Protein 3QXZ (pdb70)

Organism: Mycobacteroides abscessus (strain ATCC 19977 / DSM 44196 / CCUG 20993 / CIP 104536 / JCM 13569 / NCTC 13031 / TMC 1543 / L948) (NCBI:txid561007)

Foldseek 3Di:
DWDWDWDDDQQEIEIEGHDVVQLSEDDLVNQVVQQVCLVVLLPDPSHQAYEQAYDPPFGYAYHDLVPCPPPDQDDDPVGDALQSHPPQNLQGLHAYEYLGLAEQEAVSLLSNLSHPAYEHAQHHKYANQQVVVVGFHGNCLVQSVCVFQNDPVSCCRGVHRDIDGSVVCCVRRVHVYYDHSVCRVVVVVVVSSCCSFQPARLNSSLVSNLVRVCSVVVDDPVRSVVSVVVSCVVVVVDCQVVQNVVCVVVVHTGDHDHD/DWDWDWDDDQQEIEIEREDVVALSEDDLVNQVVQLVVLVVLLPDPSHQEYEYAYDPPFGYAYHDPVCVVVVVVDDPPDFLQSHPPQNLQGLHAYEYLGLAEQEAVSLLSNLSHPAYEHAQHHKYANQQVVVVGFHGNCLVQSVCVFQNDPVSCCRGVHRDIDGSVVCCVRRNHVYYDHSVCRVVVSVVVSSCCSFQPARLNSRLVSNLVSVCSVVVDDPVRSVVSVVVSCVVPCPDPVVVQNVVCVVVVHTGDHDHD/DDAQDWDWDDDLQEIETEREDVVQLSEDDLVVQVVQQVVLVVLLVDPSHQEYEYAYDPPFGYAYHDDPCPFLQSHPPQNLQGLHAYEYLGLAEAEAVSLLSNLSHPAYEHAQPHKYWNQQVVVVGFHGNCLVQSVCVFQNDPVSCCRGVRRDIDGPVVCCVRRNHVYYDHSVCRVVVVVVVSSCCSFAPARLNSRLVSNLVRVCSVPVDDPVRSVVSVVVSVVVVVPAPVVVQNVVCVVVVHTGDYPPD

Structure (mmCIF, N/CA/C/O backbone):
data_3QXZ
#
_entry.id   3QXZ
#
_cell.length_a   76.170
_cell.length_b   76.170
_cell.length_c   122.520
_cell.angle_alpha   90.000
_cell.angle_beta   90.000
_cell.angle_gamma   120.000
#
_symmetry.space_group_name_H-M   'P 32'
#
loop_
_entity.id
_entity.type
_entity.pdbx_description
1 polymer 'enoyl-CoA hydratase/isomerase'
2 non-polymer 'POTASSIUM ION'
3 non-polymer 1,2-ETHANEDIOL
4 non-polymer GLYCEROL
5 water water
#
loop_
_atom_site.group_PDB
_atom_site.id
_atom_site.type_symbol
_atom_site.label_atom_id
_atom_site.label_alt_id
_atom_site.label_comp_id
_atom_site.label_asym_id
_atom_site.label_entity_id
_atom_site.label_seq_id
_atom_site.pdbx_PDB_ins_code
_atom_site.Cartn_x
_atom_site.Cartn_y
_atom_site.Cartn_z
_atom_site.occupancy
_atom_site.B_iso_or_equiv
_atom_site.auth_seq_id
_atom_site.auth_comp_id
_atom_site.auth_asym_id
_atom_site.auth_atom_id
_atom_site.pdbx_PDB_model_num
ATOM 1 N N . VAL A 1 6 ? 71.144 0.359 17.118 1.00 26.55 2 VAL A N 1
ATOM 2 C CA . VAL A 1 6 ? 72.220 1.382 17.044 1.00 25.63 2 VAL A CA 1
ATOM 3 C C . VAL A 1 6 ? 72.335 1.959 15.638 1.00 24.78 2 VAL A C 1
ATOM 4 O O . VAL A 1 6 ? 72.246 1.243 14.638 1.00 26.04 2 VAL A O 1
ATOM 6 N N . THR A 1 7 ? 72.487 3.271 15.565 1.00 22.79 3 THR A N 1
ATOM 7 C CA . THR A 1 7 ? 72.892 3.910 14.329 1.00 21.10 3 THR A CA 1
ATOM 8 C C . THR A 1 7 ? 74.227 4.546 14.617 1.00 20.41 3 THR A C 1
ATOM 9 O O . THR A 1 7 ? 74.356 5.351 15.542 1.00 21.67 3 THR A O 1
ATOM 13 N N . GLU A 1 8 ? 75.220 4.170 13.827 1.00 20.08 4 GLU A N 1
ATOM 14 C CA . GLU A 1 8 ? 76.577 4.665 14.030 1.00 19.89 4 GLU A CA 1
ATOM 15 C C . GLU A 1 8 ? 76.826 5.900 13.183 1.00 18.81 4 GLU A C 1
ATOM 16 O O . GLU A 1 8 ? 76.117 6.133 12.213 1.00 18.37 4 GLU A O 1
ATOM 22 N N . LEU A 1 9 ? 77.827 6.682 13.567 1.00 18.10 5 LEU A N 1
ATOM 23 C CA . LEU A 1 9 ? 78.304 7.797 12.758 1.00 17.58 5 LEU A CA 1
ATOM 24 C C . LEU A 1 9 ? 79.666 7.443 12.185 1.00 17.58 5 LEU A C 1
ATOM 25 O O . LEU A 1 9 ? 80.623 7.209 12.942 1.00 18.93 5 LEU A O 1
ATOM 30 N N . HIS A 1 10 ? 79.756 7.392 10.859 1.00 16.98 6 HIS A N 1
ATOM 31 C CA . HIS A 1 10 ? 81.034 7.146 10.189 1.00 17.55 6 HIS A CA 1
ATOM 32 C C . HIS A 1 10 ? 81.611 8.463 9.683 1.00 17.53 6 HIS A C 1
ATOM 33 O O . HIS A 1 10 ? 80.870 9.401 9.372 1.00 17.14 6 HIS A O 1
ATOM 40 N N . GLU A 1 11 ? 82.932 8.535 9.606 1.00 17.27 7 GLU A N 1
ATOM 41 C CA . GLU A 1 11 ? 83.637 9.741 9.198 1.00 18.07 7 GLU A CA 1
ATOM 42 C C . GLU A 1 11 ? 84.829 9.416 8.309 1.00 19.14 7 GLU A C 1
ATOM 43 O O . GLU A 1 11 ? 85.615 8.498 8.603 1.00 20.55 7 GLU A O 1
ATOM 49 N N . GLU A 1 12 ? 84.955 10.162 7.221 1.00 18.85 8 GLU A N 1
ATOM 50 C CA . GLU A 1 12 ? 86.109 10.055 6.322 1.00 19.91 8 GLU A CA 1
ATOM 51 C C . GLU A 1 12 ? 86.490 11.444 5.856 1.00 19.50 8 GLU A C 1
ATOM 52 O O . GLU A 1 12 ? 85.621 12.188 5.393 1.00 18.99 8 GLU A O 1
ATOM 58 N N . ILE A 1 13 ? 87.767 11.799 5.966 1.00 18.95 9 ILE A N 1
ATOM 59 C CA . ILE A 1 13 ? 88.264 13.095 5.522 1.00 18.80 9 ILE A CA 1
ATOM 60 C C . ILE A 1 13 ? 89.266 12.877 4.408 1.00 19.37 9 ILE A C 1
ATOM 61 O O . ILE A 1 13 ? 90.235 12.124 4.586 1.00 20.06 9 ILE A O 1
ATOM 66 N N . ARG A 1 14 ? 89.038 13.516 3.269 1.00 19.10 10 ARG A N 1
ATOM 67 C CA . ARG A 1 14 ? 89.956 13.426 2.138 1.00 20.37 10 ARG A CA 1
ATOM 68 C C . ARG A 1 14 ? 89.945 14.718 1.338 1.00 19.80 10 ARG A C 1
ATOM 69 O O . ARG A 1 14 ? 88.880 15.240 0.992 1.00 18.63 10 ARG A O 1
ATOM 71 N N . ASP A 1 15 ? 91.141 15.238 1.066 1.00 19.87 11 ASP A N 1
ATOM 72 C CA . ASP A 1 15 ? 91.333 16.418 0.218 1.00 20.10 11 ASP A CA 1
ATOM 73 C C . ASP A 1 15 ? 90.437 17.590 0.631 1.00 18.91 11 ASP A C 1
ATOM 74 O O . ASP A 1 15 ? 89.807 18.224 -0.199 1.00 19.34 11 ASP A O 1
ATOM 79 N N . GLY A 1 16 ? 90.389 17.849 1.932 1.00 18.28 12 GLY A N 1
ATOM 80 C CA . GLY A 1 16 ? 89.669 18.999 2.450 1.00 16.74 12 GLY A CA 1
ATOM 81 C C . GLY A 1 16 ? 88.182 18.810 2.693 1.00 15.25 12 GLY A C 1
ATOM 82 O O . GLY A 1 16 ? 87.543 19.736 3.171 1.00 13.89 12 GLY A O 1
ATOM 83 N N . VAL A 1 17 ? 87.639 17.633 2.369 1.00 14.32 13 VAL A N 1
ATOM 84 C CA . VAL A 1 17 ? 86.207 17.369 2.520 1.00 13.56 13 VAL A CA 1
ATOM 85 C C . VAL A 1 17 ? 85.994 16.232 3.516 1.00 13.86 13 VAL A C 1
ATOM 86 O O . VAL A 1 17 ? 86.557 15.136 3.363 1.00 14.72 13 VAL A O 1
ATOM 90 N N . ALA A 1 18 ? 85.202 16.505 4.555 1.00 12.96 14 ALA A N 1
ATOM 91 C CA . ALA A 1 18 ? 84.817 15.495 5.530 1.00 13.54 14 ALA A CA 1
ATOM 92 C C . ALA A 1 18 ? 83.430 14.972 5.203 1.00 13.57 14 ALA A C 1
ATOM 93 O O . ALA A 1 18 ? 82.497 15.762 5.020 1.00 13.81 14 ALA A O 1
ATOM 95 N N . VAL A 1 19 ? 83.286 13.657 5.120 1.00 13.80 15 VAL A N 1
ATOM 96 C CA . VAL A 1 19 ? 81.987 13.038 4.903 1.00 13.82 15 VAL A CA 1
ATOM 97 C C . VAL A 1 19 ? 81.583 12.311 6.175 1.00 13.71 15 VAL A C 1
ATOM 98 O O . VAL A 1 19 ? 82.308 11.423 6.664 1.00 14.82 15 VAL A O 1
ATOM 102 N N . LEU A 1 20 ? 80.437 12.710 6.729 1.00 12.79 16 LEU A N 1
ATOM 103 C CA . LEU A 1 20 ? 79.790 12.043 7.844 1.00 13.11 16 LEU A CA 1
ATOM 104 C C . LEU A 1 20 ? 78.627 11.218 7.336 1.00 13.41 16 LEU A C 1
ATOM 105 O O . LEU A 1 20 ? 77.751 11.746 6.620 1.00 13.75 16 LEU A O 1
ATOM 110 N N . THR A 1 21 ? 78.601 9.929 7.705 1.00 13.67 17 THR A N 1
ATOM 111 C CA . THR A 1 21 ? 77.544 9.035 7.263 1.00 13.84 17 THR A CA 1
ATOM 112 C C . THR A 1 21 ? 76.765 8.484 8.444 1.00 14.48 17 THR A C 1
ATOM 113 O O . THR A 1 21 ? 77.358 7.920 9.377 1.00 14.91 17 THR A O 1
ATOM 117 N N . LEU A 1 22 ? 75.445 8.653 8.394 1.00 14.01 18 LEU A N 1
ATOM 118 C CA . LEU A 1 22 ? 74.532 8.090 9.387 1.00 14.61 18 LEU A CA 1
ATOM 119 C C . LEU A 1 22 ? 74.304 6.645 8.969 1.00 15.53 18 LEU A C 1
ATOM 120 O O . LEU A 1 22 ? 73.733 6.384 7.918 1.00 14.97 18 LEU A O 1
ATOM 125 N N . HIS A 1 23 ? 74.772 5.713 9.794 1.00 16.49 19 HIS A N 1
ATOM 126 C CA . HIS A 1 23 ? 74.848 4.304 9.397 1.00 18.89 19 HIS A CA 1
ATOM 127 C C . HIS A 1 23 ? 74.079 3.386 10.343 1.00 19.31 19 HIS A C 1
ATOM 128 O O . HIS A 1 23 ? 74.593 2.981 11.389 1.00 19.30 19 HIS A O 1
ATOM 135 N N . GLY A 1 24 ? 72.838 3.071 9.975 1.00 19.36 20 GLY A N 1
ATOM 136 C CA . GLY A 1 24 ? 71.989 2.148 10.731 1.00 21.19 20 GLY A CA 1
ATOM 137 C C . GLY A 1 24 ? 71.119 1.336 9.789 1.00 22.51 20 GLY A C 1
ATOM 138 O O . GLY A 1 24 ? 69.912 1.562 9.714 1.00 21.43 20 GLY A O 1
ATOM 139 N N . PRO A 1 25 ? 71.729 0.364 9.074 1.00 24.51 21 PRO A N 1
ATOM 140 C CA . PRO A 1 25 ? 71.028 -0.416 8.042 1.00 25.42 21 PRO A CA 1
ATOM 141 C C . PRO A 1 25 ? 69.724 -1.066 8.515 1.00 25.70 21 PRO A C 1
ATOM 142 O O . PRO A 1 25 ? 68.737 -1.047 7.778 1.00 27.14 21 PRO A O 1
ATOM 146 N N . SER A 1 26 ? 69.694 -1.583 9.738 1.00 25.64 22 SER A N 1
ATOM 147 C CA . SER A 1 26 ? 68.495 -2.263 10.243 1.00 25.68 22 SER A CA 1
ATOM 148 C C . SER A 1 26 ? 67.292 -1.344 10.504 1.00 24.31 22 SER A C 1
ATOM 149 O O . SER A 1 26 ? 66.157 -1.812 10.617 1.00 24.72 22 SER A O 1
ATOM 152 N N . THR A 1 27 ? 67.533 -0.034 10.592 1.00 22.66 23 THR A N 1
ATOM 153 C CA . THR A 1 27 ? 66.465 0.913 10.934 1.00 21.17 23 THR A CA 1
ATOM 154 C C . THR A 1 27 ? 66.383 2.112 9.983 1.00 19.77 23 THR A C 1
ATOM 155 O O . THR A 1 27 ? 65.796 3.133 10.348 1.00 18.85 23 THR A O 1
ATOM 159 N N . ARG A 1 28 ? 66.943 1.983 8.782 1.00 19.27 24 ARG A N 1
ATOM 160 C CA A ARG A 1 28 ? 67.016 3.097 7.830 0.60 18.59 24 ARG A CA 1
ATOM 161 C CA B ARG A 1 28 ? 67.017 3.100 7.830 0.40 18.31 24 ARG A CA 1
ATOM 162 C C . ARG A 1 28 ? 67.649 4.329 8.496 1.00 17.60 24 ARG A C 1
ATOM 163 O O . ARG A 1 28 ? 67.158 5.476 8.370 1.00 16.07 24 ARG A O 1
ATOM 178 N N . ASN A 1 29 ? 68.735 4.069 9.222 1.00 16.77 25 ASN A N 1
ATOM 179 C CA . ASN A 1 29 ? 69.565 5.072 9.890 1.00 15.72 25 ASN A CA 1
ATOM 180 C C . ASN A 1 29 ? 68.766 5.905 10.879 1.00 15.76 25 ASN A C 1
ATOM 181 O O . ASN A 1 29 ? 68.906 7.125 10.908 1.00 15.25 25 ASN A O 1
ATOM 186 N N . SER A 1 30 ? 67.952 5.247 11.706 1.00 15.36 26 SER A N 1
ATOM 187 C CA . SER A 1 30 ? 67.122 5.955 12.683 1.00 15.82 26 SER A CA 1
ATOM 188 C C . SER A 1 30 ? 67.956 6.830 13.605 1.00 15.55 26 SER A C 1
ATOM 189 O O . SER A 1 30 ? 69.120 6.537 13.891 1.00 16.35 26 SER A O 1
ATOM 192 N N . PHE A 1 31 ? 67.355 7.934 14.038 1.00 15.36 27 PHE A N 1
ATOM 193 C CA . PHE A 1 31 ? 67.991 8.833 14.974 1.00 15.77 27 PHE A CA 1
ATOM 194 C C . PHE A 1 31 ? 67.910 8.279 16.384 1.00 16.25 27 PHE A C 1
ATOM 195 O O . PHE A 1 31 ? 66.871 7.757 16.807 1.00 17.24 27 PHE A O 1
ATOM 203 N N . THR A 1 32 ? 69.016 8.411 17.105 1.00 16.01 28 THR A N 1
ATOM 204 C CA . THR A 1 32 ? 69.094 8.060 18.519 1.00 16.02 28 THR A CA 1
ATOM 205 C C . THR A 1 32 ? 69.785 9.178 19.274 1.00 15.84 28 THR A C 1
ATOM 206 O O . THR A 1 32 ? 70.531 9.976 18.682 1.00 14.25 28 THR A O 1
ATOM 210 N N . VAL A 1 33 ? 69.594 9.200 20.590 1.00 16.07 29 VAL A N 1
ATOM 211 C CA . VAL A 1 33 ? 70.215 10.199 21.450 1.00 17.07 29 VAL A CA 1
ATOM 212 C C . VAL A 1 33 ? 71.730 10.161 21.293 1.00 16.72 29 VAL A C 1
ATOM 213 O O . VAL A 1 33 ? 72.371 11.206 21.114 1.00 16.77 29 VAL A O 1
ATOM 217 N N . GLU A 1 34 ? 72.296 8.961 21.329 1.00 16.86 30 GLU A N 1
ATOM 218 C CA . GLU A 1 34 ? 73.742 8.806 21.162 1.00 17.08 30 GLU A CA 1
ATOM 219 C C . GLU A 1 34 ? 74.237 9.284 19.797 1.00 16.19 30 GLU A C 1
ATOM 220 O O . GLU A 1 34 ? 75.287 9.925 19.711 1.00 15.45 30 GLU A O 1
ATOM 226 N N . LEU A 1 35 ? 73.484 9.003 18.739 1.00 15.23 31 LEU A N 1
ATOM 227 C CA . LEU A 1 35 ? 73.853 9.518 17.415 1.00 15.00 31 LEU A CA 1
ATOM 228 C C . LEU A 1 35 ? 73.894 11.040 17.444 1.00 14.50 31 LEU A C 1
ATOM 229 O O . LEU A 1 35 ? 74.818 11.645 16.881 1.00 14.59 31 LEU A O 1
ATOM 234 N N . GLY A 1 36 ? 72.912 11.666 18.099 1.00 14.02 32 GLY A N 1
ATOM 235 C CA . GLY A 1 36 ? 72.902 13.145 18.190 1.00 14.51 32 GLY A CA 1
ATOM 236 C C . GLY A 1 36 ? 74.108 13.700 18.928 1.00 14.70 32 GLY A C 1
ATOM 237 O O . GLY A 1 36 ? 74.695 14.713 18.516 1.00 13.87 32 GLY A O 1
ATOM 238 N N . ARG A 1 37 ? 74.503 13.029 20.016 1.00 14.97 33 ARG A N 1
ATOM 239 C CA . ARG A 1 37 ? 75.703 13.406 20.769 1.00 15.25 33 ARG A CA 1
ATOM 240 C C . ARG A 1 37 ? 76.942 13.326 19.896 1.00 14.95 33 ARG A C 1
ATOM 241 O O . ARG A 1 37 ? 77.759 14.251 19.885 1.00 15.27 33 ARG A O 1
ATOM 249 N N . GLN A 1 38 ? 77.071 12.218 19.165 1.00 14.62 34 GLN A N 1
ATOM 250 C CA . GLN A 1 38 ? 78.226 12.016 18.276 1.00 14.80 34 GLN A CA 1
ATOM 251 C C . GLN A 1 38 ? 78.258 13.013 17.111 1.00 14.15 34 GLN A C 1
ATOM 252 O O . GLN A 1 38 ? 79.336 13.480 16.738 1.00 14.50 34 GLN A O 1
ATOM 258 N N . LEU A 1 39 ? 77.092 13.343 16.554 1.00 13.84 35 LEU A N 1
ATOM 259 C CA . LEU A 1 39 ? 77.046 14.253 15.416 1.00 13.29 35 LEU A CA 1
ATOM 260 C C . LEU A 1 39 ? 77.449 15.658 15.850 1.00 13.22 35 LEU A C 1
ATOM 261 O O . LEU A 1 39 ? 78.205 16.339 15.146 1.00 12.91 35 LEU A O 1
ATOM 266 N N . GLY A 1 40 ? 76.963 16.101 17.000 1.00 13.20 36 GLY A N 1
ATOM 267 C CA . GLY A 1 40 ? 77.346 17.403 17.526 1.00 13.81 36 GLY A CA 1
ATOM 268 C C . GLY A 1 40 ? 78.842 17.471 17.789 1.00 14.46 36 GLY A C 1
ATOM 269 O O . GLY A 1 40 ? 79.504 18.447 17.432 1.00 14.52 36 GLY A O 1
ATOM 270 N N . ALA A 1 41 ? 79.386 16.417 18.407 1.00 14.91 37 ALA A N 1
ATOM 271 C CA . ALA A 1 41 ? 80.822 16.370 18.700 1.00 15.06 37 ALA A CA 1
ATOM 272 C C . ALA A 1 41 ? 81.648 16.400 17.425 1.00 14.96 37 ALA A C 1
ATOM 273 O O . ALA A 1 41 ? 82.677 17.068 17.382 1.00 15.01 37 ALA A O 1
ATOM 275 N N . ALA A 1 42 ? 81.192 15.689 16.394 1.00 13.99 38 ALA A N 1
ATOM 276 C CA . ALA A 1 42 ? 81.894 15.659 15.107 1.00 14.45 38 ALA A CA 1
ATOM 277 C C . ALA A 1 42 ? 81.837 17.026 14.427 1.00 14.29 38 ALA A C 1
ATOM 278 O O . ALA A 1 42 ? 82.846 17.497 13.911 1.00 14.07 38 ALA A O 1
ATOM 280 N N . TYR A 1 43 ? 80.672 17.670 14.423 1.00 13.10 39 TYR A N 1
ATOM 281 C CA . TYR A 1 43 ? 80.571 19.032 13.880 1.00 12.81 39 TYR A CA 1
ATOM 282 C C . TYR A 1 43 ? 81.598 19.957 14.540 1.00 13.09 39 TYR A C 1
ATOM 283 O O . TYR A 1 43 ? 82.280 20.718 13.861 1.00 12.64 39 TYR A O 1
ATOM 292 N N . GLN A 1 44 ? 81.702 19.911 15.867 1.00 13.83 40 GLN A N 1
ATOM 293 C CA . GLN A 1 44 ? 82.610 20.815 16.561 1.00 14.92 40 GLN A CA 1
ATOM 294 C C . GLN A 1 44 ? 84.079 20.538 16.209 1.00 15.12 40 GLN A C 1
ATOM 295 O O . GLN A 1 44 ? 84.847 21.458 15.892 1.00 14.88 40 GLN A O 1
ATOM 301 N N . ARG A 1 45 ? 84.468 19.267 16.230 1.00 14.94 41 ARG A N 1
ATOM 302 C CA . ARG A 1 45 ? 85.850 18.893 15.941 1.00 15.33 41 ARG A CA 1
ATOM 303 C C . ARG A 1 45 ? 86.211 19.235 14.497 1.00 14.80 41 ARG A C 1
ATOM 304 O O . ARG A 1 45 ? 87.289 19.773 14.235 1.00 15.63 41 ARG A O 1
ATOM 312 N N . LEU A 1 46 ? 85.310 18.927 13.561 1.00 13.65 42 LEU A N 1
ATOM 313 C CA . LEU A 1 46 ? 85.573 19.170 12.152 1.00 13.40 42 LEU A CA 1
ATOM 314 C C . LEU A 1 46 ? 85.604 20.665 11.865 1.00 13.23 42 LEU A C 1
ATOM 315 O O . LEU A 1 46 ? 86.397 21.124 11.038 1.00 13.00 42 LEU A O 1
ATOM 320 N N . ASP A 1 47 ? 84.757 21.432 12.548 1.00 12.28 43 ASP A N 1
ATOM 321 C CA . ASP A 1 47 ? 84.793 22.880 12.391 1.00 12.75 43 ASP A CA 1
ATOM 322 C C . ASP A 1 47 ? 86.153 23.434 12.812 1.00 13.16 43 ASP A C 1
ATOM 323 O O . ASP A 1 47 ? 86.716 24.305 12.132 1.00 12.35 43 ASP A O 1
ATOM 328 N N . ASP A 1 48 ? 86.688 22.902 13.912 1.00 14.81 44 ASP A N 1
ATOM 329 C CA . ASP A 1 48 ? 87.959 23.357 14.455 1.00 16.30 44 ASP A CA 1
ATOM 330 C C . ASP A 1 48 ? 89.171 22.914 13.640 1.00 16.95 44 ASP A C 1
ATOM 331 O O . ASP A 1 48 ? 90.227 23.542 13.737 1.00 19.12 44 ASP A O 1
ATOM 336 N N . ASP A 1 49 ? 89.029 21.858 12.841 1.00 16.91 45 ASP A N 1
ATOM 337 C CA . ASP A 1 49 ? 90.132 21.297 12.049 1.00 17.79 45 ASP A CA 1
ATOM 338 C C . ASP A 1 49 ? 90.382 22.194 10.830 1.00 18.78 45 ASP A C 1
ATOM 339 O O . ASP A 1 49 ? 89.524 22.274 9.948 1.00 16.93 45 ASP A O 1
ATOM 344 N N . PRO A 1 50 ? 91.547 22.880 10.763 1.00 19.31 46 PRO A N 1
ATOM 345 C CA . PRO A 1 50 ? 91.791 23.816 9.662 1.00 19.94 46 PRO A CA 1
ATOM 346 C C . PRO A 1 50 ? 91.855 23.127 8.301 1.00 19.47 46 PRO A C 1
ATOM 347 O O . PRO A 1 50 ? 91.629 23.776 7.275 1.00 20.39 46 PRO A O 1
ATOM 351 N N . ALA A 1 51 ? 92.132 21.828 8.305 1.00 19.83 47 ALA A N 1
ATOM 352 C CA . ALA A 1 51 ? 92.256 21.053 7.074 1.00 19.83 47 ALA A CA 1
ATOM 353 C C . ALA A 1 51 ? 90.899 20.723 6.455 1.00 18.46 47 ALA A C 1
ATOM 354 O O . ALA A 1 51 ? 90.830 20.304 5.304 1.00 19.93 47 ALA A O 1
ATOM 356 N N . VAL A 1 52 ? 89.827 20.884 7.227 1.00 15.42 48 VAL A N 1
ATOM 357 C CA . VAL A 1 52 ? 88.480 20.554 6.745 1.00 13.86 48 VAL A CA 1
ATOM 358 C C . VAL A 1 52 ? 87.800 21.823 6.221 1.00 12.32 48 VAL A C 1
ATOM 359 O O . VAL A 1 52 ? 87.485 22.752 6.990 1.00 13.48 48 VAL A O 1
ATOM 363 N N . ARG A 1 53 ? 87.605 21.859 4.912 1.00 11.17 49 ARG A N 1
ATOM 364 C CA . ARG A 1 53 ? 86.997 22.997 4.220 1.00 10.39 49 ARG A CA 1
ATOM 365 C C . ARG A 1 53 ? 85.476 22.911 4.125 1.00 10.10 49 ARG A C 1
ATOM 366 O O . ARG A 1 53 ? 84.796 23.954 4.113 1.00 10.33 49 ARG A O 1
ATOM 374 N N . VAL A 1 54 ? 84.953 21.690 4.049 1.00 10.50 50 VAL A N 1
ATOM 375 C CA . VAL A 1 54 ? 83.509 21.456 3.876 1.00 10.57 50 VAL A CA 1
ATOM 376 C C . VAL A 1 54 ? 83.175 20.139 4.548 1.00 10.37 50 VAL A C 1
ATOM 377 O O . VAL A 1 54 ? 83.980 19.189 4.504 1.00 11.01 50 VAL A O 1
ATOM 381 N N . ILE A 1 55 ? 81.979 20.086 5.136 1.00 9.74 51 ILE A N 1
ATOM 382 C CA . ILE A 1 55 ? 81.427 18.867 5.706 1.00 9.45 51 ILE A CA 1
ATOM 383 C C . ILE A 1 55 ? 80.223 18.438 4.878 1.00 9.34 51 ILE A C 1
ATOM 384 O O . ILE A 1 55 ? 79.327 19.250 4.610 1.00 9.76 51 ILE A O 1
ATOM 389 N N . VAL A 1 56 ? 80.203 17.173 4.471 1.00 10.44 52 VAL A N 1
ATOM 390 C CA . VAL A 1 56 ? 79.038 16.583 3.791 1.00 10.92 52 VAL A CA 1
ATOM 391 C C . VAL A 1 56 ? 78.404 15.568 4.721 1.00 11.39 52 VAL A C 1
ATOM 392 O O . VAL A 1 56 ? 79.098 14.674 5.204 1.00 12.19 52 VAL A O 1
ATOM 396 N N . LEU A 1 57 ? 77.108 15.726 4.990 1.00 10.28 53 LEU A N 1
ATOM 397 C CA . LEU A 1 57 ? 76.324 14.790 5.795 1.00 10.77 53 LEU A CA 1
ATOM 398 C C . LEU A 1 57 ? 75.437 13.932 4.898 1.00 11.12 53 LEU A C 1
ATOM 399 O O . LEU A 1 57 ? 74.702 14.453 4.044 1.00 10.51 53 LEU A O 1
ATOM 404 N N . THR A 1 58 ? 75.502 12.610 5.079 1.00 10.91 54 THR A N 1
ATOM 405 C CA . THR A 1 58 ? 74.758 11.688 4.226 1.00 11.43 54 THR A CA 1
ATOM 406 C C . THR A 1 58 ? 74.346 10.446 5.017 1.00 11.93 54 THR A C 1
ATOM 407 O O . THR A 1 58 ? 74.760 10.296 6.166 1.00 11.97 54 THR A O 1
ATOM 411 N N . GLY A 1 59 ? 73.499 9.602 4.426 1.00 12.26 55 GLY A N 1
ATOM 412 C CA . GLY A 1 59 ? 73.080 8.352 5.079 1.00 12.94 55 GLY A CA 1
ATOM 413 C C . GLY A 1 59 ? 73.481 7.107 4.316 1.00 14.07 55 GLY A C 1
ATOM 414 O O . GLY A 1 59 ? 73.642 7.125 3.098 1.00 14.11 55 GLY A O 1
ATOM 415 N N . ALA A 1 60 ? 73.623 6.002 5.045 1.00 15.15 56 ALA A N 1
ATOM 416 C CA . ALA A 1 60 ? 73.852 4.707 4.394 1.00 16.76 56 ALA A CA 1
ATOM 417 C C . ALA A 1 60 ? 72.622 4.370 3.550 1.00 17.29 56 ALA A C 1
ATOM 418 O O . ALA A 1 60 ? 71.513 4.362 4.067 1.00 17.48 56 ALA A O 1
ATOM 420 N N . PRO A 1 61 ? 72.808 4.087 2.242 1.00 18.36 57 PRO A N 1
ATOM 421 C CA . PRO A 1 61 ? 71.646 3.795 1.400 1.00 19.37 57 PRO A CA 1
ATOM 422 C C . PRO A 1 61 ? 70.803 2.640 1.960 1.00 20.06 57 PRO A C 1
ATOM 423 O O . PRO A 1 61 ? 71.360 1.718 2.564 1.00 21.08 57 PRO A O 1
ATOM 427 N N . PRO A 1 62 ? 69.480 2.656 1.729 1.00 20.10 58 PRO A N 1
ATOM 428 C CA . PRO A 1 62 ? 68.749 3.545 0.822 1.00 19.90 58 PRO A CA 1
ATOM 429 C C . PRO A 1 62 ? 68.193 4.826 1.457 1.00 19.18 58 PRO A C 1
ATOM 430 O O . PRO A 1 62 ? 67.471 5.563 0.790 1.00 20.29 58 PRO A O 1
ATOM 434 N N . ALA A 1 63 ? 68.499 5.086 2.723 1.00 17.93 59 ALA A N 1
ATOM 435 C CA . ALA A 1 63 ? 67.857 6.203 3.411 1.00 15.86 59 ALA A CA 1
ATOM 436 C C . ALA A 1 63 ? 68.855 7.280 3.832 1.00 15.09 59 ALA A C 1
ATOM 437 O O . ALA A 1 63 ? 70.066 7.034 3.903 1.00 14.34 59 ALA A O 1
ATOM 439 N N . PHE A 1 64 ? 68.348 8.477 4.138 1.00 13.46 60 PHE A N 1
ATOM 440 C CA . PHE A 1 64 ? 69.165 9.456 4.831 1.00 12.94 60 PHE A CA 1
ATOM 441 C C . PHE A 1 64 ? 69.035 9.203 6.335 1.00 11.91 60 PHE A C 1
ATOM 442 O O . PHE A 1 64 ? 69.990 8.767 6.985 1.00 12.19 60 PHE A O 1
ATOM 450 N N . CYS A 1 65 ? 67.840 9.432 6.898 1.00 11.58 61 CYS A N 1
ATOM 451 C CA . CYS A 1 65 ? 67.584 9.200 8.322 1.00 11.92 61 CYS A CA 1
ATOM 452 C C . CYS A 1 65 ? 66.084 9.112 8.533 1.00 12.36 61 CYS A C 1
ATOM 453 O O . CYS A 1 65 ? 65.351 10.055 8.255 1.00 11.72 61 CYS A O 1
ATOM 456 N N . SER A 1 66 ? 65.629 7.951 9.005 1.00 12.10 62 SER A N 1
ATOM 457 C CA . SER A 1 66 ? 64.204 7.689 9.197 1.00 12.84 62 SER A CA 1
ATOM 458 C C . SER A 1 66 ? 63.625 8.362 10.447 1.00 12.84 62 SER A C 1
ATOM 459 O O . SER A 1 66 ? 62.436 8.230 10.712 1.00 13.82 62 SER A O 1
ATOM 462 N N . GLY A 1 67 ? 64.452 9.075 11.199 1.00 12.42 63 GLY A N 1
ATOM 463 C CA . GLY A 1 67 ? 64.002 9.797 12.386 1.00 12.84 63 GLY A CA 1
ATOM 464 C C . GLY A 1 67 ? 63.859 8.930 13.624 1.00 13.79 63 GLY A C 1
ATOM 465 O O . GLY A 1 67 ? 64.462 7.856 13.701 1.00 14.45 63 GLY A O 1
ATOM 466 N N . ALA A 1 68 ? 63.098 9.428 14.597 1.00 14.53 64 ALA A N 1
ATOM 467 C CA . ALA A 1 68 ? 62.925 8.729 15.876 1.00 16.34 64 ALA A CA 1
ATOM 468 C C . ALA A 1 68 ? 62.305 7.362 15.674 1.00 17.69 64 ALA A C 1
ATOM 469 O O . ALA A 1 68 ? 61.458 7.181 14.818 1.00 17.87 64 ALA A O 1
ATOM 471 N N . GLN A 1 69 ? 62.779 6.399 16.462 1.00 20.30 65 GLN A N 1
ATOM 472 C CA . GLN A 1 69 ? 62.211 5.052 16.513 1.00 23.01 65 GLN A CA 1
ATOM 473 C C . GLN A 1 69 ? 60.824 5.091 17.178 1.00 23.74 65 GLN A C 1
ATOM 474 O O . GLN A 1 69 ? 60.736 5.218 18.397 1.00 24.49 65 GLN A O 1
ATOM 480 N N . ILE A 1 70 ? 59.757 5.016 16.378 1.00 24.75 66 ILE A N 1
ATOM 481 C CA . ILE A 1 70 ? 58.383 5.192 16.897 1.00 26.26 66 ILE A CA 1
ATOM 482 C C . ILE A 1 70 ? 57.967 4.058 17.820 1.00 27.46 66 ILE A C 1
ATOM 483 O O . ILE A 1 70 ? 57.451 4.306 18.921 1.00 26.57 66 ILE A O 1
ATOM 488 N N . SER A 1 71 ? 58.201 2.824 17.375 1.00 29.41 67 SER A N 1
ATOM 489 C CA . SER A 1 71 ? 57.860 1.641 18.166 1.00 31.58 67 SER A CA 1
ATOM 490 C C . SER A 1 71 ? 58.536 1.679 19.536 1.00 32.15 67 SER A C 1
ATOM 491 O O . SER A 1 71 ? 58.011 1.135 20.514 1.00 32.62 67 SER A O 1
ATOM 494 N N . ALA A 1 72 ? 59.683 2.352 19.596 1.00 32.67 68 ALA A N 1
ATOM 495 C CA . ALA A 1 72 ? 60.465 2.486 20.823 1.00 33.13 68 ALA A CA 1
ATOM 496 C C . ALA A 1 72 ? 60.200 3.771 21.620 1.00 32.92 68 ALA A C 1
ATOM 497 O O . ALA A 1 72 ? 60.880 4.017 22.615 1.00 33.42 68 ALA A O 1
ATOM 499 N N . ALA A 1 73 ? 59.207 4.569 21.213 1.00 32.58 69 ALA A N 1
ATOM 500 C CA . ALA A 1 73 ? 58.965 5.893 21.824 1.00 31.94 69 ALA A CA 1
ATOM 501 C C . ALA A 1 73 ? 57.590 6.080 22.486 1.00 31.57 69 ALA A C 1
ATOM 502 O O . ALA A 1 73 ? 57.162 7.206 22.775 1.00 31.89 69 ALA A O 1
ATOM 504 N N . ALA A 1 74 ? 56.920 4.970 22.760 1.00 31.05 70 ALA A N 1
ATOM 505 C CA . ALA A 1 74 ? 55.599 4.996 23.372 1.00 30.03 70 ALA A CA 1
ATOM 506 C C . ALA A 1 74 ? 55.592 5.490 24.830 1.00 28.88 70 ALA A C 1
ATOM 507 O O . ALA A 1 74 ? 54.629 6.125 25.285 1.00 29.22 70 ALA A O 1
ATOM 509 N N . GLU A 1 75 ? 56.666 5.197 25.557 1.00 26.89 71 GLU A N 1
ATOM 510 C CA . GLU A 1 75 ? 56.735 5.519 26.979 1.00 25.11 71 GLU A CA 1
ATOM 511 C C . GLU A 1 75 ? 57.959 6.356 27.280 1.00 25.11 71 GLU A C 1
ATOM 512 O O . GLU A 1 75 ? 58.726 6.067 28.214 1.00 25.55 71 GLU A O 1
ATOM 518 N N . THR A 1 76 ? 58.156 7.393 26.477 1.00 24.55 72 THR A N 1
ATOM 519 C CA . THR A 1 76 ? 59.247 8.320 26.734 1.00 24.98 72 THR A CA 1
ATOM 520 C C . THR A 1 76 ? 58.638 9.463 27.502 1.00 24.96 72 THR A C 1
ATOM 521 O O . THR A 1 76 ? 58.323 10.524 26.951 1.00 24.43 72 THR A O 1
ATOM 525 N N . PHE A 1 77 ? 58.444 9.227 28.797 1.00 26.28 73 PHE A N 1
ATOM 526 C CA A PHE A 1 77 ? 57.873 10.170 29.752 0.60 26.36 73 PHE A CA 1
ATOM 527 C CA B PHE A 1 77 ? 57.798 10.284 29.539 0.40 26.07 73 PHE A CA 1
ATOM 528 C C . PHE A 1 77 ? 58.791 11.372 29.933 1.00 26.50 73 PHE A C 1
ATOM 529 O O . PHE A 1 77 ? 60.024 11.233 29.800 1.00 26.11 73 PHE A O 1
ATOM 544 N N . ALA A 1 78 ? 58.228 12.501 30.326 1.00 27.29 74 ALA A N 1
ATOM 545 C CA . ALA A 1 78 ? 59.021 13.640 30.711 1.00 27.63 74 ALA A CA 1
ATOM 546 C C . ALA A 1 78 ? 59.495 13.447 32.172 1.00 27.77 74 ALA A C 1
ATOM 547 O O . ALA A 1 78 ? 58.962 14.062 33.109 1.00 27.97 74 ALA A O 1
ATOM 549 N N . ALA A 1 79 ? 60.488 12.569 32.354 1.00 27.21 75 ALA A N 1
ATOM 550 C CA . ALA A 1 79 ? 61.041 12.280 33.678 1.00 26.08 75 ALA A CA 1
ATOM 551 C C . ALA A 1 79 ? 61.904 13.436 34.149 1.00 25.22 75 ALA A C 1
ATOM 552 O O . ALA A 1 79 ? 62.733 13.933 33.389 1.00 25.58 75 ALA A O 1
ATOM 554 N N . PRO A 1 80 ? 61.731 13.862 35.413 1.00 23.81 76 PRO A N 1
ATOM 555 C CA . PRO A 1 80 ? 62.617 14.925 35.886 1.00 23.74 76 PRO A CA 1
ATOM 556 C C . PRO A 1 80 ? 64.053 14.403 36.001 1.00 24.56 76 PRO A C 1
ATOM 557 O O . PRO A 1 80 ? 64.290 13.315 36.540 1.00 24.68 76 PRO A O 1
ATOM 561 N N . ARG A 1 81 ? 64.991 15.168 35.461 1.00 24.72 77 ARG A N 1
ATOM 562 C CA . ARG A 1 81 ? 66.408 14.809 35.494 1.00 25.48 77 ARG A CA 1
ATOM 563 C C . ARG A 1 81 ? 67.270 16.020 35.191 1.00 25.85 77 ARG A C 1
ATOM 564 O O . ARG A 1 81 ? 66.781 17.023 34.669 1.00 25.34 77 ARG A O 1
ATOM 572 N N . ASN A 1 82 ? 68.556 15.903 35.512 1.00 26.37 78 ASN A N 1
ATOM 573 C CA . ASN A 1 82 ? 69.551 16.923 35.205 1.00 27.26 78 ASN A CA 1
ATOM 574 C C . ASN A 1 82 ? 70.843 16.272 34.692 1.00 27.27 78 ASN A C 1
ATOM 575 O O . ASN A 1 82 ? 71.449 15.468 35.408 1.00 28.24 78 ASN A O 1
ATOM 580 N N . PRO A 1 83 ? 71.277 16.622 33.463 1.00 26.71 79 PRO A N 1
ATOM 581 C CA . PRO A 1 83 ? 70.649 17.589 32.547 1.00 25.72 79 PRO A CA 1
ATOM 582 C C . PRO A 1 83 ? 69.302 17.112 31.997 1.00 25.03 79 PRO A C 1
ATOM 583 O O . PRO A 1 83 ? 69.083 15.906 31.823 1.00 24.81 79 PRO A O 1
ATOM 587 N N . ASP A 1 84 ? 68.419 18.067 31.729 1.00 23.85 80 ASP A N 1
ATOM 588 C CA . ASP A 1 84 ? 67.075 17.767 31.265 1.00 23.34 80 ASP A CA 1
ATOM 589 C C . ASP A 1 84 ? 67.092 17.450 29.770 1.00 21.80 80 ASP A C 1
ATOM 590 O O . ASP A 1 84 ? 68.103 17.636 29.067 1.00 21.69 80 ASP A O 1
ATOM 595 N N . PHE A 1 85 ? 65.956 16.946 29.317 1.00 20.97 81 PHE A N 1
ATOM 596 C CA . PHE A 1 85 ? 65.662 16.748 27.915 1.00 18.67 81 PHE A CA 1
ATOM 597 C C . PHE A 1 85 ? 65.845 18.056 27.116 1.00 17.16 81 PHE A C 1
ATOM 598 O O . PHE A 1 85 ? 65.558 19.147 27.629 1.00 18.02 81 PHE A O 1
ATOM 606 N N . SER A 1 86 ? 66.322 17.926 25.875 1.00 14.90 82 SER A N 1
ATOM 607 C CA . SER A 1 86 ? 66.296 19.043 24.925 1.00 13.18 82 SER A CA 1
ATOM 608 C C . SER A 1 86 ? 65.670 18.598 23.612 1.00 12.12 82 SER A C 1
ATOM 609 O O . SER A 1 86 ? 65.913 17.493 23.142 1.00 11.96 82 SER A O 1
ATOM 612 N N . ALA A 1 87 ? 64.904 19.497 22.990 1.00 10.89 83 ALA A N 1
ATOM 613 C CA . ALA A 1 87 ? 64.377 19.258 21.650 1.00 10.42 83 ALA A CA 1
ATOM 614 C C . ALA A 1 87 ? 65.399 19.570 20.552 1.00 10.33 83 ALA A C 1
ATOM 615 O O . ALA A 1 87 ? 65.093 19.392 19.366 1.00 10.45 83 ALA A O 1
ATOM 617 N N . SER A 1 88 ? 66.598 20.000 20.950 1.00 10.41 84 SER A N 1
ATOM 618 C CA . SER A 1 88 ? 67.735 20.226 20.049 1.00 11.68 84 SER A CA 1
ATOM 619 C C . SER A 1 88 ? 68.869 19.244 20.421 1.00 12.26 84 SER A C 1
ATOM 620 O O . SER A 1 88 ? 69.823 19.625 21.099 1.00 13.95 84 SER A O 1
ATOM 623 N N . PRO A 1 89 ? 68.760 17.986 19.977 1.00 14.29 85 PRO A N 1
ATOM 624 C CA . PRO A 1 89 ? 69.709 16.938 20.409 1.00 15.89 85 PRO A CA 1
ATOM 625 C C . PRO A 1 89 ? 71.047 16.939 19.662 1.00 16.18 85 PRO A C 1
ATOM 626 O O . PRO A 1 89 ? 71.918 16.105 19.951 1.00 17.23 85 PRO A O 1
ATOM 630 N N . VAL A 1 90 ? 71.235 17.869 18.730 1.00 14.83 86 VAL A N 1
ATOM 631 C CA . VAL A 1 90 ? 72.515 18.006 18.041 1.00 14.25 86 VAL A CA 1
ATOM 632 C C . VAL A 1 90 ? 73.020 19.416 18.279 1.00 14.63 86 VAL A C 1
ATOM 633 O O . VAL A 1 90 ? 72.397 20.385 17.813 1.00 14.98 86 VAL A O 1
ATOM 637 N N . GLN A 1 91 ? 74.110 19.534 19.024 1.00 14.84 87 GLN A N 1
ATOM 638 C CA . GLN A 1 91 ? 74.701 20.814 19.374 1.00 16.04 87 GLN A CA 1
ATOM 639 C C . GLN A 1 91 ? 76.220 20.670 19.275 1.00 16.06 87 GLN A C 1
ATOM 640 O O . GLN A 1 91 ? 76.794 19.710 19.798 1.00 16.13 87 GLN A O 1
ATOM 646 N N . PRO A 1 92 ? 76.893 21.595 18.570 1.00 15.97 88 PRO A N 1
ATOM 647 C CA . PRO A 1 92 ? 76.326 22.740 17.859 1.00 15.18 88 PRO A CA 1
ATOM 648 C C . PRO A 1 92 ? 75.536 22.308 16.633 1.00 14.10 88 PRO A C 1
ATOM 649 O O . PRO A 1 92 ? 75.728 21.182 16.113 1.00 14.98 88 PRO A O 1
ATOM 653 N N . ALA A 1 93 ? 74.667 23.198 16.177 1.00 12.86 89 ALA A N 1
ATOM 654 C CA . ALA A 1 93 ? 73.909 22.998 14.929 1.00 11.16 89 ALA A CA 1
ATOM 655 C C . ALA A 1 93 ? 74.860 23.322 13.775 1.00 10.43 89 ALA A C 1
ATOM 656 O O . ALA A 1 93 ? 75.787 24.125 13.912 1.00 10.22 89 ALA A O 1
ATOM 658 N N . ALA A 1 94 ? 74.620 22.720 12.621 1.00 8.88 90 ALA A N 1
ATOM 659 C CA . ALA A 1 94 ? 75.485 22.949 11.465 1.00 8.63 90 ALA A CA 1
ATOM 660 C C . ALA A 1 94 ? 75.586 24.442 11.122 1.00 8.24 90 ALA A C 1
ATOM 661 O O . ALA A 1 94 ? 76.666 24.911 10.715 1.00 8.17 90 ALA A O 1
ATOM 663 N N . PHE A 1 95 ? 74.480 25.181 11.283 1.00 7.62 91 PHE A N 1
ATOM 664 C CA . PHE A 1 95 ? 74.457 26.602 10.914 1.00 7.83 91 PHE A CA 1
ATOM 665 C C . PHE A 1 95 ? 75.225 27.504 11.906 1.00 7.75 91 PHE A C 1
ATOM 666 O O . PHE A 1 95 ? 75.339 28.703 11.651 1.00 8.88 91 PHE A O 1
ATOM 674 N N . GLU A 1 96 ? 75.748 26.932 12.995 1.00 8.68 92 GLU A N 1
ATOM 675 C CA A GLU A 1 96 ? 76.569 27.676 13.947 0.70 9.06 92 GLU A CA 1
ATOM 676 C CA B GLU A 1 96 ? 76.563 27.689 13.942 0.30 9.22 92 GLU A CA 1
ATOM 677 C C . GLU A 1 96 ? 78.051 27.595 13.603 1.00 9.23 92 GLU A C 1
ATOM 678 O O . GLU A 1 96 ? 78.869 28.295 14.213 1.00 10.99 92 GLU A O 1
ATOM 689 N N . LEU A 1 97 ? 78.410 26.742 12.643 1.00 8.42 93 LEU A N 1
ATOM 690 C CA . LEU A 1 97 ? 79.830 26.484 12.320 1.00 8.84 93 LEU A CA 1
ATOM 691 C C . LEU A 1 97 ? 80.416 27.525 11.368 1.00 9.08 93 LEU A C 1
ATOM 692 O O . LEU A 1 97 ? 79.684 28.205 10.645 1.00 8.59 93 LEU A O 1
ATOM 697 N N . ARG A 1 98 ? 81.744 27.623 11.346 1.00 9.20 94 ARG A N 1
ATOM 698 C CA A ARG A 1 98 ? 82.420 28.415 10.314 0.50 9.52 94 ARG A CA 1
ATOM 699 C CA B ARG A 1 98 ? 82.453 28.399 10.313 0.50 9.40 94 ARG A CA 1
ATOM 700 C C . ARG A 1 98 ? 82.511 27.636 8.993 1.00 9.45 94 ARG A C 1
ATOM 701 O O . ARG A 1 98 ? 82.612 28.233 7.922 1.00 11.18 94 ARG A O 1
ATOM 716 N N . THR A 1 99 ? 82.419 26.318 9.076 1.00 9.11 95 THR A N 1
ATOM 717 C CA . THR A 1 99 ? 82.613 25.419 7.938 1.00 9.63 95 THR A CA 1
ATOM 718 C C . THR A 1 99 ? 81.301 25.147 7.228 1.00 8.57 95 THR A C 1
ATOM 719 O O . THR A 1 99 ? 80.345 24.746 7.875 1.00 8.97 95 THR A O 1
ATOM 723 N N . PRO A 1 100 ? 81.256 25.312 5.890 1.00 8.06 96 PRO A N 1
ATOM 724 C CA . PRO A 1 100 ? 80.051 24.964 5.133 1.00 8.38 96 PRO A CA 1
ATOM 725 C C . PRO A 1 100 ? 79.661 23.502 5.309 1.00 8.18 96 PRO A C 1
ATOM 726 O O . PRO A 1 100 ? 80.540 22.615 5.394 1.00 8.83 96 PRO A O 1
ATOM 730 N N . VAL A 1 101 ? 78.346 23.270 5.372 1.00 7.48 97 VAL A N 1
ATOM 731 C CA . VAL A 1 101 ? 77.792 21.928 5.543 1.00 8.13 97 VAL A CA 1
ATOM 732 C C . VAL A 1 101 ? 76.776 21.689 4.437 1.00 7.80 97 VAL A C 1
ATOM 733 O O . VAL A 1 101 ? 75.826 22.476 4.281 1.00 8.12 97 VAL A O 1
ATOM 737 N N . ILE A 1 102 ? 76.974 20.615 3.675 1.00 7.95 98 ILE A N 1
ATOM 738 C CA . ILE A 1 102 ? 76.050 20.188 2.643 1.00 8.74 98 ILE A CA 1
ATOM 739 C C . ILE A 1 102 ? 75.416 18.864 3.060 1.00 8.83 98 ILE A C 1
ATOM 740 O O . ILE A 1 102 ? 76.131 17.919 3.412 1.00 10.17 98 ILE A O 1
ATOM 745 N N . ALA A 1 103 ? 74.085 18.801 3.058 1.00 9.00 99 ALA A N 1
ATOM 746 C CA . ALA A 1 103 ? 73.364 17.556 3.330 1.00 8.87 99 ALA A CA 1
ATOM 747 C C . ALA A 1 103 ? 73.044 16.874 2.016 1.00 8.82 99 ALA A C 1
ATOM 748 O O . ALA A 1 103 ? 72.268 17.404 1.176 1.00 9.47 99 ALA A O 1
ATOM 750 N N . ALA A 1 104 ? 73.692 15.730 1.815 1.00 9.41 100 ALA A N 1
ATOM 751 C CA . ALA A 1 104 ? 73.436 14.864 0.668 1.00 9.89 100 ALA A CA 1
ATOM 752 C C . ALA A 1 104 ? 72.349 13.888 1.100 1.00 9.81 100 ALA A C 1
ATOM 753 O O . ALA A 1 104 ? 72.624 12.815 1.660 1.00 10.46 100 ALA A O 1
ATOM 755 N N . VAL A 1 105 ? 71.104 14.333 0.916 1.00 9.92 101 VAL A N 1
ATOM 756 C CA . VAL A 1 105 ? 69.929 13.607 1.400 1.00 10.30 101 VAL A CA 1
ATOM 757 C C . VAL A 1 105 ? 69.577 12.551 0.352 1.00 10.95 101 VAL A C 1
ATOM 758 O O . VAL A 1 105 ? 68.787 12.769 -0.568 1.00 10.16 101 VAL A O 1
ATOM 762 N N . ASN A 1 106 ? 70.247 11.410 0.491 1.00 10.97 102 ASN A N 1
ATOM 763 C CA . ASN A 1 106 ? 70.250 10.347 -0.518 1.00 11.76 102 ASN A CA 1
ATOM 764 C C . ASN A 1 106 ? 69.005 9.475 -0.529 1.00 12.76 102 ASN A C 1
ATOM 765 O O . ASN A 1 106 ? 68.888 8.573 -1.353 1.00 13.01 102 ASN A O 1
ATOM 770 N N . GLY A 1 107 ? 68.092 9.713 0.407 1.00 12.02 103 GLY A N 1
ATOM 771 C CA . GLY A 1 107 ? 66.860 8.940 0.503 1.00 12.31 103 GLY A CA 1
ATOM 772 C C . GLY A 1 107 ? 66.035 9.445 1.667 1.00 12.19 103 GLY A C 1
ATOM 773 O O . GLY A 1 107 ? 66.220 10.587 2.111 1.00 11.85 103 GLY A O 1
ATOM 774 N N . HIS A 1 108 ? 65.139 8.607 2.180 1.00 11.48 104 HIS A N 1
ATOM 775 C CA . HIS A 1 108 ? 64.131 9.037 3.164 1.00 11.47 104 HIS A CA 1
ATOM 776 C C . HIS A 1 108 ? 64.710 9.863 4.279 1.00 11.16 104 HIS A C 1
ATOM 777 O O . HIS A 1 108 ? 65.730 9.500 4.871 1.00 11.69 104 HIS A O 1
ATOM 784 N N . ALA A 1 109 ? 64.037 10.977 4.557 1.00 10.71 105 ALA A N 1
ATOM 785 C CA . ALA A 1 109 ? 64.402 11.838 5.690 1.00 10.36 105 ALA A CA 1
ATOM 786 C C . ALA A 1 109 ? 63.104 12.242 6.377 1.00 10.57 105 ALA A C 1
ATOM 787 O O . ALA A 1 109 ? 62.322 13.022 5.833 1.00 10.32 105 ALA A O 1
ATOM 789 N N . ILE A 1 110 ? 62.872 11.668 7.553 1.00 10.24 106 ILE A N 1
ATOM 790 C CA . ILE A 1 110 ? 61.574 11.774 8.234 1.00 10.49 106 ILE A CA 1
ATOM 791 C C . ILE A 1 110 ? 61.765 12.314 9.651 1.00 10.05 106 ILE A C 1
ATOM 792 O O . ILE A 1 110 ? 62.683 11.884 10.360 1.00 10.22 106 ILE A O 1
ATOM 797 N N . GLY A 1 111 ? 60.913 13.253 10.061 1.00 9.10 107 GLY A N 1
ATOM 798 C CA . GLY A 1 111 ? 60.929 13.741 11.443 1.00 9.74 107 GLY A CA 1
ATOM 799 C C . GLY A 1 111 ? 62.237 14.438 11.752 1.00 9.41 107 GLY A C 1
ATOM 800 O O . GLY A 1 111 ? 62.636 15.354 11.011 1.00 8.89 107 GLY A O 1
ATOM 801 N N . ILE A 1 112 ? 62.913 14.033 12.825 1.00 9.63 108 ILE A N 1
ATOM 802 C CA . ILE A 1 112 ? 64.205 14.629 13.146 1.00 10.28 108 ILE A CA 1
ATOM 803 C C . ILE A 1 112 ? 65.264 14.340 12.059 1.00 9.68 108 ILE A C 1
ATOM 804 O O . ILE A 1 112 ? 66.241 15.096 11.913 1.00 9.62 108 ILE A O 1
ATOM 809 N N . GLY A 1 113 ? 65.061 13.286 11.263 1.00 9.68 109 GLY A N 1
ATOM 810 C CA . GLY A 1 113 ? 65.924 13.084 10.093 1.00 10.27 109 GLY A CA 1
ATOM 811 C C . GLY A 1 113 ? 65.864 14.272 9.142 1.00 9.69 109 GLY A C 1
ATOM 812 O O . GLY A 1 113 ? 66.894 14.700 8.595 1.00 11.12 109 GLY A O 1
ATOM 813 N N . MET A 1 114 ? 64.652 14.793 8.935 1.00 9.01 110 MET A N 1
ATOM 814 C CA . MET A 1 114 ? 64.505 15.982 8.117 1.00 8.25 110 MET A CA 1
ATOM 815 C C . MET A 1 114 ? 64.891 17.263 8.870 1.00 7.37 110 MET A C 1
ATOM 816 O O . MET A 1 114 ? 65.575 18.129 8.305 1.00 7.57 110 MET A O 1
ATOM 821 N N . THR A 1 115 ? 64.463 17.409 10.127 1.00 7.59 111 THR A N 1
ATOM 822 C CA . THR A 1 115 ? 64.751 18.690 10.807 1.00 8.07 111 THR A CA 1
ATOM 823 C C . THR A 1 115 ? 66.251 18.897 11.035 1.00 8.38 111 THR A C 1
ATOM 824 O O . THR A 1 115 ? 66.711 20.028 10.926 1.00 8.20 111 THR A O 1
ATOM 828 N N . LEU A 1 116 ? 67.010 17.824 11.273 1.00 8.44 112 LEU A N 1
ATOM 829 C CA . LEU A 1 116 ? 68.476 17.951 11.303 1.00 9.00 112 LEU A CA 1
ATOM 830 C C . LEU A 1 116 ? 69.062 18.280 9.931 1.00 8.31 112 LEU A C 1
ATOM 831 O O . LEU A 1 116 ? 70.061 19.011 9.842 1.00 8.66 112 LEU A O 1
ATOM 836 N N . ALA A 1 117 ? 68.484 17.747 8.862 1.00 7.61 113 ALA A N 1
ATOM 837 C CA . ALA A 1 117 ? 68.954 18.108 7.518 1.00 7.74 113 ALA A CA 1
ATOM 838 C C . ALA A 1 117 ? 68.737 19.587 7.230 1.00 7.63 113 ALA A C 1
ATOM 839 O O . ALA A 1 117 ? 69.536 20.208 6.497 1.00 7.84 113 ALA A O 1
ATOM 841 N N . LEU A 1 118 ? 67.689 20.160 7.832 1.00 7.06 114 LEU A N 1
ATOM 842 C CA . LEU A 1 118 ? 67.417 21.593 7.659 1.00 7.06 114 LEU A CA 1
ATOM 843 C C . LEU A 1 118 ? 68.484 22.483 8.295 1.00 7.64 114 LEU A C 1
ATOM 844 O O . LEU A 1 118 ? 68.487 23.683 8.046 1.00 8.31 114 LEU A O 1
ATOM 849 N N . HIS A 1 119 ? 69.399 21.928 9.105 1.00 7.13 115 HIS A N 1
ATOM 850 C CA . HIS A 1 119 ? 70.475 22.761 9.666 1.00 7.41 115 HIS A CA 1
ATOM 851 C C . HIS A 1 119 ? 71.553 23.050 8.635 1.00 7.04 115 HIS A C 1
ATOM 852 O O . HIS A 1 119 ? 72.328 23.996 8.821 1.00 7.91 115 HIS A O 1
ATOM 859 N N . ALA A 1 120 ? 71.659 22.221 7.594 1.00 7.12 116 ALA A N 1
ATOM 860 C CA . ALA A 1 120 ? 72.732 22.371 6.610 1.00 7.23 116 ALA A CA 1
ATOM 861 C C . ALA A 1 120 ? 72.541 23.638 5.766 1.00 6.67 116 ALA A C 1
ATOM 862 O O . ALA A 1 120 ? 71.420 24.144 5.605 1.00 6.97 116 ALA A O 1
ATOM 864 N N . ASP A 1 121 ? 73.641 24.158 5.228 1.00 6.95 117 ASP A N 1
ATOM 865 C CA . ASP A 1 121 ? 73.552 25.319 4.334 1.00 6.97 117 ASP A CA 1
ATOM 866 C C . ASP A 1 121 ? 72.822 24.992 3.045 1.00 7.02 117 ASP A C 1
ATOM 867 O O . ASP A 1 121 ? 72.055 25.808 2.516 1.00 8.09 117 ASP A O 1
ATOM 872 N N . ILE A 1 122 ? 73.091 23.793 2.546 1.00 7.79 118 ILE A N 1
ATOM 873 C CA . ILE A 1 122 ? 72.694 23.378 1.201 1.00 8.08 118 ILE A CA 1
ATOM 874 C C . ILE A 1 122 ? 72.171 21.943 1.306 1.00 7.75 118 ILE A C 1
ATOM 875 O O . ILE A 1 122 ? 72.741 21.120 2.037 1.00 8.07 118 ILE A O 1
ATOM 880 N N . ARG A 1 123 ? 71.073 21.652 0.611 1.00 7.87 119 ARG A N 1
ATOM 881 C CA . ARG A 1 123 ? 70.492 20.301 0.564 1.00 7.80 119 ARG A CA 1
ATOM 882 C C . ARG A 1 123 ? 70.305 19.847 -0.876 1.00 8.09 119 ARG A C 1
ATOM 883 O O . ARG A 1 123 ? 69.758 20.573 -1.705 1.00 8.09 119 ARG A O 1
ATOM 891 N N . ILE A 1 124 ? 70.744 18.618 -1.134 1.00 8.44 120 ILE A N 1
ATOM 892 C CA . ILE A 1 124 ? 70.448 17.942 -2.396 1.00 9.53 120 ILE A CA 1
ATOM 893 C C . ILE A 1 124 ? 69.643 16.713 -2.010 1.00 9.27 120 ILE A C 1
ATOM 894 O O . ILE A 1 124 ? 70.101 15.909 -1.173 1.00 9.64 120 ILE A O 1
ATOM 899 N N . LEU A 1 125 ? 68.440 16.585 -2.583 1.00 9.32 121 LEU A N 1
ATOM 900 C CA . LEU A 1 125 ? 67.510 15.497 -2.216 1.00 10.15 121 LEU A CA 1
ATOM 901 C C . LEU A 1 125 ? 67.303 14.476 -3.328 1.00 10.80 121 LEU A C 1
ATOM 902 O O . LEU A 1 125 ? 67.251 14.818 -4.508 1.00 11.18 121 LEU A O 1
ATOM 907 N N . ALA A 1 126 ? 67.144 13.232 -2.904 1.00 10.64 122 ALA A N 1
ATOM 908 C CA . ALA A 1 126 ? 66.840 12.113 -3.801 1.00 11.57 122 ALA A CA 1
ATOM 909 C C . ALA A 1 126 ? 65.382 12.188 -4.256 1.00 11.89 122 ALA A C 1
ATOM 910 O O . ALA A 1 126 ? 64.464 12.260 -3.424 1.00 11.73 122 ALA A O 1
ATOM 912 N N . GLU A 1 127 ? 65.165 12.086 -5.572 1.00 12.97 123 GLU A N 1
ATOM 913 C CA . GLU A 1 127 ? 63.801 12.074 -6.121 1.00 14.74 123 GLU A CA 1
ATOM 914 C C . GLU A 1 127 ? 62.908 10.953 -5.578 1.00 15.29 123 GLU A C 1
ATOM 915 O O . GLU A 1 127 ? 61.689 11.124 -5.454 1.00 16.83 123 GLU A O 1
ATOM 921 N N . GLU A 1 128 ? 63.520 9.827 -5.236 1.00 15.06 124 GLU A N 1
ATOM 922 C CA . GLU A 1 128 ? 62.778 8.638 -4.775 1.00 16.71 124 GLU A CA 1
ATOM 923 C C . GLU A 1 128 ? 62.445 8.659 -3.284 1.00 16.48 124 GLU A C 1
ATOM 924 O O . GLU A 1 128 ? 61.734 7.776 -2.793 1.00 17.48 124 GLU A O 1
ATOM 930 N N . GLY A 1 129 ? 62.953 9.665 -2.557 1.00 14.79 125 GLY A N 1
ATOM 931 C CA . GLY A 1 129 ? 62.813 9.670 -1.095 1.00 14.31 125 GLY A CA 1
ATOM 932 C C . GLY A 1 129 ? 61.442 10.094 -0.583 1.00 13.40 125 GLY A C 1
ATOM 933 O O . GLY A 1 129 ? 60.740 10.869 -1.235 1.00 14.78 125 GLY A O 1
ATOM 934 N N . ARG A 1 130 ? 61.086 9.566 0.582 1.00 12.98 126 ARG A N 1
ATOM 935 C CA . ARG A 1 130 ? 59.950 10.068 1.344 1.00 13.69 126 ARG A CA 1
ATOM 936 C C . ARG A 1 130 ? 60.459 11.113 2.347 1.00 12.00 126 ARG A C 1
ATOM 937 O O . ARG A 1 130 ? 61.404 10.855 3.092 1.00 12.27 126 ARG A O 1
ATOM 945 N N . TYR A 1 131 ? 59.798 12.267 2.367 1.00 11.81 127 TYR A N 1
ATOM 946 C CA . TYR A 1 131 ? 60.184 13.403 3.227 1.00 10.48 127 TYR A CA 1
ATOM 947 C C . TYR A 1 131 ? 58.973 13.878 3.999 1.00 10.74 127 TYR A C 1
ATOM 948 O O . TYR A 1 131 ? 57.904 14.051 3.423 1.00 10.66 127 TYR A O 1
ATOM 957 N N . ALA A 1 132 ? 59.116 14.076 5.313 1.00 9.52 128 ALA A N 1
ATOM 958 C CA . ALA A 1 132 ? 57.989 14.550 6.127 1.00 9.26 128 ALA A CA 1
ATOM 959 C C . ALA A 1 132 ? 58.529 15.007 7.451 1.00 8.47 128 ALA A C 1
ATOM 960 O O . ALA A 1 132 ? 59.588 14.533 7.904 1.00 9.35 128 ALA A O 1
ATOM 962 N N . ILE A 1 133 ? 57.750 15.871 8.108 1.00 8.06 129 ILE A N 1
ATOM 963 C CA . ILE A 1 133 ? 58.002 16.294 9.496 1.00 8.17 129 ILE A CA 1
ATOM 964 C C . ILE A 1 133 ? 56.692 15.983 10.232 1.00 8.19 129 ILE A C 1
ATOM 965 O O . ILE A 1 133 ? 55.877 16.872 10.448 1.00 8.21 129 ILE A O 1
ATOM 970 N N . PRO A 1 134 ? 56.480 14.694 10.593 1.00 8.51 130 PRO A N 1
ATOM 971 C CA . PRO A 1 134 ? 55.137 14.279 11.008 1.00 8.53 130 PRO A CA 1
ATOM 972 C C . PRO A 1 134 ? 54.923 14.240 12.507 1.00 8.10 130 PRO A C 1
ATOM 973 O O . PRO A 1 134 ? 53.942 13.643 12.954 1.00 8.83 130 PRO A O 1
ATOM 977 N N . GLN A 1 135 ? 55.800 14.881 13.274 1.00 7.77 131 GLN A N 1
ATOM 978 C CA . GLN A 1 135 ? 55.738 14.819 14.746 1.00 8.28 131 GLN A CA 1
ATOM 979 C C . GLN A 1 135 ? 54.345 15.116 15.320 1.00 8.27 131 GLN A C 1
ATOM 980 O O . GLN A 1 135 ? 53.923 14.469 16.285 1.00 8.57 131 GLN A O 1
ATOM 986 N N . VAL A 1 136 ? 53.633 16.104 14.768 1.00 7.71 132 VAL A N 1
ATOM 987 C CA . VAL A 1 136 ? 52.302 16.442 15.338 1.00 7.40 132 VAL A CA 1
ATOM 988 C C . VAL A 1 136 ? 51.281 15.316 15.188 1.00 7.67 132 VAL A C 1
ATOM 989 O O . VAL A 1 136 ? 50.329 15.251 15.968 1.00 7.81 132 VAL A O 1
ATOM 993 N N . ARG A 1 137 ? 51.497 14.408 14.223 1.00 8.10 133 ARG A N 1
ATOM 994 C CA . ARG A 1 137 ? 50.619 13.238 14.045 1.00 8.33 133 ARG A CA 1
ATOM 995 C C . ARG A 1 137 ? 50.874 12.170 15.097 1.00 9.14 133 ARG A C 1
ATOM 996 O O . ARG A 1 137 ? 50.082 11.226 15.215 1.00 9.85 133 ARG A O 1
ATOM 1004 N N . PHE A 1 138 ? 51.922 12.344 15.902 1.00 8.84 134 PHE A N 1
ATOM 1005 C CA . PHE A 1 138 ? 52.267 11.406 16.959 1.00 9.39 134 PHE A CA 1
ATOM 1006 C C . PHE A 1 138 ? 52.128 12.003 18.340 1.00 9.85 134 PHE A C 1
ATOM 1007 O O . PHE A 1 138 ? 52.529 11.376 19.324 1.00 10.48 134 PHE A O 1
ATOM 1015 N N . GLY A 1 139 ? 51.548 13.194 18.441 1.00 8.88 135 GLY A N 1
ATOM 1016 C CA . GLY A 1 139 ? 51.333 13.823 19.742 1.00 8.88 135 GLY A CA 1
ATOM 1017 C C . GLY A 1 139 ? 52.517 14.578 20.324 1.00 7.90 135 GLY A C 1
ATOM 1018 O O . GLY A 1 139 ? 52.463 15.012 21.489 1.00 9.71 135 GLY A O 1
ATOM 1019 N N . VAL A 1 140 ? 53.575 14.751 19.531 1.00 7.97 136 VAL A N 1
ATOM 1020 C CA . VAL A 1 140 ? 54.667 15.667 19.900 1.00 8.62 136 VAL A CA 1
ATOM 1021 C C . VAL A 1 140 ? 54.690 16.854 18.915 1.00 7.62 136 VAL A C 1
ATOM 1022 O O . VAL A 1 140 ? 53.640 17.286 18.504 1.00 8.33 136 VAL A O 1
ATOM 1026 N N . ALA A 1 141 ? 55.849 17.423 18.580 1.00 8.32 137 ALA A N 1
ATOM 1027 C CA . ALA A 1 141 ? 55.869 18.639 17.766 1.00 8.01 137 ALA A CA 1
ATOM 1028 C C . ALA A 1 141 ? 57.189 18.690 17.051 1.00 7.94 137 ALA A C 1
ATOM 1029 O O . ALA A 1 141 ? 58.103 17.943 17.380 1.00 8.66 137 ALA A O 1
ATOM 1031 N N . PRO A 1 142 ? 57.317 19.575 16.045 1.00 6.90 138 PRO A N 1
ATOM 1032 C CA . PRO A 1 142 ? 58.601 19.666 15.334 1.00 7.20 138 PRO A CA 1
ATOM 1033 C C . PRO A 1 142 ? 59.724 20.041 16.297 1.00 7.00 138 PRO A C 1
ATOM 1034 O O . PRO A 1 142 ? 59.501 20.704 17.318 1.00 7.88 138 PRO A O 1
ATOM 1038 N N . ASP A 1 143 ? 60.920 19.585 15.962 1.00 7.42 139 ASP A N 1
ATOM 1039 C CA . ASP A 1 143 ? 62.081 19.673 16.830 1.00 8.12 139 ASP A CA 1
ATOM 1040 C C . ASP A 1 143 ? 63.277 20.233 16.056 1.00 7.67 139 ASP A C 1
ATOM 1041 O O . ASP A 1 143 ? 63.187 20.581 14.868 1.00 7.76 139 ASP A O 1
ATOM 1046 N N . ALA A 1 144 ? 64.394 20.314 16.771 1.00 7.92 140 ALA A N 1
ATOM 1047 C CA . ALA A 1 144 ? 65.680 20.763 16.220 1.00 7.64 140 ALA A CA 1
ATOM 1048 C C . ALA A 1 144 ? 65.530 22.064 15.425 1.00 6.85 140 ALA A C 1
ATOM 1049 O O . ALA A 1 144 ? 66.070 22.207 14.321 1.00 7.17 140 ALA A O 1
ATOM 1051 N N . LEU A 1 145 ? 64.787 23.004 16.006 1.00 7.05 141 LEU A N 1
ATOM 1052 C CA . LEU A 1 145 ? 64.655 24.360 15.464 1.00 7.26 141 LEU A CA 1
ATOM 1053 C C . LEU A 1 145 ? 63.886 24.425 14.138 1.00 7.09 141 LEU A C 1
ATOM 1054 O O . LEU A 1 145 ? 63.935 25.459 13.449 1.00 6.77 141 LEU A O 1
ATOM 1059 N N . ALA A 1 146 ? 63.107 23.393 13.799 1.00 7.15 142 ALA A N 1
ATOM 1060 C CA . ALA A 1 146 ? 62.321 23.469 12.567 1.00 6.66 142 ALA A CA 1
ATOM 1061 C C . ALA A 1 146 ? 61.376 24.657 12.531 1.00 6.55 142 ALA A C 1
ATOM 1062 O O . ALA A 1 146 ? 61.069 25.179 11.448 1.00 7.20 142 ALA A O 1
ATOM 1064 N N . HIS A 1 147 ? 60.871 25.112 13.680 1.00 6.01 143 HIS A N 1
ATOM 1065 C CA . HIS A 1 147 ? 59.966 26.280 13.693 1.00 5.96 143 HIS A CA 1
ATOM 1066 C C . HIS A 1 147 ? 60.656 27.557 13.192 1.00 6.04 143 HIS A C 1
ATOM 1067 O O . HIS A 1 147 ? 59.966 28.508 12.823 1.00 6.77 143 HIS A O 1
ATOM 1074 N N . TRP A 1 148 ? 61.990 27.570 13.270 1.00 6.40 144 TRP A N 1
ATOM 1075 C CA . TRP A 1 148 ? 62.818 28.699 12.883 1.00 6.22 144 TRP A CA 1
ATOM 1076 C C . TRP A 1 148 ? 63.483 28.499 11.511 1.00 6.37 144 TRP A C 1
ATOM 1077 O O . TRP A 1 148 ? 63.492 29.427 10.676 1.00 7.08 144 TRP A O 1
ATOM 1088 N N . THR A 1 149 ? 64.024 27.311 11.247 1.00 6.42 145 THR A N 1
ATOM 1089 C CA . THR A 1 149 ? 64.704 27.086 9.964 1.00 6.48 145 THR A CA 1
ATOM 1090 C C . THR A 1 149 ? 63.696 27.041 8.822 1.00 6.62 145 THR A C 1
ATOM 1091 O O . THR A 1 149 ? 63.962 27.575 7.734 1.00 6.51 145 THR A O 1
ATOM 1095 N N . LEU A 1 150 ? 62.539 26.432 9.034 1.00 6.28 146 LEU A N 1
ATOM 1096 C CA . LEU A 1 150 ? 61.686 26.126 7.886 1.00 6.20 146 LEU A CA 1
ATOM 1097 C C . LEU A 1 150 ? 61.044 27.358 7.223 1.00 6.14 146 LEU A C 1
ATOM 1098 O O . LEU A 1 150 ? 61.106 27.470 6.001 1.00 6.17 146 LEU A O 1
ATOM 1103 N N . PRO A 1 151 ? 60.451 28.291 7.993 1.00 6.44 147 PRO A N 1
ATOM 1104 C CA . PRO A 1 151 ? 59.895 29.471 7.295 1.00 6.91 147 PRO A CA 1
ATOM 1105 C C . PRO A 1 151 ? 60.981 30.298 6.593 1.00 6.65 147 PRO A C 1
ATOM 1106 O O . PRO A 1 151 ? 60.679 30.998 5.608 1.00 6.71 147 PRO A O 1
ATOM 1110 N N . ARG A 1 152 ? 62.223 30.205 7.065 1.00 6.40 148 ARG A N 1
ATOM 1111 C CA . ARG A 1 152 ? 63.348 30.924 6.444 1.00 6.33 148 ARG A CA 1
ATOM 1112 C C . ARG A 1 152 ? 63.781 30.271 5.135 1.00 6.80 148 ARG A C 1
ATOM 1113 O O . ARG A 1 152 ? 64.631 30.836 4.434 1.00 7.88 148 ARG A O 1
ATOM 1121 N N . LEU A 1 153 ? 63.203 29.124 4.786 1.00 6.17 149 LEU A N 1
ATOM 1122 C CA . LEU A 1 153 ? 63.424 28.474 3.495 1.00 5.86 149 LEU A CA 1
ATOM 1123 C C . LEU A 1 153 ? 62.231 28.679 2.565 1.00 6.16 149 LEU A C 1
ATOM 1124 O O . LEU A 1 153 ? 62.404 29.006 1.397 1.00 6.96 149 LEU A O 1
ATOM 1129 N N . VAL A 1 154 ? 61.025 28.421 3.067 1.00 6.25 150 VAL A N 1
ATOM 1130 C CA . VAL A 1 154 ? 59.854 28.201 2.216 1.00 6.00 150 VAL A CA 1
ATOM 1131 C C . VAL A 1 154 ? 58.730 29.194 2.468 1.00 5.83 150 VAL A C 1
ATOM 1132 O O . VAL A 1 154 ? 57.703 29.132 1.776 1.00 6.92 150 VAL A O 1
ATOM 1136 N N . GLY A 1 155 ? 58.912 30.122 3.405 1.00 5.68 151 GLY A N 1
ATOM 1137 C CA . GLY A 1 155 ? 57.849 31.054 3.765 1.00 6.42 151 GLY A CA 1
ATOM 1138 C C . GLY A 1 155 ? 56.858 30.440 4.730 1.00 5.77 151 GLY A C 1
ATOM 1139 O O . GLY A 1 155 ? 56.848 29.225 4.972 1.00 6.66 151 GLY A O 1
ATOM 1140 N N . THR A 1 156 ? 55.980 31.263 5.284 1.00 6.20 152 THR A N 1
ATOM 1141 C CA A THR A 1 156 ? 55.180 30.777 6.404 0.50 6.73 152 THR A CA 1
ATOM 1142 C CA B THR A 1 156 ? 55.123 30.855 6.387 0.50 6.84 152 THR A CA 1
ATOM 1143 C C . THR A 1 156 ? 54.094 29.783 6.029 1.00 6.98 152 THR A C 1
ATOM 1144 O O . THR A 1 156 ? 53.754 28.930 6.855 1.00 7.31 152 THR A O 1
ATOM 1151 N N . ALA A 1 157 ? 53.559 29.874 4.816 1.00 6.57 153 ALA A N 1
ATOM 1152 C CA . ALA A 1 157 ? 52.446 28.992 4.433 1.00 6.29 153 ALA A CA 1
ATOM 1153 C C . ALA A 1 157 ? 52.891 27.575 4.171 1.00 6.53 153 ALA A C 1
ATOM 1154 O O . ALA A 1 157 ? 52.273 26.614 4.672 1.00 6.70 153 ALA A O 1
ATOM 1156 N N . VAL A 1 158 ? 53.947 27.420 3.382 1.00 6.64 154 VAL A N 1
ATOM 1157 C CA . VAL A 1 158 ? 54.505 26.080 3.171 1.00 6.73 154 VAL A CA 1
ATOM 1158 C C . VAL A 1 158 ? 54.981 25.519 4.513 1.00 5.82 154 VAL A C 1
ATOM 1159 O O . VAL A 1 158 ? 54.769 24.337 4.811 1.00 7.00 154 VAL A O 1
ATOM 1163 N N . ALA A 1 159 ? 55.611 26.358 5.347 1.00 5.51 155 ALA A N 1
ATOM 1164 C CA . ALA A 1 159 ? 56.043 25.889 6.663 1.00 6.17 155 ALA A CA 1
ATOM 1165 C C . ALA A 1 159 ? 54.860 25.431 7.505 1.00 6.59 155 ALA A C 1
ATOM 1166 O O . ALA A 1 159 ? 54.913 24.346 8.097 1.00 6.87 155 ALA A O 1
ATOM 1168 N N . ALA A 1 160 ? 53.789 26.221 7.547 1.00 6.55 156 ALA A N 1
ATOM 1169 C CA . ALA A 1 160 ? 52.622 25.840 8.349 1.00 6.47 156 ALA A CA 1
ATOM 1170 C C . ALA A 1 160 ? 52.034 24.527 7.843 1.00 7.25 156 ALA A C 1
ATOM 1171 O O . ALA A 1 160 ? 51.634 23.670 8.644 1.00 7.38 156 ALA A O 1
ATOM 1173 N N . GLU A 1 161 ? 51.924 24.356 6.525 1.00 7.05 157 GLU A N 1
ATOM 1174 C CA . GLU A 1 161 ? 51.353 23.111 6.003 1.00 7.31 157 GLU A CA 1
ATOM 1175 C C . GLU A 1 161 ? 52.217 21.924 6.441 1.00 7.17 157 GLU A C 1
ATOM 1176 O O . GLU A 1 161 ? 51.693 20.925 6.951 1.00 7.41 157 GLU A O 1
ATOM 1182 N N . LEU A 1 162 ? 53.535 21.987 6.259 1.00 6.75 158 LEU A N 1
ATOM 1183 C CA A LEU A 1 162 ? 54.376 20.841 6.577 0.70 7.33 158 LEU A CA 1
ATOM 1184 C CA B LEU A 1 162 ? 54.420 20.872 6.592 0.30 7.16 158 LEU A CA 1
ATOM 1185 C C . LEU A 1 162 ? 54.379 20.568 8.081 1.00 7.05 158 LEU A C 1
ATOM 1186 O O . LEU A 1 162 ? 54.331 19.398 8.489 1.00 7.84 158 LEU A O 1
ATOM 1195 N N . LEU A 1 163 ? 54.397 21.613 8.910 1.00 7.11 159 LEU A N 1
ATOM 1196 C CA . LEU A 1 163 ? 54.489 21.405 10.378 1.00 7.46 159 LEU A CA 1
ATOM 1197 C C . LEU A 1 163 ? 53.157 21.066 11.031 1.00 7.96 159 LEU A C 1
ATOM 1198 O O . LEU A 1 163 ? 53.120 20.258 11.973 1.00 8.36 159 LEU A O 1
ATOM 1203 N N . LEU A 1 164 ? 52.064 21.665 10.564 1.00 7.99 160 LEU A N 1
ATOM 1204 C CA . LEU A 1 164 ? 50.758 21.469 11.192 1.00 8.41 160 LEU A CA 1
ATOM 1205 C C . LEU A 1 164 ? 50.057 20.233 10.668 1.00 9.11 160 LEU A C 1
ATOM 1206 O O . LEU A 1 164 ? 49.230 19.657 11.388 1.00 9.47 160 LEU A O 1
ATOM 1211 N N . THR A 1 165 ? 50.325 19.821 9.434 1.00 9.01 161 THR A N 1
ATOM 1212 C CA . THR A 1 165 ? 49.686 18.602 8.927 1.00 10.42 161 THR A CA 1
ATOM 1213 C C . THR A 1 165 ? 50.615 17.402 9.023 1.00 10.23 161 THR A C 1
ATOM 1214 O O . THR A 1 165 ? 50.138 16.269 9.021 1.00 10.95 161 THR A O 1
ATOM 1218 N N . GLY A 1 166 ? 51.939 17.612 9.055 1.00 9.22 162 GLY A N 1
ATOM 1219 C CA . GLY A 1 166 ? 52.880 16.494 9.005 1.00 10.94 162 GLY A CA 1
ATOM 1220 C C . GLY A 1 166 ? 52.907 15.741 7.687 1.00 12.38 162 GLY A C 1
ATOM 1221 O O . GLY A 1 166 ? 53.448 14.627 7.624 1.00 13.49 162 GLY A O 1
ATOM 1222 N N . ALA A 1 167 ? 52.356 16.347 6.644 1.00 13.34 163 ALA A N 1
ATOM 1223 C CA . ALA A 1 167 ? 52.256 15.667 5.355 1.00 14.96 163 ALA A CA 1
ATOM 1224 C C . ALA A 1 167 ? 53.605 15.429 4.675 1.00 14.29 163 ALA A C 1
ATOM 1225 O O . ALA A 1 167 ? 54.566 16.173 4.837 1.00 12.79 163 ALA A O 1
ATOM 1227 N N . SER A 1 168 ? 53.651 14.366 3.891 1.00 14.49 164 SER A N 1
ATOM 1228 C CA A SER A 1 168 ? 54.828 14.061 3.099 0.70 14.45 164 SER A CA 1
ATOM 1229 C CA B SER A 1 168 ? 54.827 14.056 3.093 0.30 14.20 164 SER A CA 1
ATOM 1230 C C . SER A 1 168 ? 54.918 15.008 1.911 1.00 13.77 164 SER A C 1
ATOM 1231 O O . SER A 1 168 ? 53.911 15.586 1.480 1.00 14.92 164 SER A O 1
ATOM 1236 N N . PHE A 1 169 ? 56.124 15.186 1.394 1.00 11.92 165 PHE A N 1
ATOM 1237 C CA . PHE A 1 169 ? 56.369 16.057 0.243 1.00 12.15 165 PHE A CA 1
ATOM 1238 C C . PHE A 1 169 ? 57.494 15.470 -0.582 1.00 12.15 165 PHE A C 1
ATOM 1239 O O . PHE A 1 169 ? 58.344 14.733 -0.063 1.00 13.25 165 PHE A O 1
ATOM 1247 N N . SER A 1 170 ? 57.480 15.768 -1.874 1.00 11.71 166 SER A N 1
ATOM 1248 C CA . SER A 1 170 ? 58.484 15.235 -2.782 1.00 12.25 166 SER A CA 1
ATOM 1249 C C . SER A 1 170 ? 59.764 16.068 -2.804 1.00 11.73 166 SER A C 1
ATOM 1250 O O . SER A 1 170 ? 59.776 17.254 -2.447 1.00 10.74 166 SER A O 1
ATOM 1253 N N . ALA A 1 171 ? 60.843 15.458 -3.278 1.00 11.59 167 ALA A N 1
ATOM 1254 C CA . ALA A 1 171 ? 62.066 16.213 -3.551 1.00 11.83 167 ALA A CA 1
ATOM 1255 C C . ALA A 1 171 ? 61.828 17.389 -4.485 1.00 11.91 167 ALA A C 1
ATOM 1256 O O . ALA A 1 171 ? 62.375 18.483 -4.289 1.00 11.70 167 ALA A O 1
ATOM 1258 N N . GLN A 1 172 ? 61.008 17.166 -5.515 1.00 11.82 168 GLN A N 1
ATOM 1259 C CA . GLN A 1 172 ? 60.692 18.243 -6.467 1.00 12.06 168 GLN A CA 1
ATOM 1260 C C . GLN A 1 172 ? 59.988 19.423 -5.787 1.00 11.23 168 GLN A C 1
ATOM 1261 O O . GLN A 1 172 ? 60.323 20.575 -6.037 1.00 11.14 168 GLN A O 1
ATOM 1267 N N . ARG A 1 173 ? 59.004 19.135 -4.935 1.00 11.20 169 ARG A N 1
ATOM 1268 C CA A ARG A 1 173 ? 58.356 20.222 -4.223 0.50 10.59 169 ARG A CA 1
ATOM 1269 C CA B ARG A 1 173 ? 58.325 20.162 -4.141 0.50 10.95 169 ARG A CA 1
ATOM 1270 C C . ARG A 1 173 ? 59.326 20.919 -3.261 1.00 10.60 169 ARG A C 1
ATOM 1271 O O . ARG A 1 173 ? 59.252 22.137 -3.104 1.00 10.28 169 ARG A O 1
ATOM 1286 N N . ALA A 1 174 ? 60.254 20.166 -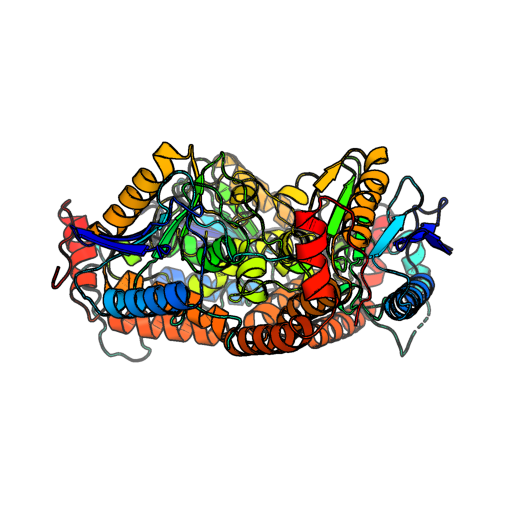2.670 1.00 10.19 170 ALA A N 1
ATOM 1287 C CA . ALA A 1 174 ? 61.275 20.771 -1.815 1.00 9.86 170 ALA A CA 1
ATOM 1288 C C . ALA A 1 174 ? 62.121 21.777 -2.591 1.00 9.01 170 ALA A C 1
ATOM 1289 O O . ALA A 1 174 ? 62.452 22.855 -2.073 1.00 9.48 170 ALA A O 1
ATOM 1291 N N . VAL A 1 175 ? 62.478 21.458 -3.835 1.00 9.02 171 VAL A N 1
ATOM 1292 C CA . VAL A 1 175 ? 63.228 22.406 -4.650 1.00 9.49 171 VAL A CA 1
ATOM 1293 C C . VAL A 1 175 ? 62.358 23.589 -5.051 1.00 9.81 171 VAL A C 1
ATOM 1294 O O . VAL A 1 175 ? 62.792 24.736 -4.950 1.00 10.49 171 VAL A O 1
ATOM 1298 N N . GLU A 1 176 ? 61.126 23.322 -5.491 1.00 10.14 172 GLU A N 1
ATOM 1299 C CA . GLU A 1 176 ? 60.216 24.392 -5.941 1.00 10.53 172 GLU A CA 1
ATOM 1300 C C . GLU A 1 176 ? 59.967 25.432 -4.852 1.00 11.05 172 GLU A C 1
ATOM 1301 O O . GLU A 1 176 ? 59.853 26.618 -5.134 1.00 13.12 172 GLU A O 1
ATOM 1307 N N . THR A 1 177 ? 59.910 24.981 -3.602 1.00 9.50 173 THR A N 1
ATOM 1308 C CA . THR A 1 177 ? 59.566 25.871 -2.492 1.00 8.98 173 THR A CA 1
ATOM 1309 C C . THR A 1 177 ? 60.761 26.525 -1.805 1.00 8.25 173 THR A C 1
ATOM 1310 O O . THR A 1 177 ? 60.571 27.459 -1.044 1.00 9.28 173 THR A O 1
ATOM 1314 N N . GLY A 1 178 ? 61.970 26.057 -2.097 1.00 7.35 174 GLY A N 1
ATOM 1315 C CA . GLY A 1 178 ? 63.171 26.622 -1.509 1.00 7.29 174 GLY A CA 1
ATOM 1316 C C . GLY A 1 178 ? 63.759 25.840 -0.352 1.00 6.75 174 GLY A C 1
ATOM 1317 O O . GLY A 1 178 ? 64.787 26.251 0.207 1.00 7.39 174 GLY A O 1
ATOM 1318 N N . LEU A 1 179 ? 63.148 24.714 0.013 1.00 7.27 175 LEU A N 1
ATOM 1319 C CA . LEU A 1 179 ? 63.692 23.878 1.091 1.00 6.96 175 LEU A CA 1
ATOM 1320 C C . LEU A 1 179 ? 65.021 23.254 0.678 1.00 6.98 175 LEU A C 1
ATOM 1321 O O . LEU A 1 179 ? 65.948 23.118 1.491 1.00 8.34 175 LEU A O 1
ATOM 1326 N N . ALA A 1 180 ? 65.089 22.819 -0.581 1.00 7.21 176 ALA A N 1
ATOM 1327 C CA . ALA A 1 180 ? 66.245 22.112 -1.134 1.00 8.50 176 ALA A CA 1
ATOM 1328 C C . ALA A 1 180 ? 66.790 22.865 -2.322 1.00 8.31 176 ALA A C 1
ATOM 1329 O O . ALA A 1 180 ? 66.065 23.586 -3.020 1.00 9.08 176 ALA A O 1
ATOM 1331 N N . ASN A 1 181 ? 68.080 22.674 -2.572 1.00 8.34 177 ASN A N 1
ATOM 1332 C CA . ASN A 1 181 ? 68.764 23.332 -3.670 1.00 8.21 177 ASN A CA 1
ATOM 1333 C C . ASN A 1 181 ? 68.584 22.623 -4.992 1.00 9.35 177 ASN A C 1
ATOM 1334 O O . ASN A 1 181 ? 68.551 23.258 -6.044 1.00 11.51 177 ASN A O 1
ATOM 1339 N N . ARG A 1 182 ? 68.512 21.305 -4.930 1.00 9.61 178 ARG A N 1
ATOM 1340 C CA . ARG A 1 182 ? 68.490 20.470 -6.126 1.00 10.21 178 ARG A CA 1
ATOM 1341 C C . ARG A 1 182 ? 67.896 19.122 -5.768 1.00 10.18 178 ARG A C 1
ATOM 1342 O O . ARG A 1 182 ? 68.009 18.663 -4.617 1.00 9.68 178 ARG A O 1
ATOM 1350 N N . 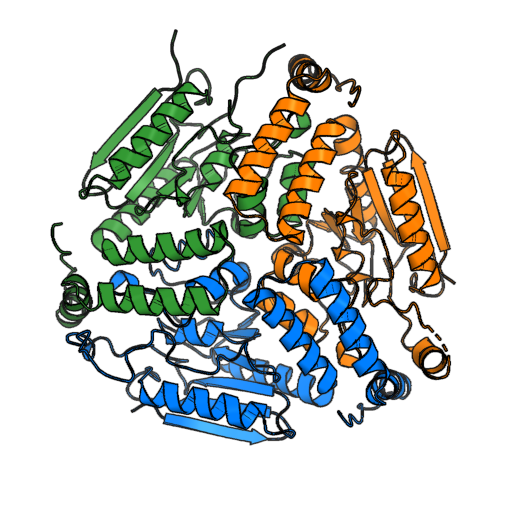CYS A 1 183 ? 67.273 18.484 -6.758 1.00 10.26 179 CYS A N 1
ATOM 1351 C CA . CYS A 1 183 ? 66.902 17.090 -6.610 1.00 12.58 179 CYS A CA 1
ATOM 1352 C C . CYS A 1 183 ? 67.448 16.256 -7.769 1.00 12.07 179 CYS A C 1
ATOM 1353 O O . CYS A 1 183 ? 67.598 16.757 -8.892 1.00 12.74 179 CYS A O 1
ATOM 1356 N N . LEU A 1 184 ? 67.807 15.027 -7.443 1.00 11.97 180 LEU A N 1
ATOM 1357 C CA . LEU A 1 184 ? 68.453 14.106 -8.386 1.00 13.10 180 LEU A CA 1
ATOM 1358 C C . LEU A 1 184 ? 68.031 12.694 -8.072 1.00 13.77 180 LEU A C 1
ATOM 1359 O O . LEU A 1 184 ? 67.562 12.411 -6.972 1.00 13.04 180 LEU A O 1
ATOM 1364 N N . PRO A 1 185 ? 68.227 11.774 -9.030 1.00 14.57 181 PRO A N 1
ATOM 1365 C CA . PRO A 1 185 ? 68.065 10.371 -8.684 1.00 14.72 181 PRO A CA 1
ATOM 1366 C C . PRO A 1 185 ? 68.964 10.041 -7.497 1.00 14.40 181 PRO A C 1
ATOM 1367 O O . PRO A 1 185 ? 70.084 10.574 -7.391 1.00 14.35 181 PRO A O 1
ATOM 1371 N N . ALA A 1 186 ? 68.478 9.191 -6.604 1.00 14.88 182 ALA A N 1
ATOM 1372 C CA . ALA A 1 186 ? 69.182 8.858 -5.358 1.00 14.81 182 ALA A CA 1
ATOM 1373 C C . ALA A 1 186 ? 70.663 8.545 -5.528 1.00 15.61 182 ALA A C 1
ATOM 1374 O O . ALA A 1 186 ? 71.501 9.026 -4.758 1.00 16.03 182 ALA A O 1
ATOM 1376 N N . GLY A 1 187 ? 70.978 7.732 -6.531 1.00 16.04 183 GLY A N 1
ATOM 1377 C CA . GLY A 1 187 ? 72.364 7.305 -6.764 1.00 16.66 183 GLY A CA 1
ATOM 1378 C C . GLY A 1 187 ? 73.332 8.382 -7.230 1.00 17.11 183 GLY A C 1
ATOM 1379 O O . GLY A 1 187 ? 74.546 8.148 -7.291 1.00 17.66 183 GLY A O 1
ATOM 1380 N N . LYS A 1 188 ? 72.792 9.553 -7.559 1.00 16.66 184 LYS A N 1
ATOM 1381 C CA . LYS A 1 188 ? 73.563 10.692 -8.047 1.00 16.19 184 LYS A CA 1
ATOM 1382 C C . LYS A 1 188 ? 73.747 11.769 -6.956 1.00 14.78 184 LYS A C 1
ATOM 1383 O O . LYS A 1 188 ? 74.573 12.666 -7.095 1.00 14.98 184 LYS A O 1
ATOM 1389 N N . VAL A 1 189 ? 73.003 11.659 -5.864 1.00 13.53 185 VAL A N 1
ATOM 1390 C CA . VAL A 1 189 ? 72.976 12.733 -4.845 1.00 12.05 185 VAL A CA 1
ATOM 1391 C C . VAL A 1 189 ? 74.328 12.964 -4.157 1.00 12.12 185 VAL A C 1
ATOM 1392 O O . VAL A 1 189 ? 74.815 14.112 -4.107 1.00 12.26 185 VAL A O 1
ATOM 1396 N N . LEU A 1 190 ? 74.944 11.903 -3.639 1.00 13.14 186 LEU A N 1
ATOM 1397 C CA . LEU A 1 190 ? 76.200 12.061 -2.927 1.00 13.10 186 LEU A CA 1
ATOM 1398 C C . LEU A 1 190 ? 77.302 12.587 -3.839 1.00 13.33 186 LEU A C 1
ATOM 1399 O O . LEU A 1 190 ? 78.056 13.479 -3.457 1.00 13.04 186 LEU A O 1
ATOM 1404 N N . GLY A 1 191 ? 77.398 12.049 -5.058 1.00 13.94 187 GLY A N 1
ATOM 1405 C CA . GLY A 1 191 ? 78.394 12.515 -6.016 1.00 14.01 187 GLY A CA 1
ATOM 1406 C C . GLY A 1 191 ? 78.243 13.994 -6.334 1.00 13.25 187 GLY A C 1
ATOM 1407 O O . GLY A 1 191 ? 79.237 14.707 -6.460 1.00 13.76 187 GLY A O 1
ATOM 1408 N N . ALA A 1 192 ? 77.001 14.467 -6.470 1.00 12.77 188 ALA A N 1
ATOM 1409 C CA . ALA A 1 192 ? 76.784 15.891 -6.728 1.00 12.77 188 ALA A CA 1
ATOM 1410 C C . ALA A 1 192 ? 77.220 16.736 -5.528 1.00 11.66 188 ALA A C 1
ATOM 1411 O O . ALA A 1 192 ? 77.841 17.786 -5.690 1.00 11.80 188 ALA A O 1
ATOM 1413 N N . ALA A 1 193 ? 76.904 16.274 -4.323 1.00 11.80 189 ALA A N 1
ATOM 1414 C CA . ALA A 1 193 ? 77.312 16.982 -3.114 1.00 11.58 189 ALA A CA 1
ATOM 1415 C C . ALA A 1 193 ? 78.847 17.057 -3.006 1.00 11.65 189 ALA A C 1
ATOM 1416 O O . ALA A 1 193 ? 79.414 18.104 -2.661 1.00 11.19 189 ALA A O 1
ATOM 1418 N N . LEU A 1 194 ? 79.518 15.955 -3.332 1.00 11.57 190 LEU A N 1
ATOM 1419 C CA . LEU A 1 194 ? 80.987 15.902 -3.301 1.00 12.26 190 LEU A CA 1
ATOM 1420 C C . LEU A 1 194 ? 81.620 16.818 -4.353 1.00 11.80 190 LEU A C 1
ATOM 1421 O O . LEU A 1 194 ? 82.618 17.493 -4.068 1.00 12.74 190 LEU A O 1
ATOM 1426 N N . ARG A 1 195 ? 81.044 16.882 -5.553 1.00 12.32 191 ARG A N 1
ATOM 1427 C CA . ARG A 1 195 ? 81.576 17.803 -6.566 1.00 13.12 191 ARG A CA 1
ATOM 1428 C C . ARG A 1 195 ? 81.466 19.249 -6.077 1.00 12.64 191 ARG A C 1
ATOM 1429 O O . ARG A 1 195 ? 82.398 20.055 -6.253 1.00 12.66 191 ARG A O 1
ATOM 1437 N N . MET A 1 196 ? 80.330 19.581 -5.456 1.00 11.99 192 MET A N 1
ATOM 1438 C CA . MET A 1 196 ? 80.141 20.918 -4.916 1.00 11.35 192 MET A CA 1
ATOM 1439 C C . MET A 1 196 ? 81.123 21.194 -3.776 1.00 10.22 192 MET A C 1
ATOM 1440 O O . MET A 1 196 ? 81.714 22.272 -3.713 1.00 10.71 192 MET A O 1
ATOM 1445 N N . ALA A 1 197 ? 81.298 20.215 -2.891 1.00 9.98 193 ALA A N 1
ATOM 1446 C CA . ALA A 1 197 ? 82.223 20.351 -1.775 1.00 10.50 193 ALA A CA 1
ATOM 1447 C C . ALA A 1 197 ? 83.660 20.541 -2.231 1.00 11.57 193 ALA A C 1
ATOM 1448 O O . ALA A 1 197 ? 84.364 21.399 -1.697 1.00 11.85 193 ALA A O 1
ATOM 1450 N N . HIS A 1 198 ? 84.091 19.743 -3.206 1.00 11.20 194 HIS A N 1
ATOM 1451 C CA . HIS A 1 198 ? 85.465 19.875 -3.687 1.00 11.86 194 HIS A CA 1
ATOM 1452 C C . HIS A 1 198 ? 85.708 21.186 -4.429 1.00 11.33 194 HIS A C 1
ATOM 1453 O O . HIS A 1 198 ? 86.808 21.746 -4.341 1.00 12.86 194 HIS A O 1
ATOM 1460 N N . ASP A 1 199 ? 84.679 21.706 -5.105 1.00 10.84 195 ASP A N 1
ATOM 1461 C CA . ASP A 1 199 ? 84.792 23.026 -5.708 1.00 11.20 195 ASP A CA 1
ATOM 1462 C C . ASP A 1 199 ? 84.964 24.134 -4.657 1.00 10.92 195 ASP A C 1
ATOM 1463 O O . ASP A 1 199 ? 85.752 25.048 -4.864 1.00 10.92 195 ASP A O 1
ATOM 1468 N N . ILE A 1 200 ? 84.239 24.047 -3.537 1.00 10.18 196 ILE A N 1
ATOM 1469 C CA . ILE A 1 200 ? 84.460 24.996 -2.454 1.00 10.21 196 ILE A CA 1
ATOM 1470 C C . ILE A 1 200 ? 85.885 24.846 -1.899 1.00 10.50 196 ILE A C 1
ATOM 1471 O O . ILE A 1 200 ? 86.608 25.841 -1.729 1.00 10.48 196 ILE A O 1
ATOM 1476 N N . ALA A 1 201 ? 86.297 23.601 -1.653 1.00 10.66 197 ALA A N 1
ATOM 1477 C CA . ALA A 1 201 ? 87.603 23.365 -1.030 1.00 11.62 197 ALA A CA 1
ATOM 1478 C C . ALA A 1 201 ? 88.738 23.875 -1.904 1.00 11.90 197 ALA A C 1
ATOM 1479 O O . ALA A 1 201 ? 89.733 24.393 -1.391 1.00 13.55 197 ALA A O 1
ATOM 1481 N N . THR A 1 202 ? 88.568 23.757 -3.216 1.00 11.46 198 THR A N 1
ATOM 1482 C CA . THR A 1 202 ? 89.600 24.186 -4.164 1.00 12.40 198 THR A CA 1
ATOM 1483 C C . THR A 1 202 ? 89.507 25.679 -4.469 1.00 11.93 198 THR A C 1
ATOM 1484 O O . THR A 1 202 ? 90.512 26.394 -4.411 1.00 12.16 198 THR A O 1
ATOM 1488 N N . ASN A 1 203 ? 88.304 26.167 -4.774 1.00 10.65 199 ASN A N 1
ATOM 1489 C CA . ASN A 1 203 ? 88.154 27.466 -5.421 1.00 10.57 199 ASN A CA 1
ATOM 1490 C C . ASN A 1 203 ? 87.574 28.585 -4.590 1.00 9.64 199 ASN A C 1
ATOM 1491 O O . ASN A 1 203 ? 87.504 29.719 -5.075 1.00 9.77 199 ASN A O 1
ATOM 1496 N N . VAL A 1 204 ? 87.199 28.287 -3.345 1.00 9.25 200 VAL A N 1
ATOM 1497 C CA . VAL A 1 204 ? 86.642 29.314 -2.451 1.00 8.73 200 VAL A CA 1
ATOM 1498 C C . VAL A 1 204 ? 87.622 29.535 -1.301 1.00 8.72 200 VAL A C 1
ATOM 1499 O O . VAL A 1 204 ? 88.091 28.578 -0.679 1.00 8.76 200 VAL A O 1
ATOM 1503 N N . ALA A 1 205 ? 87.964 30.789 -1.026 1.00 8.28 201 ALA A N 1
ATOM 1504 C CA . ALA A 1 205 ? 88.965 31.072 0.016 1.00 8.84 201 ALA A CA 1
ATOM 1505 C C . ALA A 1 205 ? 88.433 30.648 1.394 1.00 8.87 201 ALA A C 1
ATOM 1506 O O . ALA A 1 205 ? 87.246 30.845 1.683 1.00 8.93 201 ALA A O 1
ATOM 1508 N N . PRO A 1 206 ? 89.289 30.074 2.259 1.00 8.47 202 PRO A N 1
ATOM 1509 C CA . PRO A 1 206 ? 88.791 29.569 3.561 1.00 8.95 202 PRO A CA 1
ATOM 1510 C C . PRO A 1 206 ? 88.154 30.645 4.431 1.00 8.91 202 PRO A C 1
ATOM 1511 O O . PRO A 1 206 ? 87.052 30.441 4.965 1.00 8.72 202 PRO A O 1
ATOM 1515 N N . GLU A 1 207 ? 88.806 31.797 4.572 1.00 8.53 203 GLU A N 1
ATOM 1516 C CA . GLU A 1 207 ? 88.254 32.847 5.422 1.00 8.66 203 GLU A CA 1
ATOM 1517 C C . GLU A 1 207 ? 87.027 33.491 4.772 1.00 8.54 203 GLU A C 1
ATOM 1518 O O . GLU A 1 207 ? 86.100 33.927 5.466 1.00 8.08 203 GLU A O 1
ATOM 1524 N N . SER A 1 208 ? 87.015 33.592 3.443 1.00 7.96 204 SER A N 1
ATOM 1525 C CA . SER A 1 208 ? 85.835 34.095 2.728 1.00 7.44 204 SER A CA 1
ATOM 1526 C C . SER A 1 208 ? 84.599 33.238 3.053 1.00 7.23 204 SER A C 1
ATOM 1527 O O . SER A 1 208 ? 83.524 33.774 3.386 1.00 7.47 204 SER A O 1
ATOM 1530 N N . ALA A 1 209 ? 84.745 31.920 2.950 1.00 7.23 205 ALA A N 1
ATOM 1531 C CA . ALA A 1 209 ? 83.618 31.031 3.275 1.00 7.85 205 ALA A CA 1
ATOM 1532 C C . ALA A 1 209 ? 83.196 31.173 4.726 1.00 8.00 205 ALA A C 1
ATOM 1533 O O . ALA A 1 209 ? 81.996 31.249 5.012 1.00 8.02 205 ALA A O 1
ATOM 1535 N N . ALA A 1 210 ? 84.161 31.225 5.643 1.00 7.51 206 ALA A N 1
ATOM 1536 C CA . ALA A 1 210 ? 83.834 31.278 7.077 1.00 7.53 206 ALA A CA 1
ATOM 1537 C C . ALA A 1 210 ? 83.095 32.568 7.426 1.00 7.29 206 ALA A C 1
ATOM 1538 O O . ALA A 1 210 ? 82.080 32.531 8.142 1.00 7.94 206 ALA A O 1
ATOM 1540 N N . LEU A 1 211 ? 83.591 33.712 6.962 1.00 7.00 207 LEU A N 1
ATOM 1541 C CA . LEU A 1 211 ? 82.961 34.983 7.307 1.00 7.08 207 LEU A CA 1
ATOM 1542 C C . LEU A 1 211 ? 81.608 35.129 6.647 1.00 6.74 207 LEU A C 1
ATOM 1543 O O . LEU A 1 211 ? 80.673 35.669 7.272 1.00 6.74 207 LEU A O 1
ATOM 1548 N N . THR A 1 212 ? 81.486 34.666 5.399 1.00 6.22 208 THR A N 1
ATOM 1549 C CA . THR A 1 212 ? 80.199 34.734 4.701 1.00 6.01 208 THR A CA 1
ATOM 1550 C C . THR A 1 212 ? 79.153 33.849 5.393 1.00 5.78 208 THR A C 1
ATOM 1551 O O . THR A 1 212 ? 78.024 34.302 5.643 1.00 6.39 208 THR A O 1
ATOM 1555 N N . LYS A 1 213 ? 79.526 32.611 5.728 1.00 6.33 209 LYS A N 1
ATOM 1556 C CA . LYS A 1 213 ? 78.590 31.728 6.418 1.00 6.08 209 LYS A CA 1
ATOM 1557 C C . LYS A 1 213 ? 78.181 32.310 7.755 1.00 6.44 209 LYS A C 1
ATOM 1558 O O . LYS A 1 213 ? 76.993 32.338 8.088 1.00 6.35 209 LYS A O 1
ATOM 1564 N N . ARG A 1 214 ? 79.151 32.776 8.534 1.00 6.74 210 ARG A N 1
ATOM 1565 C CA . ARG A 1 214 ? 78.826 33.281 9.863 1.00 7.10 210 ARG A CA 1
ATOM 1566 C C . ARG A 1 214 ? 78.034 34.564 9.843 1.00 7.15 210 ARG A C 1
ATOM 1567 O O . ARG A 1 214 ? 77.184 34.749 10.718 1.00 6.94 210 ARG A O 1
ATOM 1575 N N . LEU A 1 215 ? 78.252 35.448 8.867 1.00 6.53 211 LEU A N 1
ATOM 1576 C CA . LEU A 1 215 ? 77.422 36.659 8.809 1.00 6.56 211 LEU A CA 1
ATOM 1577 C C . LEU A 1 215 ? 75.995 36.302 8.374 1.00 6.04 211 LEU A C 1
ATOM 1578 O O . LEU A 1 215 ? 75.015 36.769 8.977 1.00 6.73 211 LEU A O 1
ATOM 1583 N N . LEU A 1 216 ? 75.871 35.469 7.346 1.00 6.44 212 LEU A N 1
ATOM 1584 C CA . LEU A 1 216 ? 74.547 35.046 6.906 1.00 6.11 212 LEU A CA 1
ATOM 1585 C C . LEU A 1 216 ? 73.726 34.507 8.091 1.00 6.72 212 LEU A C 1
ATOM 1586 O O . LEU A 1 216 ? 72.590 34.946 8.332 1.00 7.33 212 LEU A O 1
ATOM 1591 N N . TRP A 1 217 ? 74.318 33.575 8.827 1.00 6.30 213 TRP A N 1
ATOM 1592 C CA . TRP A 1 217 ? 73.579 32.913 9.885 1.00 6.92 213 TRP A CA 1
ATOM 1593 C C . TRP A 1 217 ? 73.511 33.726 11.174 1.00 6.51 213 TRP A C 1
ATOM 1594 O O . TRP A 1 217 ? 72.447 33.732 11.811 1.00 7.74 213 TRP A O 1
ATOM 1605 N N . ASP A 1 218 ? 74.593 34.400 11.589 1.00 6.32 214 ASP A N 1
ATOM 1606 C CA . ASP A 1 218 ? 74.491 35.243 12.801 1.00 6.81 214 ASP A CA 1
ATOM 1607 C C . ASP A 1 218 ? 73.398 36.270 12.645 1.00 6.65 214 ASP A C 1
ATOM 1608 O O . ASP A 1 218 ? 72.663 36.544 13.596 1.00 7.27 214 ASP A O 1
ATOM 1613 N N . ALA A 1 219 ? 73.278 36.838 11.444 1.00 6.73 215 ALA A N 1
ATOM 1614 C CA . ALA A 1 219 ? 72.264 37.859 11.210 1.00 7.00 215 ALA A CA 1
ATOM 1615 C C . ALA A 1 219 ? 70.855 37.285 11.404 1.00 6.99 215 ALA A C 1
ATOM 1616 O O . ALA A 1 219 ? 69.994 37.927 12.008 1.00 8.80 215 ALA A O 1
ATOM 1618 N N . GLN A 1 220 ? 70.645 36.052 10.926 1.00 7.08 216 GLN A N 1
ATOM 1619 C CA . GLN A 1 220 ? 69.365 35.359 11.136 1.00 7.67 216 GLN A CA 1
ATOM 1620 C C . GLN A 1 220 ? 69.152 35.006 12.597 1.00 7.89 216 GLN A C 1
ATOM 1621 O O . GLN A 1 220 ? 68.061 35.235 13.136 1.00 10.32 216 GLN A O 1
ATOM 1627 N N . MET A 1 221 ? 70.169 34.452 13.245 1.00 7.56 217 MET A N 1
ATOM 1628 C CA . MET A 1 221 ? 70.043 33.970 14.622 1.00 7.70 217 MET A CA 1
ATOM 1629 C C . MET A 1 221 ? 69.731 35.068 15.629 1.00 7.89 217 MET A C 1
ATOM 1630 O O . MET A 1 221 ? 68.988 34.842 16.602 1.00 9.16 217 MET A O 1
ATOM 1635 N N . THR A 1 222 ? 70.290 36.252 15.402 1.00 7.94 218 THR A N 1
ATOM 1636 C CA . THR A 1 222 ? 70.216 37.345 16.362 1.00 9.17 218 THR A CA 1
ATOM 1637 C C . THR A 1 222 ? 69.322 38.484 15.883 1.00 9.47 218 THR A C 1
ATOM 1638 O O . THR A 1 222 ? 69.168 39.470 16.613 1.00 12.40 218 THR A O 1
ATOM 1642 N N . GLY A 1 223 ? 68.762 38.399 14.674 1.00 9.12 219 GLY A N 1
ATOM 1643 C CA . GLY A 1 223 ? 67.882 39.474 14.178 1.00 9.77 219 GLY A CA 1
ATOM 1644 C C . GLY A 1 223 ? 68.634 40.771 13.912 1.00 8.94 219 GLY A C 1
ATOM 1645 O O . GLY A 1 223 ? 68.156 41.847 14.258 1.00 9.85 219 GLY A O 1
ATOM 1646 N N . MET A 1 224 ? 69.818 40.711 13.304 1.00 7.72 220 MET A N 1
ATOM 1647 C CA . MET A 1 224 ? 70.591 41.937 13.048 1.00 8.24 220 MET A CA 1
ATOM 1648 C C . MET A 1 224 ? 69.822 42.875 12.116 1.00 7.18 220 MET A C 1
ATOM 1649 O O . MET A 1 224 ? 69.147 42.418 11.167 1.00 8.21 220 MET A O 1
ATOM 1654 N N . SER A 1 225 ? 69.925 44.176 12.362 1.00 8.08 221 SER A N 1
ATOM 1655 C CA . SER A 1 225 ? 69.340 45.173 11.453 1.00 7.30 221 SER A CA 1
ATOM 1656 C C . SER A 1 225 ? 70.156 45.244 10.160 1.00 7.29 221 SER A C 1
ATOM 1657 O O . SER A 1 225 ? 71.314 44.808 10.082 1.00 7.19 221 SER A O 1
ATOM 1660 N N . ALA A 1 226 ? 69.570 45.855 9.136 1.00 6.93 222 ALA A N 1
ATOM 1661 C CA . ALA A 1 226 ? 70.314 46.089 7.891 1.00 7.22 222 ALA A CA 1
ATOM 1662 C C . ALA A 1 226 ? 71.585 46.903 8.136 1.00 7.20 222 ALA A C 1
ATOM 1663 O O . ALA A 1 226 ? 72.642 46.558 7.612 1.00 7.22 222 ALA A O 1
ATOM 1665 N N . ALA A 1 227 ? 71.499 47.947 8.951 1.00 7.24 223 ALA A N 1
ATOM 1666 C CA . ALA A 1 227 ? 72.682 48.756 9.235 1.00 7.48 223 ALA A CA 1
ATOM 1667 C C . ALA A 1 227 ? 73.761 47.914 9.908 1.00 7.44 223 ALA A C 1
ATOM 1668 O O . ALA A 1 227 ? 74.944 48.092 9.618 1.00 8.08 223 ALA A O 1
ATOM 1670 N N . GLU A 1 228 ? 73.376 47.034 10.824 1.00 6.94 224 GLU A N 1
ATOM 1671 C CA . GLU A 1 228 ? 74.359 46.161 11.506 1.00 7.88 224 GLU A CA 1
ATOM 1672 C C . GLU A 1 228 ? 75.002 45.165 10.538 1.00 7.17 224 GLU A C 1
ATOM 1673 O O . GLU A 1 228 ? 76.226 44.923 10.591 1.00 7.39 224 GLU A O 1
ATOM 1679 N N . VAL A 1 229 ? 74.226 44.565 9.641 1.00 6.90 225 VAL A N 1
ATOM 1680 C CA . VAL A 1 229 ? 74.794 43.671 8.639 1.00 6.77 225 VAL A CA 1
ATOM 1681 C C . VAL A 1 229 ? 75.739 44.452 7.709 1.00 6.71 225 VAL A C 1
ATOM 1682 O O . VAL A 1 229 ? 76.837 43.962 7.380 1.00 6.86 225 VAL A O 1
ATOM 1686 N N . ALA A 1 230 ? 75.341 45.654 7.290 1.00 6.96 226 ALA A N 1
ATOM 1687 C CA . ALA A 1 230 ? 76.186 46.447 6.381 1.00 7.01 226 ALA A CA 1
ATOM 1688 C C . ALA A 1 230 ? 77.527 46.764 7.047 1.00 7.34 226 ALA A C 1
ATOM 1689 O O . ALA A 1 230 ? 78.592 46.677 6.412 1.00 7.29 226 ALA A O 1
ATOM 1691 N N . ALA A 1 231 ? 77.481 47.116 8.334 1.00 6.71 227 ALA A N 1
ATOM 1692 C CA . ALA A 1 231 ? 78.725 47.392 9.074 1.00 7.53 227 ALA A CA 1
ATOM 1693 C C . ALA A 1 231 ? 79.591 46.135 9.180 1.00 7.03 227 ALA A C 1
ATOM 1694 O O . ALA A 1 231 ? 80.811 46.225 9.041 1.00 7.50 227 ALA A O 1
ATOM 1696 N N . ARG A 1 232 ? 78.996 44.967 9.415 1.00 6.93 228 ARG A N 1
ATOM 1697 C CA . ARG A 1 232 ? 79.820 43.761 9.496 1.00 7.25 228 ARG A CA 1
ATOM 1698 C C . ARG A 1 232 ? 80.408 43.362 8.164 1.00 7.19 228 ARG A C 1
ATOM 1699 O O . ARG A 1 232 ? 81.518 42.854 8.131 1.00 7.34 228 ARG A O 1
ATOM 1707 N N . GLU A 1 233 ? 79.699 43.590 7.060 1.00 6.55 229 GLU A N 1
ATOM 1708 C CA . GLU A 1 233 ? 80.297 43.341 5.752 1.00 6.68 229 GLU A CA 1
ATOM 1709 C C . GLU A 1 233 ? 81.524 44.218 5.590 1.00 6.64 229 GLU A C 1
ATOM 1710 O O . GLU A 1 233 ? 82.575 43.748 5.106 1.00 6.90 229 GLU A O 1
ATOM 1716 N N . THR A 1 234 ? 81.450 45.497 5.980 1.00 6.64 230 THR A N 1
ATOM 1717 C CA . THR A 1 234 ? 82.645 46.361 5.906 1.00 6.93 230 THR A CA 1
ATOM 1718 C C . THR A 1 234 ? 83.787 45.819 6.752 1.00 7.33 230 THR A C 1
ATOM 1719 O O . THR A 1 234 ? 84.938 45.750 6.274 1.00 7.87 230 THR A O 1
ATOM 1723 N N . ALA A 1 235 ? 83.493 45.435 7.998 1.00 7.39 231 ALA A N 1
ATOM 1724 C CA . ALA A 1 235 ? 84.536 44.948 8.908 1.00 7.67 231 ALA A CA 1
ATOM 1725 C C . ALA A 1 235 ? 85.120 43.631 8.389 1.00 7.61 231 ALA A C 1
ATOM 1726 O O . ALA A 1 235 ? 86.353 43.443 8.403 1.00 8.63 231 ALA A O 1
ATOM 1728 N N . ASP A 1 236 ? 84.272 42.728 7.901 1.00 7.70 232 ASP A N 1
ATOM 1729 C CA . ASP A 1 236 ? 84.761 41.489 7.295 1.00 7.71 232 ASP A CA 1
ATOM 1730 C C . ASP A 1 236 ? 85.609 41.755 6.052 1.00 7.91 232 ASP A C 1
ATOM 1731 O O . ASP A 1 236 ? 86.631 41.077 5.852 1.00 8.66 232 ASP A O 1
ATOM 1736 N N . HIS A 1 237 ? 85.210 42.724 5.235 1.00 7.25 233 HIS A N 1
ATOM 1737 C CA . HIS A 1 237 ? 86.024 43.122 4.085 1.00 8.27 233 HIS A CA 1
ATOM 1738 C C . HIS A 1 237 ? 87.380 43.640 4.522 1.00 9.06 233 HIS A C 1
ATOM 1739 O O . HIS A 1 237 ? 88.378 43.327 3.879 1.00 9.47 233 HIS A O 1
ATOM 1746 N N . LEU A 1 238 ? 87.457 44.444 5.587 1.00 8.99 234 LEU A N 1
ATOM 1747 C CA . LEU A 1 238 ? 88.778 44.899 6.033 1.00 10.14 234 LEU A CA 1
ATOM 1748 C C . LEU A 1 238 ? 89.629 43.712 6.457 1.00 10.44 234 LEU A C 1
ATOM 1749 O O . LEU A 1 238 ? 90.823 43.680 6.141 1.00 11.32 234 LEU A O 1
ATOM 1754 N N . ARG A 1 239 ? 89.047 42.739 7.144 1.00 10.26 235 ARG A N 1
ATOM 1755 C CA . ARG A 1 239 ? 89.766 41.524 7.529 1.00 11.28 235 ARG A CA 1
ATOM 1756 C C . ARG A 1 239 ? 90.255 40.752 6.312 1.00 10.57 235 ARG A C 1
ATOM 1757 O O . ARG A 1 239 ? 91.437 40.367 6.255 1.00 12.01 235 ARG A O 1
ATOM 1765 N N . LEU A 1 240 ? 89.381 40.542 5.330 1.00 9.63 236 LEU A N 1
ATOM 1766 C CA . LEU A 1 240 ? 89.747 39.801 4.120 1.00 9.46 236 LEU A CA 1
ATOM 1767 C C . LEU A 1 240 ? 90.730 40.550 3.233 1.00 10.00 236 LEU A C 1
ATOM 1768 O O . LEU A 1 240 ? 91.706 39.958 2.731 1.00 9.60 236 LEU A O 1
ATOM 1773 N N . MET A 1 241 ? 90.498 41.840 3.032 1.00 10.26 237 MET A N 1
ATOM 1774 C CA . MET A 1 241 ? 91.400 42.630 2.184 1.00 11.63 237 MET A CA 1
ATOM 1775 C C . MET A 1 241 ? 92.770 42.831 2.832 1.00 13.00 237 MET A C 1
ATOM 1776 O O . MET A 1 241 ? 93.729 43.165 2.132 1.00 14.71 237 MET A O 1
ATOM 1781 N N . GLY A 1 242 ? 92.870 42.643 4.141 1.00 12.34 238 GLY A N 1
ATOM 1782 C CA . GLY A 1 242 ? 94.160 42.714 4.821 1.00 13.37 238 GLY A CA 1
ATOM 1783 C C . GLY A 1 242 ? 94.914 41.404 4.807 1.00 13.52 238 GLY A C 1
ATOM 1784 O O . GLY A 1 242 ? 95.944 41.301 5.489 1.00 15.16 238 GLY A O 1
ATOM 1785 N N . SER A 1 243 ? 94.409 40.397 4.090 1.00 12.46 239 SER A N 1
ATOM 1786 C CA . SER A 1 243 ? 95.057 39.086 3.927 1.00 11.91 239 SER A CA 1
ATOM 1787 C C . SER A 1 243 ? 95.414 38.847 2.482 1.00 10.76 239 SER A C 1
ATOM 1788 O O . SER A 1 243 ? 94.707 39.254 1.564 1.00 10.28 239 SER A O 1
ATOM 1791 N N . GLN A 1 244 ? 96.547 38.175 2.281 1.00 10.51 240 GLN A N 1
ATOM 1792 C CA . GLN A 1 244 ? 97.018 37.876 0.933 1.00 10.30 240 GLN A CA 1
ATOM 1793 C C . GLN A 1 244 ? 96.078 37.057 0.054 1.00 9.99 240 GLN A C 1
ATOM 1794 O O . GLN A 1 244 ? 96.168 37.131 -1.176 1.00 10.18 240 GLN A O 1
ATOM 1800 N N . ASP A 1 245 ? 95.142 36.319 0.663 1.00 10.00 241 ASP A N 1
ATOM 1801 C CA . ASP A 1 245 ? 94.186 35.559 -0.163 1.00 9.49 241 ASP A CA 1
ATOM 1802 C C . ASP A 1 245 ? 93.349 36.484 -1.076 1.00 9.03 241 ASP A C 1
ATOM 1803 O O . ASP A 1 245 ? 92.954 36.078 -2.166 1.00 9.60 241 ASP A O 1
ATOM 1808 N N . ALA A 1 246 ? 93.133 37.733 -0.660 1.00 9.35 242 ALA A N 1
ATOM 1809 C CA . ALA A 1 246 ? 92.381 38.683 -1.479 1.00 10.45 242 ALA A CA 1
ATOM 1810 C C . ALA A 1 246 ? 93.130 39.088 -2.744 1.00 10.80 242 ALA A C 1
ATOM 1811 O O . ALA A 1 246 ? 92.511 39.499 -3.735 1.00 11.72 242 ALA A O 1
ATOM 1813 N N . ALA A 1 247 ? 94.457 38.970 -2.703 1.00 11.61 243 ALA A N 1
ATOM 1814 C CA . ALA A 1 247 ? 95.255 39.222 -3.909 1.00 12.56 243 ALA A CA 1
ATOM 1815 C C . ALA A 1 247 ? 95.445 37.944 -4.711 1.00 12.08 243 ALA A C 1
ATOM 1816 O O . ALA A 1 247 ? 95.494 37.989 -5.951 1.00 11.79 243 ALA A O 1
ATOM 1818 N N . GLU A 1 248 ? 95.541 36.816 -4.017 1.00 11.51 244 GLU A N 1
ATOM 1819 C CA . GLU A 1 248 ? 95.747 35.522 -4.667 1.00 12.09 244 GLU A CA 1
ATOM 1820 C C . GLU A 1 248 ? 94.573 35.072 -5.554 1.00 11.68 244 GLU A C 1
ATOM 1821 O O . GLU A 1 248 ? 94.762 34.478 -6.613 1.00 12.24 244 GLU A O 1
ATOM 1827 N N . GLY A 1 249 ? 93.344 35.327 -5.121 1.00 10.93 245 GLY A N 1
ATOM 1828 C CA . GLY A 1 249 ? 92.192 34.949 -5.932 1.00 10.51 245 GLY A CA 1
ATOM 1829 C C . GLY A 1 249 ? 92.241 35.528 -7.342 1.00 10.79 245 GLY A C 1
ATOM 1830 O O . GLY A 1 249 ? 92.182 34.777 -8.332 1.00 10.97 245 GLY A O 1
ATOM 1831 N N . PRO A 1 250 ? 92.313 36.869 -7.455 1.00 10.51 246 PRO A N 1
ATOM 1832 C CA . PRO A 1 250 ? 92.446 37.475 -8.793 1.00 10.53 246 PRO A CA 1
ATOM 1833 C C . PRO A 1 250 ? 93.742 37.084 -9.506 1.00 11.04 246 PRO A C 1
ATOM 1834 O O . PRO A 1 250 ? 93.701 36.821 -10.715 1.00 12.74 246 PRO A O 1
ATOM 1838 N N . ARG A 1 251 ? 94.851 37.022 -8.782 1.00 11.25 247 ARG A N 1
ATOM 1839 C CA . ARG A 1 251 ? 96.133 36.670 -9.437 1.00 12.37 247 ARG A CA 1
ATOM 1840 C C . ARG A 1 251 ? 96.067 35.278 -10.068 1.00 12.07 247 ARG A C 1
ATOM 1841 O O . ARG A 1 251 ? 96.502 35.093 -11.209 1.00 12.75 247 ARG A O 1
ATOM 1849 N N . ALA A 1 252 ? 95.531 34.301 -9.341 1.00 11.90 248 ALA A N 1
ATOM 1850 C CA . ALA A 1 252 ? 95.437 32.947 -9.856 1.00 12.57 248 ALA A CA 1
ATOM 1851 C C . ALA A 1 252 ? 94.494 32.881 -11.041 1.00 13.14 248 ALA A C 1
ATOM 1852 O O . ALA A 1 252 ? 94.801 32.244 -12.057 1.00 13.25 248 ALA A O 1
ATOM 1854 N N . PHE A 1 253 ? 93.385 33.612 -10.955 1.00 12.35 249 PHE A N 1
ATOM 1855 C CA . PHE A 1 253 ? 92.424 33.675 -12.063 1.00 12.85 249 PHE A CA 1
ATOM 1856 C C . PHE A 1 253 ? 93.060 34.230 -13.350 1.00 11.89 249 PHE A C 1
ATOM 1857 O O . PHE A 1 253 ? 92.918 33.626 -14.416 1.00 12.93 249 PHE A O 1
ATOM 1865 N N . ILE A 1 254 ? 93.765 35.348 -13.220 1.00 12.01 250 ILE A N 1
ATOM 1866 C CA . ILE A 1 254 ? 94.479 35.984 -14.343 1.00 12.86 250 ILE A CA 1
ATOM 1867 C C . ILE A 1 254 ? 95.594 35.080 -14.912 1.00 13.42 250 ILE A C 1
ATOM 1868 O O . ILE A 1 254 ? 95.804 35.050 -16.132 1.00 13.53 250 ILE A O 1
ATOM 1873 N N . ASP A 1 255 ? 96.259 34.325 -14.032 1.00 12.89 251 ASP A N 1
ATOM 1874 C CA . ASP A 1 255 ? 97.338 33.410 -14.445 1.00 13.45 251 ASP A CA 1
ATOM 1875 C C . ASP A 1 255 ? 96.808 32.122 -15.051 1.00 14.15 251 ASP A C 1
ATOM 1876 O O . ASP A 1 255 ? 97.581 31.376 -15.650 1.00 15.62 251 ASP A O 1
ATOM 1881 N N . GLY A 1 256 ? 95.516 31.851 -14.891 1.00 15.47 252 GLY A N 1
ATOM 1882 C CA . GLY A 1 256 ? 94.904 30.588 -15.316 1.00 16.88 252 GLY A CA 1
ATOM 1883 C C . GLY A 1 256 ? 95.349 29.363 -14.524 1.00 17.87 252 GLY A C 1
ATOM 1884 O O . GLY A 1 256 ? 95.568 28.279 -15.100 1.00 20.27 252 GLY A O 1
ATOM 1885 N N . ARG A 1 257 ? 95.475 29.514 -13.206 1.00 17.13 253 ARG A N 1
ATOM 1886 C CA . ARG A 1 257 ? 95.985 28.444 -12.336 1.00 17.52 253 ARG A CA 1
ATOM 1887 C C . ARG A 1 257 ? 95.107 28.338 -11.083 1.00 16.93 253 ARG A C 1
ATOM 1888 O O . ARG A 1 257 ? 94.403 29.297 -10.746 1.00 15.99 253 ARG A O 1
ATOM 1896 N N . PRO A 1 258 ? 95.134 27.182 -10.383 1.00 16.23 254 PRO A N 1
ATOM 1897 C CA . PRO A 1 258 ? 94.358 27.087 -9.137 1.00 15.84 254 PRO A CA 1
ATOM 1898 C C . PRO A 1 258 ? 94.891 28.048 -8.081 1.00 15.03 254 PRO A C 1
ATOM 1899 O O . PRO A 1 258 ? 96.097 28.264 -7.993 1.00 15.69 254 PRO A O 1
ATOM 1903 N N . PRO A 1 259 ? 93.991 28.634 -7.270 1.00 13.26 255 PRO A N 1
ATOM 1904 C CA . PRO A 1 259 ? 94.472 29.520 -6.219 1.00 13.33 255 PRO A CA 1
ATOM 1905 C C . PRO A 1 259 ? 95.201 28.741 -5.116 1.00 14.09 255 PRO A C 1
ATOM 1906 O O . PRO A 1 259 ? 94.843 27.597 -4.836 1.00 15.82 255 PRO A O 1
ATOM 1910 N N . ARG A 1 260 ? 96.226 29.361 -4.540 1.00 13.95 256 ARG A N 1
ATOM 1911 C CA . ARG A 1 260 ? 96.986 28.782 -3.435 1.00 14.38 256 ARG A CA 1
ATOM 1912 C C . ARG A 1 260 ? 96.588 29.507 -2.168 1.00 14.08 256 ARG A C 1
ATOM 1913 O O . ARG A 1 260 ? 97.244 30.449 -1.749 1.00 15.62 256 ARG A O 1
ATOM 1921 N N . TRP A 1 261 ? 95.479 29.082 -1.570 1.00 13.03 257 TRP A N 1
ATOM 1922 C CA . TRP A 1 261 ? 94.972 29.794 -0.403 1.00 12.12 257 TRP A CA 1
ATOM 1923 C C . TRP A 1 261 ? 95.844 29.582 0.835 1.00 13.18 257 TRP A C 1
ATOM 1924 O O . TRP A 1 261 ? 96.291 28.453 1.101 1.00 14.93 257 TRP A O 1
ATOM 1935 N N . ALA A 1 262 ? 96.050 30.658 1.587 1.00 13.68 258 ALA A N 1
ATOM 1936 C CA . ALA A 1 262 ? 96.802 30.582 2.850 1.00 16.76 258 ALA A CA 1
ATOM 1937 C C . ALA A 1 262 ? 95.890 30.592 4.067 1.00 18.00 258 ALA A C 1
ATOM 1938 O O . ALA A 1 262 ? 96.279 30.106 5.135 1.00 19.17 258 ALA A O 1
ATOM 1940 N N . GLY A 1 263 ? 94.686 31.157 3.927 1.00 18.13 259 GLY A N 1
ATOM 1941 C CA . GLY A 1 263 ? 93.807 31.399 5.078 1.00 20.04 259 GLY A CA 1
ATOM 1942 C C . GLY A 1 263 ? 94.419 32.428 6.011 1.00 21.95 259 GLY A C 1
ATOM 1943 O O . GLY A 1 263 ? 95.437 33.056 5.679 1.00 22.17 259 GLY A O 1
ATOM 1944 N N . GLN A 1 264 ? 93.818 32.602 7.186 1.00 23.82 260 GLN A N 1
ATOM 1945 C CA . GLN A 1 264 ? 94.415 33.470 8.205 1.00 26.07 260 GLN A CA 1
ATOM 1946 C C . GLN A 1 264 ? 94.134 33.009 9.630 1.00 27.13 260 GLN A C 1
ATOM 1947 O O . GLN A 1 264 ? 93.209 32.235 9.857 1.00 28.45 260 GLN A O 1
ATOM 1953 N N . VAL B 1 6 ? 86.280 54.467 -17.863 1.00 22.22 2 VAL B N 1
ATOM 1954 C CA . VAL B 1 6 ? 85.410 54.403 -16.645 1.00 20.23 2 VAL B CA 1
ATOM 1955 C C . VAL B 1 6 ? 83.926 54.474 -17.044 1.00 18.12 2 VAL B C 1
ATOM 1956 O O . VAL B 1 6 ? 83.533 55.241 -17.908 1.00 19.22 2 VAL B O 1
ATOM 1960 N N . THR B 1 7 ? 83.127 53.629 -16.421 1.00 14.37 3 THR B N 1
ATOM 1961 C CA . THR B 1 7 ? 81.696 53.570 -16.651 1.00 11.84 3 THR B CA 1
ATOM 1962 C C . THR B 1 7 ? 81.056 54.842 -16.115 1.00 11.74 3 THR B C 1
ATOM 1963 O O . THR B 1 7 ? 81.324 55.250 -14.982 1.00 13.43 3 THR B O 1
ATOM 1967 N N . GLU B 1 8 ? 80.228 55.447 -16.954 1.00 10.66 4 GLU B N 1
ATOM 1968 C CA . GLU B 1 8 ? 79.483 56.668 -16.650 1.00 12.32 4 GLU B CA 1
ATOM 1969 C C . GLU B 1 8 ? 78.069 56.343 -16.199 1.00 11.43 4 GLU B C 1
ATOM 1970 O O . GLU B 1 8 ? 77.526 55.276 -16.499 1.00 11.16 4 GLU B O 1
ATOM 1976 N N . LEU B 1 9 ? 77.456 57.289 -15.491 1.00 10.95 5 LEU B N 1
ATOM 1977 C CA . LEU B 1 9 ? 76.042 57.193 -15.148 1.00 10.86 5 LEU B CA 1
ATOM 1978 C C . LEU B 1 9 ? 75.266 58.181 -16.016 1.00 11.22 5 LE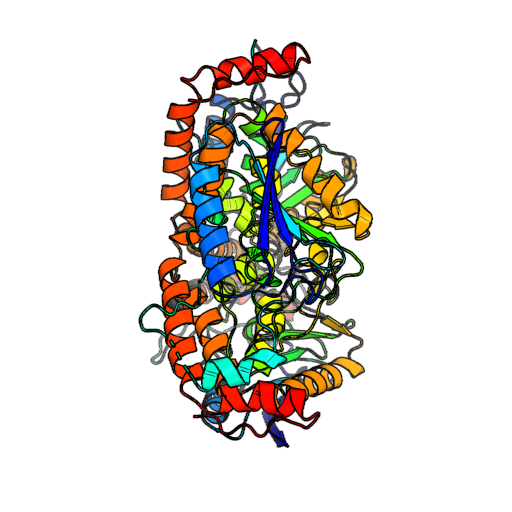U B C 1
ATOM 1979 O O . LEU B 1 9 ? 75.494 59.394 -15.928 1.00 13.00 5 LEU B O 1
ATOM 1984 N N . HIS B 1 10 ? 74.370 57.672 -16.852 1.00 10.46 6 HIS B N 1
ATOM 1985 C CA . HIS B 1 10 ? 73.503 58.515 -17.684 1.00 11.15 6 HIS B CA 1
ATOM 1986 C C . HIS B 1 10 ? 72.128 58.603 -17.070 1.00 11.23 6 HIS B C 1
ATOM 1987 O O . HIS B 1 10 ? 71.675 57.660 -16.422 1.00 11.26 6 HIS B O 1
ATOM 1994 N N . GLU B 1 11 ? 71.449 59.724 -17.275 1.00 11.60 7 GLU B N 1
ATOM 1995 C CA . GLU B 1 11 ? 70.144 59.965 -16.664 1.00 12.53 7 GLU B CA 1
ATOM 1996 C C . GLU B 1 11 ? 69.198 60.628 -17.649 1.00 12.92 7 GLU B C 1
ATOM 1997 O O . GLU B 1 11 ? 69.575 61.612 -18.302 1.00 14.30 7 GLU B O 1
ATOM 2003 N N . GLU B 1 12 ? 67.976 60.110 -17.752 1.00 13.01 8 GLU B N 1
ATOM 2004 C CA . GLU B 1 12 ? 66.940 60.732 -18.581 1.00 15.17 8 GLU B CA 1
ATOM 2005 C C . GLU B 1 12 ? 65.634 60.672 -17.808 1.00 15.36 8 GLU B C 1
ATOM 2006 O O . GLU B 1 12 ? 65.263 59.612 -17.310 1.00 15.94 8 GLU B O 1
ATOM 2012 N N . ILE B 1 13 ? 64.939 61.796 -17.698 1.00 15.60 9 ILE B N 1
ATOM 2013 C CA . ILE B 1 13 ? 63.636 61.857 -17.023 1.00 15.92 9 ILE B CA 1
ATOM 2014 C C . ILE B 1 13 ? 62.568 62.252 -18.042 1.00 16.90 9 ILE B C 1
ATOM 2015 O O . ILE B 1 13 ? 62.687 63.294 -18.708 1.00 17.04 9 ILE B O 1
ATOM 2020 N N . ARG B 1 14 ? 61.540 61.428 -18.172 1.00 16.33 10 ARG B N 1
ATOM 2021 C CA . ARG B 1 14 ? 60.430 61.731 -19.092 1.00 17.45 10 ARG B CA 1
ATOM 2022 C C . ARG B 1 14 ? 59.146 61.216 -18.482 1.00 17.09 10 ARG B C 1
ATOM 2023 O O . ARG B 1 14 ? 59.079 60.067 -18.046 1.00 15.96 10 ARG B O 1
ATOM 2025 N N . ASP B 1 15 ? 58.125 62.073 -18.424 1.00 17.35 11 ASP B N 1
ATOM 2026 C CA . ASP B 1 15 ? 56.780 61.673 -17.994 1.00 18.04 11 ASP B CA 1
ATOM 2027 C C . ASP B 1 15 ? 56.742 60.923 -16.650 1.00 16.21 11 ASP B C 1
ATOM 2028 O O . ASP B 1 15 ? 56.057 59.897 -16.491 1.00 17.24 11 ASP B O 1
ATOM 2033 N N . GLY B 1 16 ? 57.489 61.448 -15.689 1.00 15.30 12 GLY B N 1
ATOM 2034 C CA . GLY B 1 16 ? 57.495 60.895 -14.340 1.00 13.72 12 GLY B CA 1
ATOM 2035 C C . GLY B 1 16 ? 58.406 59.702 -14.096 1.00 12.86 12 GLY B C 1
ATOM 2036 O O . GLY B 1 16 ? 58.452 59.196 -12.975 1.00 12.75 12 GLY B O 1
ATOM 2037 N N . VAL B 1 17 ? 59.104 59.241 -15.129 1.00 11.53 13 VAL B N 1
ATOM 2038 C CA . VAL B 1 17 ? 59.996 58.091 -14.976 1.00 11.40 13 VAL B CA 1
ATOM 2039 C C . VAL B 1 17 ? 61.429 58.522 -15.266 1.00 10.80 13 VAL B C 1
ATOM 2040 O O . VAL B 1 17 ? 61.717 59.074 -16.349 1.00 11.42 13 VAL B O 1
ATOM 2044 N N . ALA B 1 18 ? 62.338 58.254 -14.325 1.00 9.85 14 ALA B N 1
ATOM 2045 C CA . ALA B 1 18 ? 63.764 58.523 -14.504 1.00 10.21 14 ALA B CA 1
ATOM 2046 C C . ALA B 1 18 ? 64.473 57.226 -14.861 1.00 9.85 14 ALA B C 1
ATOM 2047 O O . ALA B 1 18 ? 64.321 56.222 -14.134 1.00 10.90 14 ALA B O 1
ATOM 2049 N N . VAL B 1 19 ? 65.222 57.217 -15.955 1.00 9.55 15 VAL B N 1
ATOM 2050 C CA . VAL B 1 19 ? 66.035 56.056 -16.333 1.00 9.08 15 VAL B CA 1
ATOM 2051 C C . VAL B 1 19 ? 67.512 56.377 -16.071 1.00 8.61 15 VAL B C 1
ATOM 2052 O O . VAL B 1 19 ? 68.046 57.374 -16.610 1.00 9.12 15 VAL B O 1
ATOM 2056 N N . LEU B 1 20 ? 68.142 55.556 -15.225 1.00 8.20 16 LEU B N 1
ATOM 2057 C CA . LEU B 1 20 ? 69.571 55.638 -14.964 1.00 7.99 16 LEU B CA 1
ATOM 2058 C C . LEU B 1 20 ? 70.246 54.506 -15.716 1.00 8.18 16 LEU B C 1
ATOM 2059 O O . LEU B 1 20 ? 69.855 53.333 -15.551 1.00 8.58 16 LEU B O 1
ATOM 2064 N N . THR B 1 21 ? 71.261 54.840 -16.509 1.00 8.29 17 THR B N 1
ATOM 2065 C CA . THR B 1 21 ? 71.978 53.829 -17.292 1.00 8.43 17 THR B CA 1
ATOM 2066 C C . THR B 1 21 ? 73.436 53.764 -16.878 1.00 8.50 17 THR B C 1
ATOM 2067 O O . THR B 1 21 ? 74.155 54.773 -16.887 1.00 9.36 17 THR B O 1
ATOM 2071 N N . LEU B 1 22 ? 73.866 52.563 -16.492 1.00 8.19 18 LEU B N 1
ATOM 2072 C CA . LEU B 1 22 ? 75.282 52.281 -16.260 1.00 7.96 18 LEU B CA 1
ATOM 2073 C C . LEU B 1 22 ? 75.929 52.102 -17.645 1.00 8.74 18 LEU B C 1
ATOM 2074 O O . LEU B 1 22 ? 75.691 51.093 -18.341 1.00 8.55 18 LEU B O 1
ATOM 2079 N N . HIS B 1 23 ? 76.713 53.095 -18.057 1.00 8.75 19 HIS B N 1
ATOM 2080 C CA . HIS B 1 23 ? 77.189 53.164 -19.442 1.00 9.01 19 HIS B CA 1
ATOM 2081 C C . HIS B 1 23 ? 78.709 52.973 -19.522 1.00 9.00 19 HIS B C 1
ATOM 2082 O O . HIS B 1 23 ? 79.497 53.925 -19.314 1.00 9.17 19 HIS B O 1
ATOM 2089 N N . GLY B 1 24 ? 79.127 51.738 -19.784 1.00 8.10 20 GLY B N 1
ATOM 2090 C CA . GLY B 1 24 ? 80.549 51.411 -19.949 1.00 8.96 20 GLY B CA 1
ATOM 2091 C C . GLY B 1 24 ? 80.726 50.336 -21.024 1.00 8.87 20 GLY B C 1
ATOM 2092 O O . GLY B 1 24 ? 81.082 49.196 -20.722 1.00 8.91 20 GLY B O 1
ATOM 2093 N N . PRO B 1 25 ? 80.505 50.700 -22.292 1.00 9.50 21 PRO B N 1
ATOM 2094 C CA . PRO B 1 25 ? 80.454 49.698 -23.368 1.00 10.57 21 PRO B CA 1
ATOM 2095 C C . PRO B 1 25 ? 81.718 48.936 -23.645 1.00 11.00 21 PRO B C 1
ATOM 2096 O O . PRO B 1 25 ? 81.655 47.926 -24.355 1.00 12.97 21 PRO B O 1
ATOM 2100 N N . SER B 1 26 ? 82.851 49.436 -23.154 1.00 8.92 22 SER B N 1
ATOM 2101 C CA A SER B 1 26 ? 84.140 48.765 -23.327 0.60 9.47 22 SER B CA 1
ATOM 2102 C CA B SER B 1 26 ? 84.129 48.745 -23.339 0.40 9.60 22 SER B CA 1
ATOM 2103 C C . SER B 1 26 ? 84.471 47.763 -22.222 1.00 9.70 22 SER B C 1
ATOM 2104 O O . SER B 1 26 ? 85.449 47.041 -22.320 1.00 9.88 22 SER B O 1
ATOM 2109 N N . THR B 1 27 ? 83.644 47.707 -21.171 1.00 9.66 23 THR B N 1
ATOM 2110 C CA . THR B 1 27 ? 83.944 46.870 -19.992 1.00 9.52 23 THR B CA 1
ATOM 2111 C C . THR B 1 27 ? 82.699 46.174 -19.433 1.00 8.70 23 THR B C 1
ATOM 2112 O O . THR B 1 27 ? 82.693 45.768 -18.268 1.00 8.64 23 THR B O 1
ATOM 2116 N N . ARG B 1 28 ? 81.646 46.044 -20.227 1.00 8.09 24 ARG B N 1
ATOM 2117 C CA . ARG B 1 28 ? 80.377 45.491 -19.730 1.00 8.83 24 ARG B CA 1
ATOM 2118 C C . ARG B 1 28 ? 79.899 46.271 -18.501 1.00 8.01 24 ARG B C 1
ATOM 2119 O O . ARG B 1 28 ? 79.387 45.704 -17.542 1.00 8.19 24 ARG B O 1
ATOM 2127 N N . ASN B 1 29 ? 80.072 47.586 -18.561 1.00 7.39 25 ASN B N 1
ATOM 2128 C CA . ASN B 1 29 ? 79.613 48.516 -17.532 1.00 7.73 25 ASN B CA 1
ATOM 2129 C C . ASN B 1 29 ? 80.172 48.194 -16.168 1.00 7.76 25 ASN B C 1
ATOM 2130 O O . ASN B 1 29 ? 79.432 48.133 -15.169 1.00 8.64 25 ASN B O 1
ATOM 2135 N N . SER B 1 30 ? 81.479 47.986 -16.109 1.00 8.08 26 SER B N 1
ATOM 2136 C CA . SER B 1 30 ? 82.157 47.652 -14.859 1.00 9.22 26 SER B CA 1
ATOM 2137 C C . SER B 1 30 ? 81.908 48.705 -13.782 1.00 8.56 26 SER B C 1
ATOM 2138 O O . SER B 1 30 ? 81.714 49.883 -14.057 1.00 9.62 26 SER B O 1
ATOM 2141 N N . PHE B 1 31 ? 81.927 48.239 -12.542 1.00 8.50 27 PHE B N 1
ATOM 2142 C CA . PHE B 1 31 ? 81.690 49.101 -11.387 1.00 8.80 27 PHE B CA 1
ATOM 2143 C C . PHE B 1 31 ? 82.984 49.699 -10.840 1.00 9.59 27 PHE B C 1
ATOM 2144 O O . PHE B 1 31 ? 83.999 48.996 -10.754 1.00 10.93 27 PHE B O 1
ATOM 2152 N N . THR B 1 32 ? 82.912 50.957 -10.408 1.00 9.47 28 THR B N 1
ATOM 2153 C CA . THR B 1 32 ? 83.979 51.553 -9.596 1.00 10.92 28 THR B CA 1
ATOM 2154 C C . THR B 1 32 ? 83.337 52.283 -8.422 1.00 10.71 28 THR B C 1
ATOM 2155 O O . THR B 1 32 ? 82.145 52.603 -8.448 1.00 9.31 28 THR B O 1
ATOM 2159 N N . VAL B 1 33 ? 84.132 52.590 -7.402 1.00 11.46 29 VAL B N 1
ATOM 2160 C CA . VAL B 1 33 ? 83.626 53.330 -6.262 1.00 12.82 29 VAL B CA 1
ATOM 2161 C C . VAL B 1 33 ? 83.029 54.681 -6.674 1.00 12.60 29 VAL B C 1
ATOM 2162 O O . VAL B 1 33 ? 81.995 55.101 -6.146 1.00 12.43 29 VAL B O 1
ATOM 2166 N N . GLU B 1 34 ? 83.671 55.356 -7.620 1.00 11.95 30 GLU B N 1
ATOM 2167 C CA . GLU B 1 34 ? 83.156 56.628 -8.117 1.00 12.39 30 GLU B CA 1
ATOM 2168 C C . GLU B 1 34 ? 81.778 56.472 -8.789 1.00 11.47 30 GLU B C 1
ATOM 2169 O O . GLU B 1 34 ? 80.892 57.310 -8.584 1.00 12.42 30 GLU B O 1
ATOM 2175 N N . LEU B 1 35 ? 81.596 55.416 -9.589 1.00 10.68 31 LEU B N 1
ATOM 2176 C CA . LEU B 1 35 ? 80.256 55.142 -10.147 1.00 9.85 31 LEU B CA 1
ATOM 2177 C C . LEU B 1 35 ? 79.227 54.949 -9.018 1.00 9.57 31 LEU B C 1
ATOM 2178 O O . LEU B 1 35 ? 78.106 55.475 -9.083 1.00 9.27 31 LEU B O 1
ATOM 2183 N N . GLY B 1 36 ? 79.638 54.251 -7.954 1.00 9.24 32 GLY B N 1
ATOM 2184 C CA . GLY B 1 36 ? 78.773 54.040 -6.797 1.00 9.78 32 GLY B CA 1
ATOM 2185 C C . GLY B 1 36 ? 78.407 55.345 -6.122 1.00 9.78 32 GLY B C 1
ATOM 2186 O O . GLY B 1 36 ? 77.252 55.550 -5.742 1.00 10.32 32 GLY B O 1
ATOM 2187 N N . ARG B 1 37 ? 79.383 56.241 -5.996 1.00 10.48 33 ARG B N 1
ATOM 2188 C CA . ARG B 1 37 ? 79.111 57.560 -5.428 1.00 11.80 33 ARG B CA 1
ATOM 2189 C C . ARG B 1 37 ? 78.082 58.318 -6.289 1.00 11.26 33 ARG B C 1
ATOM 2190 O O . ARG B 1 37 ? 77.148 58.939 -5.762 1.00 11.58 33 ARG B O 1
ATOM 2198 N N . GLN B 1 38 ? 78.255 58.285 -7.608 1.00 10.93 34 GLN B N 1
ATOM 2199 C CA . GLN B 1 38 ? 77.293 58.949 -8.499 1.00 11.03 34 GLN B CA 1
ATOM 2200 C C . GLN B 1 38 ? 75.900 58.343 -8.436 1.00 9.58 34 GLN B C 1
ATOM 2201 O O . GLN B 1 38 ? 74.892 59.073 -8.455 1.00 10.13 34 GLN B O 1
ATOM 2207 N N . LEU B 1 39 ? 75.844 57.019 -8.317 1.00 9.25 35 LEU B N 1
ATOM 2208 C CA . LEU B 1 39 ? 74.549 56.364 -8.241 1.00 8.24 35 LEU B CA 1
ATOM 2209 C C . LEU B 1 39 ? 73.813 56.725 -6.958 1.00 9.22 35 LEU B C 1
ATOM 2210 O O . LEU B 1 39 ? 72.619 57.049 -7.002 1.00 9.48 35 LEU B O 1
ATOM 2215 N N . GLY B 1 40 ? 74.523 56.707 -5.827 1.00 9.05 36 GLY B N 1
ATOM 2216 C CA . GLY B 1 40 ? 73.887 57.101 -4.557 1.00 9.57 36 GLY B CA 1
ATOM 2217 C C . GLY B 1 40 ? 73.377 58.530 -4.614 1.00 10.07 36 GLY B C 1
ATOM 2218 O O . GLY B 1 40 ? 72.247 58.841 -4.177 1.00 10.75 36 GLY B O 1
ATOM 2219 N N . ALA B 1 41 ? 74.202 59.422 -5.167 1.00 10.54 37 ALA B N 1
ATOM 2220 C CA . ALA B 1 41 ? 73.792 60.827 -5.295 1.00 10.78 37 ALA B CA 1
ATOM 2221 C C . ALA B 1 41 ? 72.569 60.977 -6.197 1.00 10.74 37 ALA B C 1
ATOM 2222 O O . ALA B 1 41 ? 71.662 61.751 -5.888 1.00 12.16 37 ALA B O 1
ATOM 2224 N N . ALA B 1 42 ? 72.512 60.219 -7.295 1.00 10.66 38 ALA B N 1
ATOM 2225 C CA . ALA B 1 42 ? 71.354 60.291 -8.192 1.00 10.43 38 ALA B CA 1
ATOM 2226 C C . ALA B 1 42 ? 70.107 59.755 -7.499 1.00 10.81 38 ALA B C 1
ATOM 2227 O O . ALA B 1 42 ? 69.026 60.348 -7.608 1.00 11.39 38 ALA B O 1
ATOM 2229 N N . TYR B 1 43 ? 70.242 58.637 -6.783 1.00 10.51 39 TYR B N 1
ATOM 2230 C CA . TYR B 1 43 ? 69.112 58.105 -6.028 1.00 9.93 39 TYR B CA 1
ATOM 2231 C C . TYR B 1 43 ? 68.539 59.174 -5.097 1.00 10.17 39 TYR B C 1
ATOM 2232 O O . TYR B 1 43 ? 67.318 59.344 -5.026 1.00 10.41 39 TYR B O 1
ATOM 2241 N N . GLN B 1 44 ? 69.404 59.873 -4.366 1.00 10.99 40 GLN B N 1
ATOM 2242 C CA . GLN B 1 44 ? 68.915 60.852 -3.397 1.00 11.42 40 GLN B CA 1
ATOM 2243 C C . GLN B 1 44 ? 68.212 62.021 -4.082 1.00 11.67 40 GLN B C 1
ATOM 2244 O O . GLN B 1 44 ? 67.112 62.412 -3.684 1.00 11.29 40 GLN B O 1
ATOM 2250 N N . ARG B 1 45 ? 68.833 62.574 -5.114 1.00 11.70 41 ARG B N 1
ATOM 2251 C CA . ARG B 1 45 ? 68.252 63.673 -5.855 1.00 12.87 41 ARG B CA 1
ATOM 2252 C C . ARG B 1 45 ? 66.930 63.287 -6.505 1.00 12.35 41 ARG B C 1
ATOM 2253 O O . ARG B 1 45 ? 65.943 64.025 -6.407 1.00 13.30 41 ARG B O 1
ATOM 2261 N N . LEU B 1 46 ? 66.883 62.123 -7.147 1.00 10.71 42 LEU B N 1
ATOM 2262 C CA . LEU B 1 46 ? 65.646 61.681 -7.825 1.00 10.47 42 LEU B CA 1
ATOM 2263 C C . LEU B 1 46 ? 64.543 61.357 -6.815 1.00 9.28 42 LEU B C 1
ATOM 2264 O O . LEU B 1 46 ? 63.355 61.612 -7.085 1.00 10.59 42 LEU B O 1
ATOM 2269 N N . ASP B 1 47 ? 64.934 60.835 -5.648 1.00 10.01 43 ASP B N 1
ATOM 2270 C CA . ASP B 1 47 ? 63.954 60.597 -4.593 1.00 9.90 43 ASP B CA 1
ATOM 2271 C C . ASP B 1 47 ? 63.297 61.904 -4.151 1.00 10.97 43 ASP B C 1
ATOM 2272 O O . ASP B 1 47 ? 62.084 61.969 -3.994 1.00 11.26 43 ASP B O 1
ATOM 2277 N N . ASP B 1 48 ? 64.107 62.942 -4.030 1.00 11.70 44 ASP B N 1
ATOM 2278 C CA . ASP B 1 48 ? 63.647 64.249 -3.554 1.00 13.08 44 ASP B CA 1
ATOM 2279 C C . ASP B 1 48 ? 62.884 65.039 -4.617 1.00 14.65 44 ASP B C 1
ATOM 2280 O O . ASP B 1 48 ? 62.177 65.992 -4.270 1.00 16.44 44 ASP B O 1
ATOM 2285 N N . ASP B 1 49 ? 63.019 64.663 -5.884 1.00 14.04 45 ASP B N 1
ATOM 2286 C CA . ASP B 1 49 ? 62.368 65.344 -7.011 1.00 15.18 45 ASP B CA 1
ATOM 2287 C C . ASP B 1 49 ? 60.908 64.897 -7.099 1.00 15.68 45 ASP B C 1
ATOM 2288 O O . ASP B 1 49 ? 60.625 63.732 -7.406 1.00 14.73 45 ASP B O 1
ATOM 2293 N N . PRO B 1 50 ? 59.952 65.816 -6.830 1.00 16.52 46 PRO B N 1
ATOM 2294 C CA . PRO B 1 50 ? 58.545 65.406 -6.814 1.00 17.05 46 PRO B CA 1
ATOM 2295 C C . PRO B 1 50 ? 58.017 64.941 -8.177 1.00 16.88 46 PRO B C 1
ATOM 2296 O O . PRO B 1 50 ? 57.017 64.219 -8.225 1.00 17.87 46 PRO B O 1
ATOM 2300 N N . ALA B 1 51 ? 58.680 65.343 -9.256 1.00 16.51 47 ALA B N 1
ATOM 2301 C CA . ALA B 1 51 ? 58.273 64.977 -10.608 1.00 16.52 47 ALA B CA 1
ATOM 2302 C C . ALA B 1 51 ? 58.606 63.524 -10.949 1.00 15.76 47 ALA B C 1
ATOM 2303 O O . ALA B 1 51 ? 58.082 62.998 -11.920 1.00 17.02 47 ALA B O 1
ATOM 2305 N N . VAL B 1 52 ? 59.484 62.894 -10.166 1.00 13.70 48 VAL B N 1
ATOM 2306 C CA . VAL B 1 52 ? 59.939 61.541 -10.471 1.00 12.25 48 VAL B CA 1
ATOM 2307 C C . VAL B 1 52 ? 59.133 60.552 -9.639 1.00 11.19 48 VAL B C 1
ATOM 2308 O O . VAL B 1 52 ? 59.217 60.532 -8.391 1.00 11.21 48 VAL B O 1
ATOM 2312 N N . ARG B 1 53 ? 58.334 59.750 -10.330 1.00 10.15 49 ARG B N 1
ATOM 2313 C CA . ARG B 1 53 ? 57.475 58.772 -9.685 1.00 10.42 49 ARG B CA 1
ATOM 2314 C C . ARG B 1 53 ? 58.137 57.405 -9.527 1.00 10.10 49 ARG B C 1
ATOM 2315 O O . ARG B 1 53 ? 57.804 56.654 -8.608 1.00 10.01 49 ARG B O 1
ATOM 2323 N N . VAL B 1 54 ? 59.025 57.055 -10.462 1.00 8.97 50 VAL B N 1
ATOM 2324 C CA . VAL B 1 54 ? 59.692 55.738 -10.475 1.00 8.35 50 VAL B CA 1
ATOM 2325 C C . VAL B 1 54 ? 61.075 55.938 -11.072 1.00 8.38 50 VAL B C 1
ATOM 2326 O O . VAL B 1 54 ? 61.256 56.773 -11.985 1.00 8.86 50 VAL B O 1
ATOM 2330 N N . ILE B 1 55 ? 62.048 55.198 -10.539 1.00 8.00 51 ILE B N 1
ATOM 2331 C CA . ILE B 1 55 ? 63.401 55.161 -11.099 1.00 8.29 51 ILE B CA 1
ATOM 2332 C C . ILE B 1 55 ? 63.621 53.772 -11.706 1.00 7.74 51 ILE B C 1
ATOM 2333 O O . ILE B 1 55 ? 63.319 52.752 -11.056 1.00 8.23 51 ILE B O 1
ATOM 2338 N N . VAL B 1 56 ? 64.118 53.719 -12.946 1.00 7.80 52 VAL B N 1
ATOM 2339 C CA . VAL B 1 56 ? 64.496 52.448 -13.597 1.00 7.41 52 VAL B CA 1
ATOM 2340 C C . VAL B 1 56 ? 66.006 52.475 -13.765 1.00 7.47 52 VAL B C 1
ATOM 2341 O O . VAL B 1 56 ? 66.544 53.430 -14.334 1.00 8.86 52 VAL B O 1
ATOM 2345 N N . LEU B 1 57 ? 66.687 51.447 -13.256 1.00 7.18 53 LEU B N 1
ATOM 2346 C CA . LEU B 1 57 ? 68.148 51.299 -13.386 1.00 7.00 53 LEU B CA 1
ATOM 2347 C C . LEU B 1 57 ? 68.453 50.225 -14.414 1.00 6.55 53 LEU B C 1
ATOM 2348 O O . LEU B 1 57 ? 67.878 49.127 -14.335 1.00 6.83 53 LEU B O 1
ATOM 2353 N N . THR B 1 58 ? 69.334 50.522 -15.371 1.00 6.46 54 THR B N 1
ATOM 2354 C CA . THR B 1 58 ? 69.625 49.567 -16.445 1.00 6.75 54 THR B CA 1
ATOM 2355 C C . THR B 1 58 ? 71.063 49.757 -16.907 1.00 6.55 54 THR B C 1
ATOM 2356 O O . THR B 1 58 ? 71.749 50.662 -16.401 1.00 7.61 54 THR B O 1
ATOM 2360 N N . GLY B 1 59 ? 71.538 48.881 -17.803 1.00 6.67 55 GLY B N 1
ATOM 2361 C CA . GLY B 1 59 ? 72.915 48.968 -18.307 1.00 6.88 55 GLY B CA 1
ATOM 2362 C C . GLY B 1 59 ? 72.952 49.160 -19.804 1.00 6.44 55 GLY B C 1
ATOM 2363 O O . GLY B 1 59 ? 72.038 48.760 -20.517 1.00 7.78 55 GLY B O 1
ATOM 2364 N N . ALA B 1 60 ? 74.030 49.770 -20.293 1.00 7.44 56 ALA B N 1
ATOM 2365 C CA . ALA B 1 60 ? 74.245 49.827 -21.739 1.00 8.18 56 ALA B CA 1
ATOM 2366 C C . ALA B 1 60 ? 74.377 48.386 -22.265 1.00 8.47 56 ALA B C 1
ATOM 2367 O O . ALA B 1 60 ? 75.199 47.618 -21.767 1.00 8.16 56 ALA B O 1
ATOM 2369 N N . PRO B 1 61 ? 73.599 48.018 -23.299 1.00 8.30 57 PRO B N 1
ATOM 2370 C CA . PRO B 1 61 ? 73.721 46.648 -23.821 1.00 8.48 57 PRO B CA 1
ATOM 2371 C C . PRO B 1 61 ? 75.172 46.334 -24.205 1.00 9.77 57 PRO B C 1
ATOM 2372 O O . PRO B 1 61 ? 75.916 47.231 -24.633 1.00 10.50 57 PRO B O 1
ATOM 2376 N N . PRO B 1 62 ? 75.588 45.070 -24.067 1.00 9.64 58 PRO B N 1
ATOM 2377 C CA . PRO B 1 62 ? 74.747 43.906 -23.767 1.00 9.64 58 PRO B CA 1
ATOM 2378 C C . PRO B 1 62 ? 74.770 43.480 -22.304 1.00 9.58 58 PRO B C 1
ATOM 2379 O O . PRO B 1 62 ? 74.348 42.370 -21.999 1.00 11.92 58 PRO B O 1
ATOM 2383 N N . ALA B 1 63 ? 75.259 44.336 -21.407 1.00 8.12 59 ALA B N 1
ATOM 2384 C CA . ALA B 1 63 ? 75.381 43.947 -20.009 1.00 7.91 59 ALA B CA 1
ATOM 2385 C C . ALA B 1 63 ? 74.543 44.835 -19.107 1.00 7.42 59 ALA B C 1
ATOM 2386 O O . ALA B 1 63 ? 74.166 45.953 -19.476 1.00 7.44 59 ALA B O 1
ATOM 2388 N N . PHE B 1 64 ? 74.251 44.347 -17.906 1.00 6.49 60 PHE B N 1
ATOM 2389 C CA . PHE B 1 64 ? 73.777 45.235 -16.830 1.00 6.85 60 PHE B CA 1
ATOM 2390 C C . PHE B 1 64 ? 75.011 45.868 -16.146 1.00 6.55 60 PHE B C 1
ATOM 2391 O O . PHE B 1 64 ? 75.262 47.070 -16.276 1.00 7.54 60 PHE B O 1
ATOM 2399 N N . CYS B 1 65 ? 75.778 45.049 -15.425 1.00 6.51 61 CYS B N 1
ATOM 2400 C CA . CYS B 1 65 ? 76.995 45.513 -14.756 1.00 7.40 61 CYS B CA 1
ATOM 2401 C C . CYS B 1 65 ? 77.846 44.312 -14.403 1.00 7.16 61 CYS B C 1
ATOM 2402 O O . CYS B 1 65 ? 77.414 43.425 -13.646 1.00 7.55 61 CYS B O 1
ATOM 2405 N N . SER B 1 66 ? 79.072 44.291 -14.935 1.00 7.01 62 SER B N 1
ATOM 2406 C CA . SER B 1 66 ? 79.989 43.180 -14.735 1.00 8.25 62 SER B CA 1
ATOM 2407 C C . SER B 1 66 ? 80.716 43.231 -13.382 1.00 7.71 62 SER B C 1
ATOM 2408 O O . SER B 1 66 ? 81.546 42.373 -13.105 1.00 9.52 62 SER B O 1
ATOM 2411 N N . GLY B 1 67 ? 80.408 44.218 -12.552 1.00 7.79 63 GLY B N 1
ATOM 2412 C CA . GLY B 1 67 ? 80.995 44.305 -11.210 1.00 8.68 63 GLY B CA 1
ATOM 2413 C C . GLY B 1 67 ? 82.414 44.818 -11.219 1.00 8.65 63 GLY B C 1
ATOM 2414 O O . GLY B 1 67 ? 82.843 45.496 -12.165 1.00 8.65 63 GLY B O 1
ATOM 2415 N N . ALA B 1 68 ? 83.132 44.539 -10.132 1.00 8.94 64 ALA B N 1
ATOM 2416 C CA . ALA B 1 68 ? 84.529 44.952 -9.998 1.00 10.05 64 ALA B CA 1
ATOM 2417 C C . ALA B 1 68 ? 85.364 44.116 -10.964 1.00 11.60 64 ALA B C 1
ATOM 2418 O O . ALA B 1 68 ? 85.277 42.901 -10.969 1.00 12.86 64 ALA B O 1
ATOM 2420 N N . GLN B 1 69 ? 86.190 44.768 -11.751 1.00 13.00 65 GLN B N 1
ATOM 2421 C CA A GLN B 1 69 ? 87.041 44.081 -12.727 0.50 14.04 65 GLN B CA 1
ATOM 2422 C CA B GLN B 1 69 ? 86.968 43.994 -12.706 0.50 13.64 65 GLN B CA 1
ATOM 2423 C C . GLN B 1 69 ? 88.101 43.213 -12.045 1.00 13.59 65 GLN B C 1
ATOM 2424 O O . GLN B 1 69 ? 88.904 43.746 -11.280 1.00 14.62 65 GLN B O 1
ATOM 2435 N N . ILE B 1 70 ? 88.138 41.918 -12.335 1.00 14.59 66 ILE B N 1
ATOM 2436 C CA . ILE B 1 70 ? 89.191 41.059 -11.770 1.00 15.48 66 ILE B CA 1
ATOM 2437 C C . ILE B 1 70 ? 90.554 41.580 -12.198 1.00 15.67 66 ILE B C 1
ATOM 2438 O O . ILE B 1 70 ? 91.488 41.609 -11.392 1.00 14.76 66 ILE B O 1
ATOM 2443 N N . SER B 1 71 ? 90.632 42.037 -13.448 1.00 15.75 67 SER B N 1
ATOM 2444 C CA . SER B 1 71 ? 91.887 42.532 -14.023 1.00 17.14 67 SER B CA 1
ATOM 2445 C C . SER B 1 71 ? 92.421 43.766 -13.305 1.00 18.00 67 SER B C 1
ATOM 2446 O O . SER B 1 71 ? 93.618 44.080 -13.428 1.00 19.83 67 SER B O 1
ATOM 2449 N N . ALA B 1 72 ? 91.551 44.457 -12.560 1.00 18.03 68 ALA B N 1
ATOM 2450 C CA . ALA B 1 72 ? 91.916 45.683 -11.856 1.00 18.42 68 ALA B CA 1
ATOM 2451 C C . ALA B 1 72 ? 92.279 45.456 -10.387 1.00 19.03 68 ALA B C 1
ATOM 2452 O O . ALA B 1 72 ? 92.681 46.391 -9.688 1.00 19.56 68 ALA B O 1
ATOM 2454 N N . ALA B 1 73 ? 92.157 44.218 -9.914 1.00 18.16 69 ALA B N 1
ATOM 2455 C CA . ALA B 1 73 ? 92.337 43.944 -8.483 1.00 19.13 69 ALA B CA 1
ATOM 2456 C C . ALA B 1 73 ? 93.740 44.270 -7.962 1.00 19.89 69 ALA B C 1
ATOM 2457 O O . ALA B 1 73 ? 93.881 44.837 -6.870 1.00 20.38 69 ALA B O 1
ATOM 2459 N N . ALA B 1 74 ? 94.770 43.919 -8.730 1.00 20.89 70 ALA B N 1
ATOM 2460 C CA . ALA B 1 74 ? 96.150 44.116 -8.263 1.00 22.37 70 ALA B CA 1
ATOM 2461 C C . ALA B 1 74 ? 96.427 45.588 -7.962 1.00 23.96 70 ALA B C 1
ATOM 2462 O O . ALA B 1 74 ? 97.020 45.907 -6.928 1.00 24.17 70 ALA B O 1
ATOM 2464 N N . GLU B 1 75 ? 95.972 46.479 -8.848 1.00 24.69 71 GLU B N 1
ATOM 2465 C CA . GLU B 1 75 ? 96.118 47.929 -8.653 1.00 26.64 71 GLU B CA 1
ATOM 2466 C C . GLU B 1 75 ? 95.407 48.426 -7.383 1.00 27.56 71 GLU B C 1
ATOM 2467 O O . GLU B 1 75 ? 95.891 49.339 -6.701 1.00 28.34 71 GLU B O 1
ATOM 2469 N N . THR B 1 76 ? 94.275 47.807 -7.055 1.00 28.35 72 THR B N 1
ATOM 2470 C CA . THR B 1 76 ? 93.532 48.145 -5.840 1.00 29.10 72 THR B CA 1
ATOM 2471 C C . THR B 1 76 ? 94.296 47.745 -4.571 1.00 29.57 72 THR B C 1
ATOM 2472 O O . THR B 1 76 ? 94.440 48.550 -3.648 1.00 30.44 72 THR B O 1
ATOM 2476 N N . PHE B 1 77 ? 94.811 46.520 -4.542 1.00 29.63 73 PHE B N 1
ATOM 2477 C CA . PHE B 1 77 ? 95.505 45.995 -3.367 1.00 29.64 73 PHE B CA 1
ATOM 2478 C C . PHE B 1 77 ? 96.958 46.455 -3.227 1.00 30.51 73 PHE B C 1
ATOM 2479 O O . PHE B 1 77 ? 97.586 46.226 -2.183 1.00 30.63 73 PHE B O 1
ATOM 2487 N N . ALA B 1 78 ? 97.485 47.097 -4.272 1.00 30.89 74 ALA B N 1
ATOM 2488 C CA . ALA B 1 78 ? 98.791 47.759 -4.209 1.00 31.84 74 ALA B CA 1
ATOM 2489 C C . ALA B 1 78 ? 98.690 49.109 -3.498 1.00 32.75 74 ALA B C 1
ATOM 2490 O O . ALA B 1 78 ? 99.615 49.510 -2.779 1.00 32.94 74 ALA B O 1
ATOM 2492 N N . ALA B 1 79 ? 97.567 49.800 -3.708 1.00 33.10 75 ALA B N 1
ATOM 2493 C CA . ALA B 1 79 ? 97.344 51.149 -3.172 1.00 33.84 75 ALA B CA 1
ATOM 2494 C C . ALA B 1 79 ? 97.014 51.142 -1.678 1.00 34.17 75 ALA B C 1
ATOM 2495 O O . ALA B 1 79 ? 96.726 50.092 -1.099 1.00 34.60 75 ALA B O 1
ATOM 2497 N N . ASN B 1 82 ? 91.717 53.207 1.689 1.00 31.73 78 ASN B N 1
ATOM 2498 C CA . ASN B 1 82 ? 90.856 54.356 1.931 1.00 31.43 78 ASN B CA 1
ATOM 2499 C C . ASN B 1 82 ? 90.245 54.291 3.334 1.00 30.85 78 ASN B C 1
ATOM 2500 O O . ASN B 1 82 ? 89.583 53.302 3.674 1.00 29.43 78 ASN B O 1
ATOM 2505 N N . PRO B 1 83 ? 90.452 55.344 4.154 1.00 30.06 79 PRO B N 1
ATOM 2506 C CA . PRO B 1 83 ? 89.834 55.366 5.481 1.00 29.24 79 PRO B CA 1
ATOM 2507 C C . PRO B 1 83 ? 88.294 55.333 5.445 1.00 27.70 79 PRO B C 1
ATOM 2508 O O . PRO B 1 83 ? 87.675 54.904 6.424 1.00 28.27 79 PRO B O 1
ATOM 2512 N N . ASP B 1 84 ? 87.696 55.760 4.329 1.00 25.57 80 ASP B N 1
ATOM 2513 C CA . ASP B 1 84 ? 86.232 55.764 4.175 1.00 23.56 80 ASP B CA 1
ATOM 2514 C C . ASP B 1 84 ? 85.686 54.582 3.364 1.00 20.29 80 ASP B C 1
ATOM 2515 O O . ASP B 1 84 ? 84.532 54.612 2.910 1.00 19.43 80 ASP B O 1
ATOM 2520 N N . PHE B 1 85 ? 86.507 53.551 3.200 1.00 16.80 81 PHE B N 1
ATOM 2521 C CA . PHE B 1 85 ? 86.064 52.315 2.575 1.00 13.94 81 PHE B CA 1
ATOM 2522 C C . PHE B 1 85 ? 84.758 51.807 3.194 1.00 12.78 81 PHE B C 1
ATOM 2523 O O . PHE B 1 85 ? 84.598 51.788 4.409 1.00 12.67 81 PHE B O 1
ATOM 2531 N N . SER B 1 86 ? 83.842 51.381 2.329 1.00 10.47 82 SER B N 1
ATOM 2532 C CA . SER B 1 86 ? 82.637 50.674 2.766 1.00 9.70 82 SER B CA 1
ATOM 2533 C C . SER B 1 86 ? 82.343 49.529 1.823 1.00 8.92 82 SER B C 1
ATOM 2534 O O . SER B 1 86 ? 82.526 49.647 0.609 1.00 9.06 82 SER B O 1
ATOM 2537 N N . ALA B 1 87 ? 81.829 48.435 2.378 1.00 7.45 83 ALA B N 1
ATOM 2538 C CA . ALA B 1 87 ? 81.284 47.367 1.520 1.00 7.47 83 ALA B CA 1
ATOM 2539 C C . ALA B 1 87 ? 79.916 47.720 0.940 1.00 7.12 83 ALA B C 1
ATOM 2540 O O . ALA B 1 87 ? 79.369 46.945 0.135 1.00 7.87 83 ALA B O 1
ATOM 2542 N N . SER B 1 88 ? 79.389 48.891 1.322 1.00 7.16 84 SER B N 1
ATOM 2543 C CA . SER B 1 88 ? 78.153 49.441 0.758 1.00 8.41 84 SER B CA 1
ATOM 2544 C C . SER B 1 88 ? 78.469 50.752 0.021 1.00 8.24 84 SER B C 1
ATOM 2545 O O . SER B 1 88 ? 78.272 51.824 0.584 1.00 9.28 84 SER B O 1
ATOM 2548 N N . PRO B 1 89 ? 78.965 50.676 -1.225 1.00 9.59 85 PRO B N 1
ATOM 2549 C CA . PRO B 1 89 ? 79.472 51.889 -1.899 1.00 10.13 85 PRO B CA 1
ATOM 2550 C C . PRO B 1 89 ? 78.353 52.718 -2.563 1.00 10.18 85 PRO B C 1
ATOM 2551 O O . PRO B 1 89 ? 78.633 53.763 -3.148 1.00 11.98 85 PRO B O 1
ATOM 2555 N N . VAL B 1 90 ? 77.103 52.276 -2.471 1.00 9.81 86 VAL B N 1
ATOM 2556 C CA . VAL B 1 90 ? 75.963 53.066 -2.960 1.00 9.93 86 VAL B CA 1
ATOM 2557 C C . VAL B 1 90 ? 75.081 53.414 -1.777 1.00 10.13 86 VAL B C 1
ATOM 2558 O O . VAL B 1 90 ? 74.459 52.526 -1.177 1.00 10.64 86 VAL B O 1
ATOM 2562 N N . GLN B 1 91 ? 75.053 54.680 -1.422 1.00 10.90 87 GLN B N 1
ATOM 2563 C CA . GLN B 1 91 ? 74.266 55.150 -0.278 1.00 11.33 87 GLN B CA 1
ATOM 2564 C C . GLN B 1 91 ? 73.638 56.471 -0.701 1.00 12.19 87 GLN B C 1
ATOM 2565 O O . GLN B 1 91 ? 74.335 57.323 -1.255 1.00 12.36 87 GLN B O 1
ATOM 2571 N N . PRO B 1 92 ? 72.312 56.643 -0.516 1.00 12.06 88 PRO B N 1
ATOM 2572 C CA . PRO B 1 92 ? 71.381 55.667 0.035 1.00 12.08 88 PRO B CA 1
ATOM 2573 C C . PRO B 1 92 ? 71.204 54.432 -0.862 1.00 11.71 88 PRO B C 1
ATOM 2574 O O . PRO B 1 92 ? 71.424 54.500 -2.094 1.00 12.70 88 PRO B O 1
ATOM 2578 N N . ALA B 1 93 ? 70.811 53.322 -0.258 1.00 11.83 89 ALA B N 1
ATOM 2579 C CA . ALA B 1 93 ? 70.407 52.159 -1.047 1.00 10.10 89 ALA B CA 1
ATOM 2580 C C . ALA B 1 93 ? 69.022 52.427 -1.675 1.00 9.89 89 ALA B C 1
ATOM 2581 O O . ALA B 1 93 ? 68.191 53.193 -1.140 1.00 10.16 89 ALA B O 1
ATOM 2583 N N . ALA B 1 94 ? 68.738 51.769 -2.798 1.00 8.40 90 ALA B N 1
ATOM 2584 C CA . ALA B 1 94 ? 67.446 51.953 -3.458 1.00 7.31 90 ALA B CA 1
ATOM 2585 C C . ALA B 1 94 ? 66.284 51.700 -2.482 1.00 7.40 90 ALA B C 1
ATOM 2586 O O . ALA B 1 94 ? 65.236 52.368 -2.569 1.00 7.51 90 ALA B O 1
ATOM 2588 N N . PHE B 1 95 ? 66.446 50.734 -1.566 1.00 6.71 91 PHE B N 1
ATOM 2589 C CA . PHE B 1 95 ? 65.352 50.322 -0.681 1.00 7.53 91 PHE B CA 1
ATOM 2590 C C . PHE B 1 95 ? 65.146 51.296 0.471 1.00 8.10 91 PHE B C 1
ATOM 2591 O O . PHE B 1 95 ? 64.210 51.116 1.259 1.00 8.66 91 PHE B O 1
ATOM 2599 N N . GLU B 1 96 ? 66.000 52.319 0.563 1.00 8.18 92 GLU B N 1
ATOM 2600 C CA . GLU B 1 96 ? 65.817 53.402 1.540 1.00 8.75 92 GLU B CA 1
ATOM 2601 C C . GLU B 1 96 ? 64.984 54.550 0.990 1.00 8.61 92 GLU B C 1
ATOM 2602 O O . GLU B 1 96 ? 64.612 55.447 1.746 1.00 10.02 92 GLU B O 1
ATOM 2608 N N . LEU B 1 97 ? 64.696 54.546 -0.315 1.00 8.68 93 LEU B N 1
ATOM 2609 C CA . LEU B 1 97 ? 64.008 55.677 -0.943 1.00 8.34 93 LEU B CA 1
ATOM 2610 C C . LEU B 1 97 ? 62.500 55.600 -0.724 1.00 8.51 93 LEU B C 1
ATOM 2611 O O . LEU B 1 97 ? 61.940 54.535 -0.451 1.00 8.41 93 LEU B O 1
ATOM 2616 N N . ARG B 1 98 ? 61.834 56.728 -0.899 1.00 8.65 94 ARG B N 1
ATOM 2617 C CA . ARG B 1 98 ? 60.365 56.754 -0.988 1.00 8.95 94 ARG B CA 1
ATOM 2618 C C . ARG B 1 98 ? 59.915 56.312 -2.380 1.00 8.49 94 ARG B C 1
ATOM 2619 O O . ARG B 1 98 ? 58.803 55.802 -2.542 1.00 11.17 94 ARG B O 1
ATOM 2627 N N . THR B 1 99 ? 60.776 56.491 -3.376 1.00 7.76 95 THR B N 1
ATOM 2628 C CA . THR B 1 99 ? 60.414 56.298 -4.785 1.00 8.01 95 THR B CA 1
ATOM 2629 C C . THR B 1 99 ? 60.688 54.853 -5.214 1.00 7.98 95 THR B C 1
ATOM 2630 O O . THR B 1 99 ? 61.800 54.348 -4.991 1.00 7.57 95 THR B O 1
ATOM 2634 N N . PRO B 1 100 ? 59.703 54.169 -5.829 1.00 7.22 96 PRO B N 1
ATOM 2635 C CA . PRO B 1 100 ? 59.953 52.813 -6.355 1.00 7.34 96 PRO B CA 1
ATOM 2636 C C . PRO B 1 100 ? 61.140 52.763 -7.320 1.00 7.17 96 PRO B C 1
ATOM 2637 O O . PRO B 1 100 ? 61.334 53.702 -8.108 1.00 7.92 96 PRO B O 1
ATOM 2641 N N . VAL B 1 101 ? 61.901 51.669 -7.260 1.00 6.92 97 VAL B N 1
ATOM 2642 C CA . VAL B 1 101 ? 63.054 51.444 -8.115 1.00 6.47 97 VAL B CA 1
ATOM 2643 C C . VAL B 1 101 ? 62.911 50.083 -8.780 1.00 6.58 97 VAL B C 1
ATOM 2644 O O . VAL B 1 101 ? 62.727 49.061 -8.087 1.00 6.52 97 VAL B O 1
ATOM 2648 N N . ILE B 1 102 ? 62.973 50.069 -10.118 1.00 6.20 98 ILE B N 1
ATOM 2649 C CA . ILE B 1 102 ? 62.905 48.838 -10.900 1.00 6.90 98 ILE B CA 1
ATOM 2650 C C . ILE B 1 102 ? 64.272 48.655 -11.556 1.00 6.95 98 ILE B C 1
ATOM 2651 O O . ILE B 1 102 ? 64.766 49.568 -12.239 1.00 7.58 98 ILE B O 1
ATOM 2656 N N . ALA B 1 103 ? 64.883 47.485 -11.363 1.00 6.15 99 ALA B N 1
ATOM 2657 C CA . ALA B 1 103 ? 66.137 47.166 -12.063 1.00 6.54 99 ALA B CA 1
ATOM 2658 C C . ALA B 1 103 ? 65.810 46.363 -13.317 1.00 6.44 99 ALA B C 1
ATOM 2659 O O . ALA B 1 103 ? 65.300 45.224 -13.250 1.00 6.73 99 ALA B O 1
ATOM 2661 N N . ALA B 1 104 ? 66.053 46.998 -14.462 1.00 6.42 100 ALA B N 1
ATOM 2662 C CA . ALA B 1 104 ? 65.930 46.357 -15.775 1.00 6.57 100 ALA B CA 1
ATOM 2663 C C . ALA B 1 104 ? 67.292 45.728 -16.067 1.00 6.27 100 ALA B C 1
ATOM 2664 O O . ALA B 1 104 ? 68.199 46.364 -16.637 1.00 6.84 100 ALA B O 1
ATOM 2666 N N . VAL B 1 105 ? 67.443 44.493 -15.606 1.00 6.47 101 VAL B N 1
ATOM 2667 C CA . VAL B 1 105 ? 68.730 43.782 -15.662 1.00 6.58 101 VAL B CA 1
ATOM 2668 C C . VAL B 1 105 ? 68.826 43.150 -17.051 1.00 6.83 101 VAL B C 1
ATOM 2669 O O . VAL B 1 105 ? 68.483 41.973 -17.253 1.00 6.98 101 VAL B O 1
ATOM 2673 N N . ASN B 1 106 ? 69.288 43.968 -18.001 1.00 6.24 102 ASN B N 1
ATOM 2674 C CA . ASN B 1 106 ? 69.212 43.640 -19.428 1.00 7.08 102 ASN B CA 1
ATOM 2675 C C . ASN B 1 106 ? 70.285 42.674 -19.923 1.00 7.29 102 ASN B C 1
ATOM 2676 O O . ASN B 1 106 ? 70.299 42.310 -21.104 1.00 7.89 102 ASN B O 1
ATOM 2681 N N . GLY B 1 107 ? 71.168 42.256 -19.025 1.00 7.01 103 GLY B N 1
ATOM 2682 C CA . GLY B 1 107 ? 72.250 41.348 -19.377 1.00 7.48 103 GLY B CA 1
ATOM 2683 C C . GLY B 1 107 ? 73.093 41.086 -18.163 1.00 8.11 103 GLY B C 1
ATOM 2684 O O . GLY B 1 107 ? 72.642 41.291 -17.025 1.00 8.22 103 GLY B O 1
ATOM 2685 N N . HIS B 1 108 ? 74.307 40.613 -18.399 1.00 7.59 104 HIS B N 1
ATOM 2686 C CA . HIS B 1 108 ? 75.162 40.091 -17.333 1.00 7.82 104 HIS B CA 1
ATOM 2687 C C . HIS B 1 108 ? 75.214 40.992 -16.123 1.00 7.19 104 HIS B C 1
ATOM 2688 O O . HIS B 1 108 ? 75.380 42.210 -16.257 1.00 7.43 104 HIS B O 1
ATOM 2695 N N . ALA B 1 109 ? 75.075 40.385 -14.948 1.00 7.34 105 ALA B N 1
ATOM 2696 C CA . ALA B 1 109 ? 75.189 41.115 -13.683 1.00 7.08 105 ALA B CA 1
ATOM 2697 C C . ALA B 1 109 ? 75.974 40.233 -12.725 1.00 7.06 105 ALA B C 1
ATOM 2698 O O . ALA B 1 109 ? 75.515 39.152 -12.324 1.00 7.87 105 ALA B O 1
ATOM 2700 N N . ILE B 1 110 ? 77.189 40.676 -12.420 1.00 7.02 106 ILE B N 1
ATOM 2701 C CA . ILE B 1 110 ? 78.175 39.850 -11.704 1.00 7.47 106 ILE B CA 1
ATOM 2702 C C . ILE B 1 110 ? 78.699 40.618 -10.495 1.00 7.16 106 ILE B C 1
ATOM 2703 O O . ILE B 1 110 ? 79.038 41.810 -10.610 1.00 7.23 106 ILE B O 1
ATOM 2708 N N . GLY B 1 111 ? 78.805 39.938 -9.347 1.00 6.89 107 GLY B N 1
ATOM 2709 C CA . GLY B 1 111 ? 79.448 40.545 -8.191 1.00 7.51 107 GLY B CA 1
ATOM 2710 C C . GLY B 1 111 ? 78.613 41.693 -7.686 1.00 6.77 107 GLY B C 1
ATOM 2711 O O . GLY B 1 111 ? 77.386 41.552 -7.513 1.00 7.25 107 GLY B O 1
ATOM 2712 N N . ILE B 1 112 ? 79.249 42.849 -7.490 1.00 6.37 108 ILE B N 1
ATOM 2713 C CA . ILE B 1 112 ? 78.514 44.010 -7.046 1.00 7.24 108 ILE B CA 1
ATOM 2714 C C . ILE B 1 112 ? 77.484 44.451 -8.100 1.00 6.47 108 ILE B C 1
ATOM 2715 O O . ILE B 1 112 ? 76.525 45.148 -7.745 1.00 6.76 108 ILE B O 1
ATOM 2720 N N . GLY B 1 113 ? 77.702 44.079 -9.374 1.00 6.52 109 GLY B N 1
ATOM 2721 C CA . GLY B 1 113 ? 76.678 44.350 -10.377 1.00 7.18 109 GLY B CA 1
ATOM 2722 C C . GLY B 1 113 ? 75.367 43.670 -10.016 1.00 6.69 109 GLY B C 1
ATOM 2723 O O . GLY B 1 113 ? 74.280 44.251 -10.196 1.00 8.64 109 GLY B O 1
ATOM 2724 N N . MET B 1 114 ? 75.445 42.452 -9.478 1.00 6.38 110 MET B N 1
ATOM 2725 C CA . MET B 1 114 ? 74.259 41.775 -8.986 1.00 5.94 110 MET B CA 1
ATOM 2726 C C . MET B 1 114 ? 73.817 42.260 -7.611 1.00 5.77 110 MET B C 1
ATOM 2727 O O . MET B 1 114 ? 72.622 42.482 -7.389 1.00 5.68 110 MET B O 1
ATOM 2732 N N . THR B 1 115 ? 74.745 42.401 -6.666 1.00 5.83 111 THR B N 1
ATOM 2733 C CA . THR B 1 115 ? 74.317 42.782 -5.325 1.00 6.12 111 THR B CA 1
ATOM 2734 C C . THR B 1 115 ? 73.648 44.165 -5.303 1.00 5.96 111 THR B C 1
ATOM 2735 O O . THR B 1 115 ? 72.683 44.353 -4.561 1.00 6.61 111 THR B O 1
ATOM 2739 N N . LEU B 1 116 ? 74.088 45.114 -6.148 1.00 6.27 112 LEU B N 1
ATOM 2740 C CA A LEU B 1 116 ? 73.389 46.404 -6.224 0.70 6.43 112 LEU B CA 1
ATOM 2741 C CA B LEU B 1 116 ? 73.417 46.410 -6.213 0.30 5.96 112 LEU B CA 1
ATOM 2742 C C . LEU B 1 116 ? 72.030 46.264 -6.865 1.00 6.06 112 LEU B C 1
ATOM 2743 O O . LEU B 1 116 ? 71.084 46.965 -6.501 1.00 6.46 112 LEU B O 1
ATOM 2752 N N . ALA B 1 117 ? 71.890 45.353 -7.827 1.00 5.80 113 ALA B N 1
ATOM 2753 C CA . ALA B 1 117 ? 70.570 45.116 -8.417 1.00 5.86 113 ALA B CA 1
ATOM 2754 C C . ALA B 1 117 ? 69.580 44.583 -7.379 1.00 5.87 113 ALA B C 1
ATOM 2755 O O . ALA B 1 117 ? 68.365 44.829 -7.501 1.00 6.18 113 ALA B O 1
ATOM 2757 N N . LEU B 1 118 ? 70.091 43.818 -6.393 1.00 6.17 114 LEU B N 1
ATOM 2758 C CA . LEU B 1 118 ? 69.239 43.290 -5.311 1.00 6.23 114 LEU B CA 1
ATOM 2759 C C . LEU B 1 118 ? 68.650 44.383 -4.429 1.00 6.71 114 LEU B C 1
ATOM 2760 O O . LEU B 1 118 ? 67.737 44.106 -3.648 1.00 7.53 114 LEU B O 1
ATOM 2765 N N . HIS B 1 119 ? 69.133 45.616 -4.543 1.00 5.86 115 HIS B N 1
ATOM 2766 C CA . HIS B 1 119 ? 68.512 46.702 -3.774 1.00 6.11 115 HIS B CA 1
ATOM 2767 C C . HIS B 1 119 ? 67.160 47.160 -4.313 1.00 6.19 115 HIS B C 1
ATOM 2768 O O . HIS B 1 119 ? 66.399 47.814 -3.595 1.00 7.12 115 HIS B O 1
ATOM 2775 N N . ALA B 1 120 ? 66.907 46.913 -5.600 1.00 5.81 116 ALA B N 1
ATOM 2776 C CA . ALA B 1 120 ? 65.683 47.401 -6.241 1.00 6.39 116 ALA B CA 1
ATOM 2777 C C . ALA B 1 120 ? 64.442 46.682 -5.703 1.00 6.33 116 ALA B C 1
ATOM 2778 O O . ALA B 1 120 ? 64.509 45.552 -5.187 1.00 7.13 116 ALA B O 1
ATOM 2780 N N . ASP B 1 121 ? 63.288 47.320 -5.842 1.00 6.69 117 ASP B N 1
ATOM 2781 C CA . ASP B 1 121 ? 62.017 46.702 -5.466 1.00 6.83 117 ASP B CA 1
ATOM 2782 C C . ASP B 1 121 ? 61.669 45.544 -6.387 1.00 7.92 117 ASP B C 1
ATOM 2783 O O . ASP B 1 121 ? 61.128 44.523 -5.932 1.00 8.92 117 ASP B O 1
ATOM 2788 N N . ILE B 1 122 ? 61.974 45.698 -7.672 1.00 7.21 118 ILE B N 1
ATOM 2789 C CA . ILE B 1 122 ? 61.529 44.774 -8.713 1.00 7.29 118 ILE B CA 1
ATOM 2790 C C . ILE B 1 122 ? 62.721 44.554 -9.645 1.00 6.64 118 ILE B C 1
ATOM 2791 O O . ILE B 1 122 ? 63.441 45.516 -9.974 1.00 7.29 118 ILE B O 1
ATOM 2796 N N . ARG B 1 123 ? 62.937 43.300 -10.043 1.00 6.25 119 ARG B N 1
ATOM 2797 C CA . ARG B 1 123 ? 63.985 42.945 -11.017 1.00 6.06 119 ARG B CA 1
ATOM 2798 C C . ARG B 1 123 ? 63.381 42.197 -12.186 1.00 5.97 119 ARG B C 1
ATOM 2799 O O . ARG B 1 123 ? 62.623 41.222 -11.998 1.00 6.93 119 ARG B O 1
ATOM 2807 N N . ILE B 1 124 ? 63.699 42.655 -13.397 1.00 6.13 120 ILE B N 1
ATOM 2808 C CA . ILE B 1 124 ? 63.405 41.882 -14.614 1.00 7.23 120 ILE B CA 1
ATOM 2809 C C . ILE B 1 124 ? 64.761 41.493 -15.189 1.00 7.29 120 ILE B C 1
ATOM 2810 O O . ILE B 1 124 ? 65.607 42.358 -15.410 1.00 7.27 120 ILE B O 1
ATOM 2815 N N . LEU B 1 125 ? 64.992 40.196 -15.396 1.00 7.15 121 LEU B N 1
ATOM 2816 C CA . LEU B 1 125 ? 66.315 39.707 -15.849 1.00 7.20 121 LEU B CA 1
ATOM 2817 C C . LEU B 1 125 ? 66.273 39.153 -17.283 1.00 7.55 121 LEU B C 1
ATOM 2818 O O . LEU B 1 125 ? 65.299 38.501 -17.685 1.00 8.70 121 LEU B O 1
ATOM 2823 N N . ALA B 1 126 ? 67.353 39.393 -18.021 1.00 7.78 122 ALA B N 1
ATOM 2824 C CA . ALA B 1 126 ? 67.546 38.830 -19.354 1.00 7.99 122 ALA B CA 1
ATOM 2825 C C . ALA B 1 126 ? 67.818 37.332 -19.305 1.00 8.44 122 ALA B C 1
ATOM 2826 O O . ALA B 1 126 ? 68.729 36.858 -18.594 1.00 8.63 122 ALA B O 1
ATOM 2828 N N . GLU B 1 127 ? 67.079 36.580 -20.119 1.00 9.41 123 GLU B N 1
ATOM 2829 C CA . GLU B 1 127 ? 67.243 35.129 -20.191 1.00 11.21 123 GLU B CA 1
ATOM 2830 C C . GLU B 1 127 ? 68.653 34.692 -20.593 1.00 11.50 123 GLU B C 1
ATOM 2831 O O . GLU B 1 127 ? 69.131 33.644 -20.151 1.00 12.96 123 GLU B O 1
ATOM 2837 N N . GLU B 1 128 ? 69.329 35.527 -21.373 1.00 11.52 124 GLU B N 1
ATOM 2838 C CA . GLU B 1 128 ? 70.656 35.210 -21.896 1.00 12.34 124 GLU B CA 1
ATOM 2839 C C . GLU B 1 128 ? 71.791 35.623 -20.966 1.00 11.62 124 GLU B C 1
ATOM 2840 O O . GLU B 1 128 ? 72.953 35.348 -21.252 1.00 12.88 124 GLU B O 1
ATOM 2846 N N . GLY B 1 129 ? 71.474 36.318 -19.880 1.00 10.70 125 GLY B N 1
ATOM 2847 C CA . GLY B 1 129 ? 72.533 36.848 -19.010 1.00 10.55 125 GLY B CA 1
ATOM 2848 C C . GLY B 1 129 ? 73.230 35.828 -18.135 1.00 10.43 125 GLY B C 1
ATOM 2849 O O . GLY B 1 129 ? 72.634 34.815 -17.761 1.00 11.09 125 GLY B O 1
ATOM 2850 N N . ARG B 1 130 ? 74.487 36.125 -17.824 1.00 10.35 126 ARG B N 1
ATOM 2851 C CA . ARG B 1 130 ? 75.227 35.412 -16.757 1.00 11.71 126 ARG B CA 1
ATOM 2852 C C . ARG B 1 130 ? 75.070 36.200 -15.454 1.00 9.63 126 ARG B C 1
ATOM 2853 O O . ARG B 1 130 ? 75.320 37.400 -15.435 1.00 9.18 126 ARG B O 1
ATOM 2861 N N . TYR B 1 131 ? 74.678 35.500 -14.395 1.00 9.09 127 TYR B N 1
ATOM 2862 C CA . TYR B 1 131 ? 74.427 36.091 -13.071 1.00 8.33 127 TYR B CA 1
ATOM 2863 C C . TYR B 1 131 ? 75.208 35.302 -12.040 1.00 8.28 127 TYR B C 1
ATOM 2864 O O . TYR B 1 131 ? 75.193 34.063 -12.060 1.00 8.93 127 TYR B O 1
ATOM 2873 N N . ALA B 1 132 ? 75.900 36.004 -11.151 1.00 7.67 128 ALA B N 1
ATOM 2874 C CA . ALA B 1 132 ? 76.695 35.338 -10.097 1.00 6.98 128 ALA B CA 1
ATOM 2875 C C . ALA B 1 132 ? 77.082 36.370 -9.081 1.00 6.88 128 ALA B C 1
ATOM 2876 O O . ALA B 1 132 ? 77.191 37.572 -9.377 1.00 6.81 128 ALA B O 1
ATOM 2878 N N . ILE B 1 133 ? 77.350 35.870 -7.874 1.00 6.64 129 ILE B N 1
ATOM 2879 C CA . ILE B 1 133 ? 77.912 36.669 -6.781 1.0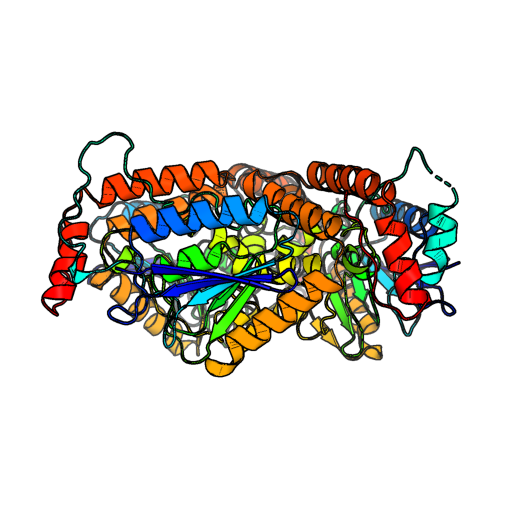0 6.75 129 ILE B CA 1
ATOM 2880 C C . ILE B 1 133 ? 79.175 35.889 -6.341 1.00 6.69 129 ILE B C 1
ATOM 2881 O O . ILE B 1 133 ? 79.151 35.152 -5.350 1.00 6.91 129 ILE B O 1
ATOM 2886 N N . PRO B 1 134 ? 80.281 36.025 -7.098 1.00 6.80 130 PRO B N 1
ATOM 2887 C CA . PRO B 1 134 ? 81.417 35.137 -6.933 1.00 7.11 130 PRO B CA 1
ATOM 2888 C C . PRO B 1 134 ? 82.533 35.626 -6.015 1.00 7.73 130 PRO B C 1
ATOM 2889 O O . PRO B 1 134 ? 83.624 35.026 -6.029 1.00 7.81 130 PRO B O 1
ATOM 2893 N N . GLN B 1 135 ? 82.272 36.663 -5.228 1.00 6.53 131 GLN B N 1
ATOM 2894 C CA . GLN B 1 135 ? 83.289 37.280 -4.377 1.00 7.23 131 GLN B CA 1
ATOM 2895 C C . GLN B 1 135 ? 84.116 36.288 -3.552 1.00 6.82 131 GLN B C 1
ATOM 2896 O O . GLN B 1 135 ? 85.337 36.466 -3.427 1.00 7.06 131 GLN B O 1
ATOM 2902 N N . VAL B 1 136 ? 83.500 35.255 -2.972 1.00 6.92 132 VAL B N 1
ATOM 2903 C CA . VAL B 1 136 ? 84.277 34.323 -2.126 1.00 6.76 132 VAL B CA 1
ATOM 2904 C C . VAL B 1 136 ? 85.324 33.538 -2.932 1.00 7.35 132 VAL B C 1
ATOM 2905 O O . VAL B 1 136 ? 86.326 33.086 -2.359 1.00 7.63 132 VAL B O 1
ATOM 2909 N N . ARG B 1 137 ? 85.117 33.413 -4.245 1.00 7.46 133 ARG B N 1
ATOM 2910 C CA . ARG B 1 137 ? 86.073 32.704 -5.114 1.00 8.07 133 ARG B CA 1
ATOM 2911 C C . ARG B 1 137 ? 87.307 33.560 -5.376 1.00 9.07 133 ARG B C 1
ATOM 2912 O O . ARG B 1 137 ? 88.316 33.066 -5.883 1.00 10.04 133 ARG B O 1
ATOM 2920 N N . PHE B 1 138 ? 87.234 34.830 -4.988 1.00 8.57 134 PHE B N 1
ATOM 2921 C CA . PHE B 1 138 ? 88.345 35.775 -5.161 1.00 8.60 134 PHE B CA 1
ATOM 2922 C C . PHE B 1 138 ? 88.935 36.243 -3.843 1.00 9.50 134 PHE B C 1
ATOM 2923 O O . PHE B 1 138 ? 89.745 37.188 -3.821 1.00 10.54 134 PHE B O 1
ATOM 2931 N N . GLY B 1 139 ? 88.589 35.588 -2.737 1.00 8.94 135 GLY B N 1
ATOM 2932 C CA . GLY B 1 139 ? 89.168 35.945 -1.451 1.00 8.50 135 GLY B CA 1
ATOM 2933 C C . GLY B 1 139 ? 88.607 37.178 -0.790 1.00 7.89 135 GLY B C 1
ATOM 2934 O O . GLY B 1 139 ? 89.185 37.694 0.172 1.00 8.77 135 GLY B O 1
ATOM 2935 N N . VAL B 1 140 ? 87.452 37.653 -1.271 1.00 7.88 136 VAL B N 1
ATOM 2936 C CA . VAL B 1 140 ? 86.689 38.683 -0.559 1.00 8.43 136 VAL B CA 1
ATOM 2937 C C . VAL B 1 140 ? 85.331 38.052 -0.164 1.00 7.66 136 VAL B C 1
ATOM 2938 O O . VAL B 1 140 ? 85.278 36.862 0.127 1.00 7.86 136 VAL B O 1
ATOM 2942 N N . ALA B 1 141 ? 84.254 38.827 -0.106 1.00 7.20 137 ALA B N 1
ATOM 2943 C CA . ALA B 1 141 ? 82.972 38.280 0.363 1.00 6.82 137 ALA B CA 1
ATOM 2944 C C . ALA B 1 141 ? 81.853 39.077 -0.260 1.00 6.94 137 ALA B C 1
ATOM 2945 O O . ALA B 1 141 ? 82.094 40.132 -0.862 1.00 7.21 137 ALA B O 1
ATOM 2947 N N . PRO B 1 142 ? 80.614 38.576 -0.172 1.00 6.08 138 PRO B N 1
ATOM 2948 C CA . PRO B 1 142 ? 79.501 39.348 -0.719 1.00 6.12 138 PRO B CA 1
ATOM 2949 C C . PRO B 1 142 ? 79.421 40.740 -0.111 1.00 5.91 138 PRO B C 1
ATOM 2950 O O . PRO B 1 142 ? 79.792 40.945 1.053 1.00 6.05 138 PRO B O 1
ATOM 2954 N N . ASP B 1 143 ? 78.907 41.682 -0.900 1.00 6.13 139 ASP B N 1
ATOM 2955 C CA . ASP B 1 143 ? 78.920 43.090 -0.522 1.00 5.99 139 ASP B CA 1
ATOM 2956 C C . ASP B 1 143 ? 77.548 43.720 -0.780 1.00 6.19 139 ASP B C 1
ATOM 2957 O O . ASP B 1 143 ? 76.585 43.025 -1.159 1.00 6.36 139 ASP B O 1
ATOM 2962 N N . ALA B 1 144 ? 77.453 45.025 -0.541 1.00 6.15 140 ALA B N 1
ATOM 2963 C CA . ALA B 1 144 ? 76.219 45.795 -0.758 1.00 6.27 140 ALA B CA 1
ATOM 2964 C C . ALA B 1 144 ? 75.010 45.098 -0.134 1.00 5.96 140 ALA B C 1
ATOM 2965 O O . ALA B 1 144 ? 73.915 45.042 -0.719 1.00 6.24 140 ALA B O 1
ATOM 2967 N N . LEU B 1 145 ? 75.179 44.621 1.092 1.00 5.58 141 LEU B N 1
ATOM 2968 C CA . LEU B 1 145 ? 74.085 44.062 1.890 1.00 6.19 141 LEU B CA 1
ATOM 2969 C C . LEU B 1 145 ? 73.528 42.755 1.358 1.00 6.10 141 LEU B C 1
ATOM 2970 O O . LEU B 1 145 ? 72.455 42.327 1.815 1.00 5.98 141 LEU B O 1
ATOM 2975 N N . ALA B 1 146 ? 74.249 42.052 0.491 1.00 5.98 142 ALA B N 1
ATOM 2976 C CA . ALA B 1 146 ? 73.764 40.770 -0.018 1.00 5.94 142 ALA B CA 1
ATOM 2977 C C . ALA B 1 146 ? 73.476 39.749 1.070 1.00 6.18 142 ALA B C 1
ATOM 2978 O O . ALA B 1 146 ? 72.598 38.906 0.903 1.00 6.65 142 ALA B O 1
ATOM 2980 N N . HIS B 1 147 ? 74.199 39.797 2.195 1.00 5.63 143 HIS B N 1
ATOM 2981 C CA . HIS B 1 147 ? 73.937 38.839 3.284 1.00 5.73 143 HIS B CA 1
ATOM 2982 C C . HIS B 1 147 ? 72.550 39.017 3.894 1.00 5.60 143 HIS B C 1
ATOM 2983 O O . HIS B 1 147 ? 72.047 38.102 4.555 1.00 6.08 143 HIS B O 1
ATOM 2990 N N . TRP B 1 148 ? 71.969 40.199 3.701 1.00 6.18 144 TRP B N 1
ATOM 2991 C CA . TRP B 1 148 ? 70.669 40.615 4.237 1.00 6.01 144 TRP B CA 1
ATOM 2992 C C . TRP B 1 148 ? 69.603 40.567 3.146 1.00 5.91 144 TRP B C 1
ATOM 2993 O O . TRP B 1 148 ? 68.512 40.005 3.367 1.00 6.20 144 TRP B O 1
ATOM 3004 N N . THR B 1 149 ? 69.882 41.124 1.961 1.00 5.42 145 THR B N 1
ATOM 3005 C CA . THR B 1 149 ? 68.845 41.125 0.904 1.00 5.51 145 THR B CA 1
ATOM 3006 C C . THR B 1 149 ? 68.551 39.707 0.379 1.00 5.88 145 THR B C 1
ATOM 3007 O O . THR B 1 149 ? 67.377 39.358 0.141 1.00 6.27 145 THR B O 1
ATOM 3011 N N . LEU B 1 150 ? 69.584 38.883 0.202 1.00 6.00 146 LEU B N 1
ATOM 3012 C CA . LEU B 1 150 ? 69.402 37.656 -0.567 1.00 5.94 146 LEU B CA 1
ATOM 3013 C C . LEU B 1 150 ? 68.539 36.599 0.155 1.00 5.84 146 LEU B C 1
ATOM 3014 O O . LEU B 1 150 ? 67.612 36.058 -0.469 1.00 5.99 146 LEU B O 1
ATOM 3019 N N . PRO B 1 151 ? 68.771 36.302 1.458 1.00 6.00 147 PRO B N 1
ATOM 3020 C CA . PRO B 1 151 ? 67.868 35.319 2.105 1.00 6.50 147 PRO B CA 1
ATOM 3021 C C . PRO B 1 151 ? 66.417 35.803 2.150 1.00 6.24 147 PRO B C 1
ATOM 3022 O O . PRO B 1 151 ? 65.514 34.971 2.163 1.00 7.12 147 PRO B O 1
ATOM 3026 N N . ARG B 1 152 ? 66.211 37.120 2.139 1.00 6.08 148 ARG B N 1
ATOM 3027 C CA . ARG B 1 152 ? 64.871 37.692 2.158 1.00 6.68 148 ARG B CA 1
ATOM 3028 C C . ARG B 1 152 ? 64.181 37.578 0.793 1.00 6.91 148 ARG B C 1
ATOM 3029 O O . ARG B 1 152 ? 62.981 37.868 0.701 1.00 8.60 148 ARG B O 1
ATOM 3037 N N . LEU B 1 153 ? 64.908 37.150 -0.241 1.00 6.03 149 LEU B N 1
ATOM 3038 C CA . LEU B 1 153 ? 64.350 36.857 -1.572 1.00 6.13 149 LEU B CA 1
ATOM 3039 C C . LEU B 1 153 ? 64.132 35.380 -1.779 1.00 6.11 149 LEU B C 1
ATOM 3040 O O . LEU B 1 153 ? 63.050 34.964 -2.238 1.00 7.43 149 LEU B O 1
ATOM 3045 N N . VAL B 1 154 ? 65.159 34.584 -1.482 1.00 6.34 150 VAL B N 1
ATOM 3046 C CA . VAL B 1 154 ? 65.203 33.198 -1.958 1.00 6.58 150 VAL B CA 1
ATOM 3047 C C . VAL B 1 154 ? 65.264 32.162 -0.846 1.00 5.95 150 VAL B C 1
ATOM 3048 O O . VAL B 1 154 ? 65.323 30.963 -1.131 1.00 7.31 150 VAL B O 1
ATOM 3052 N N . GLY B 1 155 ? 65.283 32.628 0.399 1.00 6.27 151 GLY B N 1
ATOM 3053 C CA . GLY B 1 155 ? 65.455 31.726 1.549 1.00 6.65 151 GLY B CA 1
ATOM 3054 C C . GLY B 1 155 ? 66.913 31.390 1.797 1.00 6.54 151 GLY B C 1
ATOM 3055 O O . GLY B 1 155 ? 67.801 31.691 0.967 1.00 7.02 151 GLY B O 1
ATOM 3056 N N . THR B 1 156 ? 67.203 30.778 2.946 1.00 6.72 152 THR B N 1
ATOM 3057 C CA . THR B 1 156 ? 68.609 30.649 3.357 1.00 7.21 152 THR B CA 1
ATOM 3058 C C . THR B 1 156 ? 69.410 29.661 2.523 1.00 6.90 152 THR B C 1
ATOM 3059 O O . THR B 1 156 ? 70.633 29.818 2.412 1.00 7.40 152 THR B O 1
ATOM 3063 N N . ALA B 1 157 ? 68.761 28.640 1.960 1.00 6.80 153 ALA B N 1
ATOM 3064 C CA . ALA B 1 157 ? 69.514 27.585 1.264 1.00 6.61 153 ALA B CA 1
ATOM 3065 C C . ALA B 1 157 ? 69.983 28.050 -0.106 1.00 6.44 153 ALA B C 1
ATOM 3066 O O . ALA B 1 157 ? 71.162 27.873 -0.452 1.00 6.95 153 ALA B O 1
ATOM 3068 N N . VAL B 1 158 ? 69.084 28.663 -0.873 1.00 6.22 154 VAL B N 1
ATOM 3069 C CA . VAL B 1 158 ? 69.507 29.205 -2.162 1.00 6.21 154 VAL B CA 1
ATOM 3070 C C . VAL B 1 158 ? 70.524 30.341 -1.887 1.00 5.56 154 VAL B C 1
ATOM 3071 O O . VAL B 1 158 ? 71.520 30.474 -2.606 1.00 6.30 154 VAL B O 1
ATOM 3075 N N . ALA B 1 159 ? 70.294 31.156 -0.860 1.00 6.21 155 ALA B N 1
ATOM 3076 C CA . ALA B 1 159 ? 71.233 32.218 -0.532 1.00 6.35 155 ALA B CA 1
ATOM 3077 C C . ALA B 1 159 ? 72.606 31.636 -0.194 1.00 6.42 155 ALA B C 1
ATOM 3078 O O . ALA B 1 159 ? 73.619 32.116 -0.716 1.00 6.81 155 ALA B O 1
ATOM 3080 N N . ALA B 1 160 ? 72.658 30.618 0.671 1.00 6.49 156 ALA B N 1
ATOM 3081 C CA . ALA B 1 160 ? 73.937 30.015 1.037 1.00 6.45 156 ALA B CA 1
ATOM 3082 C C . ALA B 1 160 ? 74.645 29.434 -0.174 1.00 6.93 156 ALA B C 1
ATOM 3083 O O . ALA B 1 160 ? 75.859 29.569 -0.325 1.00 7.09 156 ALA B O 1
ATOM 3085 N N . GLU B 1 161 ? 73.919 28.772 -1.056 1.00 7.32 157 GLU B N 1
ATOM 3086 C CA . GLU B 1 161 ? 74.561 28.238 -2.244 1.00 7.65 157 GLU B CA 1
ATOM 3087 C C . GLU B 1 161 ? 75.174 29.361 -3.079 1.00 7.10 157 GLU B C 1
ATOM 3088 O O . GLU B 1 161 ? 76.351 29.289 -3.465 1.00 7.63 157 GLU B O 1
ATOM 3094 N N . LEU B 1 162 ? 74.419 30.409 -3.352 1.00 6.79 158 LEU B N 1
ATOM 3095 C CA . LEU B 1 162 ? 74.940 31.452 -4.229 1.00 7.19 158 LEU B CA 1
ATOM 3096 C C . LEU B 1 162 ? 76.113 32.175 -3.574 1.00 6.70 158 LEU B C 1
ATOM 3097 O O . LEU B 1 162 ? 77.090 32.486 -4.258 1.00 7.10 158 LEU B O 1
ATOM 3102 N N . LEU B 1 163 ? 76.031 32.450 -2.274 1.00 6.54 159 LEU B N 1
ATOM 3103 C CA . LEU B 1 163 ? 77.077 33.231 -1.600 1.00 6.31 159 LEU B CA 1
ATOM 3104 C C . LEU B 1 163 ? 78.312 32.405 -1.236 1.00 6.65 159 LEU B C 1
ATOM 3105 O O . LEU B 1 163 ? 79.439 32.920 -1.294 1.00 7.13 159 LEU B O 1
ATOM 3110 N N . LEU B 1 164 ? 78.134 31.141 -0.853 1.00 6.85 160 LEU B N 1
ATOM 3111 C CA . LEU B 1 164 ? 79.278 30.301 -0.443 1.00 7.18 160 LEU B CA 1
ATOM 3112 C C . LEU B 1 164 ? 79.997 29.614 -1.576 1.00 7.64 160 LEU B C 1
ATOM 3113 O O . LEU B 1 164 ? 81.184 29.290 -1.438 1.00 8.76 160 LEU B O 1
ATOM 3118 N N . THR B 1 165 ? 79.302 29.370 -2.689 1.00 8.04 161 THR B N 1
ATOM 3119 C CA . THR B 1 165 ? 79.958 28.764 -3.849 1.00 8.68 161 THR B CA 1
ATOM 3120 C C . THR B 1 165 ? 80.285 29.773 -4.921 1.00 9.27 161 THR B C 1
ATOM 3121 O O . THR B 1 165 ? 81.161 29.521 -5.746 1.00 9.74 161 THR B O 1
ATOM 3125 N N . GLY B 1 166 ? 79.569 30.899 -4.957 1.00 8.54 162 GLY B N 1
ATOM 3126 C CA . GLY B 1 166 ? 79.766 31.865 -6.036 1.00 9.13 162 GLY B CA 1
ATOM 3127 C C . GLY B 1 166 ? 79.280 31.386 -7.390 1.00 10.83 162 GLY B C 1
ATOM 3128 O O . GLY B 1 166 ? 79.660 31.966 -8.408 1.00 12.65 162 GLY B O 1
ATOM 3129 N N . ALA B 1 167 ? 78.440 30.359 -7.412 1.00 11.73 163 ALA B N 1
ATOM 3130 C CA . ALA B 1 167 ? 78.021 29.767 -8.690 1.00 12.99 163 ALA B CA 1
ATOM 3131 C C . ALA B 1 167 ? 77.146 30.714 -9.496 1.00 11.68 163 ALA B C 1
ATOM 3132 O O . ALA B 1 167 ? 76.408 31.544 -8.961 1.00 10.56 163 ALA B O 1
ATOM 3134 N N . SER B 1 168 ? 77.222 30.543 -10.805 1.00 12.27 164 SER B N 1
ATOM 3135 C CA . SER B 1 168 ? 76.323 31.240 -11.707 1.00 12.45 164 SER B CA 1
ATOM 3136 C C . SER B 1 168 ? 74.928 30.631 -11.672 1.00 12.06 164 SER B C 1
ATOM 3137 O O . SER B 1 168 ? 74.730 29.458 -11.312 1.00 13.00 164 SER B O 1
ATOM 3140 N N . PHE B 1 169 ? 73.933 31.441 -12.021 1.00 11.07 165 PHE B N 1
ATOM 3141 C CA . PHE B 1 169 ? 72.545 31.013 -12.066 1.00 11.02 165 PHE B CA 1
ATOM 3142 C C . PHE B 1 169 ? 71.847 31.725 -13.210 1.00 11.00 165 PHE B C 1
ATOM 3143 O O . PHE B 1 169 ? 72.267 32.807 -13.640 1.00 11.51 165 PHE B O 1
ATOM 3151 N N . SER B 1 170 ? 70.791 31.092 -13.708 1.00 10.49 166 SER B N 1
ATOM 3152 C CA . SER B 1 170 ? 70.056 31.617 -14.826 1.00 10.58 166 SER B CA 1
ATOM 3153 C C . SER B 1 170 ? 68.965 32.594 -14.386 1.00 9.99 166 SER B C 1
ATOM 3154 O O . SER B 1 170 ? 68.512 32.584 -13.225 1.00 9.47 166 SER B O 1
ATOM 3157 N N . ALA B 1 171 ? 68.503 33.407 -15.335 1.00 10.29 167 ALA B N 1
ATOM 3158 C CA . ALA B 1 171 ? 67.342 34.260 -15.102 1.00 9.61 167 ALA B CA 1
ATOM 3159 C C . ALA B 1 171 ? 66.123 33.431 -14.688 1.00 9.76 167 ALA B C 1
ATOM 3160 O O . ALA B 1 171 ? 65.365 33.829 -13.810 1.00 9.15 167 ALA B O 1
ATOM 3162 N N . GLN B 1 172 ? 65.936 32.277 -15.332 1.00 9.67 168 GLN B N 1
ATOM 3163 C CA . GLN B 1 172 ? 64.794 31.420 -14.997 1.00 10.27 168 GLN B CA 1
ATOM 3164 C C . GLN B 1 172 ? 64.867 30.933 -13.546 1.00 9.39 168 GLN B C 1
ATOM 3165 O O . GLN B 1 172 ? 63.866 30.972 -12.835 1.00 10.02 168 GLN B O 1
ATOM 3171 N N . ARG B 1 173 ? 66.064 30.508 -13.118 1.00 9.62 169 ARG B N 1
ATOM 3172 C CA A ARG B 1 173 ? 66.230 30.093 -11.732 0.60 9.54 169 ARG B CA 1
ATOM 3173 C CA B ARG B 1 173 ? 66.306 30.100 -11.733 0.40 9.44 169 ARG B CA 1
ATOM 3174 C C . ARG B 1 173 ? 66.008 31.288 -10.796 1.00 8.49 169 ARG B C 1
ATOM 3175 O O . ARG B 1 173 ? 65.401 31.132 -9.717 1.00 8.91 169 ARG B O 1
ATOM 3190 N N . ALA B 1 174 ? 66.457 32.480 -11.201 1.00 7.92 170 ALA B N 1
ATOM 3191 C CA . ALA B 1 174 ? 66.181 33.692 -10.410 1.00 7.67 170 ALA B CA 1
ATOM 3192 C C . ALA B 1 174 ? 64.686 33.932 -10.195 1.00 7.79 170 ALA B C 1
ATOM 3193 O O . ALA B 1 174 ? 64.251 34.307 -9.099 1.00 7.84 170 ALA B O 1
ATOM 3195 N N . VAL B 1 175 ? 63.887 33.730 -11.231 1.00 8.53 171 VAL B N 1
ATOM 3196 C CA . VAL B 1 175 ? 62.444 33.873 -11.088 1.00 8.46 171 VAL B CA 1
ATOM 3197 C C . VAL B 1 175 ? 61.846 32.738 -10.223 1.00 8.61 171 VAL B C 1
ATOM 3198 O O . VAL B 1 175 ? 61.029 32.989 -9.330 1.00 9.52 171 VAL B O 1
ATOM 3202 N N . GLU B 1 176 ? 62.269 31.503 -10.477 1.00 9.07 172 GLU B N 1
ATOM 3203 C CA . GLU B 1 176 ? 61.750 30.358 -9.720 1.00 10.09 172 GLU B CA 1
ATOM 3204 C C . GLU B 1 176 ? 61.983 30.482 -8.214 1.00 9.77 172 GLU B C 1
ATOM 3205 O O . GLU B 1 176 ? 61.122 30.076 -7.414 1.00 12.34 172 GLU B O 1
ATOM 3211 N N . THR B 1 177 ? 63.120 31.067 -7.827 1.00 8.68 173 THR B N 1
ATOM 3212 C CA . THR B 1 177 ? 63.500 31.152 -6.411 1.00 8.96 173 THR B CA 1
ATOM 3213 C C . THR B 1 177 ? 63.027 32.424 -5.700 1.00 7.62 173 THR B C 1
ATOM 3214 O O . THR B 1 177 ? 63.049 32.485 -4.476 1.00 9.04 173 THR B O 1
ATOM 3218 N N . GLY B 1 178 ? 62.602 33.441 -6.459 1.00 7.44 174 GLY B N 1
ATOM 3219 C CA . GLY B 1 178 ? 62.110 34.667 -5.854 1.00 7.55 174 GLY B CA 1
ATOM 3220 C C . GLY B 1 178 ? 63.086 35.829 -5.934 1.00 6.75 174 GLY B C 1
ATOM 3221 O O . GLY B 1 178 ? 62.766 36.925 -5.453 1.00 6.87 174 GLY B O 1
ATOM 3222 N N . LEU B 1 179 ? 64.275 35.620 -6.520 1.00 6.05 175 LEU B N 1
ATOM 3223 C CA . LEU B 1 179 ? 65.228 36.726 -6.675 1.00 6.66 175 LEU B CA 1
ATOM 3224 C C . LEU B 1 179 ? 64.723 37.771 -7.679 1.00 6.58 175 LEU B C 1
ATOM 3225 O O . LEU B 1 179 ? 64.902 38.993 -7.466 1.00 7.25 175 LEU B O 1
ATOM 3230 N N . ALA B 1 180 ? 64.138 37.298 -8.778 1.00 7.46 176 ALA B N 1
ATOM 3231 C CA . ALA B 1 180 ? 63.655 38.154 -9.868 1.00 7.43 176 ALA B CA 1
ATOM 3232 C C . ALA B 1 180 ? 62.153 38.019 -9.994 1.00 7.74 176 ALA B C 1
ATOM 3233 O O . ALA B 1 180 ? 61.574 36.950 -9.736 1.00 8.50 176 ALA B O 1
ATOM 3235 N N . ASN B 1 181 ? 61.540 39.082 -10.490 1.00 6.80 177 ASN B N 1
ATOM 3236 C CA . ASN B 1 181 ? 60.093 39.113 -10.719 1.00 7.07 177 ASN B CA 1
ATOM 3237 C C . ASN B 1 181 ? 59.687 38.505 -12.037 1.00 8.97 177 ASN B C 1
ATOM 3238 O O . ASN B 1 181 ? 58.571 37.992 -12.163 1.00 10.35 177 ASN B O 1
ATOM 3243 N N . ARG B 1 182 ? 60.555 38.599 -13.038 1.00 8.59 178 ARG B N 1
ATOM 3244 C CA . ARG B 1 182 ? 60.241 38.162 -14.398 1.00 9.24 178 ARG B CA 1
ATOM 3245 C C . ARG B 1 182 ? 61.544 37.979 -15.141 1.00 8.85 178 ARG B C 1
ATOM 3246 O O . ARG B 1 182 ? 62.555 38.635 -14.827 1.00 8.59 178 ARG B O 1
ATOM 3254 N N . CYS B 1 183 ? 61.525 37.088 -16.136 1.00 8.62 179 CYS B N 1
ATOM 3255 C CA . CYS B 1 183 ? 62.633 36.994 -17.069 1.00 9.37 179 CYS B CA 1
ATOM 3256 C C . CYS B 1 183 ? 62.107 37.086 -18.496 1.00 8.85 179 CYS B C 1
ATOM 3257 O O . CYS B 1 183 ? 61.003 36.618 -18.796 1.00 10.05 179 CYS B O 1
ATOM 3260 N N . LEU B 1 184 ? 62.915 37.709 -19.348 1.00 8.89 180 LEU B N 1
ATOM 3261 C CA . LEU B 1 184 ? 62.546 37.982 -20.745 1.00 9.57 180 LEU B CA 1
ATOM 3262 C C . LEU B 1 184 ? 63.797 37.931 -21.597 1.00 9.96 180 LEU B C 1
ATOM 3263 O O . LEU B 1 184 ? 64.898 38.071 -21.076 1.00 9.31 180 LEU B O 1
ATOM 3268 N N . PRO B 1 185 ? 63.649 37.757 -22.929 1.00 10.04 181 PRO B N 1
ATOM 3269 C CA . PRO B 1 185 ? 64.808 37.982 -23.791 1.00 10.62 181 PRO B CA 1
ATOM 3270 C C . PRO B 1 185 ? 65.395 39.367 -23.514 1.00 10.18 181 PRO B C 1
ATOM 3271 O O . PRO B 1 185 ? 64.663 40.331 -23.252 1.00 10.00 181 PRO B O 1
ATOM 3275 N N . ALA B 1 186 ? 66.719 39.435 -23.575 1.00 10.07 182 ALA B N 1
ATOM 3276 C CA . ALA B 1 186 ? 67.446 40.651 -23.218 1.00 10.04 182 ALA B CA 1
ATOM 3277 C C . ALA B 1 186 ? 66.860 41.898 -23.830 1.00 10.72 182 ALA B C 1
ATOM 3278 O O . ALA B 1 186 ? 66.690 42.908 -23.146 1.00 11.18 182 ALA B O 1
ATOM 3280 N N . GLY B 1 187 ? 66.585 41.859 -25.137 1.00 11.32 183 GLY B N 1
ATOM 3281 C CA . GLY B 1 187 ? 66.105 43.043 -25.858 1.00 12.10 183 GLY B CA 1
ATOM 3282 C C . GLY B 1 187 ? 64.703 43.498 -25.506 1.00 11.60 183 GLY B C 1
ATOM 3283 O O . GLY B 1 187 ? 64.248 44.541 -25.997 1.00 12.23 183 GLY B O 1
ATOM 3284 N N . LYS B 1 188 ? 64.005 42.730 -24.662 1.00 10.98 184 LYS B N 1
ATOM 3285 C CA . LYS B 1 188 ? 62.651 43.083 -24.206 1.00 11.10 184 LYS B CA 1
ATOM 3286 C C . LYS B 1 188 ? 62.621 43.565 -22.750 1.00 9.53 184 LYS B C 1
ATOM 3287 O O . LYS B 1 188 ? 61.604 44.074 -22.285 1.00 10.33 184 LYS B O 1
ATOM 3293 N N . VAL B 1 189 ? 63.733 43.403 -22.031 1.00 9.20 185 VAL B N 1
ATOM 3294 C CA . VAL B 1 189 ? 63.761 43.684 -20.593 1.00 8.33 185 VAL B CA 1
ATOM 3295 C C . VAL B 1 189 ? 63.471 45.156 -20.267 1.00 8.50 185 VAL B C 1
ATOM 3296 O O . VAL B 1 189 ? 62.624 45.453 -19.412 1.00 8.86 185 VAL B O 1
ATOM 3300 N N . LEU B 1 190 ? 64.177 46.085 -20.923 1.00 8.61 186 LEU B N 1
ATOM 3301 C CA . LEU B 1 190 ? 63.996 47.503 -20.603 1.00 8.78 186 LEU B CA 1
ATOM 3302 C C . LEU B 1 190 ? 62.560 47.954 -20.933 1.00 8.99 186 LEU B C 1
ATOM 3303 O O . LEU B 1 190 ? 61.935 48.665 -20.132 1.00 9.24 186 LEU B O 1
ATOM 3308 N N . GLY B 1 191 ? 62.035 47.542 -22.089 1.00 9.95 187 GLY B N 1
ATOM 3309 C CA . GLY B 1 191 ? 60.669 47.927 -22.475 1.00 9.93 187 GLY B CA 1
ATOM 3310 C C . GLY B 1 191 ? 59.649 47.454 -21.453 1.00 9.51 187 GLY B C 1
ATOM 3311 O O . GLY B 1 191 ? 58.705 48.188 -21.106 1.00 9.93 187 GLY B O 1
ATOM 3312 N N . ALA B 1 192 ? 59.822 46.241 -20.934 1.00 9.48 188 ALA B N 1
ATOM 3313 C CA . ALA B 1 192 ? 58.881 45.734 -19.939 1.00 9.71 188 ALA B CA 1
ATOM 3314 C C . ALA B 1 192 ? 58.989 46.518 -18.639 1.00 9.71 188 ALA B C 1
ATOM 3315 O O . ALA B 1 192 ? 57.979 46.811 -17.994 1.00 9.60 188 ALA B O 1
ATOM 3317 N N . ALA B 1 193 ? 60.215 46.822 -18.224 1.00 8.97 189 ALA B N 1
ATOM 3318 C CA . ALA B 1 193 ? 60.414 47.634 -17.023 1.00 8.64 189 ALA B CA 1
ATOM 3319 C C . ALA B 1 193 ? 59.774 49.010 -17.167 1.00 8.74 189 ALA B C 1
ATOM 3320 O O . ALA B 1 193 ? 59.178 49.522 -16.218 1.00 9.22 189 ALA B O 1
ATOM 3322 N N . LEU B 1 194 ? 59.912 49.617 -18.349 1.00 8.82 190 LEU B N 1
ATOM 3323 C CA . LEU B 1 194 ? 59.340 50.938 -18.608 1.00 9.30 190 LEU B CA 1
ATOM 3324 C C . LEU B 1 194 ? 57.816 50.896 -18.605 1.00 9.23 190 LEU B C 1
ATOM 3325 O O . LEU B 1 194 ? 57.183 51.813 -18.067 1.00 10.07 190 LEU B O 1
ATOM 3330 N N . ARG B 1 195 ? 57.219 49.837 -19.146 1.00 9.58 191 ARG B N 1
ATOM 3331 C CA . ARG B 1 195 ? 55.757 49.719 -19.086 1.00 10.37 191 ARG B CA 1
ATOM 3332 C C . ARG B 1 195 ? 55.301 49.621 -17.638 1.00 9.91 191 ARG B C 1
ATOM 3333 O O . ARG B 1 195 ? 54.320 50.263 -17.226 1.00 10.76 191 ARG B O 1
ATOM 3341 N N . MET B 1 196 ? 56.025 48.861 -16.822 1.00 9.33 192 MET B N 1
ATOM 3342 C CA A MET B 1 196 ? 55.676 48.762 -15.417 0.60 9.25 192 MET B CA 1
ATOM 3343 C CA B MET B 1 196 ? 55.693 48.764 -15.398 0.40 9.56 192 MET B CA 1
ATOM 3344 C C . MET B 1 196 ? 55.845 50.105 -14.700 1.00 9.28 192 MET B C 1
ATOM 3345 O O . MET B 1 196 ? 54.994 50.499 -13.890 1.00 9.52 192 MET B O 1
ATOM 3354 N N . ALA B 1 197 ? 56.941 50.814 -15.006 1.00 9.44 193 ALA B N 1
ATOM 3355 C CA . ALA B 1 197 ? 57.195 52.107 -14.397 1.00 9.40 193 ALA B CA 1
ATOM 3356 C C . ALA B 1 197 ? 56.116 53.114 -14.757 1.00 9.79 193 ALA B C 1
ATOM 3357 O O . ALA B 1 197 ? 55.635 53.833 -13.885 1.00 10.23 193 ALA B O 1
ATOM 3359 N N . HIS B 1 198 ? 55.717 53.152 -16.034 1.00 9.95 194 HIS B N 1
ATOM 3360 C CA . HIS B 1 198 ? 54.685 54.107 -16.448 1.00 10.72 194 HIS B CA 1
ATOM 3361 C C . HIS B 1 198 ? 53.324 53.740 -15.895 1.00 10.59 194 HIS B C 1
ATOM 3362 O O . HIS B 1 198 ? 52.526 54.636 -15.628 1.00 11.71 194 HIS B O 1
ATOM 3369 N N . ASP B 1 199 ? 53.069 52.458 -15.650 1.00 10.36 195 ASP B N 1
ATOM 3370 C CA . ASP B 1 199 ? 51.832 52.080 -14.993 1.00 11.05 195 ASP B CA 1
ATOM 3371 C C . ASP B 1 199 ? 51.801 52.592 -13.541 1.00 10.67 195 ASP B C 1
ATOM 3372 O O . ASP B 1 199 ? 50.762 53.090 -13.087 1.00 10.92 195 ASP B O 1
ATOM 3377 N N . ILE B 1 200 ? 52.914 52.502 -12.805 1.00 9.95 196 ILE B N 1
ATOM 3378 C CA . ILE B 1 200 ? 52.986 53.078 -11.458 1.00 10.14 196 ILE B CA 1
ATOM 3379 C C . ILE B 1 200 ? 52.799 54.606 -11.549 1.00 10.08 196 ILE B C 1
ATOM 3380 O O . ILE B 1 200 ? 52.001 55.195 -10.793 1.00 10.14 196 ILE B O 1
ATOM 3385 N N . ALA B 1 201 ? 53.526 55.262 -12.456 1.00 10.42 197 ALA B N 1
ATOM 3386 C CA . ALA B 1 201 ? 53.449 56.729 -12.542 1.00 11.10 197 ALA B CA 1
ATOM 3387 C C . ALA B 1 201 ? 52.037 57.209 -12.846 1.00 11.86 197 ALA B C 1
ATOM 3388 O O . ALA B 1 201 ? 51.600 58.227 -12.293 1.00 13.97 197 ALA B O 1
ATOM 3390 N N . THR B 1 202 ? 51.317 56.456 -13.668 1.00 11.36 198 THR B N 1
ATOM 3391 C CA . THR B 1 202 ? 49.963 56.828 -14.095 1.00 12.79 198 THR B CA 1
ATOM 3392 C C . THR B 1 202 ? 48.937 56.461 -13.048 1.00 12.40 198 THR B C 1
ATOM 3393 O O . THR B 1 202 ? 48.071 57.280 -12.708 1.00 13.72 198 THR B O 1
ATOM 3397 N N . ASN B 1 203 ? 49.019 55.236 -12.533 1.00 10.96 199 ASN B N 1
ATOM 3398 C CA . ASN B 1 203 ? 47.878 54.629 -11.824 1.00 10.47 199 ASN B CA 1
ATOM 3399 C C . ASN B 1 203 ? 48.043 54.404 -10.324 1.00 9.71 199 ASN B C 1
ATOM 3400 O O . ASN B 1 203 ? 47.125 53.928 -9.657 1.00 10.19 199 ASN B O 1
ATOM 3405 N N . VAL B 1 204 ? 49.212 54.738 -9.797 1.00 9.76 200 VAL B N 1
ATOM 3406 C CA . VAL B 1 204 ? 49.495 54.534 -8.375 1.00 9.01 200 VAL B CA 1
ATOM 3407 C C . VAL B 1 204 ? 49.687 55.908 -7.740 1.00 8.95 200 VAL B C 1
ATOM 3408 O O . VAL B 1 204 ? 50.482 56.719 -8.250 1.00 9.88 200 VAL B O 1
ATOM 3412 N N . ALA B 1 205 ? 48.987 56.181 -6.635 1.00 8.83 201 ALA B N 1
ATOM 3413 C CA . ALA B 1 205 ? 49.099 57.513 -6.015 1.00 9.54 201 ALA B CA 1
ATOM 3414 C C . ALA B 1 205 ? 50.518 57.716 -5.441 1.00 9.56 201 ALA B C 1
ATOM 3415 O O . ALA B 1 205 ? 51.093 56.777 -4.874 1.00 9.46 201 ALA B O 1
ATOM 3417 N N . PRO B 1 206 ? 51.074 58.932 -5.557 1.00 10.16 202 PRO B N 1
ATOM 3418 C CA . PRO B 1 206 ? 52.460 59.148 -5.085 1.00 10.25 202 PRO B CA 1
ATOM 3419 C C . PRO B 1 206 ? 52.696 58.864 -3.606 1.00 10.20 202 PRO B C 1
ATOM 3420 O O . PRO B 1 206 ? 53.676 58.198 -3.259 1.00 9.88 202 PRO B O 1
ATOM 3424 N N . GLU B 1 207 ? 51.834 59.367 -2.738 1.00 9.42 203 GLU B N 1
ATOM 3425 C CA . GLU B 1 207 ? 52.049 59.150 -1.311 1.00 9.67 203 GLU B CA 1
ATOM 3426 C C . GLU B 1 207 ? 51.731 57.717 -0.906 1.00 9.10 203 GLU B C 1
ATOM 3427 O O . GLU B 1 207 ? 52.355 57.174 0.020 1.00 10.16 203 GLU B O 1
ATOM 3433 N N . SER B 1 208 ? 50.790 57.082 -1.609 1.00 9.04 204 SER B N 1
ATOM 3434 C CA . SER B 1 208 ? 50.510 55.662 -1.390 1.00 9.25 204 SER B CA 1
ATOM 3435 C C . SER B 1 208 ? 51.765 54.809 -1.665 1.00 8.58 204 SER B C 1
ATOM 3436 O O . SER B 1 208 ? 52.126 53.951 -0.848 1.00 8.48 204 SER B O 1
ATOM 3439 N N . ALA B 1 209 ? 52.426 55.042 -2.801 1.00 8.35 205 ALA B N 1
ATOM 3440 C CA . ALA B 1 209 ? 53.658 54.318 -3.126 1.00 8.17 205 ALA B CA 1
ATOM 3441 C C . ALA B 1 209 ? 54.733 54.590 -2.084 1.00 8.67 205 ALA B C 1
ATOM 3442 O O . ALA B 1 209 ? 55.396 53.641 -1.625 1.00 8.48 205 ALA B O 1
ATOM 3444 N N . ALA B 1 210 ? 54.925 55.848 -1.710 1.00 8.52 206 ALA B N 1
ATOM 3445 C CA . ALA B 1 210 ? 55.972 56.196 -0.768 1.00 8.50 206 ALA B CA 1
ATOM 3446 C C . ALA B 1 210 ? 55.773 55.535 0.599 1.00 7.95 206 ALA B C 1
ATOM 3447 O O . ALA B 1 210 ? 56.717 54.968 1.166 1.00 8.48 206 ALA B O 1
ATOM 3449 N N . LEU B 1 211 ? 54.566 55.614 1.148 1.00 7.75 207 LEU B N 1
ATOM 3450 C CA . LEU B 1 211 ? 54.324 55.071 2.492 1.00 8.57 207 LEU B CA 1
ATOM 3451 C C . LEU B 1 211 ? 54.394 53.551 2.498 1.00 7.66 207 LEU B C 1
ATOM 3452 O O . LEU B 1 211 ? 54.923 52.942 3.428 1.00 8.02 207 LEU B O 1
ATOM 3457 N N . THR B 1 212 ? 53.903 52.944 1.424 1.00 7.94 208 THR B N 1
ATOM 3458 C CA . THR B 1 212 ? 53.932 51.470 1.271 1.00 7.57 208 THR B CA 1
ATOM 3459 C C . THR B 1 212 ? 55.385 50.976 1.146 1.00 7.13 208 THR B C 1
ATOM 3460 O O . THR B 1 212 ? 55.799 50.033 1.846 1.00 7.38 208 THR B O 1
ATOM 3464 N N . LYS B 1 213 ? 56.159 51.598 0.253 1.00 6.92 209 LYS B N 1
ATOM 3465 C CA . LYS B 1 213 ? 57.564 51.197 0.094 1.00 6.95 209 LYS B CA 1
ATOM 3466 C C . LYS B 1 213 ? 58.319 51.343 1.412 1.00 6.98 209 LYS B C 1
ATOM 3467 O O . LYS B 1 213 ? 59.045 50.439 1.823 1.00 7.39 209 LYS B O 1
ATOM 3473 N N . ARG B 1 214 ? 58.125 52.467 2.088 1.00 6.91 210 ARG B N 1
ATOM 3474 C CA . ARG B 1 214 ? 58.892 52.716 3.306 1.00 7.89 210 ARG B CA 1
ATOM 3475 C C . ARG B 1 214 ? 58.490 51.807 4.446 1.00 7.88 210 ARG B C 1
ATOM 3476 O O . ARG B 1 214 ? 59.355 51.406 5.228 1.00 7.77 210 ARG B O 1
ATOM 3484 N N . LEU B 1 215 ? 57.199 51.473 4.580 1.00 7.51 211 LEU B N 1
ATOM 3485 C CA . LEU B 1 215 ? 56.831 50.563 5.654 1.00 8.00 211 LEU B CA 1
ATOM 3486 C C . LEU B 1 215 ? 57.339 49.153 5.336 1.00 7.66 211 LEU B C 1
ATOM 3487 O O . LEU B 1 215 ? 57.897 48.474 6.208 1.00 7.84 211 LEU B O 1
ATOM 3492 N N . LEU B 1 216 ? 57.155 48.712 4.096 1.00 6.99 212 LEU B N 1
ATOM 3493 C CA . LEU B 1 216 ? 57.661 47.390 3.706 1.00 7.00 212 LEU B CA 1
ATOM 3494 C C . LEU B 1 216 ? 59.140 47.243 4.072 1.00 6.99 212 LEU B C 1
ATOM 3495 O O . LEU B 1 216 ? 59.531 46.276 4.749 1.00 7.41 212 LEU B O 1
ATOM 3500 N N . TRP B 1 217 ? 59.960 48.187 3.614 1.00 6.63 213 TRP B N 1
ATOM 3501 C CA . TRP B 1 217 ? 61.386 48.073 3.821 1.00 6.86 213 TRP B CA 1
ATOM 3502 C C . TRP B 1 217 ? 61.829 48.443 5.221 1.00 6.44 213 TRP B C 1
ATOM 3503 O O . TRP B 1 217 ? 62.716 47.758 5.758 1.00 6.81 213 TRP B O 1
ATOM 3514 N N . ASP B 1 218 ? 61.267 49.488 5.834 1.00 7.36 214 ASP B N 1
ATOM 3515 C CA . ASP B 1 218 ? 61.652 49.807 7.216 1.00 7.26 214 ASP B CA 1
ATOM 3516 C C . ASP B 1 218 ? 61.418 48.605 8.126 1.00 7.90 214 ASP B C 1
ATOM 3517 O O . ASP B 1 218 ? 62.238 48.325 8.994 1.00 7.96 214 ASP B O 1
ATOM 3522 N N . ALA B 1 219 ? 60.296 47.902 7.954 1.00 7.39 215 ALA B N 1
ATOM 3523 C CA . ALA B 1 219 ? 59.997 46.762 8.804 1.00 8.80 215 ALA B CA 1
ATOM 3524 C C . ALA B 1 219 ? 61.027 45.646 8.625 1.00 8.49 215 ALA B C 1
ATOM 3525 O O . ALA B 1 219 ? 61.425 45.013 9.615 1.00 10.66 215 ALA B O 1
ATOM 3527 N N . GLN B 1 220 ? 61.508 45.425 7.399 1.00 8.15 216 GLN B N 1
ATOM 3528 C CA . GLN B 1 220 ? 62.580 44.475 7.162 1.00 8.76 216 GLN B CA 1
ATOM 3529 C C . GLN B 1 220 ? 63.884 44.953 7.782 1.00 9.16 216 GLN B C 1
ATOM 3530 O O . GLN B 1 220 ? 64.575 44.184 8.451 1.00 11.75 216 GLN B O 1
ATOM 3536 N N . MET B 1 221 ? 64.230 46.216 7.548 1.00 8.06 217 MET B N 1
ATOM 3537 C CA . MET B 1 221 ? 65.501 46.770 7.999 1.00 9.04 217 MET B CA 1
ATOM 3538 C C . MET B 1 221 ? 65.680 46.724 9.495 1.00 9.14 217 MET B C 1
ATOM 3539 O O . MET B 1 221 ? 66.770 46.420 9.968 1.00 9.84 217 MET B O 1
ATOM 3544 N N . THR B 1 222 ? 64.626 47.013 10.248 1.00 10.13 218 THR B N 1
ATOM 3545 C CA . THR B 1 222 ? 64.749 47.169 11.685 1.00 11.90 218 THR B CA 1
ATOM 3546 C C . THR B 1 222 ? 64.105 46.023 12.454 1.00 12.16 218 THR B C 1
ATOM 3547 O O . THR B 1 222 ? 64.102 46.054 13.703 1.00 14.28 218 THR B O 1
ATOM 3551 N N . GLY B 1 223 ? 63.574 45.020 11.765 1.00 11.48 219 GLY B N 1
ATOM 3552 C CA . GLY B 1 223 ? 62.889 43.895 12.435 1.00 11.90 219 GLY B CA 1
ATOM 3553 C C . GLY B 1 223 ? 61.698 44.318 13.277 1.00 12.26 219 GLY B C 1
ATOM 3554 O O . GLY B 1 223 ? 61.531 43.858 14.417 1.00 13.29 219 GLY B O 1
ATOM 3555 N N . MET B 1 224 ? 60.883 45.216 12.744 1.00 11.08 220 MET B N 1
ATOM 3556 C CA . MET B 1 224 ? 59.684 45.654 13.448 1.00 10.13 220 MET B CA 1
ATOM 3557 C C . MET B 1 224 ? 58.775 44.472 13.800 1.00 10.02 220 MET B C 1
ATOM 3558 O O . MET B 1 224 ? 58.583 43.572 13.006 1.00 10.68 220 MET B O 1
ATOM 3563 N N . SER B 1 225 ? 58.192 44.507 14.988 1.00 9.26 221 SER B N 1
ATOM 3564 C CA . SER B 1 225 ? 57.205 43.498 15.376 1.00 9.03 221 SER B CA 1
ATOM 3565 C C . SER B 1 225 ? 55.923 43.625 14.559 1.00 9.08 221 SER B C 1
ATOM 3566 O O . SER B 1 225 ? 55.642 44.672 13.973 1.00 8.87 221 SER B O 1
ATOM 3569 N N . ALA B 1 226 ? 55.111 42.566 14.539 1.00 9.23 222 ALA B N 1
ATOM 3570 C CA . ALA B 1 226 ? 53.795 42.659 13.900 1.00 9.21 222 ALA B CA 1
ATOM 3571 C C . ALA B 1 226 ? 52.969 43.818 14.476 1.00 9.66 222 ALA B C 1
ATOM 3572 O O . ALA B 1 226 ? 52.336 44.561 13.741 1.00 10.02 222 ALA B O 1
ATOM 3574 N N . ALA B 1 227 ? 52.974 43.971 15.807 1.00 9.50 223 ALA B N 1
ATOM 3575 C CA . ALA B 1 227 ? 52.229 45.073 16.422 1.00 9.75 223 ALA B CA 1
ATOM 3576 C C . ALA B 1 227 ? 52.700 46.433 15.909 1.00 10.23 223 ALA B C 1
ATOM 3577 O O . ALA B 1 227 ? 51.880 47.310 15.652 1.00 10.16 223 ALA B O 1
ATOM 3579 N N . GLU B 1 228 ? 54.012 46.613 15.784 1.00 9.16 224 GLU B N 1
ATOM 3580 C CA . GLU B 1 228 ? 54.563 47.896 15.306 1.00 10.01 224 GLU B CA 1
ATOM 3581 C C . GLU B 1 228 ? 54.162 48.136 13.843 1.00 9.32 224 GLU B C 1
ATOM 3582 O O . GLU B 1 228 ? 53.803 49.256 13.458 1.00 9.82 224 GLU B O 1
ATOM 3588 N N . VAL B 1 229 ? 54.231 47.097 13.008 1.00 8.43 225 VAL B N 1
ATOM 3589 C CA . VAL B 1 229 ? 53.818 47.268 11.621 1.00 8.90 225 VAL B CA 1
ATOM 3590 C C . VAL B 1 229 ? 52.322 47.625 11.547 1.00 9.00 225 VAL B C 1
ATOM 3591 O O . VAL B 1 229 ? 51.913 48.526 10.770 1.00 9.27 225 VAL B O 1
ATOM 3595 N N . ALA B 1 230 ? 51.500 46.940 12.343 1.00 9.29 226 ALA B N 1
ATOM 3596 C CA . ALA B 1 230 ? 50.057 47.209 12.300 1.00 9.82 226 ALA B CA 1
ATOM 3597 C C . ALA B 1 230 ? 49.754 48.657 12.708 1.00 10.05 226 ALA B C 1
ATOM 3598 O O . ALA B 1 230 ? 48.877 49.288 12.127 1.00 9.82 226 ALA B O 1
ATOM 3600 N N . ALA B 1 231 ? 50.476 49.175 13.703 1.00 10.10 227 ALA B N 1
ATOM 3601 C CA . ALA B 1 231 ? 50.263 50.556 14.157 1.00 11.05 227 ALA B CA 1
ATOM 3602 C C . ALA B 1 231 ? 50.677 51.546 13.065 1.00 11.20 227 ALA B C 1
ATOM 3603 O O . ALA B 1 231 ? 49.991 52.560 12.857 1.00 11.84 227 ALA B O 1
ATOM 3605 N N . ARG B 1 232 ? 51.776 51.263 12.355 1.00 10.47 228 ARG B N 1
ATOM 3606 C CA . ARG B 1 232 ? 52.207 52.140 11.252 1.00 11.11 228 ARG B CA 1
ATOM 3607 C C . ARG B 1 232 ? 51.199 52.110 10.104 1.00 10.10 228 ARG B C 1
ATOM 3608 O O . ARG B 1 232 ? 50.955 53.143 9.485 1.00 10.46 228 ARG B O 1
ATOM 3616 N N . GLU B 1 233 ? 50.629 50.938 9.780 1.00 9.02 229 GLU B N 1
ATOM 3617 C CA . GLU B 1 233 ? 49.603 50.886 8.737 1.00 9.40 229 GLU B CA 1
ATOM 3618 C C . GLU B 1 233 ? 48.438 51.795 9.131 1.00 9.38 229 GLU B C 1
ATOM 3619 O O . GLU B 1 233 ? 47.927 52.534 8.292 1.00 9.98 229 GLU B O 1
ATOM 3625 N N . THR B 1 234 ? 48.011 51.743 10.403 1.00 9.49 230 T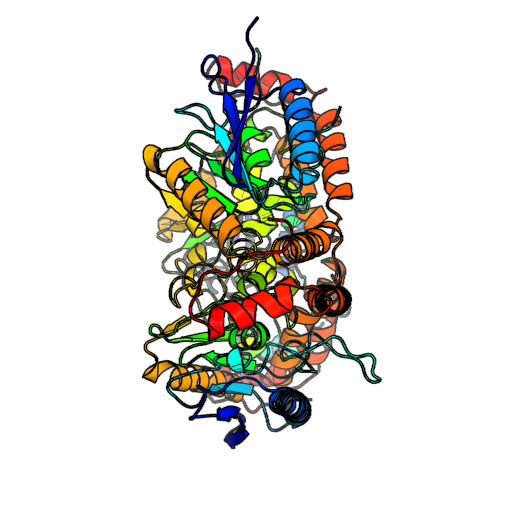HR B N 1
ATOM 3626 C CA . THR B 1 234 ? 46.917 52.595 10.836 1.00 10.67 230 THR B CA 1
ATOM 3627 C C . THR B 1 234 ? 47.279 54.083 10.684 1.00 10.42 230 THR B C 1
ATOM 3628 O O . THR B 1 234 ? 46.480 54.865 10.154 1.00 10.83 230 THR B O 1
ATOM 3632 N N . ALA B 1 235 ? 48.480 54.458 11.119 1.00 9.98 231 ALA B N 1
ATOM 3633 C CA . ALA B 1 235 ? 48.933 55.850 10.980 1.00 11.38 231 ALA B CA 1
ATOM 3634 C C . ALA B 1 235 ? 48.979 56.276 9.518 1.00 11.82 231 ALA B C 1
ATOM 3635 O O . ALA B 1 235 ? 48.552 57.381 9.158 1.00 12.20 231 ALA B O 1
ATOM 3637 N N . ASP B 1 236 ? 49.510 55.411 8.658 1.00 10.91 232 ASP B N 1
ATOM 3638 C CA . ASP B 1 236 ? 49.622 55.735 7.238 1.00 11.05 232 ASP B CA 1
ATOM 3639 C C . ASP B 1 236 ? 48.234 55.872 6.631 1.00 10.93 232 ASP B C 1
ATOM 3640 O O . ASP B 1 236 ? 48.000 56.754 5.794 1.00 11.60 232 ASP B O 1
ATOM 3645 N N . HIS B 1 237 ? 47.311 55.005 7.030 1.00 11.12 233 HIS B N 1
ATOM 3646 C CA . HIS B 1 237 ? 45.943 55.155 6.564 1.00 12.34 233 HIS B CA 1
ATOM 3647 C C . HIS B 1 237 ? 45.308 56.475 6.986 1.00 13.21 233 HIS B C 1
ATOM 3648 O O . HIS B 1 237 ? 44.636 57.112 6.168 1.00 14.33 233 HIS B O 1
ATOM 3655 N N . LEU B 1 238 ? 45.507 56.886 8.239 1.00 13.94 234 LEU B N 1
ATOM 3656 C CA . LEU B 1 238 ? 44.931 58.169 8.666 1.00 14.92 234 LEU B CA 1
ATOM 3657 C C . LEU B 1 238 ? 45.511 59.334 7.859 1.00 15.78 234 LEU B C 1
ATOM 3658 O O . LEU B 1 238 ? 44.788 60.292 7.531 1.00 17.03 234 LEU B O 1
ATOM 3663 N N . ARG B 1 239 ? 46.793 59.255 7.516 1.00 15.08 235 ARG B N 1
ATOM 3664 C CA . ARG B 1 239 ? 47.429 60.263 6.683 1.00 15.34 235 ARG B CA 1
ATOM 3665 C C . ARG B 1 239 ? 46.831 60.291 5.271 1.00 15.31 235 ARG B C 1
ATOM 3666 O O . ARG B 1 239 ? 46.549 61.353 4.720 1.00 16.48 235 ARG B O 1
ATOM 3674 N N . LEU B 1 240 ? 46.641 59.120 4.685 1.00 14.25 236 LEU B N 1
ATOM 3675 C CA . LEU B 1 240 ? 46.188 59.006 3.309 1.00 14.58 236 LEU B CA 1
ATOM 3676 C C . LEU B 1 240 ? 44.704 59.291 3.129 1.00 16.27 236 LEU B C 1
ATOM 3677 O O . LEU B 1 240 ? 44.315 59.948 2.154 1.00 15.92 236 LEU B O 1
ATOM 3682 N N . MET B 1 241 ? 43.880 58.789 4.046 1.00 18.15 237 MET B N 1
ATOM 3683 C CA . MET B 1 241 ? 42.422 58.903 3.902 1.00 21.01 237 MET B CA 1
ATOM 3684 C C . MET B 1 241 ? 41.931 60.352 3.967 1.00 22.40 237 MET B C 1
ATOM 3685 O O . MET B 1 241 ? 40.893 60.674 3.403 1.00 23.42 237 MET B O 1
ATOM 3690 N N . GLY B 1 242 ? 42.699 61.226 4.608 1.00 23.13 238 GLY B N 1
ATOM 3691 C CA . GLY B 1 242 ? 42.361 62.646 4.674 1.00 25.17 238 GLY B CA 1
ATOM 3692 C C . GLY B 1 242 ? 43.034 63.481 3.596 1.00 25.47 238 GLY B C 1
ATOM 3693 O O . GLY B 1 242 ? 43.246 64.692 3.785 1.00 27.32 238 GLY B O 1
ATOM 3694 N N . SER B 1 243 ? 43.362 62.847 2.462 1.00 24.55 239 SER B N 1
ATOM 3695 C CA A SER B 1 243 ? 44.012 63.566 1.369 0.70 23.91 239 SER B CA 1
ATOM 3696 C CA B SER B 1 243 ? 44.049 63.515 1.353 0.30 23.62 239 SER B CA 1
ATOM 3697 C C . SER B 1 243 ? 43.247 63.434 0.054 1.00 23.03 239 SER B C 1
ATOM 3698 O O . SER B 1 243 ? 42.434 62.525 -0.121 1.00 23.65 239 SER B O 1
ATOM 3703 N N . GLN B 1 244 ? 43.505 64.368 -0.859 1.00 21.00 240 GLN B N 1
ATOM 3704 C CA . GLN B 1 244 ? 42.830 64.446 -2.154 1.00 20.17 240 GLN B CA 1
ATOM 3705 C C . GLN B 1 244 ? 42.888 63.152 -2.974 1.00 18.00 240 GLN B C 1
ATOM 3706 O O . GLN B 1 244 ? 41.910 62.767 -3.628 1.00 17.52 240 GLN B O 1
ATOM 3712 N N . ASP B 1 245 ? 44.054 62.510 -2.982 1.00 15.57 241 ASP B N 1
ATOM 3713 C CA . ASP B 1 245 ? 44.233 61.336 -3.821 1.00 14.04 241 ASP B CA 1
ATOM 3714 C C . ASP B 1 245 ? 43.380 60.154 -3.394 1.00 13.66 241 ASP B C 1
ATOM 3715 O O . ASP B 1 245 ? 43.043 59.322 -4.226 1.00 13.17 241 ASP B O 1
ATOM 3720 N N . ALA B 1 246 ? 43.009 60.076 -2.117 1.00 13.57 242 ALA B N 1
ATOM 3721 C CA . ALA B 1 246 ? 42.113 59.021 -1.639 1.00 13.99 242 ALA B CA 1
ATOM 3722 C C . ALA B 1 246 ? 40.673 59.198 -2.151 1.00 14.87 242 ALA B C 1
ATOM 3723 O O . ALA B 1 246 ? 39.877 58.245 -2.160 1.00 14.97 242 ALA B O 1
ATOM 3725 N N . ALA B 1 247 ? 40.353 60.419 -2.574 1.00 15.22 243 ALA B N 1
ATOM 3726 C CA . ALA B 1 247 ? 39.072 60.689 -3.233 1.00 15.44 243 ALA B CA 1
ATOM 3727 C C . ALA B 1 247 ? 39.184 60.480 -4.735 1.00 15.75 243 ALA B C 1
ATOM 3728 O O . ALA B 1 247 ? 38.290 59.910 -5.375 1.00 16.51 243 ALA B O 1
ATOM 3730 N N . GLU B 1 248 ? 40.288 60.954 -5.295 1.00 14.90 244 GLU B N 1
ATOM 3731 C CA . GLU B 1 248 ? 40.504 60.902 -6.731 1.00 15.20 244 GLU B CA 1
ATOM 3732 C C . GLU B 1 248 ? 40.668 59.473 -7.261 1.00 15.92 244 GLU B C 1
ATOM 3733 O O . GLU B 1 248 ? 40.192 59.161 -8.355 1.00 16.77 244 GLU B O 1
ATOM 3739 N N . GLY B 1 249 ? 41.362 58.603 -6.522 1.00 15.62 245 GLY B N 1
ATOM 3740 C CA . GLY B 1 249 ? 41.560 57.210 -6.989 1.00 15.28 245 GLY B CA 1
ATOM 3741 C C . GLY B 1 249 ? 40.249 56.509 -7.327 1.00 15.55 245 GLY B C 1
ATOM 3742 O O . GLY B 1 249 ? 40.057 56.037 -8.461 1.00 15.42 245 GLY B O 1
ATOM 3743 N N . PRO B 1 250 ? 39.328 56.449 -6.359 1.00 16.41 246 PRO B N 1
ATOM 3744 C CA . PRO B 1 250 ? 38.045 55.817 -6.676 1.00 16.96 246 PRO B CA 1
ATOM 3745 C C . PRO B 1 250 ? 37.221 56.575 -7.721 1.00 17.94 246 PRO B C 1
ATOM 3746 O O . PRO B 1 250 ? 36.582 55.930 -8.551 1.00 18.33 246 PRO B O 1
ATOM 3750 N N . ARG B 1 251 ? 37.234 57.906 -7.672 1.00 18.30 247 ARG B N 1
ATOM 3751 C CA . ARG B 1 251 ? 36.476 58.727 -8.636 1.00 19.49 247 ARG B CA 1
ATOM 3752 C C . ARG B 1 251 ? 36.934 58.470 -10.062 1.00 20.97 247 ARG B C 1
ATOM 3753 O O . ARG B 1 251 ? 36.116 58.251 -10.961 1.00 21.82 247 ARG B O 1
ATOM 3755 N N . ALA B 1 252 ? 38.245 58.479 -10.276 1.00 20.84 248 ALA B N 1
ATOM 3756 C CA . ALA B 1 252 ? 38.805 58.208 -11.603 1.00 21.90 248 ALA B CA 1
ATOM 3757 C C . ALA B 1 252 ? 38.487 56.788 -12.088 1.00 22.67 248 ALA B C 1
ATOM 3758 O O . ALA B 1 252 ? 38.107 56.595 -13.252 1.00 23.50 248 ALA B O 1
ATOM 3760 N N . PHE B 1 253 ? 38.613 55.806 -11.198 1.00 23.69 249 PHE B N 1
ATOM 3761 C CA . PHE B 1 253 ? 38.288 54.406 -11.500 1.00 24.21 249 PHE B CA 1
ATOM 3762 C C . PHE B 1 253 ? 36.824 54.239 -11.964 1.00 25.51 249 PHE B C 1
ATOM 3763 O O . PHE B 1 253 ? 36.557 53.567 -12.974 1.00 25.82 249 PHE B O 1
ATOM 3771 N N . ILE B 1 254 ? 35.897 54.877 -11.251 1.00 25.14 250 ILE B N 1
ATOM 3772 C CA . ILE B 1 254 ? 34.467 54.797 -11.571 1.00 26.50 250 ILE B CA 1
ATOM 3773 C C . ILE B 1 254 ? 34.150 55.482 -12.914 1.00 28.17 250 ILE B C 1
ATOM 3774 O O . ILE B 1 254 ? 33.167 55.139 -13.585 1.00 28.74 250 ILE B O 1
ATOM 3779 N N . ASP B 1 255 ? 34.996 56.425 -13.314 1.00 29.43 251 ASP B N 1
ATOM 3780 C CA . ASP B 1 255 ? 34.882 57.054 -14.636 1.00 31.20 251 ASP B CA 1
ATOM 3781 C C . ASP B 1 255 ? 35.675 56.347 -15.726 1.00 31.55 251 ASP B C 1
ATOM 3782 O O . ASP B 1 255 ? 35.572 56.712 -16.906 1.00 32.57 251 ASP B O 1
ATOM 3787 N N . GLY B 1 256 ? 36.464 55.346 -15.359 1.00 31.58 252 GLY B N 1
ATOM 3788 C CA . GLY B 1 256 ? 37.429 54.787 -16.299 1.00 31.13 252 GLY B CA 1
ATOM 3789 C C . GLY B 1 256 ? 38.159 55.931 -17.000 1.00 31.01 252 GLY B C 1
ATOM 3790 O O . GLY B 1 256 ? 38.128 56.043 -18.231 1.00 31.63 252 GLY B O 1
ATOM 3791 N N . ARG B 1 257 ? 38.764 56.816 -16.204 1.00 29.51 253 ARG B N 1
ATOM 3792 C CA . ARG B 1 257 ? 39.675 57.846 -16.715 1.00 27.60 253 ARG B CA 1
ATOM 3793 C C . ARG B 1 257 ? 40.977 57.758 -15.910 1.00 25.51 253 ARG B C 1
ATOM 3794 O O . ARG B 1 257 ? 40.977 57.223 -14.793 1.00 25.44 253 ARG B O 1
ATOM 3802 N N . PRO B 1 258 ? 42.105 58.218 -16.485 1.00 23.83 254 PRO B N 1
ATOM 3803 C CA . PRO B 1 258 ? 43.326 58.239 -15.680 1.00 21.85 254 PRO B CA 1
ATOM 3804 C C . PRO B 1 258 ? 43.168 59.180 -14.486 1.00 20.29 254 PRO B C 1
ATOM 3805 O O . PRO B 1 258 ? 42.564 60.245 -14.623 1.00 20.58 254 PRO B O 1
ATOM 3809 N N . PRO B 1 259 ? 43.686 58.779 -13.311 1.00 18.24 255 PRO B N 1
ATOM 3810 C CA . PRO B 1 259 ? 43.610 59.671 -12.168 1.00 17.64 255 PRO B CA 1
ATOM 3811 C C . PRO B 1 259 ? 44.524 60.880 -12.333 1.00 17.58 255 PRO B C 1
ATOM 3812 O O . PRO B 1 259 ? 45.541 60.812 -13.042 1.00 18.68 255 PRO B O 1
ATOM 3816 N N . ARG B 1 260 ? 44.139 61.990 -11.710 1.00 17.37 256 ARG B N 1
ATOM 3817 C CA . ARG B 1 260 ? 44.944 63.203 -11.711 1.00 17.54 256 ARG B CA 1
ATOM 3818 C C . ARG B 1 260 ? 45.488 63.376 -10.301 1.00 16.79 256 ARG B C 1
ATOM 3819 O O . ARG B 1 260 ? 44.856 64.006 -9.451 1.00 17.17 256 ARG B O 1
ATOM 3821 N N . TRP B 1 261 ? 46.660 62.801 -10.039 1.00 16.23 257 TRP B N 1
ATOM 3822 C CA . TRP B 1 261 ? 47.158 62.785 -8.682 1.00 15.98 257 TRP B CA 1
ATOM 3823 C C . TRP B 1 261 ? 47.702 64.139 -8.266 1.00 17.08 257 TRP B C 1
ATOM 3824 O O . TRP B 1 261 ? 48.308 64.842 -9.067 1.00 18.33 257 TRP B O 1
ATOM 3835 N N . ALA B 1 262 ? 47.518 64.466 -6.995 1.00 17.82 258 ALA B N 1
ATOM 3836 C CA . ALA B 1 262 ? 48.084 65.686 -6.408 1.00 20.12 258 ALA B CA 1
ATOM 3837 C C . ALA B 1 262 ? 49.305 65.393 -5.536 1.00 21.48 258 ALA B C 1
ATOM 3838 O O . ALA B 1 262 ? 50.129 66.287 -5.288 1.00 22.38 258 ALA B O 1
ATOM 3840 N N . GLY B 1 263 ? 49.426 64.149 -5.070 1.00 21.81 259 GLY B N 1
ATOM 3841 C CA . GLY B 1 263 ? 50.389 63.821 -4.027 1.00 22.94 259 GLY B CA 1
ATOM 3842 C C . GLY B 1 263 ? 49.965 64.480 -2.726 1.00 23.97 259 GLY B C 1
ATOM 3843 O O . GLY B 1 263 ? 48.833 64.955 -2.594 1.00 23.63 259 GLY B O 1
ATOM 3844 N N . GLN B 1 264 ? 50.875 64.532 -1.763 1.00 25.28 260 GLN B N 1
ATOM 3845 C CA . GLN B 1 264 ? 50.541 65.067 -0.450 1.00 27.09 260 GLN B CA 1
ATOM 3846 C C . GLN B 1 264 ? 51.672 65.928 0.112 1.00 27.92 260 GLN B C 1
ATOM 3847 O O . GLN B 1 264 ? 52.830 65.499 0.118 1.00 29.11 260 GLN B O 1
ATOM 3853 N N . SER C 1 4 ? 18.475 46.640 4.594 1.00 26.38 0 SER C N 1
ATOM 3854 C CA . SER C 1 4 ? 19.696 46.744 3.732 1.00 26.04 0 SER C CA 1
ATOM 3855 C C . SER C 1 4 ? 20.657 45.574 4.000 1.00 24.00 0 SER C C 1
ATOM 3856 O O . SER C 1 4 ? 21.247 45.440 5.081 1.00 24.26 0 SER C O 1
ATOM 3859 N N . MET C 1 5 ? 20.781 44.717 3.002 1.00 22.09 1 MET C N 1
ATOM 3860 C CA . MET C 1 5 ? 21.555 43.491 3.152 1.00 19.87 1 MET C CA 1
ATOM 3861 C C . MET C 1 5 ? 23.053 43.761 3.183 1.00 19.07 1 MET C C 1
ATOM 3862 O O . MET C 1 5 ? 23.533 44.753 2.644 1.00 19.94 1 MET C O 1
ATOM 3867 N N . VAL C 1 6 ? 23.754 42.849 3.827 1.00 17.79 2 VAL C N 1
ATOM 3868 C CA . VAL C 1 6 ? 25.179 42.994 4.096 1.00 17.56 2 VAL C CA 1
ATOM 3869 C C . VAL C 1 6 ? 25.818 41.678 3.687 1.00 16.29 2 VAL C C 1
ATOM 3870 O O . VAL C 1 6 ? 25.143 40.679 3.434 1.00 14.62 2 VAL C O 1
ATOM 3874 N N . THR C 1 7 ? 27.144 41.656 3.643 1.00 15.30 3 THR C N 1
ATOM 3875 C CA . THR C 1 7 ? 27.830 40.377 3.581 1.00 13.82 3 THR C CA 1
ATOM 3876 C C . THR C 1 7 ? 27.691 39.738 4.952 1.00 14.01 3 THR C C 1
ATOM 3877 O O . THR C 1 7 ? 28.110 40.302 5.974 1.00 16.34 3 THR C O 1
ATOM 3881 N N . GLU C 1 8 ? 27.076 38.566 4.959 1.00 12.67 4 GLU C N 1
ATOM 3882 C CA . GLU C 1 8 ? 26.736 37.865 6.173 1.00 12.83 4 GLU C CA 1
ATOM 3883 C C . GLU C 1 8 ? 27.849 36.901 6.538 1.00 12.61 4 GLU C C 1
ATOM 3884 O O . GLU C 1 8 ? 28.510 36.360 5.663 1.00 14.42 4 GLU C O 1
ATOM 3890 N N . LEU C 1 9 ? 28.048 36.681 7.823 1.00 12.45 5 LEU C N 1
ATOM 3891 C CA . LEU C 1 9 ? 29.010 35.675 8.247 1.00 12.28 5 LEU C CA 1
ATOM 3892 C C . LEU C 1 9 ? 28.242 34.424 8.681 1.00 12.69 5 LEU C C 1
ATOM 3893 O O . LEU C 1 9 ? 27.563 34.427 9.717 1.00 14.67 5 LEU C O 1
ATOM 3898 N N . HIS C 1 10 ? 28.325 33.360 7.889 1.00 11.88 6 HIS C N 1
ATOM 3899 C CA . HIS C 1 10 ? 27.667 32.085 8.219 1.00 12.30 6 HIS C CA 1
ATOM 3900 C C . HIS C 1 10 ? 28.658 31.137 8.862 1.00 12.34 6 HIS C C 1
ATOM 3901 O O . HIS C 1 10 ? 29.858 31.218 8.570 1.00 12.08 6 HIS C O 1
ATOM 3908 N N . GLU C 1 11 ? 28.169 30.229 9.695 1.00 13.18 7 GLU C N 1
ATOM 3909 C CA . GLU C 1 11 ? 29.010 29.311 10.437 1.00 14.36 7 GLU C CA 1
ATOM 3910 C C . GLU C 1 11 ? 28.377 27.926 10.502 1.00 15.37 7 GLU C C 1
ATOM 3911 O O . GLU C 1 11 ? 27.177 27.804 10.779 1.00 16.28 7 GLU C O 1
ATOM 3917 N N . GLU C 1 12 ? 29.157 26.888 10.213 1.00 15.62 8 GLU C N 1
ATOM 3918 C CA . GLU C 1 12 ? 28.700 25.513 10.385 1.00 17.05 8 GLU C CA 1
ATOM 3919 C C . GLU C 1 12 ? 29.823 24.695 10.996 1.00 16.59 8 GLU C C 1
ATOM 3920 O O . GLU C 1 12 ? 30.952 24.743 10.499 1.00 15.60 8 GLU C O 1
ATOM 3926 N N . ILE C 1 13 ? 29.549 23.994 12.089 1.00 16.73 9 ILE C N 1
ATOM 3927 C CA . ILE C 1 13 ? 30.536 23.126 12.734 1.00 17.53 9 ILE C CA 1
ATOM 3928 C C . ILE C 1 13 ? 30.080 21.675 12.620 1.00 18.11 9 ILE C C 1
ATOM 3929 O O . ILE C 1 13 ? 28.950 21.344 13.018 1.00 18.65 9 ILE C O 1
ATOM 3934 N N . ARG C 1 14 ? 30.930 20.819 12.065 1.00 18.14 10 ARG C N 1
ATOM 3935 C CA . ARG C 1 14 ? 30.633 19.387 11.943 1.00 18.99 10 ARG C CA 1
ATOM 3936 C C . ARG C 1 14 ? 31.926 18.585 12.011 1.00 18.73 10 ARG C C 1
ATOM 3937 O O . ARG C 1 14 ? 32.919 18.910 11.321 1.00 18.24 10 ARG C O 1
ATOM 3939 N N . ASP C 1 15 ? 31.920 17.552 12.854 1.00 19.28 11 ASP C N 1
ATOM 3940 C CA . ASP C 1 15 ? 33.038 16.612 12.963 1.00 19.22 11 ASP C CA 1
ATOM 3941 C C . ASP C 1 15 ? 34.386 17.315 13.169 1.00 17.51 11 ASP C C 1
ATOM 3942 O O . ASP C 1 15 ? 35.409 16.935 12.582 1.00 18.51 11 ASP C O 1
ATOM 3947 N N . GLY C 1 16 ? 34.365 18.333 14.015 1.00 16.43 12 GLY C N 1
ATOM 3948 C CA . GLY C 1 16 ? 35.598 19.007 14.403 1.00 15.12 12 GLY C CA 1
ATOM 3949 C C . GLY C 1 16 ? 36.069 20.120 13.484 1.00 13.59 12 GLY C C 1
ATOM 3950 O O . GLY C 1 16 ? 37.093 20.748 13.762 1.00 13.41 12 GLY C O 1
ATOM 3951 N N . VAL C 1 17 ? 35.336 20.374 12.398 1.00 12.92 13 VAL C N 1
ATOM 3952 C CA . VAL C 1 17 ? 35.738 21.426 11.459 1.00 12.25 13 VAL C CA 1
ATOM 3953 C C . VAL C 1 17 ? 34.666 22.498 11.407 1.00 11.41 13 VAL C C 1
ATOM 3954 O O . VAL C 1 17 ? 33.473 22.184 11.207 1.00 12.37 13 VAL C O 1
ATOM 3958 N N . ALA C 1 18 ? 35.061 23.749 11.639 1.00 11.10 14 ALA C N 1
ATOM 3959 C CA . ALA C 1 18 ? 34.168 24.898 11.529 1.00 11.16 14 ALA C CA 1
ATOM 3960 C C . ALA C 1 18 ? 34.395 25.578 10.204 1.00 11.38 14 ALA C C 1
ATOM 3961 O O . ALA C 1 18 ? 35.534 25.933 9.891 1.00 11.97 14 ALA C O 1
ATOM 3963 N N . VAL C 1 19 ? 33.335 25.758 9.428 1.00 10.40 15 VAL C N 1
ATOM 3964 C CA . VAL C 1 19 ? 33.379 26.525 8.180 1.00 10.43 15 VAL C CA 1
ATOM 3965 C C . VAL C 1 19 ? 32.734 27.885 8.386 1.00 9.70 15 VAL C C 1
ATOM 3966 O O . VAL C 1 19 ? 31.542 27.947 8.749 1.00 10.74 15 VAL C O 1
ATOM 3970 N N . LEU C 1 20 ? 33.497 28.955 8.171 1.00 9.77 16 LEU C N 1
ATOM 3971 C CA . LEU C 1 20 ? 32.985 30.314 8.142 1.00 10.40 16 LEU C CA 1
ATOM 3972 C C . LEU C 1 20 ? 32.853 30.751 6.703 1.00 9.55 16 LEU C C 1
ATOM 3973 O O . LEU C 1 20 ? 33.810 30.647 5.940 1.00 10.04 16 LEU C O 1
ATOM 3978 N N . THR C 1 21 ? 31.668 31.231 6.311 1.00 10.00 17 THR C N 1
ATOM 3979 C CA . THR C 1 21 ? 31.439 31.667 4.930 1.00 10.21 17 THR C CA 1
ATOM 3980 C C . THR C 1 21 ? 31.111 33.140 4.900 1.00 10.24 17 THR C C 1
ATOM 3981 O O . THR C 1 21 ? 30.221 33.619 5.636 1.00 11.32 17 THR C O 1
ATOM 3985 N N . LEU C 1 22 ? 31.830 33.867 4.054 1.00 10.30 18 LEU C N 1
ATOM 3986 C CA . LEU C 1 22 ? 31.544 35.269 3.748 1.00 10.43 18 LEU C CA 1
ATOM 3987 C C . LEU C 1 22 ? 30.449 35.264 2.680 1.00 10.37 18 LEU C C 1
ATOM 3988 O O . LEU C 1 22 ? 30.689 35.069 1.491 1.00 9.81 18 LEU C O 1
ATOM 3993 N N . HIS C 1 23 ? 29.216 35.429 3.151 1.00 10.44 19 HIS C N 1
ATOM 3994 C CA . HIS C 1 23 ? 28.035 35.212 2.315 1.00 11.27 19 HIS C CA 1
ATOM 3995 C C . HIS C 1 23 ? 27.429 36.543 1.922 1.00 11.27 19 HIS C C 1
ATOM 3996 O O . HIS C 1 23 ? 26.556 37.102 2.622 1.00 11.19 19 HIS C O 1
ATOM 4003 N N . GLY C 1 24 ? 27.910 37.068 0.806 1.00 11.86 20 GLY C N 1
ATOM 4004 C CA . GLY C 1 24 ? 27.386 38.349 0.326 1.00 13.19 20 GLY C CA 1
ATOM 4005 C C . GLY C 1 24 ? 27.267 38.384 -1.178 1.00 14.81 20 GLY C C 1
ATOM 4006 O O . GLY C 1 24 ? 27.848 39.270 -1.818 1.00 15.03 20 GLY C O 1
ATOM 4007 N N . PRO C 1 25 ? 26.513 37.445 -1.763 1.00 16.28 21 PRO C N 1
ATOM 4008 C CA . PRO C 1 25 ? 26.529 37.415 -3.236 1.00 17.92 21 PRO C CA 1
ATOM 4009 C C . PRO C 1 25 ? 26.096 38.726 -3.923 1.00 17.94 21 PRO C C 1
ATOM 4010 O O . PRO C 1 25 ? 26.610 39.014 -5.020 1.00 18.47 21 PRO C O 1
ATOM 4014 N N . SER C 1 26 ? 25.244 39.536 -3.287 1.00 16.19 22 SER C N 1
ATOM 4015 C CA . SER C 1 26 ? 24.849 40.846 -3.869 1.00 15.87 22 SER C CA 1
ATOM 4016 C C . SER C 1 26 ? 26.021 41.798 -4.086 1.00 15.57 22 SER C C 1
ATOM 4017 O O . SER C 1 26 ? 25.956 42.677 -4.945 1.00 15.85 22 SER C O 1
ATOM 4020 N N . THR C 1 27 ? 27.101 41.625 -3.322 1.00 15.02 23 THR C N 1
ATOM 4021 C CA . THR C 1 27 ? 28.274 42.494 -3.475 1.00 15.18 23 THR C CA 1
ATOM 4022 C C . THR C 1 27 ? 29.555 41.730 -3.701 1.00 14.58 23 THR C C 1
ATOM 4023 O O . THR C 1 27 ? 30.644 42.272 -3.477 1.00 14.52 23 THR C O 1
ATOM 4027 N N . ARG C 1 28 ? 29.453 40.483 -4.155 1.00 14.47 24 ARG C N 1
ATOM 4028 C CA . ARG C 1 28 ? 30.639 39.604 -4.288 1.00 14.23 24 ARG C CA 1
ATOM 4029 C C . ARG C 1 28 ? 31.386 39.498 -2.970 1.00 13.28 24 ARG C C 1
ATOM 4030 O O . ARG C 1 28 ? 32.637 39.506 -2.904 1.00 12.73 24 ARG C O 1
ATOM 4038 N N . ASN C 1 29 ? 30.607 39.380 -1.902 1.00 12.69 25 ASN C N 1
ATOM 4039 C CA . ASN C 1 29 ? 31.093 39.164 -0.545 1.00 12.36 25 ASN C CA 1
ATOM 4040 C C . ASN C 1 29 ? 32.006 40.299 -0.099 1.00 12.60 25 ASN C C 1
ATOM 4041 O O . ASN C 1 29 ? 33.088 40.050 0.477 1.00 13.54 25 ASN C O 1
ATOM 4046 N N . SER C 1 30 ? 31.593 41.538 -0.343 1.00 11.04 26 SER C N 1
ATOM 4047 C CA . SER C 1 30 ? 32.400 42.691 0.040 1.00 11.50 26 SER C CA 1
ATOM 4048 C C . SER C 1 30 ? 32.635 42.766 1.533 1.00 11.54 26 SER C C 1
ATOM 4049 O O . SER C 1 30 ? 31.863 42.247 2.332 1.00 12.64 26 SER C O 1
ATOM 4052 N N . PHE C 1 31 ? 33.721 43.423 1.914 1.00 11.34 27 PHE C N 1
ATOM 4053 C CA . PHE C 1 31 ? 34.096 43.567 3.309 1.00 11.48 27 PHE C CA 1
ATOM 4054 C C . PHE C 1 31 ? 33.666 44.915 3.875 1.00 12.27 27 PHE C C 1
ATOM 4055 O O . PHE C 1 31 ? 33.751 45.936 3.193 1.00 13.95 27 PHE C O 1
ATOM 4063 N N . THR C 1 32 ? 33.275 44.901 5.147 1.00 13.16 28 THR C N 1
ATOM 4064 C CA . THR C 1 32 ? 32.993 46.132 5.901 1.00 13.63 28 THR C CA 1
ATOM 4065 C C . THR C 1 32 ? 33.598 45.984 7.282 1.00 13.98 28 THR C C 1
ATOM 4066 O O . THR C 1 32 ? 33.907 44.879 7.721 1.00 13.39 28 THR C O 1
ATOM 4070 N N . VAL C 1 33 ? 33.744 47.108 7.983 1.00 14.52 29 VAL C N 1
ATOM 4071 C CA . VAL C 1 33 ? 34.252 47.088 9.356 1.00 15.98 29 VAL C CA 1
ATOM 4072 C C . VAL C 1 33 ? 33.408 46.176 10.265 1.00 15.56 29 VAL C C 1
ATOM 4073 O O . VAL C 1 33 ? 33.938 45.440 11.092 1.00 15.41 29 VAL C O 1
ATOM 4077 N N . GLU C 1 34 ? 32.091 46.206 10.099 1.00 14.91 30 GLU C N 1
ATOM 4078 C CA . GLU C 1 34 ? 31.220 45.343 10.892 1.00 15.19 30 GLU C CA 1
ATOM 4079 C C . GLU C 1 34 ? 31.433 43.849 10.624 1.00 14.18 30 GLU C C 1
ATOM 4080 O O . GLU C 1 34 ? 31.462 43.048 11.563 1.00 14.09 30 GLU C O 1
ATOM 4086 N N . LEU C 1 35 ? 31.619 43.481 9.354 1.00 12.87 31 LEU C N 1
ATOM 4087 C CA . LEU C 1 35 ? 31.968 42.094 9.030 1.00 12.75 31 LEU C CA 1
ATOM 4088 C C . LEU C 1 35 ? 33.286 41.712 9.717 1.00 12.47 31 LEU C C 1
ATOM 4089 O O . LEU C 1 35 ? 33.411 40.620 10.265 1.00 12.53 31 LEU C O 1
ATOM 4094 N N . GLY C 1 36 ? 34.242 42.641 9.714 1.00 12.05 32 GLY C N 1
ATOM 4095 C CA . GLY C 1 36 ? 35.524 42.410 10.394 1.00 11.97 32 GLY C CA 1
ATOM 4096 C C . GLY C 1 36 ? 35.356 42.168 11.882 1.00 12.79 32 GLY C C 1
ATOM 4097 O O . GLY C 1 36 ? 36.005 41.281 12.457 1.00 12.58 32 GLY C O 1
ATOM 4098 N N . ARG C 1 37 ? 34.484 42.952 12.518 1.00 13.25 33 ARG C N 1
ATOM 4099 C CA . ARG C 1 37 ? 34.196 42.758 13.937 1.00 14.41 33 ARG C CA 1
ATOM 4100 C C . ARG C 1 37 ? 33.605 41.356 14.184 1.00 13.88 33 ARG C C 1
ATOM 4101 O O . ARG C 1 37 ? 33.987 40.651 15.120 1.00 13.53 33 ARG C O 1
ATOM 4109 N N . GLN C 1 38 ? 32.673 40.946 13.324 1.00 13.44 34 GLN C N 1
ATOM 4110 C CA . GLN C 1 38 ? 32.038 39.640 13.452 1.00 13.62 34 GLN C CA 1
ATOM 4111 C C . GLN C 1 38 ? 33.035 38.503 13.226 1.00 12.57 34 GLN C C 1
ATOM 4112 O O . GLN C 1 38 ? 33.012 37.505 13.955 1.00 12.61 34 GLN C O 1
ATOM 4118 N N . LEU C 1 39 ? 33.906 38.662 12.222 1.00 12.17 35 LEU C N 1
ATOM 4119 C CA . LEU C 1 39 ? 34.933 37.656 11.941 1.00 11.47 35 LEU C CA 1
ATOM 4120 C C . LEU C 1 39 ? 35.925 37.486 13.108 1.00 11.13 35 LEU C C 1
ATOM 4121 O O . LEU C 1 39 ? 36.217 36.352 13.501 1.00 11.46 35 LEU C O 1
ATOM 4126 N N . GLY C 1 40 ? 36.391 38.592 13.680 1.00 11.42 36 GLY C N 1
ATOM 4127 C CA . GLY C 1 40 ? 37.281 38.527 14.840 1.00 12.26 36 GLY C CA 1
ATOM 4128 C C . GLY C 1 40 ? 36.609 37.821 16.008 1.00 12.90 36 GLY C C 1
ATOM 4129 O O . GLY C 1 40 ? 37.207 36.957 16.675 1.00 13.15 36 GLY C O 1
ATOM 4130 N N . ALA C 1 41 ? 35.342 38.153 16.240 1.00 13.18 37 ALA C N 1
ATOM 4131 C CA . ALA C 1 41 ? 34.620 37.534 17.342 1.00 13.27 37 ALA C CA 1
ATOM 4132 C C . ALA C 1 41 ? 34.400 36.045 17.107 1.00 13.34 37 ALA C C 1
ATOM 4133 O O . ALA C 1 41 ? 34.502 35.245 18.040 1.00 14.15 37 ALA C O 1
ATOM 4135 N N . ALA C 1 42 ? 34.088 35.660 15.866 1.00 13.07 38 ALA C N 1
ATOM 4136 C CA . ALA C 1 42 ? 33.935 34.243 15.545 1.00 13.47 38 ALA C CA 1
ATOM 4137 C C . ALA C 1 42 ? 35.273 33.486 15.682 1.00 12.23 38 ALA C C 1
ATOM 4138 O O . ALA C 1 42 ? 35.308 32.390 16.248 1.00 12.41 38 ALA C O 1
ATOM 4140 N N . TYR C 1 43 ? 36.372 34.081 15.207 1.00 11.83 39 TYR C N 1
ATOM 4141 C CA . TYR C 1 43 ? 37.693 33.465 15.393 1.00 11.39 39 TYR C CA 1
ATOM 4142 C C . TYR C 1 43 ? 37.982 33.202 16.883 1.00 11.71 39 TYR C C 1
ATOM 4143 O O . TYR C 1 43 ? 38.465 32.118 17.255 1.00 11.38 39 TYR C O 1
ATOM 4152 N N . GLN C 1 44 ? 37.700 34.181 17.742 1.00 11.99 40 GLN C N 1
ATOM 4153 C CA . GLN C 1 44 ? 37.971 33.995 19.175 1.00 12.74 40 GLN C CA 1
ATOM 4154 C C . GLN C 1 44 ? 37.110 32.878 19.783 1.00 12.73 40 GLN C C 1
ATOM 4155 O O . GLN C 1 44 ? 37.610 31.989 20.491 1.00 13.92 40 GLN C O 1
ATOM 4161 N N . ARG C 1 45 ? 35.815 32.894 19.488 1.00 13.55 41 ARG C N 1
ATOM 4162 C CA . ARG C 1 45 ? 34.916 31.881 20.036 1.00 13.88 41 ARG C CA 1
ATOM 4163 C C . ARG C 1 45 ? 35.297 30.486 19.540 1.00 13.43 41 ARG C C 1
ATOM 4164 O O . ARG C 1 45 ? 35.332 29.522 20.310 1.00 13.64 41 ARG C O 1
ATOM 4172 N N . LEU C 1 46 ? 35.582 30.366 18.243 1.00 12.53 42 LEU C N 1
ATOM 4173 C CA . LEU C 1 46 ? 35.903 29.057 17.673 1.00 12.03 42 LEU C CA 1
ATOM 4174 C C . LEU C 1 46 ? 37.262 28.568 18.184 1.00 11.51 42 LEU C C 1
ATOM 4175 O O . LEU C 1 46 ? 37.458 27.370 18.380 1.00 11.48 42 LEU C O 1
ATOM 4180 N N . ASP C 1 47 ? 38.190 29.488 18.409 1.00 10.84 43 ASP C N 1
ATOM 4181 C CA . ASP C 1 47 ? 39.488 29.113 18.985 1.00 11.66 43 ASP C CA 1
ATOM 4182 C C . ASP C 1 47 ? 39.269 28.514 20.373 1.00 12.84 43 ASP C C 1
ATOM 4183 O O . ASP C 1 47 ? 39.858 27.481 20.714 1.00 12.29 43 ASP C O 1
ATOM 4188 N N . ASP C 1 48 ? 38.387 29.137 21.142 1.00 13.85 44 ASP C N 1
ATOM 4189 C CA . ASP C 1 48 ? 38.116 28.714 22.512 1.00 15.43 44 ASP C CA 1
ATOM 4190 C C . ASP C 1 48 ? 37.276 27.436 22.602 1.00 15.79 44 ASP C C 1
ATOM 4191 O O . ASP C 1 48 ? 37.248 26.788 23.646 1.00 17.47 44 ASP C O 1
ATOM 4196 N N . ASP C 1 49 ? 36.583 27.074 21.523 1.00 15.29 45 ASP C N 1
ATOM 4197 C CA . ASP C 1 49 ? 35.707 25.895 21.490 1.00 16.07 45 ASP C CA 1
ATOM 4198 C C . ASP C 1 49 ? 36.539 24.627 21.290 1.00 16.80 45 ASP C C 1
ATOM 4199 O O . ASP C 1 49 ? 37.117 24.418 20.223 1.00 15.81 45 ASP C O 1
ATOM 4204 N N . PRO C 1 50 ? 36.617 23.758 22.316 1.00 18.52 46 PRO C N 1
ATOM 4205 C CA . PRO C 1 50 ? 37.488 22.579 22.225 1.00 18.36 46 PRO C CA 1
ATOM 4206 C C . PRO C 1 50 ? 37.087 21.584 21.138 1.00 18.06 46 PRO C C 1
ATOM 4207 O O . PRO C 1 50 ? 37.932 20.803 20.669 1.00 18.21 46 PRO C O 1
ATOM 4211 N N . ALA C 1 51 ? 35.826 21.655 20.727 1.00 18.16 47 ALA C N 1
ATOM 4212 C CA . ALA C 1 51 ? 35.266 20.795 19.690 1.00 17.94 47 ALA C CA 1
ATOM 4213 C C . ALA C 1 51 ? 35.747 21.158 18.282 1.00 16.85 47 ALA C C 1
ATOM 4214 O O . ALA C 1 51 ? 35.582 20.365 17.350 1.00 18.08 47 ALA C O 1
ATOM 4216 N N . VAL C 1 52 ? 36.305 22.359 18.137 1.00 14.02 48 VAL C N 1
ATOM 4217 C CA . VAL C 1 52 ? 36.735 22.860 16.833 1.00 13.15 48 VAL C CA 1
ATOM 4218 C C . VAL C 1 52 ? 38.237 22.637 16.671 1.00 11.73 48 VAL C C 1
ATOM 4219 O O . VAL C 1 52 ? 39.051 23.295 17.340 1.00 12.73 48 VAL C O 1
ATOM 4223 N N . ARG C 1 53 ? 38.596 21.709 15.792 1.00 11.31 49 ARG C N 1
ATOM 4224 C CA . ARG C 1 53 ? 40.002 21.379 15.525 1.00 11.15 49 ARG C CA 1
ATOM 4225 C C . ARG C 1 53 ? 40.619 22.271 14.449 1.00 10.35 49 ARG C C 1
ATOM 4226 O O . ARG C 1 53 ? 41.828 22.513 14.471 1.00 10.87 49 ARG C O 1
ATOM 4234 N N . VAL C 1 54 ? 39.804 22.724 13.491 1.00 10.50 50 VAL C N 1
ATOM 4235 C CA . VAL C 1 54 ? 40.278 23.509 12.340 1.00 9.92 50 VAL C CA 1
ATOM 4236 C C . VAL C 1 54 ? 39.149 24.449 11.955 1.00 9.51 50 VAL C C 1
ATOM 4237 O O . VAL C 1 54 ? 37.971 24.079 12.028 1.00 9.77 50 VAL C O 1
ATOM 4241 N N . ILE C 1 55 ? 39.510 25.658 11.535 1.00 8.87 51 ILE C N 1
ATOM 4242 C CA . ILE C 1 55 ? 38.573 26.641 10.966 1.00 9.40 51 ILE C CA 1
ATOM 4243 C C . ILE C 1 55 ? 38.886 26.788 9.485 1.00 8.34 51 ILE C C 1
ATOM 4244 O O . ILE C 1 55 ? 40.055 26.979 9.122 1.00 8.47 51 ILE C O 1
ATOM 4249 N N . VAL C 1 56 ? 37.871 26.676 8.632 1.00 8.80 52 VAL C N 1
ATOM 4250 C CA . VAL C 1 56 ? 38.005 26.929 7.197 1.00 8.63 52 VAL C CA 1
ATOM 4251 C C . VAL C 1 56 ? 37.214 28.195 6.875 1.00 8.75 52 VAL C C 1
ATOM 4252 O O . VAL C 1 56 ? 36.015 28.298 7.195 1.00 9.75 52 VAL C O 1
ATOM 4256 N N . LEU C 1 57 ? 37.884 29.178 6.276 1.00 8.63 53 LEU C N 1
ATOM 4257 C CA . LEU C 1 57 ? 37.244 30.423 5.831 1.00 9.29 53 LEU C CA 1
ATOM 4258 C C . LEU C 1 57 ? 37.051 30.383 4.325 1.00 8.37 53 LEU C C 1
ATOM 4259 O O . LEU C 1 57 ? 37.968 30.065 3.568 1.00 8.38 53 LEU C O 1
ATOM 4264 N N . THR C 1 58 ? 35.845 30.699 3.865 1.00 8.35 54 THR C N 1
ATOM 4265 C CA . THR C 1 58 ? 35.529 30.608 2.444 1.00 8.96 54 THR C CA 1
ATOM 4266 C C . THR C 1 58 ? 34.476 31.651 2.082 1.00 8.99 54 THR C C 1
ATOM 4267 O O . THR C 1 58 ? 33.924 32.306 2.974 1.00 9.21 54 THR C O 1
ATOM 4271 N N . GLY C 1 59 ? 34.225 31.827 0.781 1.00 8.84 55 GLY C N 1
ATOM 4272 C CA . GLY C 1 59 ? 33.221 32.787 0.306 1.00 9.46 55 GLY C CA 1
ATOM 4273 C C . GLY C 1 59 ? 32.042 32.134 -0.410 1.00 9.74 55 GLY C C 1
ATOM 4274 O O . GLY C 1 59 ? 32.140 31.060 -0.983 1.00 9.98 55 GLY C O 1
ATOM 4275 N N . ALA C 1 60 ? 30.893 32.791 -0.375 1.00 9.69 56 ALA C N 1
ATOM 4276 C CA . ALA C 1 60 ? 29.764 32.340 -1.189 1.00 10.85 56 ALA C CA 1
ATOM 4277 C C . ALA C 1 60 ? 30.157 32.380 -2.664 1.00 10.59 56 ALA C C 1
ATOM 4278 O O . ALA C 1 60 ? 30.595 33.418 -3.154 1.00 9.99 56 ALA C O 1
ATOM 4280 N N . PRO C 1 61 ? 30.008 31.257 -3.396 1.00 11.42 57 PRO C N 1
ATOM 4281 C CA . PRO C 1 61 ? 30.411 31.263 -4.805 1.00 11.58 57 PRO C CA 1
ATOM 4282 C C . PRO C 1 61 ? 29.733 32.394 -5.607 1.00 11.52 57 PRO C C 1
ATOM 4283 O O . PRO C 1 61 ? 28.573 32.727 -5.336 1.00 11.93 57 PRO C O 1
ATOM 4287 N N . PRO C 1 62 ? 30.431 32.951 -6.607 1.00 11.49 58 PRO C N 1
ATOM 4288 C CA . PRO C 1 62 ? 31.736 32.535 -7.131 1.00 11.58 58 PRO C CA 1
ATOM 4289 C C . PRO C 1 62 ? 32.943 33.305 -6.579 1.00 11.24 58 PRO C C 1
ATOM 4290 O O . PRO C 1 62 ? 34.058 33.145 -7.099 1.00 12.81 58 PRO C O 1
ATOM 4294 N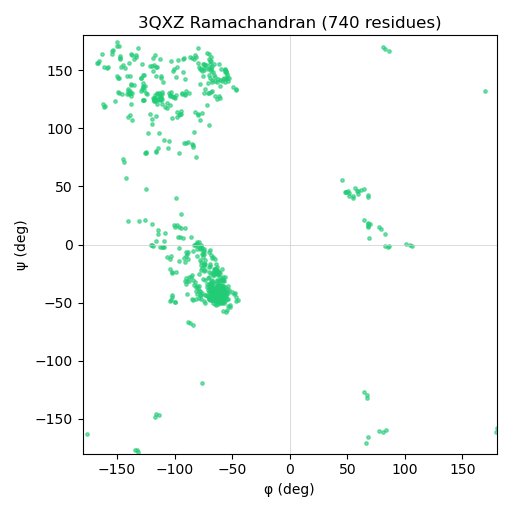 N . ALA C 1 63 ? 32.728 34.174 -5.598 1.00 10.57 59 ALA C N 1
ATOM 4295 C CA . ALA C 1 63 ? 33.811 35.032 -5.074 1.00 9.87 59 ALA C CA 1
ATOM 4296 C C . ALA C 1 63 ? 34.336 34.521 -3.746 1.00 9.13 59 ALA C C 1
ATOM 4297 O O . ALA C 1 63 ? 33.624 33.820 -3.009 1.00 9.27 59 ALA C O 1
ATOM 4299 N N . PHE C 1 64 ? 35.561 34.902 -3.393 1.00 8.74 60 PHE C N 1
ATOM 4300 C CA . PHE C 1 64 ? 35.968 34.796 -1.983 1.00 7.92 60 PHE C CA 1
ATOM 4301 C C . PHE C 1 64 ? 35.582 36.094 -1.278 1.00 7.32 60 PHE C C 1
ATOM 4302 O O . PHE C 1 64 ? 34.653 36.095 -0.442 1.00 7.71 60 PHE C O 1
ATOM 4310 N N . CYS C 1 65 ? 36.219 37.206 -1.630 1.00 7.58 61 CYS C N 1
ATOM 4311 C CA . CYS C 1 65 ? 35.887 38.500 -1.020 1.00 7.68 61 CYS C CA 1
ATOM 4312 C C . CYS C 1 65 ? 36.396 39.603 -1.926 1.00 8.12 61 CYS C C 1
ATOM 4313 O O . CYS C 1 65 ? 37.612 39.714 -2.163 1.00 8.61 61 CYS C O 1
ATOM 4316 N N . SER C 1 66 ? 35.486 40.440 -2.420 1.00 9.28 62 SER C N 1
ATOM 4317 C CA . SER C 1 66 ? 35.807 41.516 -3.366 1.00 10.18 62 SER C CA 1
ATOM 4318 C C . SER C 1 66 ? 36.413 42.756 -2.698 1.00 10.01 62 SER C C 1
ATOM 4319 O O . SER C 1 66 ? 36.714 43.744 -3.387 1.00 9.94 62 SER C O 1
ATOM 4322 N N . GLY C 1 67 ? 36.613 42.696 -1.385 1.00 9.84 63 GLY C N 1
ATOM 4323 C CA . GLY C 1 67 ? 37.256 43.791 -0.657 1.00 10.08 63 GLY C CA 1
ATOM 4324 C C . GLY C 1 67 ? 36.321 44.921 -0.270 1.00 10.69 63 GLY C C 1
ATOM 4325 O O . GLY C 1 67 ? 35.099 44.745 -0.220 1.00 10.96 63 GLY C O 1
ATOM 4326 N N . ALA C 1 68 ? 36.893 46.089 0.005 1.00 11.65 64 ALA C N 1
ATOM 4327 C CA . ALA C 1 68 ? 36.128 47.245 0.493 1.00 13.26 64 ALA C CA 1
ATOM 4328 C C . ALA C 1 68 ? 35.352 47.906 -0.639 1.00 14.33 64 ALA C C 1
ATOM 4329 O O . ALA C 1 68 ? 35.798 47.939 -1.791 1.00 14.39 64 ALA C O 1
ATOM 4331 N N . GLN C 1 69 ? 34.208 48.485 -0.281 1.00 16.00 65 GLN C N 1
ATOM 4332 C CA . GLN C 1 69 ? 33.422 49.264 -1.220 1.00 18.52 65 GLN C CA 1
ATOM 4333 C C . GLN C 1 69 ? 34.148 50.551 -1.576 1.00 19.74 65 GLN C C 1
ATOM 4334 O O . GLN C 1 69 ? 34.816 51.156 -0.734 1.00 20.44 65 GLN C O 1
ATOM 4336 N N . ILE C 1 70 ? 34.032 50.956 -2.831 1.00 21.80 66 ILE C N 1
ATOM 4337 C CA . ILE C 1 70 ? 34.600 52.232 -3.259 1.00 23.67 66 ILE C CA 1
ATOM 4338 C C . ILE C 1 70 ? 33.463 53.191 -3.618 1.00 25.32 66 ILE C C 1
ATOM 4339 O O . ILE C 1 70 ? 32.332 52.757 -3.864 1.00 26.25 66 ILE C O 1
ATOM 4344 N N . SER C 1 71 ? 33.750 54.489 -3.619 1.00 27.30 67 SER C N 1
ATOM 4345 C CA . SER C 1 71 ? 32.708 55.490 -3.854 1.00 29.31 67 SER C CA 1
ATOM 4346 C C . SER C 1 71 ? 33.208 56.676 -4.676 1.00 30.28 67 SER C C 1
ATOM 4347 O O . SER C 1 71 ? 34.394 57.023 -4.632 1.00 30.74 67 SER C O 1
ATOM 4350 N N . ALA C 1 72 ? 32.291 57.296 -5.416 1.00 31.59 68 ALA C N 1
ATOM 4351 C CA . ALA C 1 72 ? 32.614 58.453 -6.258 1.00 32.44 68 ALA C CA 1
ATOM 4352 C C . ALA C 1 72 ? 32.255 59.769 -5.571 1.00 33.20 68 ALA C C 1
ATOM 4353 O O . ALA C 1 72 ? 31.775 59.781 -4.432 1.00 33.93 68 ALA C O 1
ATOM 4355 N N . PHE C 1 85 ? 39.197 53.480 14.702 1.00 19.52 81 PHE C N 1
ATOM 4356 C CA . PHE C 1 85 ? 39.733 53.092 13.387 1.00 18.25 81 PHE C CA 1
ATOM 4357 C C . PHE C 1 85 ? 41.055 52.354 13.466 1.00 16.67 81 PHE C C 1
ATOM 4358 O O . PHE C 1 85 ? 41.989 52.790 14.138 1.00 16.98 81 PHE C O 1
ATOM 4366 N N . SER C 1 86 ? 41.122 51.247 12.734 1.00 15.07 82 SER C N 1
ATOM 4367 C CA . SER C 1 86 ? 42.357 50.484 12.589 1.00 13.62 82 SER C CA 1
ATOM 4368 C C . SER C 1 86 ? 42.495 49.969 11.170 1.00 13.11 82 SER C C 1
ATOM 4369 O O . SER C 1 86 ? 41.505 49.606 10.527 1.00 13.02 82 SER C O 1
ATOM 4372 N N . ALA C 1 87 ? 43.730 49.918 10.675 1.00 11.46 83 ALA C N 1
ATOM 4373 C CA . ALA C 1 87 ? 43.964 49.227 9.409 1.00 10.81 83 ALA C CA 1
ATOM 4374 C C . ALA C 1 87 ? 43.964 47.706 9.576 1.00 11.15 83 ALA C C 1
ATOM 4375 O O . ALA C 1 87 ? 44.117 46.984 8.578 1.00 10.76 83 ALA C O 1
ATOM 4377 N N . SER C 1 88 ? 43.799 47.236 10.818 1.00 11.04 84 SER C N 1
ATOM 4378 C CA . SER C 1 88 ? 43.660 45.803 11.120 1.00 11.10 84 SER C CA 1
ATOM 4379 C C . SER C 1 88 ? 42.245 45.561 11.669 1.00 12.15 84 SER C C 1
ATOM 4380 O O . SER C 1 88 ? 42.052 45.533 12.868 1.00 12.58 84 SER C O 1
ATOM 4383 N N . PRO C 1 89 ? 41.253 45.407 10.788 1.00 12.05 85 PRO C N 1
ATOM 4384 C CA . PRO C 1 89 ? 39.847 45.353 11.227 1.00 12.98 85 PRO C CA 1
ATOM 4385 C C . PRO C 1 89 ? 39.369 43.975 11.734 1.00 13.27 85 PRO C C 1
ATOM 4386 O O . PRO C 1 89 ? 38.199 43.830 12.109 1.00 13.98 85 PRO C O 1
ATOM 4390 N N . VAL C 1 90 ? 40.228 42.971 11.731 1.00 12.47 86 VAL C N 1
ATOM 4391 C CA . VAL C 1 90 ? 39.916 41.647 12.238 1.00 12.07 86 VAL C CA 1
ATOM 4392 C C . VAL C 1 90 ? 40.884 41.334 13.376 1.00 12.79 86 VAL C C 1
ATOM 4393 O O . VAL C 1 90 ? 42.094 41.129 13.145 1.00 12.76 86 VAL C O 1
ATOM 4397 N N . GLN C 1 91 ? 40.375 41.332 14.597 1.00 13.58 87 GLN C N 1
ATOM 4398 C CA . GLN C 1 91 ? 41.167 41.017 15.776 1.00 14.81 87 GLN C CA 1
ATOM 4399 C C . GLN C 1 91 ? 40.329 40.100 16.670 1.00 15.08 87 GLN C C 1
ATOM 4400 O O . GLN C 1 91 ? 39.159 40.402 16.930 1.00 15.31 87 GLN C O 1
ATOM 4406 N N . PRO C 1 92 ? 40.889 38.961 17.137 1.00 14.92 88 PRO C N 1
ATOM 4407 C CA . PRO C 1 92 ? 42.241 38.497 16.841 1.00 14.89 88 PRO C CA 1
ATOM 4408 C C . PRO C 1 92 ? 42.392 38.099 15.372 1.00 14.88 88 PRO C C 1
ATOM 4409 O O . PRO C 1 92 ? 41.397 37.739 14.700 1.00 15.59 88 PRO C O 1
ATOM 4413 N N . ALA C 1 93 ? 43.616 38.183 14.881 1.00 13.12 89 ALA C N 1
ATOM 4414 C CA . ALA C 1 93 ? 43.931 37.672 13.541 1.00 13.06 89 ALA C CA 1
ATOM 4415 C C . ALA C 1 93 ? 44.007 36.139 13.569 1.00 11.97 89 ALA C C 1
ATOM 4416 O O . ALA C 1 93 ? 44.292 35.528 14.616 1.00 10.84 89 ALA C O 1
ATOM 4418 N N . ALA C 1 94 ? 43.781 35.507 12.423 1.00 10.36 90 ALA C N 1
ATOM 4419 C CA . ALA C 1 94 ? 43.829 34.063 12.359 1.00 9.49 90 ALA C CA 1
ATOM 4420 C C . ALA C 1 94 ? 45.160 33.512 12.880 1.00 9.01 90 ALA C C 1
ATOM 4421 O O . ALA C 1 94 ? 45.175 32.473 13.533 1.00 8.47 90 ALA C O 1
ATOM 4423 N N . PHE C 1 95 ? 46.258 34.199 12.590 1.00 8.47 91 PHE C N 1
ATOM 4424 C CA . PHE C 1 95 ? 47.578 33.715 13.004 1.00 8.30 91 PHE C CA 1
ATOM 4425 C C . PHE C 1 95 ? 47.877 33.884 14.501 1.00 9.27 91 PHE C C 1
ATOM 4426 O O . PHE C 1 95 ? 48.941 33.441 14.961 1.00 9.67 91 PHE C O 1
ATOM 4434 N N . GLU C 1 96 ? 46.978 34.532 15.232 1.00 9.27 92 GLU C N 1
ATOM 4435 C CA . GLU C 1 96 ? 47.090 34.627 16.694 1.00 10.23 92 GLU C CA 1
ATOM 4436 C C . GLU C 1 96 ? 46.394 33.472 17.412 1.00 9.88 92 GLU C C 1
ATOM 4437 O O . GLU C 1 96 ? 46.532 33.336 18.637 1.00 10.79 92 GLU C O 1
ATOM 4443 N N . LEU C 1 97 ? 45.648 32.637 16.691 1.00 9.00 93 LEU C N 1
ATOM 4444 C CA . LEU C 1 97 ? 44.858 31.589 17.323 1.00 8.33 93 LEU C CA 1
ATOM 4445 C C . LEU C 1 97 ? 45.692 30.356 17.626 1.00 8.90 93 LEU C C 1
ATOM 4446 O O . LEU C 1 97 ? 46.768 30.161 17.041 1.00 9.02 93 LEU C O 1
ATOM 4451 N N . ARG C 1 98 ? 45.173 29.499 18.499 1.00 9.27 94 ARG C N 1
ATOM 4452 C CA A ARG C 1 98 ? 45.758 28.178 18.718 0.60 9.88 94 ARG C CA 1
ATOM 4453 C CA B ARG C 1 98 ? 45.748 28.176 18.724 0.40 10.09 94 ARG C CA 1
ATOM 4454 C C . ARG C 1 98 ? 45.288 27.222 17.633 1.00 10.27 94 ARG C C 1
ATOM 4455 O O . ARG C 1 98 ? 46.005 26.283 17.273 1.00 12.24 94 ARG C O 1
ATOM 4470 N N . THR C 1 99 ? 44.118 27.502 17.063 1.00 9.44 95 THR C N 1
ATOM 4471 C CA . THR C 1 99 ? 43.461 26.624 16.091 1.00 9.08 95 THR C CA 1
ATOM 4472 C C . THR C 1 99 ? 43.931 26.904 14.660 1.00 8.15 95 THR C C 1
ATOM 4473 O O . THR C 1 99 ? 43.892 28.062 14.227 1.00 8.22 95 THR C O 1
ATOM 4477 N N . PRO C 1 100 ? 44.331 25.849 13.910 1.00 8.00 96 PRO C N 1
ATOM 4478 C CA . PRO C 1 100 ? 44.677 26.038 12.478 1.00 7.81 96 PRO C CA 1
ATOM 4479 C C . PRO C 1 100 ? 43.529 26.652 11.691 1.00 7.99 96 PRO C C 1
ATOM 4480 O O . PRO C 1 100 ? 42.343 26.322 11.934 1.00 8.62 96 PRO C O 1
ATOM 4484 N N . VAL C 1 101 ? 43.893 27.510 10.738 1.00 7.71 97 VAL C N 1
ATOM 4485 C CA . VAL C 1 101 ? 42.945 28.210 9.850 1.00 7.66 97 VAL C CA 1
ATOM 4486 C C . VAL C 1 101 ? 43.382 27.973 8.421 1.00 7.75 97 VAL C C 1
ATOM 4487 O O . VAL C 1 101 ? 44.533 28.303 8.045 1.00 7.84 97 VAL C O 1
ATOM 4491 N N . ILE C 1 102 ? 42.471 27.435 7.617 1.00 7.02 98 ILE C N 1
ATOM 4492 C CA . ILE C 1 102 ? 42.706 27.252 6.185 1.00 6.92 98 ILE C CA 1
ATOM 4493 C C . ILE C 1 102 ? 41.776 28.196 5.427 1.00 6.89 98 ILE C C 1
ATOM 4494 O O . ILE C 1 102 ? 40.555 28.193 5.664 1.00 8.22 98 ILE C O 1
ATOM 4499 N N . ALA C 1 103 ? 42.338 28.996 4.529 1.00 6.90 99 ALA C N 1
ATOM 4500 C CA . ALA C 1 103 ? 41.491 29.826 3.659 1.00 7.35 99 ALA C CA 1
ATOM 4501 C C . ALA C 1 103 ? 41.255 29.092 2.352 1.00 7.11 99 ALA C C 1
ATOM 4502 O O . ALA C 1 103 ? 42.193 28.823 1.581 1.00 7.84 99 ALA C O 1
ATOM 4504 N N . ALA C 1 104 ? 39.987 28.738 2.126 1.00 7.27 100 ALA C N 1
ATOM 4505 C CA . ALA C 1 104 ? 39.535 28.092 0.902 1.00 7.99 100 ALA C CA 1
ATOM 4506 C C . ALA C 1 104 ? 39.105 29.250 -0.008 1.00 7.65 100 ALA C C 1
ATOM 4507 O O . ALA C 1 104 ? 37.946 29.697 0.003 1.00 8.30 100 ALA C O 1
ATOM 4509 N N . VAL C 1 105 ? 40.075 29.778 -0.749 1.00 7.54 101 VAL C N 1
ATOM 4510 C CA . VAL C 1 105 ? 39.884 30.985 -1.553 1.00 8.33 101 VAL C CA 1
ATOM 4511 C C . VAL C 1 105 ? 39.297 30.541 -2.887 1.00 7.95 101 VAL C C 1
ATOM 4512 O O . VAL C 1 105 ? 39.999 30.261 -3.862 1.00 8.26 101 VAL C O 1
ATOM 4516 N N . ASN C 1 106 ? 37.972 30.436 -2.893 1.00 8.71 102 ASN C N 1
ATOM 4517 C CA . ASN C 1 106 ? 37.225 29.775 -3.968 1.00 8.65 102 ASN C CA 1
ATOM 4518 C C . ASN C 1 106 ? 37.001 30.636 -5.210 1.00 8.95 102 ASN C C 1
ATOM 4519 O O . ASN C 1 106 ? 36.411 30.154 -6.186 1.00 9.87 102 ASN C O 1
ATOM 4524 N N . GLY C 1 107 ? 37.421 31.895 -5.156 1.00 8.68 103 GLY C N 1
ATOM 4525 C CA . GLY C 1 107 ? 37.259 32.822 -6.256 1.00 8.78 103 GLY C CA 1
ATOM 4526 C C . GLY C 1 107 ? 37.922 34.135 -5.901 1.00 8.03 103 GLY C C 1
ATOM 4527 O O . GLY C 1 107 ? 38.740 34.177 -4.954 1.00 8.21 103 GLY C O 1
ATOM 4528 N N . HIS C 1 108 ? 37.579 35.191 -6.637 1.00 8.74 104 HIS C N 1
ATOM 4529 C CA A HIS C 1 108 ? 38.038 36.601 -6.524 0.70 10.44 104 HIS C CA 1
ATOM 4530 C CA B HIS C 1 108 ? 38.367 36.397 -6.477 0.30 7.47 104 HIS C CA 1
ATOM 4531 C C . HIS C 1 108 ? 38.432 36.955 -5.070 1.00 8.65 104 HIS C C 1
ATOM 4532 O O . HIS C 1 108 ? 37.529 36.858 -4.215 1.00 8.78 104 HIS C O 1
ATOM 4545 N N . ALA C 1 109 ? 39.647 37.443 -4.807 1.00 8.86 105 ALA C N 1
ATOM 4546 C CA . ALA C 1 109 ? 40.023 37.984 -3.500 1.00 8.30 105 ALA C CA 1
ATOM 4547 C C . ALA C 1 109 ? 40.879 39.211 -3.768 1.00 8.13 105 ALA C C 1
ATOM 4548 O O . ALA C 1 109 ? 42.009 39.104 -4.278 1.00 8.24 105 ALA C O 1
ATOM 4550 N N . ILE C 1 110 ? 40.313 40.371 -3.463 1.00 8.35 106 ILE C N 1
ATOM 4551 C CA . ILE C 1 110 ? 40.886 41.663 -3.830 1.00 9.60 106 ILE C CA 1
ATOM 4552 C C . ILE C 1 110 ? 41.006 42.547 -2.607 1.00 8.86 106 ILE C C 1
ATOM 4553 O O . ILE C 1 110 ? 40.089 42.606 -1.787 1.00 8.82 106 ILE C O 1
ATOM 4558 N N . GLY C 1 111 ? 42.110 43.278 -2.487 1.00 7.99 107 GLY C N 1
ATOM 4559 C CA . GLY C 1 111 ? 42.204 44.269 -1.421 1.00 8.27 107 GLY C CA 1
ATOM 4560 C C . GLY C 1 111 ? 42.235 43.595 -0.071 1.00 8.24 107 GLY C C 1
ATOM 4561 O O . GLY C 1 111 ? 42.976 42.620 0.129 1.00 8.32 107 GLY C O 1
ATOM 4562 N N . ILE C 1 112 ? 41.405 44.098 0.841 1.00 8.57 108 ILE C N 1
ATOM 4563 C CA . ILE C 1 112 ? 41.320 43.460 2.141 1.00 9.76 108 ILE C CA 1
ATOM 4564 C C . ILE C 1 112 ? 40.811 42.012 2.062 1.00 9.06 108 ILE C C 1
ATOM 4565 O O . ILE C 1 112 ? 41.074 41.210 2.948 1.00 8.81 108 ILE C O 1
ATOM 4570 N N . GLY C 1 113 ? 40.087 41.658 0.993 1.00 8.65 109 GLY C N 1
ATOM 4571 C CA . GLY C 1 113 ? 39.733 40.254 0.792 1.00 9.04 109 GLY C CA 1
ATOM 4572 C C . GLY C 1 113 ? 40.966 39.368 0.690 1.00 8.49 109 GLY C C 1
ATOM 4573 O O . GLY C 1 113 ? 40.988 38.257 1.224 1.00 9.96 109 GLY C O 1
ATOM 4574 N N . MET C 1 114 ? 41.992 39.852 -0.012 1.00 7.99 110 MET C N 1
ATOM 4575 C CA . MET C 1 114 ? 43.259 39.111 -0.086 1.00 7.35 110 MET C CA 1
ATOM 4576 C C . MET C 1 114 ? 44.091 39.265 1.186 1.00 7.40 110 MET C C 1
ATOM 4577 O O . MET C 1 114 ? 44.630 38.288 1.700 1.00 7.69 110 MET C O 1
ATOM 4582 N N . THR C 1 115 ? 44.190 40.486 1.717 1.00 7.07 111 THR C N 1
ATOM 4583 C CA . THR C 1 115 ? 45.109 40.693 2.864 1.00 7.51 111 THR C CA 1
ATOM 4584 C C . THR C 1 115 ? 44.588 39.925 4.099 1.00 7.52 111 THR C C 1
ATOM 4585 O O . THR C 1 115 ? 45.380 39.376 4.860 1.00 8.04 111 THR C O 1
ATOM 4589 N N . LEU C 1 116 ? 43.263 39.788 4.256 1.00 7.59 112 LEU C N 1
ATOM 4590 C CA . LEU C 1 116 ? 42.744 38.896 5.314 1.00 7.87 112 LEU C CA 1
ATOM 4591 C C . LEU C 1 116 ? 42.976 37.419 5.031 1.00 7.34 112 LEU C C 1
ATOM 4592 O O . LEU C 1 116 ? 43.253 36.645 5.958 1.00 8.17 112 LEU C O 1
ATOM 4597 N N . ALA C 1 117 ? 42.924 37.022 3.763 1.00 7.67 113 ALA C N 1
ATOM 4598 C CA . ALA C 1 117 ? 43.246 35.633 3.432 1.00 8.04 113 ALA C CA 1
ATOM 4599 C C . ALA C 1 117 ? 44.698 35.301 3.818 1.00 7.73 113 ALA C C 1
ATOM 4600 O O . ALA C 1 117 ? 44.993 34.171 4.159 1.00 7.33 113 ALA C O 1
ATOM 4602 N N . LEU C 1 118 ? 45.600 36.295 3.748 1.00 7.36 114 LEU C N 1
ATOM 4603 C CA . LEU C 1 118 ? 47.016 36.087 4.092 1.00 7.41 114 LEU C CA 1
ATOM 4604 C C . LEU C 1 118 ? 47.223 35.814 5.572 1.00 7.91 114 LEU C C 1
ATOM 4605 O O . LEU C 1 118 ? 48.313 35.426 5.973 1.00 8.75 114 LEU C O 1
ATOM 4610 N N . HIS C 1 119 ? 46.207 36.013 6.410 1.00 7.65 115 HIS C N 1
ATOM 4611 C CA . HIS C 1 119 ? 46.358 35.662 7.810 1.00 7.23 115 HIS C CA 1
ATOM 4612 C C . HIS C 1 119 ? 46.274 34.163 8.078 1.00 7.84 115 HIS C C 1
ATOM 4613 O O . HIS C 1 119 ? 46.691 33.716 9.162 1.00 8.25 115 HIS C O 1
ATOM 4620 N N . ALA C 1 120 ? 45.681 33.402 7.145 1.00 7.29 116 ALA C N 1
ATOM 4621 C CA . ALA C 1 120 ? 45.480 31.957 7.353 1.00 7.27 116 ALA C CA 1
ATOM 4622 C C . ALA C 1 120 ? 46.829 31.225 7.330 1.00 7.17 116 ALA C C 1
ATOM 4623 O O . ALA C 1 120 ? 47.816 31.680 6.720 1.00 7.15 116 ALA C O 1
ATOM 4625 N N . ASP C 1 121 ? 46.850 30.046 7.947 1.00 7.16 117 ASP C N 1
ATOM 4626 C CA . ASP C 1 121 ? 48.043 29.190 7.911 1.00 7.44 117 ASP C CA 1
ATOM 4627 C C . ASP C 1 121 ? 48.295 28.653 6.523 1.00 7.85 117 ASP C C 1
ATOM 4628 O O . ASP C 1 121 ? 49.443 28.592 6.063 1.00 9.39 117 ASP C O 1
ATOM 4633 N N . ILE C 1 122 ? 47.206 28.290 5.850 1.00 8.08 118 ILE C N 1
ATOM 4634 C CA . ILE C 1 122 ? 47.229 27.572 4.578 1.00 7.96 118 ILE C CA 1
ATOM 4635 C C . ILE C 1 122 ? 46.213 28.233 3.638 1.00 7.70 118 ILE C C 1
ATOM 4636 O O . ILE C 1 122 ? 45.101 28.611 4.086 1.00 8.53 118 ILE C O 1
ATOM 4641 N N . ARG C 1 123 ? 46.589 28.416 2.373 1.00 6.96 119 ARG C N 1
ATOM 4642 C CA . ARG C 1 123 ? 45.669 28.947 1.357 1.00 6.85 119 ARG C CA 1
ATOM 4643 C C . ARG C 1 123 ? 45.588 27.988 0.184 1.00 7.30 119 ARG C C 1
ATOM 4644 O O . ARG C 1 123 ? 46.614 27.562 -0.367 1.00 7.33 119 ARG C O 1
ATOM 4652 N N . ILE C 1 124 ? 44.359 27.677 -0.209 1.00 7.22 120 ILE C N 1
ATOM 4653 C CA . ILE C 1 124 ? 44.089 26.951 -1.439 1.00 7.48 120 ILE C CA 1
ATOM 4654 C C . ILE C 1 124 ? 43.313 27.918 -2.331 1.00 6.90 120 ILE C C 1
ATOM 4655 O O . ILE C 1 124 ? 42.264 28.441 -1.919 1.00 7.82 120 ILE C O 1
ATOM 4660 N N . LEU C 1 125 ? 43.861 28.204 -3.511 1.00 7.28 121 LEU C N 1
ATOM 4661 C CA . LEU C 1 125 ? 43.276 29.234 -4.408 1.00 7.41 121 LEU C CA 1
ATOM 4662 C C . LEU C 1 125 ? 42.643 28.651 -5.648 1.00 7.98 121 LEU C C 1
ATOM 4663 O O . LEU C 1 125 ? 43.182 27.703 -6.243 1.00 9.11 121 LEU C O 1
ATOM 4668 N N . ALA C 1 126 ? 41.492 29.222 -6.038 1.00 7.46 122 ALA C N 1
ATOM 4669 C CA . ALA C 1 126 ? 40.893 28.912 -7.330 1.00 8.07 122 ALA C CA 1
ATOM 4670 C C . ALA C 1 126 ? 41.787 29.375 -8.485 1.00 8.38 122 ALA C C 1
ATOM 4671 O O . ALA C 1 126 ? 42.186 30.545 -8.581 1.00 8.51 122 ALA C O 1
ATOM 4673 N N . GLU C 1 127 ? 42.060 28.450 -9.392 1.00 8.86 123 GLU C N 1
ATOM 4674 C CA . GLU C 1 127 ? 42.901 28.734 -10.556 1.00 10.36 123 GLU C CA 1
ATOM 4675 C C . GLU C 1 127 ? 42.381 29.876 -11.401 1.00 10.55 123 GLU C C 1
ATOM 4676 O O . GLU C 1 127 ? 43.169 30.615 -12.005 1.00 10.52 123 GLU C O 1
ATOM 4682 N N . GLU C 1 128 ? 41.060 30.026 -11.435 1.00 9.80 124 GLU C N 1
ATOM 4683 C CA . GLU C 1 128 ? 40.415 31.010 -12.287 1.00 10.14 124 GLU C CA 1
ATOM 4684 C C . GLU C 1 128 ? 40.246 32.385 -11.645 1.00 10.15 124 GLU C C 1
ATOM 4685 O O . GLU C 1 128 ? 39.866 33.339 -12.334 1.00 10.88 124 GLU C O 1
ATOM 4691 N N . GLY C 1 129 ? 40.448 32.494 -10.336 1.00 9.22 125 GLY C N 1
ATOM 4692 C CA . GLY C 1 129 ? 40.161 33.736 -9.637 1.00 8.98 125 GLY C CA 1
ATOM 4693 C C . GLY C 1 129 ? 41.120 34.869 -9.949 1.00 8.98 125 GLY C C 1
ATOM 4694 O O . GLY C 1 129 ? 42.301 34.665 -10.247 1.00 9.30 125 GLY C O 1
ATOM 4695 N N . ARG C 1 130 ? 40.595 36.088 -9.847 1.00 8.08 126 ARG C N 1
ATOM 4696 C CA . ARG C 1 130 ? 41.450 37.279 -9.892 1.00 8.38 126 ARG C CA 1
ATOM 4697 C C . ARG C 1 130 ? 41.895 37.656 -8.471 1.00 8.29 126 ARG C C 1
ATOM 4698 O O . ARG C 1 130 ? 41.066 37.730 -7.551 1.00 8.52 126 ARG C O 1
ATOM 4706 N N . TYR C 1 131 ? 43.196 37.902 -8.316 1.00 8.17 127 TYR C N 1
ATOM 4707 C CA . TYR C 1 131 ? 43.797 38.222 -7.021 1.00 7.96 127 TYR C CA 1
ATOM 4708 C C . TYR C 1 131 ? 44.599 39.490 -7.148 1.00 7.64 127 TYR C C 1
ATOM 4709 O O . TYR C 1 131 ? 45.303 39.673 -8.143 1.00 7.92 127 TYR C O 1
ATOM 4718 N N . ALA C 1 132 ? 44.485 40.393 -6.174 1.00 7.15 128 ALA C N 1
ATOM 4719 C CA . ALA C 1 132 ? 45.213 41.668 -6.230 1.00 7.47 128 ALA C CA 1
ATOM 4720 C C . ALA C 1 132 ? 45.138 42.338 -4.882 1.00 7.28 128 ALA C C 1
ATOM 4721 O O . ALA C 1 132 ? 44.197 42.103 -4.102 1.00 7.69 128 ALA C O 1
ATOM 4723 N N . ILE C 1 133 ? 46.124 43.205 -4.635 1.00 7.23 129 ILE C N 1
ATOM 4724 C CA . ILE C 1 133 ? 46.151 44.065 -3.447 1.00 7.99 129 ILE C CA 1
ATOM 4725 C C . ILE C 1 133 ? 46.287 45.493 -4.005 1.00 7.83 129 ILE C C 1
ATOM 4726 O O . ILE C 1 133 ? 47.386 46.048 -4.052 1.00 7.27 129 ILE C O 1
ATOM 4731 N N . PRO C 1 134 ? 45.174 46.076 -4.487 1.00 7.76 130 PRO C N 1
ATOM 4732 C CA . PRO C 1 134 ? 45.283 47.276 -5.337 1.00 8.14 130 PRO C CA 1
ATOM 4733 C C . PRO C 1 134 ? 45.122 48.597 -4.597 1.00 8.60 130 PRO C C 1
ATOM 4734 O O . PRO C 1 134 ? 44.961 49.643 -5.232 1.00 8.64 130 PRO C O 1
ATOM 4738 N N . GLN C 1 135 ? 45.221 48.559 -3.270 1.00 7.78 131 GLN C N 1
ATOM 4739 C CA . GLN C 1 135 ? 45.000 49.757 -2.452 1.00 8.06 131 GLN C CA 1
ATOM 4740 C C . GLN C 1 135 ? 45.755 50.993 -2.924 1.00 8.07 131 GLN C C 1
ATOM 4741 O O . GLN C 1 135 ? 45.199 52.095 -2.897 1.00 8.36 131 GLN C O 1
ATOM 4747 N N . VAL C 1 136 ? 47.019 50.859 -3.309 1.00 7.47 132 VAL C N 1
ATOM 4748 C CA . VAL C 1 136 ? 47.769 52.053 -3.708 1.00 7.94 132 VAL C CA 1
ATOM 4749 C C . VAL C 1 136 ? 47.217 52.733 -4.978 1.00 8.54 132 VAL C C 1
ATOM 4750 O O . VAL C 1 136 ? 47.434 53.924 -5.191 1.00 9.41 132 VAL C O 1
ATOM 4754 N N . ARG C 1 137 ? 46.517 51.959 -5.817 1.00 8.35 133 ARG C N 1
ATOM 4755 C CA . ARG C 1 137 ? 45.864 52.492 -7.034 1.00 9.35 133 ARG C CA 1
ATOM 4756 C C . ARG C 1 137 ? 44.619 53.301 -6.694 1.00 10.16 133 ARG C C 1
ATOM 4757 O O . ARG C 1 137 ? 44.113 54.030 -7.554 1.00 10.42 133 ARG C O 1
ATOM 4765 N N . PHE C 1 138 ? 44.158 53.185 -5.455 1.00 9.40 134 PHE C N 1
ATOM 4766 C CA . PHE C 1 138 ? 42.989 53.919 -4.966 1.00 9.97 134 PHE C CA 1
ATOM 4767 C C . PHE C 1 138 ? 43.354 55.027 -3.979 1.00 10.69 134 PHE C C 1
ATOM 4768 O O . PHE C 1 138 ? 42.467 55.622 -3.343 1.00 12.51 134 PHE C O 1
ATOM 4776 N N . GLY C 1 139 ? 44.648 55.321 -3.838 1.00 9.73 135 GLY C N 1
ATOM 4777 C CA . GLY C 1 139 ? 45.062 56.417 -2.954 1.00 10.29 135 GLY C CA 1
ATOM 4778 C C . GLY C 1 139 ? 45.084 56.055 -1.489 1.00 10.68 135 GLY C C 1
ATOM 4779 O O . GLY C 1 139 ? 45.188 56.947 -0.648 1.00 11.45 135 GLY C O 1
ATOM 4780 N N . VAL C 1 140 ? 44.997 54.760 -1.168 1.00 10.18 136 VAL C N 1
ATOM 4781 C CA . VAL C 1 140 ? 45.240 54.291 0.192 1.00 10.59 136 VAL C CA 1
ATOM 4782 C C . VAL C 1 140 ? 46.471 53.368 0.188 1.00 9.42 136 VAL C C 1
ATOM 4783 O O . VAL C 1 140 ? 47.397 53.632 -0.560 1.00 10.05 136 VAL C O 1
ATOM 4787 N N . ALA C 1 141 ? 46.505 52.337 1.019 1.00 8.91 137 ALA C N 1
ATOM 4788 C CA . ALA C 1 141 ? 47.727 51.517 1.123 1.00 8.21 137 ALA C CA 1
ATOM 4789 C C . ALA C 1 141 ? 47.328 50.13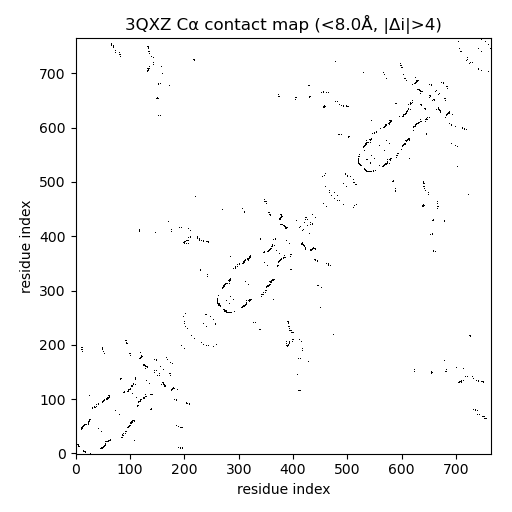5 1.594 1.00 8.06 137 ALA C C 1
ATOM 4790 O O . ALA C 1 141 ? 46.211 49.953 2.093 1.00 8.74 137 ALA C O 1
ATOM 4792 N N . PRO C 1 142 ? 48.228 49.143 1.449 1.00 7.77 138 PRO C N 1
ATOM 4793 C CA . PRO C 1 142 ? 47.886 47.805 1.958 1.00 7.66 138 PRO C CA 1
ATOM 4794 C C . PRO C 1 142 ? 47.532 47.808 3.439 1.00 7.75 138 PRO C C 1
ATOM 4795 O O . PRO C 1 142 ? 48.023 48.648 4.219 1.00 8.26 138 PRO C O 1
ATOM 4799 N N . ASP C 1 143 ? 46.683 46.867 3.824 1.00 7.53 139 ASP C N 1
ATOM 4800 C CA . ASP C 1 143 ? 46.097 46.840 5.161 1.00 7.72 139 ASP C CA 1
ATOM 4801 C C . ASP C 1 143 ? 46.191 45.434 5.754 1.00 8.66 139 ASP C C 1
ATOM 4802 O O . ASP C 1 143 ? 46.769 44.507 5.156 1.00 8.01 139 ASP C O 1
ATOM 4807 N N . ALA C 1 144 ? 45.635 45.274 6.943 1.00 8.09 140 ALA C N 1
ATOM 4808 C CA . ALA C 1 144 ? 45.608 43.994 7.642 1.00 8.12 140 ALA C CA 1
ATOM 4809 C C . ALA C 1 144 ? 46.966 43.304 7.660 1.00 7.77 140 ALA C C 1
ATOM 4810 O O . ALA C 1 144 ? 47.066 42.093 7.423 1.00 8.20 140 ALA C O 1
ATOM 4812 N N . LEU C 1 145 ? 48.007 44.076 7.968 1.00 7.52 141 LEU C N 1
ATOM 4813 C CA . LEU C 1 145 ? 49.361 43.540 8.138 1.00 7.92 141 LEU C CA 1
ATOM 4814 C C . LEU C 1 145 ? 49.978 42.946 6.872 1.00 7.66 141 LEU C C 1
ATOM 4815 O O . LEU C 1 145 ? 50.970 42.223 6.982 1.00 7.51 141 LEU C O 1
ATOM 4820 N N . ALA C 1 146 ? 49.486 43.324 5.695 1.00 7.14 142 ALA C N 1
ATOM 4821 C CA . ALA C 1 146 ? 50.063 42.816 4.427 1.00 7.01 142 ALA C CA 1
ATOM 4822 C C . ALA C 1 146 ? 51.548 43.175 4.297 1.00 7.23 142 ALA C C 1
ATOM 4823 O O . ALA C 1 146 ? 52.314 42.409 3.711 1.00 7.17 142 ALA C O 1
ATOM 4825 N N . HIS C 1 147 ? 51.967 44.317 4.854 1.00 6.85 143 HIS C N 1
ATOM 4826 C CA . HIS C 1 147 ? 53.373 44.698 4.805 1.00 7.08 143 HIS C CA 1
ATOM 4827 C C . HIS C 1 147 ? 54.276 43.716 5.538 1.00 6.93 143 HIS C C 1
ATOM 4828 O O . HIS C 1 147 ? 55.480 43.678 5.276 1.00 7.31 143 HIS C O 1
ATOM 4835 N N . TRP C 1 148 ? 53.700 42.963 6.469 1.00 7.18 144 TRP C N 1
ATOM 4836 C CA . TRP C 1 148 ? 54.402 41.981 7.300 1.00 7.02 144 TRP C CA 1
ATOM 4837 C C . TRP C 1 148 ? 54.167 40.546 6.828 1.00 6.30 144 TRP C C 1
ATOM 4838 O O . TRP C 1 148 ? 55.128 39.767 6.734 1.00 6.51 144 TRP C O 1
ATOM 4849 N N . THR C 1 149 ? 52.915 40.188 6.513 1.00 5.84 145 THR C N 1
ATOM 4850 C CA . THR C 1 149 ? 52.636 38.787 6.114 1.00 6.26 145 THR C CA 1
ATOM 4851 C C . THR C 1 149 ? 53.253 38.500 4.745 1.00 6.32 145 THR C C 1
ATOM 4852 O O . THR C 1 149 ? 53.830 37.427 4.516 1.00 7.21 145 THR C O 1
ATOM 4856 N N . LEU C 1 150 ? 53.163 39.452 3.815 1.00 6.56 146 LEU C N 1
ATOM 4857 C CA . LEU C 1 150 ? 53.448 39.107 2.411 1.00 6.30 146 LEU C CA 1
ATOM 4858 C C . LEU C 1 150 ? 54.944 38.790 2.140 1.00 6.32 146 LEU C C 1
ATOM 4859 O O . LEU C 1 150 ? 55.248 37.775 1.517 1.00 6.07 146 LEU C O 1
ATOM 4864 N N . PRO C 1 151 ? 55.909 39.626 2.603 1.00 5.80 147 PRO C N 1
ATOM 4865 C CA . PRO C 1 151 ? 57.316 39.255 2.349 1.00 6.55 147 PRO C CA 1
ATOM 4866 C C . PRO C 1 151 ? 57.708 37.931 3.022 1.00 5.68 147 PRO C C 1
ATOM 4867 O O . PRO C 1 151 ? 58.609 37.235 2.513 1.00 6.65 147 PRO C O 1
ATOM 4871 N N . ARG C 1 152 ? 57.013 37.572 4.111 1.00 6.29 148 ARG C N 1
ATOM 4872 C CA . ARG C 1 152 ? 57.269 36.303 4.803 1.00 6.94 148 ARG C CA 1
ATOM 4873 C C . ARG C 1 152 ? 56.711 35.108 4.037 1.00 7.46 148 ARG C C 1
ATOM 4874 O O . ARG C 1 152 ? 57.007 33.971 4.405 1.00 8.94 148 ARG C O 1
ATOM 4882 N N . LEU C 1 153 ? 55.943 35.343 2.970 1.00 6.84 149 LEU C N 1
ATOM 4883 C CA . LEU C 1 153 ? 55.485 34.286 2.058 1.00 6.52 149 LEU C CA 1
ATOM 4884 C C . LEU C 1 153 ? 56.329 34.201 0.788 1.00 6.25 149 LEU C C 1
ATOM 4885 O O . LEU C 1 153 ? 56.771 33.109 0.396 1.00 7.19 149 LEU C O 1
ATOM 4890 N N . VAL C 1 154 ? 56.547 35.347 0.136 1.00 5.93 150 VAL C N 1
ATOM 4891 C CA . VAL C 1 154 ? 57.003 35.377 -1.249 1.00 6.15 150 VAL C CA 1
ATOM 4892 C C . VAL C 1 154 ? 58.349 36.064 -1.410 1.00 6.42 150 VAL C C 1
ATOM 4893 O O . VAL C 1 154 ? 58.860 36.112 -2.535 1.00 6.97 150 VAL C O 1
ATOM 4897 N N . GLY C 1 155 ? 58.936 36.573 -0.321 1.00 6.57 151 GLY C N 1
ATOM 4898 C CA . GLY C 1 155 ? 60.177 37.334 -0.452 1.00 7.25 151 GLY C CA 1
ATOM 4899 C C . GLY C 1 155 ? 59.907 38.802 -0.753 1.00 6.78 151 GLY C C 1
ATOM 4900 O O . GLY C 1 155 ? 58.792 39.189 -1.146 1.00 6.65 151 GLY C O 1
ATOM 4901 N N . THR C 1 156 ? 60.935 39.638 -0.626 1.00 7.00 152 THR C N 1
ATOM 4902 C CA A THR C 1 156 ? 60.668 41.071 -0.709 0.50 6.98 152 THR C CA 1
ATOM 4903 C CA B THR C 1 156 ? 60.764 41.077 -0.725 0.50 7.61 152 THR C CA 1
ATOM 4904 C C . THR C 1 156 ? 60.342 41.559 -2.114 1.00 7.04 152 THR C C 1
ATOM 4905 O O . THR C 1 156 ? 59.604 42.547 -2.247 1.00 7.58 152 THR C O 1
ATOM 4912 N N . ALA C 1 157 ? 60.846 40.885 -3.155 1.00 6.56 153 ALA C N 1
ATOM 4913 C CA . ALA C 1 157 ? 60.632 41.374 -4.522 1.00 7.06 153 ALA C CA 1
ATOM 4914 C C . ALA C 1 157 ? 59.210 41.156 -4.996 1.00 6.55 153 ALA C C 1
ATOM 4915 O O . ALA C 1 157 ? 58.567 42.077 -5.525 1.00 6.19 153 ALA C O 1
ATOM 4917 N N . VAL C 1 158 ? 58.731 39.923 -4.833 1.00 5.62 154 VAL C N 1
ATOM 4918 C CA . VAL C 1 158 ? 57.345 39.651 -5.212 1.00 6.79 154 VAL C CA 1
ATOM 4919 C C . VAL C 1 158 ? 56.428 40.498 -4.326 1.00 6.08 154 VAL C C 1
ATOM 4920 O O . VAL C 1 158 ? 55.413 41.032 -4.819 1.00 6.95 154 VAL C O 1
ATOM 4924 N N . ALA C 1 159 ? 56.763 40.642 -3.047 1.00 5.75 155 ALA C N 1
ATOM 4925 C CA . ALA C 1 159 ? 55.934 41.498 -2.173 1.00 5.76 155 ALA C CA 1
ATOM 4926 C C . ALA C 1 159 ? 55.893 42.951 -2.662 1.00 6.55 155 ALA C C 1
ATOM 4927 O O . ALA C 1 159 ? 54.823 43.566 -2.772 1.00 6.89 155 ALA C O 1
ATOM 4929 N N . ALA C 1 160 ? 57.063 43.522 -2.937 1.00 7.06 156 ALA C N 1
ATOM 4930 C CA . ALA C 1 160 ? 57.107 44.905 -3.403 1.00 6.70 156 ALA C CA 1
ATOM 4931 C C . ALA C 1 160 ? 56.347 45.061 -4.712 1.00 7.47 156 ALA C C 1
ATOM 4932 O O . ALA C 1 160 ? 55.627 46.058 -4.911 1.00 7.28 156 ALA C O 1
ATOM 4934 N N . GLU C 1 161 ? 56.474 44.100 -5.635 1.00 7.15 157 GLU C N 1
ATOM 4935 C CA . GLU C 1 161 ? 55.735 44.205 -6.883 1.00 7.79 157 GLU C CA 1
ATOM 4936 C C . GLU C 1 161 ? 54.229 44.225 -6.615 1.00 7.97 157 GLU C C 1
ATOM 4937 O O . GLU C 1 161 ? 53.513 45.110 -7.117 1.00 8.44 157 GLU C O 1
ATOM 4943 N N . LEU C 1 162 ? 53.734 43.277 -5.825 1.00 6.91 158 LEU C N 1
ATOM 4944 C CA . LEU C 1 162 ? 52.286 43.209 -5.631 1.00 7.06 158 LEU C CA 1
ATOM 4945 C C . LEU C 1 162 ? 51.742 44.427 -4.869 1.00 7.04 158 LEU C C 1
ATOM 4946 O O . LEU C 1 162 ? 50.668 44.945 -5.207 1.00 7.42 158 LEU C O 1
ATOM 4951 N N . LEU C 1 163 ? 52.500 44.919 -3.894 1.00 7.07 159 LEU C N 1
ATOM 4952 C CA . LEU C 1 163 ? 52.033 46.043 -3.070 1.00 7.29 159 LEU C CA 1
ATOM 4953 C C . LEU C 1 163 ? 52.191 47.400 -3.754 1.00 7.58 159 LEU C C 1
ATOM 4954 O O . LEU C 1 163 ? 51.321 48.271 -3.571 1.00 7.52 159 LEU C O 1
ATOM 4959 N N . LEU C 1 164 ? 53.276 47.607 -4.506 1.00 7.00 160 LEU C N 1
ATOM 4960 C CA . LEU C 1 164 ? 53.537 48.908 -5.104 1.00 7.64 160 LEU C CA 1
ATOM 4961 C C . LEU C 1 164 ? 52.886 49.089 -6.457 1.00 8.21 160 LEU C C 1
ATOM 4962 O O . LEU C 1 164 ? 52.619 50.222 -6.856 1.00 8.59 160 LEU C O 1
ATOM 4967 N N . THR C 1 165 ? 52.661 48.007 -7.204 1.00 7.96 161 THR C N 1
ATOM 4968 C CA . THR C 1 165 ? 51.895 48.115 -8.466 1.00 8.21 161 THR C CA 1
ATOM 4969 C C . THR C 1 165 ? 50.413 47.915 -8.248 1.00 8.41 161 THR C C 1
ATOM 4970 O O . THR C 1 165 ? 49.594 48.424 -9.028 1.00 9.24 161 THR C O 1
ATOM 4974 N N . GLY C 1 166 ? 50.036 47.142 -7.230 1.00 7.62 162 GLY C N 1
ATOM 4975 C CA . GLY C 1 166 ? 48.623 46.809 -7.004 1.00 8.97 162 GLY C CA 1
ATOM 4976 C C . GLY C 1 166 ? 48.038 45.923 -8.075 1.00 8.71 162 GLY C C 1
ATOM 4977 O O . GLY C 1 166 ? 46.803 45.790 -8.124 1.00 11.53 162 GLY C O 1
ATOM 4978 N N . ALA C 1 167 ? 48.875 45.299 -8.895 1.00 9.31 163 ALA C N 1
ATOM 4979 C CA . ALA C 1 167 ? 48.402 44.561 -10.076 1.00 10.18 163 ALA C CA 1
ATOM 4980 C C . ALA C 1 167 ? 47.873 43.183 -9.743 1.00 9.81 163 ALA C C 1
ATOM 4981 O O . ALA C 1 167 ? 48.243 42.556 -8.749 1.00 9.32 163 ALA C O 1
ATOM 4983 N N . SER C 1 168 ? 47.012 42.697 -10.631 1.00 9.59 164 SER C N 1
ATOM 4984 C CA . SER C 1 168 ? 46.470 41.349 -10.520 1.00 9.79 164 SER C CA 1
ATOM 4985 C C . SER C 1 168 ? 47.545 40.285 -10.701 1.00 8.83 164 SER C C 1
ATOM 4986 O O . SER C 1 168 ? 48.489 40.467 -11.477 1.00 10.03 164 SER C O 1
ATOM 4989 N N . PHE C 1 169 ? 47.408 39.175 -9.985 1.00 8.55 165 PHE C N 1
ATOM 4990 C CA . PHE C 1 169 ? 48.310 38.035 -10.112 1.00 8.44 165 PHE C CA 1
ATOM 4991 C C . PHE C 1 169 ? 47.493 36.748 -10.056 1.00 8.72 165 PHE C C 1
ATOM 4992 O O . PHE C 1 169 ? 46.375 36.737 -9.512 1.00 9.09 165 PHE C O 1
ATOM 5000 N N . SER C 1 170 ? 48.045 35.671 -10.622 1.00 8.74 166 SER C N 1
ATOM 5001 C CA . SER C 1 170 ? 47.298 34.429 -10.753 1.00 8.55 166 SER C CA 1
ATOM 5002 C C . SER C 1 170 ? 47.512 33.496 -9.577 1.00 8.52 166 SER C C 1
ATOM 5003 O O . SER C 1 170 ? 48.512 33.609 -8.839 1.00 8.63 166 SER C O 1
ATOM 5006 N N . ALA C 1 171 ? 46.587 32.549 -9.415 1.00 8.29 167 ALA C N 1
ATOM 5007 C CA . ALA C 1 171 ? 46.747 31.466 -8.443 1.00 8.44 167 ALA C CA 1
ATOM 5008 C C . ALA C 1 171 ? 48.019 30.654 -8.718 1.00 8.18 167 ALA C C 1
ATOM 5009 O O . ALA C 1 171 ? 48.721 30.249 -7.780 1.00 8.27 167 ALA C O 1
ATOM 5011 N N . GLN C 1 172 ? 48.310 30.412 -9.992 1.00 8.36 168 GLN C N 1
ATOM 5012 C CA . GLN C 1 172 ? 49.521 29.665 -10.321 1.00 8.79 168 GLN C CA 1
ATOM 5013 C C . GLN C 1 172 ? 50.761 30.414 -9.852 1.00 8.18 168 GLN C C 1
ATOM 5014 O O . GLN C 1 172 ? 51.657 29.799 -9.271 1.00 8.22 168 GLN C O 1
ATOM 5020 N N . ARG C 1 173 ? 50.804 31.724 -10.093 1.00 7.85 169 ARG C N 1
ATOM 5021 C CA A ARG C 1 173 ? 51.922 32.500 -9.600 0.70 8.57 169 ARG C CA 1
ATOM 5022 C CA B ARG C 1 173 ? 51.869 32.589 -9.596 0.30 8.43 169 ARG C CA 1
ATOM 5023 C C . ARG C 1 173 ? 51.956 32.516 -8.072 1.00 7.89 169 ARG C C 1
ATOM 5024 O O . ARG C 1 173 ? 53.051 32.458 -7.495 1.00 7.97 169 ARG C O 1
ATOM 5039 N N . ALA C 1 174 ? 50.789 32.574 -7.425 1.00 7.40 170 ALA C N 1
ATOM 5040 C CA . ALA C 1 174 ? 50.710 32.500 -5.963 1.00 7.09 170 ALA C CA 1
ATOM 5041 C C . ALA C 1 174 ? 51.345 31.216 -5.436 1.00 6.94 170 ALA C C 1
ATOM 5042 O O . ALA C 1 174 ? 52.058 31.247 -4.413 1.00 7.53 170 ALA C O 1
ATOM 5044 N N . VAL C 1 175 ? 51.128 30.084 -6.090 1.00 7.10 171 VAL C N 1
ATOM 5045 C CA . VAL C 1 175 ? 51.712 28.821 -5.649 1.00 8.34 171 VAL C CA 1
ATOM 5046 C C . VAL C 1 175 ? 53.210 28.815 -5.942 1.00 8.56 171 VAL C C 1
ATOM 5047 O O . VAL C 1 175 ? 54.010 28.434 -5.082 1.00 9.01 171 VAL C O 1
ATOM 5051 N N . GLU C 1 176 ? 53.608 29.271 -7.122 1.00 8.11 172 GLU C N 1
ATOM 5052 C CA . GLU C 1 176 ? 55.026 29.286 -7.512 1.00 9.33 172 GLU C CA 1
ATOM 5053 C C . GLU C 1 176 ? 55.876 30.141 -6.593 1.00 9.52 172 GLU C C 1
ATOM 5054 O O . GLU C 1 176 ? 57.058 29.807 -6.389 1.00 11.78 172 GLU C O 1
ATOM 5060 N N . THR C 1 177 ? 55.291 31.204 -6.017 1.00 8.07 173 THR C N 1
ATOM 5061 C CA . THR C 1 177 ? 56.047 32.156 -5.178 1.00 8.16 173 THR C CA 1
ATOM 5062 C C . THR C 1 177 ? 55.950 31.880 -3.676 1.00 7.66 173 THR C C 1
ATOM 5063 O O . THR C 1 177 ? 56.714 32.460 -2.910 1.00 8.40 173 THR C O 1
ATOM 5067 N N . GLY C 1 178 ? 55.012 31.039 -3.243 1.00 6.97 174 GLY C N 1
ATOM 5068 C CA . GLY C 1 178 ? 54.908 30.692 -1.846 1.00 7.48 174 GLY C CA 1
ATOM 5069 C C . GLY C 1 178 ? 53.728 31.346 -1.131 1.00 6.69 174 GLY C C 1
ATOM 5070 O O . GLY C 1 178 ? 53.516 31.121 0.053 1.00 7.03 174 GLY C O 1
ATOM 5071 N N . LEU C 1 179 ? 52.951 32.161 -1.834 1.00 6.44 175 LEU C N 1
ATOM 5072 C CA . LEU C 1 179 ? 51.781 32.813 -1.226 1.00 7.00 175 LEU C CA 1
ATOM 5073 C C . LEU C 1 179 ? 50.688 31.784 -0.904 1.00 6.31 175 LEU C C 1
ATOM 5074 O O . LEU C 1 179 ? 50.024 31.864 0.141 1.00 7.49 175 LEU C O 1
ATOM 5079 N N . ALA C 1 180 ? 50.504 30.833 -1.820 1.00 6.84 176 ALA C N 1
ATOM 5080 C CA . ALA C 1 180 ? 49.469 29.808 -1.722 1.00 7.63 176 ALA C CA 1
ATOM 5081 C C . ALA C 1 180 ? 50.084 28.439 -1.681 1.00 7.49 176 ALA C C 1
ATOM 5082 O O . ALA C 1 180 ? 51.130 28.191 -2.276 1.00 8.28 176 ALA C O 1
ATOM 5084 N N . ASN C 1 181 ? 49.399 27.530 -0.998 1.00 7.47 177 ASN C N 1
ATOM 5085 C CA . ASN C 1 181 ? 49.839 26.136 -0.886 1.00 8.11 177 ASN C CA 1
ATOM 5086 C C . ASN C 1 181 ? 49.455 25.284 -2.081 1.00 8.90 177 ASN C C 1
ATOM 5087 O O . ASN C 1 181 ? 50.200 24.351 -2.435 1.00 10.58 177 ASN C O 1
ATOM 5092 N N . ARG C 1 182 ? 48.312 25.596 -2.701 1.00 9.20 178 ARG C N 1
ATOM 5093 C CA . ARG C 1 182 ? 47.809 24.812 -3.823 1.00 9.31 178 ARG C CA 1
ATOM 5094 C C . ARG C 1 182 ? 46.864 25.671 -4.615 1.00 8.36 178 ARG C C 1
ATOM 5095 O O . ARG C 1 182 ? 46.265 26.593 -4.057 1.00 8.60 178 ARG C O 1
ATOM 5103 N N . CYS C 1 183 ? 46.749 25.379 -5.903 1.00 8.33 179 CYS C N 1
ATOM 5104 C CA . CYS C 1 183 ? 45.693 25.951 -6.704 1.00 10.28 179 CYS C CA 1
ATOM 5105 C C . CYS C 1 183 ? 44.949 24.854 -7.468 1.00 10.00 179 CYS C C 1
ATOM 5106 O O . CYS C 1 183 ? 45.535 23.849 -7.890 1.00 11.06 179 CYS C O 1
ATOM 5109 N N . LEU C 1 184 ? 43.645 25.052 -7.592 1.00 9.66 180 LEU C N 1
ATOM 5110 C CA . LEU C 1 184 ? 42.739 24.027 -8.100 1.00 10.53 180 LEU C CA 1
ATOM 5111 C C . LEU C 1 184 ? 41.629 24.738 -8.832 1.00 10.67 180 LEU C C 1
ATOM 5112 O O . LEU C 1 184 ? 41.369 25.906 -8.560 1.00 9.92 180 LEU C O 1
ATOM 5117 N N . PRO C 1 185 ? 40.914 24.036 -9.718 1.00 11.08 181 PRO C N 1
ATOM 5118 C CA . PRO C 1 185 ? 39.699 24.608 -10.281 1.00 10.83 181 PRO C CA 1
ATOM 5119 C C . PRO C 1 185 ? 38.777 25.057 -9.157 1.00 10.59 181 PRO C C 1
ATOM 5120 O O . PRO C 1 185 ? 38.688 24.400 -8.107 1.00 10.01 181 PRO C O 1
ATOM 5124 N N . ALA C 1 186 ? 38.136 26.203 -9.365 1.00 10.45 182 ALA C N 1
ATOM 5125 C CA . ALA C 1 186 ? 37.306 26.827 -8.342 1.00 10.62 182 ALA C CA 1
ATOM 5126 C C . ALA C 1 186 ? 36.371 25.880 -7.597 1.00 11.33 182 ALA C C 1
ATOM 5127 O O . ALA C 1 186 ? 36.292 25.915 -6.367 1.00 11.35 182 ALA C O 1
ATOM 5129 N N . GLY C 1 187 ? 35.658 25.043 -8.341 1.00 10.73 183 GLY C N 1
ATOM 5130 C CA . GLY C 1 187 ? 34.675 24.131 -7.741 1.00 11.77 183 GLY C CA 1
ATOM 5131 C C . GLY C 1 187 ? 35.248 22.993 -6.912 1.00 11.82 183 GLY C C 1
ATOM 5132 O O . GLY C 1 187 ? 34.497 22.260 -6.272 1.00 13.67 183 GLY C O 1
ATOM 5133 N N . LYS C 1 188 ? 36.571 22.856 -6.914 1.00 11.26 184 LYS C N 1
ATOM 5134 C CA . LYS C 1 188 ? 37.275 21.864 -6.100 1.00 11.66 184 LYS C CA 1
ATOM 5135 C C . LYS C 1 188 ? 37.950 22.435 -4.857 1.00 10.70 184 LYS C C 1
ATOM 5136 O O . LYS C 1 188 ? 38.405 21.672 -4.012 1.00 10.94 184 LYS C O 1
ATOM 5142 N N . VAL C 1 189 ? 38.006 23.760 -4.744 1.00 10.21 185 VAL C N 1
ATOM 5143 C CA . VAL C 1 189 ? 38.802 24.407 -3.683 1.00 9.24 185 VAL C CA 1
ATOM 5144 C C . VAL C 1 189 ? 38.248 24.096 -2.290 1.00 9.81 185 VAL C C 1
ATOM 5145 O O . VAL C 1 189 ? 39.012 23.669 -1.411 1.00 9.33 185 VAL C O 1
ATOM 5149 N N . LEU C 1 190 ? 36.956 24.291 -2.064 1.00 9.93 186 LEU C N 1
ATOM 5150 C CA . LEU C 1 190 ? 36.422 24.036 -0.730 1.00 10.50 186 LEU C CA 1
ATOM 5151 C C . LEU C 1 190 ? 36.546 22.563 -0.339 1.00 10.46 186 LEU C C 1
ATOM 5152 O O . LEU C 1 190 ? 36.954 22.248 0.782 1.00 10.20 186 LEU C O 1
ATOM 5157 N N . GLY C 1 191 ? 36.244 21.659 -1.271 1.00 10.74 187 GLY C N 1
ATOM 5158 C CA . GLY C 1 191 ? 36.381 20.229 -0.999 1.00 10.67 187 GLY C CA 1
ATOM 5159 C C . GLY C 1 191 ? 37.801 19.874 -0.568 1.00 10.67 187 GLY C C 1
ATOM 5160 O O . GLY C 1 191 ? 37.999 19.084 0.359 1.00 11.10 187 GLY C O 1
ATOM 5161 N N . ALA C 1 192 ? 38.800 20.452 -1.233 1.00 10.05 188 ALA C N 1
ATOM 5162 C CA . ALA C 1 192 ? 40.194 20.155 -0.893 1.00 10.38 188 ALA C CA 1
ATOM 5163 C C . ALA C 1 192 ? 40.561 20.700 0.488 1.00 10.10 188 ALA C C 1
ATOM 5164 O O . ALA C 1 192 ? 41.268 20.030 1.262 1.00 10.25 188 ALA C O 1
ATOM 5166 N N . ALA C 1 193 ? 40.069 21.898 0.812 1.00 9.39 189 ALA C N 1
ATOM 5167 C CA . ALA C 1 193 ? 40.297 22.485 2.117 1.00 9.54 189 ALA C CA 1
ATOM 5168 C C . ALA C 1 193 ? 39.657 21.639 3.200 1.00 10.16 189 ALA C C 1
ATOM 5169 O O . ALA C 1 193 ? 40.258 21.417 4.249 1.00 10.47 189 ALA C O 1
ATOM 5171 N N . LEU C 1 194 ? 38.446 21.152 2.951 1.00 10.43 190 LEU C N 1
ATOM 5172 C CA . LEU C 1 194 ? 37.767 20.269 3.913 1.00 10.78 190 LEU C CA 1
ATOM 5173 C C . LEU C 1 194 ? 38.476 18.934 4.105 1.00 10.73 190 LEU C C 1
ATOM 5174 O O . LEU C 1 194 ? 38.556 18.450 5.241 1.00 10.70 190 LEU C O 1
ATOM 5179 N N . ARG C 1 195 ? 38.996 18.337 3.031 1.00 10.58 191 ARG C N 1
ATOM 5180 C CA . ARG C 1 195 ? 39.777 17.103 3.189 1.00 11.82 191 ARG C CA 1
ATOM 5181 C C . ARG C 1 195 ? 41.015 17.338 4.047 1.00 11.07 191 ARG C C 1
ATOM 5182 O O . ARG C 1 195 ? 41.347 16.533 4.908 1.00 11.32 191 ARG C O 1
ATOM 5190 N N . MET C 1 196 ? 41.703 18.452 3.819 1.00 10.74 192 MET C N 1
ATOM 5191 C CA . MET C 1 196 ? 42.857 18.799 4.645 1.00 10.79 192 MET C CA 1
ATOM 5192 C C . MET C 1 196 ? 42.468 19.046 6.107 1.00 10.89 192 MET C C 1
ATOM 5193 O O . MET C 1 196 ? 43.141 18.564 7.030 1.00 10.48 192 MET C O 1
ATOM 5198 N N . ALA C 1 197 ? 41.379 19.772 6.314 1.00 10.50 193 ALA C N 1
ATOM 5199 C CA . ALA C 1 197 ? 40.904 20.060 7.664 1.00 9.93 193 ALA C CA 1
ATOM 5200 C C . ALA C 1 197 ? 40.537 18.767 8.399 1.00 10.21 193 ALA C C 1
ATOM 5201 O O . ALA C 1 197 ? 40.881 18.584 9.573 1.00 11.00 193 ALA C O 1
ATOM 5203 N N . HIS C 1 198 ? 39.822 17.877 7.731 1.00 11.31 194 HIS C N 1
ATOM 5204 C CA . HIS C 1 198 ? 39.435 16.625 8.364 1.00 11.80 194 HIS C CA 1
ATOM 5205 C C . HIS C 1 198 ? 40.622 15.709 8.638 1.00 11.78 194 HIS C C 1
ATOM 5206 O O . HIS C 1 198 ? 40.615 14.989 9.641 1.00 11.59 194 HIS C O 1
ATOM 5213 N N . ASP C 1 199 ? 41.660 15.766 7.808 1.00 11.30 195 ASP C N 1
ATOM 5214 C CA . ASP C 1 199 ? 42.879 15.045 8.110 1.00 11.44 195 ASP C CA 1
ATOM 5215 C C . ASP C 1 199 ? 43.556 15.576 9.374 1.00 10.91 195 ASP C C 1
ATOM 5216 O O . ASP C 1 199 ? 44.038 14.780 10.187 1.00 10.87 195 ASP C O 1
ATOM 5221 N N . ILE C 1 200 ? 43.568 16.895 9.574 1.00 10.11 196 ILE C N 1
ATOM 5222 C CA . ILE C 1 200 ? 44.120 17.455 10.810 1.00 10.50 196 ILE C CA 1
ATOM 5223 C C . ILE C 1 200 ? 43.250 17.021 11.993 1.00 10.63 196 ILE C C 1
ATOM 5224 O O . ILE C 1 200 ? 43.766 16.553 13.001 1.00 10.79 196 ILE C O 1
ATOM 5229 N N . ALA C 1 201 ? 41.929 17.154 11.863 1.00 10.83 197 ALA C N 1
ATOM 5230 C CA . ALA C 1 201 ? 41.025 16.810 12.961 1.00 10.84 197 ALA C CA 1
ATOM 5231 C C . ALA C 1 201 ? 41.152 15.349 13.369 1.00 11.76 197 ALA C C 1
ATOM 5232 O O . ALA C 1 201 ? 41.051 15.037 14.561 1.00 13.20 197 ALA C O 1
ATOM 5234 N N . THR C 1 202 ? 41.404 14.469 12.403 1.00 11.30 198 THR C N 1
ATOM 5235 C CA . THR C 1 202 ? 41.481 13.038 12.665 1.00 11.91 198 THR C CA 1
ATOM 5236 C C . THR C 1 202 ? 42.881 12.618 13.134 1.00 11.19 198 THR C C 1
ATOM 5237 O O . THR C 1 202 ? 43.025 11.881 14.127 1.00 12.38 198 THR C O 1
ATOM 5241 N N . ASN C 1 203 ? 43.910 13.098 12.430 1.00 10.34 199 ASN C N 1
ATOM 5242 C CA . ASN C 1 203 ? 45.253 12.536 12.532 1.00 10.40 199 ASN C CA 1
ATOM 5243 C C . ASN C 1 203 ? 46.321 13.396 13.192 1.00 9.69 199 ASN C C 1
ATOM 5244 O O . ASN C 1 203 ? 47.432 12.928 13.371 1.00 10.83 199 ASN C O 1
ATOM 5249 N N . VAL C 1 204 ? 45.969 14.616 13.587 1.00 8.88 200 VAL C N 1
ATOM 5250 C CA . VAL C 1 204 ? 46.926 15.516 14.256 1.00 8.82 200 VAL C CA 1
ATOM 5251 C C . VAL C 1 204 ? 46.447 15.767 15.682 1.00 8.63 200 VAL C C 1
ATOM 5252 O O . VAL C 1 204 ? 45.297 16.122 15.895 1.00 8.92 200 VAL C O 1
ATOM 5256 N N . ALA C 1 205 ? 47.335 15.610 16.662 1.00 7.93 201 ALA C N 1
ATOM 5257 C CA . ALA C 1 205 ? 46.907 15.815 18.051 1.00 8.36 201 ALA C CA 1
ATOM 5258 C C . ALA C 1 205 ? 46.563 17.286 18.334 1.00 8.54 201 ALA C C 1
ATOM 5259 O O . ALA C 1 205 ? 47.285 18.176 17.862 1.00 7.89 201 ALA C O 1
ATOM 5261 N N . PRO C 1 206 ? 45.493 17.572 19.103 1.00 8.67 202 PRO C N 1
ATOM 5262 C CA . PRO C 1 206 ? 45.083 18.965 19.320 1.00 9.14 202 PRO C CA 1
ATOM 5263 C C . PRO C 1 206 ? 46.167 19.870 19.897 1.00 8.66 202 PRO C C 1
ATOM 5264 O O . PRO C 1 206 ? 46.377 20.987 19.395 1.00 8.79 202 PRO C O 1
ATOM 5268 N N . GLU C 1 207 ? 46.847 19.444 20.957 1.00 8.18 203 GLU C N 1
ATOM 5269 C CA . GLU C 1 207 ? 47.818 20.326 21.576 1.00 8.43 203 GLU C CA 1
ATOM 5270 C C . GLU C 1 207 ? 49.100 20.422 20.751 1.00 7.97 203 GLU C C 1
ATOM 5271 O O . GLU C 1 207 ? 49.784 21.444 20.778 1.00 8.43 203 GLU C O 1
ATOM 5277 N N . SER C 1 208 ? 49.429 19.360 20.022 1.00 7.87 204 SER C N 1
ATOM 5278 C CA . SER C 1 208 ? 50.521 19.400 19.054 1.00 8.00 204 SER C CA 1
ATOM 5279 C C . SER C 1 208 ? 50.297 20.501 18.027 1.00 7.37 204 SER C C 1
ATOM 5280 O O . SER C 1 208 ? 51.197 21.316 17.788 1.00 7.50 204 SER C O 1
ATOM 5283 N N . ALA C 1 209 ? 49.116 20.554 17.419 1.00 7.49 205 ALA C N 1
ATOM 5284 C CA . ALA C 1 209 ? 48.835 21.619 16.446 1.00 8.20 205 ALA C CA 1
ATOM 5285 C C . ALA C 1 209 ? 48.877 22.999 17.118 1.00 8.29 205 ALA C C 1
ATOM 5286 O O . ALA C 1 209 ? 49.425 23.953 16.524 1.00 7.86 205 ALA C O 1
ATOM 5288 N N . ALA C 1 210 ? 48.305 23.134 18.323 1.00 7.05 206 ALA C N 1
ATOM 5289 C CA . ALA C 1 210 ? 48.248 24.439 18.964 1.00 7.83 206 ALA C CA 1
ATOM 5290 C C . ALA C 1 210 ? 49.632 24.991 19.273 1.00 7.67 206 ALA C C 1
ATOM 5291 O O . ALA C 1 210 ? 49.934 26.159 18.980 1.00 8.13 206 ALA C O 1
ATOM 5293 N N . LEU C 1 211 ? 50.481 24.179 19.890 1.00 7.26 207 LEU C N 1
ATOM 5294 C CA . LEU C 1 211 ? 51.802 24.668 20.266 1.00 7.85 207 LEU C CA 1
ATOM 5295 C C . LEU C 1 211 ? 52.680 24.948 19.054 1.00 6.96 207 LEU C C 1
ATOM 5296 O O . LEU C 1 211 ? 53.449 25.932 19.042 1.00 7.65 207 LEU C O 1
ATOM 5301 N N . THR C 1 212 ? 52.564 24.095 18.031 1.00 6.53 208 THR C N 1
ATOM 5302 C CA . THR C 1 212 ? 53.329 24.277 16.804 1.00 6.53 208 THR C CA 1
ATOM 5303 C C . THR C 1 212 ? 52.904 25.570 16.106 1.00 6.83 208 THR C C 1
ATOM 5304 O O . THR C 1 212 ? 53.754 26.383 15.723 1.00 6.98 208 THR C O 1
ATOM 5308 N N . LYS C 1 213 ? 51.592 25.770 15.968 1.00 6.83 209 LYS C N 1
ATOM 5309 C CA . LYS C 1 213 ? 51.107 26.989 15.342 1.00 6.68 209 LYS C CA 1
ATOM 5310 C C . LYS C 1 213 ? 51.589 28.225 16.106 1.00 7.03 209 LYS C C 1
ATOM 5311 O O . LYS C 1 213 ? 52.065 29.208 15.506 1.00 7.40 209 LYS C O 1
ATOM 5317 N N . ARG C 1 214 ? 51.441 28.205 17.426 1.00 6.96 210 ARG C N 1
ATOM 5318 C CA . ARG C 1 214 ? 51.763 29.379 18.227 1.00 7.22 210 ARG C CA 1
ATOM 5319 C C . ARG C 1 214 ? 53.260 29.686 18.219 1.00 7.42 210 ARG C C 1
ATOM 5320 O O . ARG C 1 214 ? 53.632 30.856 18.214 1.00 8.77 210 ARG C O 1
ATOM 5328 N N . LEU C 1 215 ? 54.122 28.670 18.174 1.00 6.95 211 LEU C N 1
ATOM 5329 C CA . LEU C 1 215 ? 55.550 28.939 18.132 1.00 7.31 211 LEU C CA 1
ATOM 5330 C C . LEU C 1 215 ? 55.951 29.460 16.753 1.00 7.35 211 LEU C C 1
ATOM 5331 O O . LEU C 1 215 ? 56.708 30.447 16.646 1.00 7.35 211 LEU C O 1
ATOM 5336 N N . LEU C 1 216 ? 55.431 28.833 15.706 1.00 6.79 212 LEU C N 1
ATOM 5337 C CA . LEU C 1 216 ? 55.739 29.285 14.353 1.00 7.56 212 LEU C CA 1
ATOM 5338 C C . LEU C 1 216 ? 55.411 30.777 14.234 1.00 7.69 212 LEU C C 1
ATOM 5339 O O . LEU C 1 216 ? 56.267 31.581 13.774 1.00 7.95 212 LEU C O 1
ATOM 5344 N N . TRP C 1 217 ? 54.188 31.154 14.604 1.00 7.24 213 TRP C N 1
ATOM 5345 C CA . TRP C 1 217 ? 53.776 32.537 14.422 1.00 7.33 213 TRP C CA 1
ATOM 5346 C C . TRP C 1 217 ? 54.320 33.481 15.485 1.00 7.80 213 TRP C C 1
ATOM 5347 O O . TRP C 1 217 ? 54.708 34.602 15.132 1.00 8.14 213 TRP C O 1
ATOM 5358 N N . ASP C 1 218 ? 54.364 33.081 16.759 1.00 7.83 214 ASP C N 1
ATOM 5359 C CA . ASP C 1 218 ? 54.925 34.015 17.756 1.00 7.87 214 ASP C CA 1
ATOM 5360 C C . ASP C 1 218 ? 56.367 34.392 17.387 1.00 8.28 214 ASP C C 1
ATOM 5361 O O . ASP C 1 218 ? 56.766 35.540 17.559 1.00 8.54 214 ASP C O 1
ATOM 5366 N N . ALA C 1 219 ? 57.147 33.439 16.877 1.00 7.98 215 ALA C N 1
ATOM 5367 C CA . ALA C 1 219 ? 58.526 33.740 16.533 1.00 8.98 215 ALA C CA 1
ATOM 5368 C C . ALA C 1 219 ? 58.595 34.795 15.440 1.00 9.81 215 ALA C C 1
ATOM 5369 O O . ALA C 1 219 ? 59.464 35.683 15.500 1.00 10.59 215 ALA C O 1
ATOM 5371 N N . GLN C 1 220 ? 57.679 34.736 14.476 1.00 9.12 216 GLN C N 1
ATOM 5372 C CA . GLN C 1 220 ? 57.579 35.775 13.435 1.00 9.64 216 GLN C CA 1
ATOM 5373 C C . GLN C 1 220 ? 57.068 37.104 13.953 1.00 10.73 216 GLN C C 1
ATOM 5374 O O . GLN C 1 220 ? 57.576 38.161 13.575 1.00 13.12 216 GLN C O 1
ATOM 5380 N N . MET C 1 221 ? 56.075 37.069 14.827 1.00 9.18 217 MET C N 1
ATOM 5381 C CA . MET C 1 221 ? 55.444 38.280 15.336 1.00 10.50 217 MET C CA 1
ATOM 5382 C C . MET C 1 221 ? 56.392 39.132 16.167 1.00 10.87 217 MET C C 1
ATOM 5383 O O . MET C 1 221 ? 56.317 40.363 16.107 1.00 11.73 217 MET C O 1
ATOM 5388 N N . THR C 1 222 ? 57.251 38.495 16.955 1.00 11.10 218 THR C N 1
ATOM 5389 C CA . THR C 1 222 ? 58.090 39.229 17.917 1.00 13.09 218 THR C CA 1
ATOM 5390 C C . THR C 1 222 ? 59.563 39.117 17.608 1.00 13.54 218 THR C C 1
ATOM 5391 O O . THR C 1 222 ? 60.370 39.640 18.374 1.00 15.28 218 THR C O 1
ATOM 5395 N N . GLY C 1 223 ? 59.929 38.462 16.517 1.00 12.01 219 GLY C N 1
ATOM 5396 C CA . GLY C 1 223 ? 61.352 38.301 16.168 1.00 12.02 219 GLY C CA 1
ATOM 5397 C C . GLY C 1 223 ? 62.150 37.527 17.198 1.00 12.10 219 GLY C C 1
ATOM 5398 O O . GLY C 1 223 ? 63.238 37.950 17.614 1.00 13.11 219 GLY C O 1
ATOM 5399 N N . MET C 1 224 ? 61.624 36.394 17.641 1.00 10.58 220 MET C N 1
ATOM 5400 C CA . MET C 1 224 ? 62.366 35.559 18.589 1.00 10.59 220 MET C CA 1
ATOM 5401 C C . MET C 1 224 ? 63.720 35.123 18.010 1.00 10.10 220 MET C C 1
ATOM 5402 O O . MET C 1 224 ? 63.801 34.778 16.825 1.00 10.69 220 MET C O 1
ATOM 5407 N N . SER C 1 225 ? 64.753 35.106 18.834 1.00 9.48 221 SER C N 1
ATOM 5408 C CA . SER C 1 225 ? 66.063 34.611 18.393 1.00 8.92 221 SER C CA 1
ATOM 5409 C C . SER C 1 225 ? 65.988 33.099 18.188 1.00 8.41 221 SER C C 1
ATOM 5410 O O . SER C 1 225 ? 65.097 32.412 18.721 1.00 8.64 221 SER C O 1
ATOM 5413 N N . ALA C 1 226 ? 66.963 32.540 17.484 1.00 8.25 222 ALA C N 1
ATOM 5414 C CA . ALA C 1 226 ? 67.021 31.094 17.354 1.00 7.99 222 ALA C CA 1
ATOM 5415 C C . ALA C 1 226 ? 67.102 30.435 18.735 1.00 7.86 222 ALA C C 1
ATOM 5416 O O . ALA C 1 226 ? 66.463 29.420 18.985 1.00 7.97 222 ALA C O 1
ATOM 5418 N N . ALA C 1 227 ? 67.900 30.999 19.640 1.00 8.67 223 ALA C N 1
ATOM 5419 C CA . ALA C 1 227 ? 68.042 30.402 20.965 1.00 8.47 223 ALA C CA 1
ATOM 5420 C C . ALA C 1 227 ? 66.704 30.392 21.719 1.00 8.65 223 ALA C C 1
ATOM 5421 O O . ALA C 1 227 ? 66.387 29.411 22.421 1.00 8.29 223 ALA C O 1
ATOM 5423 N N . GLU C 1 228 ? 65.927 31.457 21.562 1.00 8.11 224 GLU C N 1
ATOM 5424 C CA . GLU C 1 228 ? 64.617 31.520 22.210 1.00 8.69 224 GLU C CA 1
ATOM 5425 C C . GLU C 1 228 ? 63.638 30.510 21.617 1.00 7.95 224 GLU C C 1
ATOM 5426 O O . GLU C 1 228 ? 62.884 29.849 22.352 1.00 8.41 224 GLU C O 1
ATOM 5432 N N . VAL C 1 229 ? 63.622 30.370 20.287 1.00 7.56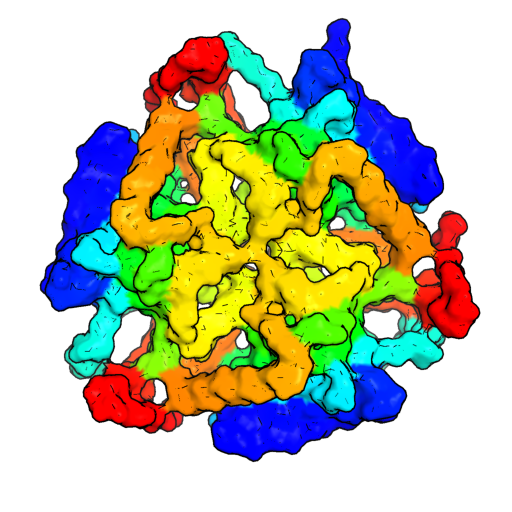 225 VAL C N 1
ATOM 5433 C CA . VAL C 1 229 ? 62.778 29.358 19.663 1.00 7.86 225 VAL C CA 1
ATOM 5434 C C . VAL C 1 229 ? 63.184 27.952 20.138 1.00 7.09 225 VAL C C 1
ATOM 5435 O O . VAL C 1 229 ? 62.310 27.138 20.485 1.00 7.13 225 VAL C O 1
ATOM 5439 N N . ALA C 1 230 ? 64.500 27.662 20.189 1.00 7.83 226 ALA C N 1
ATOM 5440 C CA . ALA C 1 230 ? 64.936 26.335 20.621 1.00 7.66 226 ALA C CA 1
ATOM 5441 C C . ALA C 1 230 ? 64.490 26.042 22.056 1.00 7.76 226 ALA C C 1
ATOM 5442 O O . ALA C 1 230 ? 64.079 24.926 22.375 1.00 8.09 226 ALA C O 1
ATOM 5444 N N . ALA C 1 231 ? 64.570 27.057 22.924 1.00 8.48 227 ALA C N 1
ATOM 5445 C CA . ALA C 1 231 ? 64.145 26.889 24.299 1.00 7.85 227 ALA C CA 1
ATOM 5446 C C . ALA C 1 231 ? 62.640 26.641 24.386 1.00 7.99 227 ALA C C 1
ATOM 5447 O O . ALA C 1 231 ? 62.206 25.801 25.187 1.00 8.26 227 ALA C O 1
ATOM 5449 N N . ARG C 1 232 ? 61.829 27.325 23.582 1.00 7.96 228 ARG C N 1
ATOM 5450 C CA . ARG C 1 232 ? 60.394 27.043 23.609 1.00 8.80 228 ARG C CA 1
ATOM 5451 C C . ARG C 1 232 ? 60.063 25.673 23.037 1.00 8.08 228 ARG C C 1
ATOM 5452 O O . ARG C 1 232 ? 59.165 24.989 23.568 1.00 7.99 228 ARG C O 1
ATOM 5460 N N . GLU C 1 233 ? 60.758 25.234 21.993 1.00 7.35 229 GLU C N 1
ATOM 5461 C CA . GLU C 1 233 ? 60.537 23.858 21.510 1.00 7.55 229 GLU C CA 1
ATOM 5462 C C . GLU C 1 233 ? 60.746 22.849 22.635 1.00 7.40 229 GLU C C 1
ATOM 5463 O O . GLU C 1 233 ? 59.965 21.907 22.813 1.00 8.27 229 GLU C O 1
ATOM 5469 N N . THR C 1 234 ? 61.802 23.034 23.424 1.00 8.13 230 THR C N 1
ATOM 5470 C CA . THR C 1 234 ? 62.041 22.147 24.546 1.00 8.56 230 THR C CA 1
ATOM 5471 C C . THR C 1 234 ? 60.904 22.232 25.582 1.00 8.95 230 THR C C 1
ATOM 5472 O O . THR C 1 234 ? 60.391 21.186 26.012 1.00 9.91 230 THR C O 1
ATOM 5476 N N . ALA C 1 235 ? 60.491 23.446 25.945 1.00 8.38 231 ALA C N 1
ATOM 5477 C CA . ALA C 1 235 ? 59.396 23.593 26.918 1.00 9.25 231 ALA C CA 1
ATOM 5478 C C . ALA C 1 235 ? 58.079 22.987 26.374 1.00 9.02 231 ALA C C 1
ATOM 5479 O O . ALA C 1 235 ? 57.347 22.301 27.115 1.00 9.55 231 ALA C O 1
ATOM 5481 N N . ASP C 1 236 ? 57.768 23.201 25.099 1.00 8.47 232 ASP C N 1
ATOM 5482 C CA . ASP C 1 236 ? 56.565 22.641 24.470 1.00 8.24 232 ASP C CA 1
ATOM 5483 C C . ASP C 1 236 ? 56.660 21.128 24.416 1.00 8.10 232 ASP C C 1
ATOM 5484 O O . ASP C 1 236 ? 55.674 20.431 24.699 1.00 8.68 232 ASP C O 1
ATOM 5489 N N . HIS C 1 237 ? 57.839 20.597 24.107 1.00 9.05 233 HIS C N 1
ATOM 5490 C CA . HIS C 1 237 ? 58.026 19.148 24.175 1.00 10.17 233 HIS C CA 1
ATOM 5491 C C . HIS C 1 237 ? 57.780 18.600 25.569 1.00 10.77 233 HIS C C 1
ATOM 5492 O O . HIS C 1 237 ? 57.100 17.571 25.688 1.00 11.69 233 HIS C O 1
ATOM 5499 N N . LEU C 1 238 ? 58.265 19.284 26.605 1.00 11.17 234 LEU C N 1
ATOM 5500 C CA . LEU C 1 238 ? 58.015 18.821 27.977 1.00 12.90 234 LEU C CA 1
ATOM 5501 C C . LEU C 1 238 ? 56.505 18.786 28.256 1.00 12.71 234 LEU C C 1
ATOM 5502 O O . LEU C 1 238 ? 56.001 17.846 28.900 1.00 14.13 234 LEU C O 1
ATOM 5507 N N . ARG C 1 239 ? 55.769 19.797 27.802 1.00 10.89 235 ARG C N 1
ATOM 5508 C CA . ARG C 1 239 ? 54.300 19.833 27.930 1.00 10.90 235 ARG C CA 1
ATOM 5509 C C . ARG C 1 239 ? 53.681 18.631 27.229 1.00 10.02 235 ARG C C 1
ATOM 5510 O O . ARG C 1 239 ? 52.865 17.903 27.828 1.00 10.63 235 ARG C O 1
ATOM 5518 N N . LEU C 1 240 ? 54.076 18.379 25.985 1.00 8.80 236 LEU C N 1
ATOM 5519 C CA . LEU C 1 240 ? 53.439 17.331 25.182 1.00 9.01 236 LEU C CA 1
ATOM 5520 C C . LEU C 1 240 ? 53.820 15.951 25.675 1.00 9.14 236 LEU C C 1
ATOM 5521 O O . LEU C 1 240 ? 52.969 15.053 25.681 1.00 8.61 236 LEU C O 1
ATOM 5526 N N . MET C 1 241 ? 55.056 15.774 26.121 1.00 9.84 237 MET C N 1
ATOM 5527 C CA . MET C 1 241 ? 55.487 14.481 26.646 1.00 10.57 237 MET C CA 1
ATOM 5528 C C . MET C 1 241 ? 54.743 14.136 27.943 1.00 11.17 237 MET C C 1
ATOM 5529 O O . MET C 1 241 ? 54.646 12.953 28.318 1.00 11.54 237 MET C O 1
ATOM 5534 N N . GLY C 1 242 ? 54.196 15.145 28.613 1.00 9.56 238 GLY C N 1
ATOM 5535 C CA . GLY C 1 242 ? 53.374 14.954 29.806 1.00 11.01 238 GLY C CA 1
ATOM 5536 C C . GLY C 1 242 ? 51.892 14.813 29.487 1.00 9.95 238 GLY C C 1
ATOM 5537 O O . GLY C 1 242 ? 51.060 14.882 30.394 1.00 10.87 238 GLY C O 1
ATOM 5538 N N . SER C 1 243 ? 51.560 14.594 28.212 1.00 9.54 239 SER C N 1
ATOM 5539 C CA A SER C 1 243 ? 50.170 14.476 27.818 0.50 9.86 239 SER C CA 1
ATOM 5540 C CA B SER C 1 243 ? 50.175 14.505 27.714 0.50 9.12 239 SER C CA 1
ATOM 5541 C C . SER C 1 243 ? 49.852 13.085 27.258 1.00 9.17 239 SER C C 1
ATOM 5542 O O . SER C 1 243 ? 50.717 12.400 26.692 1.00 9.50 239 SER C O 1
ATOM 5547 N N . GLN C 1 244 ? 48.601 12.675 27.435 1.00 8.85 240 GLN C N 1
ATOM 5548 C CA . GLN C 1 244 ? 48.121 11.372 27.000 1.00 9.07 240 GLN C CA 1
ATOM 5549 C C . GLN C 1 244 ? 48.297 11.183 25.486 1.00 9.10 240 GLN C C 1
ATOM 5550 O O . GLN C 1 244 ? 48.608 10.071 25.022 1.00 9.09 240 GLN C O 1
ATOM 5556 N N . ASP C 1 245 ? 48.134 12.252 24.695 1.00 8.22 241 ASP C N 1
ATOM 5557 C CA . ASP C 1 245 ? 48.210 12.095 23.243 1.00 8.69 241 ASP C CA 1
ATOM 5558 C C . ASP C 1 245 ? 49.608 11.684 22.778 1.00 7.94 241 ASP C C 1
ATOM 5559 O O . ASP C 1 245 ? 49.722 11.041 21.729 1.00 9.02 241 ASP C O 1
ATOM 5564 N N . ALA C 1 246 ? 50.662 12.021 23.538 1.00 8.06 242 ALA C N 1
ATOM 5565 C CA . ALA C 1 246 ? 52.016 11.570 23.218 1.00 8.87 242 ALA C CA 1
ATOM 5566 C C . ALA C 1 246 ? 52.200 10.062 23.444 1.00 9.67 242 ALA C C 1
ATOM 5567 O O . ALA C 1 246 ? 53.102 9.459 22.852 1.00 10.49 242 ALA C O 1
ATOM 5569 N N . ALA C 1 247 ? 51.371 9.461 24.309 1.00 9.87 243 ALA C N 1
ATOM 5570 C CA . ALA C 1 247 ? 51.345 7.998 24.424 1.00 10.89 243 ALA C CA 1
ATOM 5571 C C . ALA C 1 247 ? 50.502 7.386 23.295 1.00 11.24 243 ALA C C 1
ATOM 5572 O O . ALA C 1 247 ? 50.896 6.383 22.688 1.00 12.07 243 ALA C O 1
ATOM 5574 N N . GLU C 1 248 ? 49.359 7.996 22.995 1.00 10.34 244 GLU C N 1
ATOM 5575 C CA . GLU C 1 248 ? 48.407 7.498 22.020 1.00 11.25 244 GLU C CA 1
ATOM 5576 C C . GLU C 1 248 ? 48.955 7.478 20.596 1.00 10.86 244 GLU C C 1
ATOM 5577 O O . GLU C 1 248 ? 48.669 6.557 19.829 1.00 12.23 244 GLU C O 1
ATOM 5583 N N . GLY C 1 249 ? 49.730 8.485 20.220 1.00 10.63 245 GLY C N 1
ATOM 5584 C CA . GLY C 1 249 ? 50.253 8.521 18.844 1.00 11.79 245 GLY C CA 1
ATOM 5585 C C . GLY C 1 249 ? 51.065 7.274 18.520 1.00 11.65 245 GLY C C 1
ATOM 5586 O O . GLY C 1 249 ? 50.733 6.550 17.568 1.00 12.83 245 GLY C O 1
ATOM 5587 N N . PRO C 1 250 ? 52.114 6.992 19.300 1.00 12.67 246 PRO C N 1
ATOM 5588 C CA . PRO C 1 250 ? 52.902 5.758 19.090 1.00 13.79 246 PRO C CA 1
ATOM 5589 C C . PRO C 1 250 ? 52.093 4.482 19.332 1.00 15.39 246 PRO C C 1
ATOM 5590 O O . PRO C 1 250 ? 52.239 3.523 18.568 1.00 16.24 246 PRO C O 1
ATOM 5594 N N . ARG C 1 251 ? 51.245 4.474 20.359 1.00 15.78 247 ARG C N 1
ATOM 5595 C CA . ARG C 1 251 ? 50.450 3.276 20.684 1.00 17.02 247 ARG C CA 1
ATOM 5596 C C . ARG C 1 251 ? 49.535 2.898 19.525 1.00 17.39 247 ARG C C 1
ATOM 5597 O O . ARG C 1 251 ? 49.434 1.705 19.168 1.00 18.53 247 ARG C O 1
ATOM 5605 N N . ALA C 1 252 ? 48.880 3.895 18.925 1.00 16.86 248 ALA C N 1
ATOM 5606 C CA . ALA C 1 252 ? 47.997 3.663 17.778 1.00 17.53 248 ALA C CA 1
ATOM 5607 C C . ALA C 1 252 ? 48.776 3.158 16.580 1.00 18.22 248 ALA C C 1
ATOM 5608 O O . ALA C 1 252 ? 48.316 2.245 15.877 1.00 18.73 248 ALA C O 1
ATOM 5610 N N . PHE C 1 253 ? 49.941 3.759 16.340 1.00 18.26 249 PHE C N 1
ATOM 5611 C CA . PHE C 1 253 ? 50.816 3.373 15.242 1.00 19.24 249 PHE C CA 1
ATOM 5612 C C . PHE C 1 253 ? 51.223 1.907 15.375 1.00 19.17 249 PHE C C 1
ATOM 5613 O O . PHE C 1 253 ? 51.095 1.140 14.417 1.00 20.22 249 PHE C O 1
ATOM 5621 N N . ILE C 1 254 ? 51.694 1.524 16.564 1.00 20.12 250 ILE C N 1
ATOM 5622 C CA . ILE C 1 254 ? 52.102 0.150 16.867 1.00 21.15 250 ILE C CA 1
ATOM 5623 C C . ILE C 1 254 ? 50.930 -0.838 16.706 1.00 21.71 250 ILE C C 1
ATOM 5624 O O . ILE C 1 254 ? 51.123 -1.959 16.204 1.00 21.95 250 ILE C O 1
ATOM 5629 N N . ASP C 1 255 ? 49.727 -0.427 17.112 1.00 21.52 251 ASP C N 1
ATOM 5630 C CA . ASP C 1 255 ? 48.519 -1.258 16.947 1.00 22.86 251 ASP C CA 1
ATOM 5631 C C . ASP C 1 255 ? 47.990 -1.328 15.526 1.00 23.03 251 ASP C C 1
ATOM 5632 O O . ASP C 1 255 ? 47.162 -2.199 15.214 1.00 24.13 251 ASP C O 1
ATOM 5637 N N . GLY C 1 256 ? 48.423 -0.408 14.675 1.00 22.77 252 GLY C N 1
ATOM 5638 C CA . GLY C 1 256 ? 47.869 -0.271 13.327 1.00 22.45 252 GLY C CA 1
ATOM 5639 C C . GLY C 1 256 ? 46.405 0.136 13.318 1.00 22.74 252 GLY C C 1
ATOM 5640 O O . GLY C 1 256 ? 45.586 -0.472 12.623 1.00 23.66 252 GLY C O 1
ATOM 5641 N N . ARG C 1 257 ? 46.065 1.159 14.097 1.00 21.58 253 ARG C N 1
ATOM 5642 C CA . ARG C 1 257 ? 44.689 1.650 14.193 1.00 20.08 253 ARG C CA 1
ATOM 5643 C C . ARG C 1 257 ? 44.715 3.185 14.185 1.00 19.64 253 ARG C C 1
ATOM 5644 O O . ARG C 1 257 ? 45.774 3.781 14.425 1.00 19.79 253 ARG C O 1
ATOM 5652 N N . PRO C 1 258 ? 43.559 3.832 13.940 1.00 19.24 254 PRO C N 1
ATOM 5653 C CA . PRO C 1 258 ? 43.518 5.293 14.046 1.00 18.58 254 PRO C CA 1
ATOM 5654 C C . PRO C 1 258 ? 43.713 5.769 15.489 1.00 17.55 254 PRO C C 1
ATOM 5655 O O . PRO C 1 258 ? 43.328 5.067 16.430 1.00 17.78 254 PRO C O 1
ATOM 5659 N N . PRO C 1 259 ? 44.319 6.953 15.678 1.00 15.43 255 PRO C N 1
ATOM 5660 C CA . PRO C 1 259 ? 44.436 7.494 17.031 1.00 14.67 255 PRO C CA 1
ATOM 5661 C C . PRO C 1 259 ? 43.109 8.037 17.520 1.00 14.61 255 PRO C C 1
ATOM 5662 O O . PRO C 1 259 ? 42.267 8.453 16.728 1.00 15.76 255 PRO C O 1
ATOM 5666 N N . ARG C 1 260 ? 42.914 7.979 18.832 1.00 14.11 256 ARG C N 1
ATOM 5667 C CA . ARG C 1 260 ? 41.778 8.597 19.477 1.00 14.37 256 ARG C CA 1
ATOM 5668 C C . ARG C 1 260 ? 42.324 9.618 20.460 1.00 13.92 256 ARG C C 1
ATOM 5669 O O . ARG C 1 260 ? 42.863 9.256 21.504 1.00 13.98 256 ARG C O 1
ATOM 5671 N N . TRP C 1 261 ? 42.245 10.892 20.089 1.00 12.26 257 TRP C N 1
ATOM 5672 C CA . TRP C 1 261 ? 42.857 11.929 20.911 1.00 11.64 257 TRP C CA 1
ATOM 5673 C C . TRP C 1 261 ? 42.036 12.265 22.151 1.00 12.79 257 TRP C C 1
ATOM 5674 O O . TRP C 1 261 ? 40.805 12.128 22.147 1.00 13.18 257 TRP C O 1
ATOM 5685 N N . ALA C 1 262 ? 42.712 12.706 23.205 1.00 12.83 258 ALA C N 1
ATOM 5686 C CA . ALA C 1 262 ? 42.041 12.950 24.490 1.00 14.48 258 ALA C CA 1
ATOM 5687 C C . ALA C 1 262 ? 40.946 14.001 24.407 1.00 16.39 258 ALA C C 1
ATOM 5688 O O . ALA C 1 262 ? 41.124 15.059 23.793 1.00 16.97 258 ALA C O 1
ATOM 5690 N N . GLY C 1 263 ? 39.813 13.712 25.046 1.00 17.63 259 GLY C N 1
ATOM 5691 C CA . GLY C 1 263 ? 38.675 14.624 25.083 1.00 20.15 259 GLY C CA 1
ATOM 5692 C C . GLY C 1 263 ? 37.942 14.826 23.769 1.00 21.33 259 GLY C C 1
ATOM 5693 O O . GLY C 1 263 ? 37.030 15.652 23.695 1.00 22.41 259 GLY C O 1
ATOM 5694 N N . GLN C 1 264 ? 38.326 14.080 22.732 1.00 22.06 260 GLN C N 1
ATOM 5695 C CA . GLN C 1 264 ? 37.742 14.259 21.398 1.00 22.80 260 GLN C CA 1
ATOM 5696 C C . GLN C 1 264 ? 36.674 13.209 21.106 1.00 24.05 260 GLN C C 1
ATOM 5697 O O . GLN C 1 264 ? 36.850 12.049 21.456 1.00 25.58 260 GLN C O 1
#

Solvent-accessible surface area: 27632 Å² total; per-residue (Å²): 116,11,96,31,77,67,122,75,50,127,15,3,0,27,0,28,8,57,1,95,108,50,125,1,3,21,32,98,84,3,0,153,79,3,1,64,4,4,76,124,0,10,83,45,127,67,7,32,0,0,0,2,4,3,12,114,92,0,2,2,32,1,55,61,42,85,73,32,18,91,81,142,42,54,133,141,148,111,76,49,43,2,14,39,3,119,28,6,0,2,76,3,105,9,3,0,0,0,0,0,10,4,36,0,20,7,12,0,0,0,13,0,2,5,2,0,0,1,1,0,0,91,118,12,114,0,0,0,11,15,0,66,36,1,36,2,0,17,0,15,0,4,1,3,0,13,60,9,6,9,3,0,4,0,0,16,3,0,0,4,3,37,63,14,56,0,94,57,1,44,100,35,8,1,1,11,119,18,26,61,33,80,133,0,64,29,6,0,50,158,42,0,67,47,0,17,69,41,0,1,38,28,0,2,14,26,0,0,31,0,0,4,34,8,23,36,95,61,32,28,3,78,95,0,19,64,67,0,26,58,14,11,102,118,5,55,72,20,137,8,1,21,14,3,10,106,1,123,106,86,71,72,97,24,194,46,86,17,108,153,5,97,31,73,68,120,73,49,130,16,3,0,25,0,29,7,58,6,87,114,48,135,0,8,19,48,108,77,3,0,140,68,3,0,55,4,5,73,123,0,11,85,42,128,65,7,30,0,0,0,2,4,3,10,111,95,0,1,1,28,0,68,77,48,82,42,14,80,76,92,68,91,121,142,145,127,64,34,4,12,27,3,117,28,7,0,2,78,2,105,10,3,0,0,0,0,0,11,3,43,0,22,8,13,1,0,0,11,0,1,4,3,0,0,1,0,0,0,89,115,11,115,0,0,0,10,14,0,63,26,0,26,2,0,17,0,13,0,3,1,3,0,12,62,9,5,9,4,0,5,0,0,17,4,0,0,6,3,40,61,15,54,0,94,56,1,45,98,34,8,1,2,10,116,19,29,60,35,81,136,0,62,30,5,0,50,161,38,0,67,44,0,15,61,39,0,1,36,30,0,2,13,30,0,0,36,0,0,4,34,4,20,34,91,56,25,30,4,78,94,0,19,64,80,1,25,57,16,12,104,115,5,79,74,26,130,9,19,68,29,2,15,25,1,130,86,92,72,96,98,24,76,44,62,14,101,160,150,96,11,77,34,77,68,119,71,50,128,14,3,0,23,0,27,8,60,3,74,66,58,136,0,16,14,64,115,84,4,0,143,67,3,0,55,6,5,72,122,0,12,82,42,111,56,7,11,0,0,0,3,4,2,7,111,112,1,1,2,25,2,65,90,75,83,100,143,43,4,13,25,3,118,30,6,0,3,76,2,105,10,4,0,0,0,0,0,12,4,60,0,26,7,11,0,0,0,13,0,2,6,3,0,0,1,1,0,0,83,120,14,154,0,5,0,18,14,0,62,32,1,33,2,0,17,0,14,0,2,1,2,0,11,55,9,6,8,3,1,4,0,0,21,5,0,0,6,3,40,58,14,53,0,92,57,1,48,99,32,8,1,1,12,117,17,23,51,38,84,126,0,63,29,5,0,50,158,40,0,66,44,0,17,71,40,0,0,36,83,0,2,11,27,1,0,34,0,0,4,32,6,24,32,96,58,29,32,4,77,96,0,19,64,72,0,26,47,9,10,60,163,3,26,64,47,104,15,14,24,14,5,7,110,2,122,88,88,70,90,103,30,72,12,58,91,111

Nearest PDB structures (foldseek):
  3qxz-assembly1_A  TM=1.004E+00  e=1.307E-54  Mycobacteroides abscessus ATCC 19977
  3qxz-assembly1_B  TM=9.911E-01  e=3.271E-51  Mycobacteroides abscessus ATCC 19977
  3qxz-assembly1_C  TM=9.932E-01  e=1.157E-48  Mycobacteroides abscessus ATCC 19977
  3hrx-assembly2_D  TM=8.797E-01  e=3.486E-24  Thermus thermophilus HB8
  6sl9-assembly1_AAA  TM=8.682E-01  e=1.816E-23  Thermus thermophilus JL-18

B-factor: mean 13.91, std 7.14, range [4.48, 45.27]

Radius of gyration: 26.17 Å; Cα contacts (8 Å, |Δi|>4): 1949; chains: 3; bounding box: 79×68×62 Å

Secondary structure (DSSP, 8-state):
--EEEEEEETTEEEEEEE-GGGTS-B-HHHHHHHHHHHHHHHH-TT--EEEEEESTTEEE--B-STT-TT------SSPP-S--SSS-GGGSSS-EEEEE-SEEETHHHHHHTTSSEEEEETT--EE--GGGGTS---TTHHHHTHHHHHHHHHHHHHHH---B-HHHHHHHTS-SEEE-HHHHHHHHHHHHHHHHHHS-HHHHHHHHHHHHHHHHHT--HHHHHHHHHHHHHHHHTSTHHHHHHHHHHHTS-------/--EEEEEEETTEEEEEEE-TTTTS---HHHHHHHHHHHHHHHH-TT--EEEEEESTTEEE--S-GGGHHHHHH--TT--S--SSS-GGGSSS-EEEEE-SEEETHHHHHHTTSSEEEEETT--EE--GGGGTS---TTHHHHTHHHHHHHHHHHHHHH---B-HHHHHHHTS-SEEE-HHHHHHHHHHHHHHHHHHS-HHHHHHHHHHHHHHHHHT--HHHHHHHHHHHHHHHHTSHHHHHHHHHHHHTS-------/----EEEEEEETTEEEEEEE-GGGTS-B-HHHHHHHHHHHHHHHH-TT-SEEEEEESTT-SB--B------S--SSS-GGGSSS-EEEEE-S-EETHHHHHHTTSSEEEEETT--EE--GGGGTS---TTHHHHTHHHHHHHHHHHHHHH---B-HHHHHHHTS-SEEE-HHHHHHHHHHHHHHHHHHS-HHHHHHHHHHHHHHHHHT--HHHHHHHHHHHHHHHHTSHHHHHHHHHHHHTS----TT-

Sequence (765 aa):
VTELHEEIRDGVAVLTLHGPSTRRNSFTVELGRQLGAAYQRLDDDPAVRVIVLTGAPPAFCSGAQISAAAETFFAAPRNPDFSASPVQPAAFEELRRTPVIAAVNGHAIGIGMTLALHADIRILAEEGRYAIPQVRFGVAPDALAHWTLPRLVGTTAVAAELLLLTGASSFSAQRRAVETGLANRCLPAGKVLGAALRMAHDIATNVAPESAALTKRLLWDAQMTGMSAAEVAARETADHLRLMGSQDAAEGPRAFIDGRPPRWAGQVTELHEEIRDGVAVLTLHGPSSTRNSFTVELGRQLGAAYQRLDDDPAVRVIVLTGAPPAFCSGAQQISAAAETFAANPDFSASPVQPAAFELRTPVIAAVNGHAIGIGMTLLALHADIRILAEEGRYAIPQVRFGVAPDALAHWTLPRLVGTAVAAELLLTGASFSAQRRAVETGLANRCLPAGKVLGAALRMMAHDIATNVAPESAALTKRLLWDAQMTGMSAAEVAARETADHLRLMGSSQDAAEGPRAFIDGRPPRWAGQSMVTELHEEIRDGVAVLTLHGPSTRNSFTVELGRQLGAAYQRLDDDPAVRVIVLTGAPPAFCSGAQISAFSASPVQPAAFELRRTPVIAAVNGHHAIGIGMTLALHADIRILAEEGRYAIPQVRFGVAPDALAHWTLPRLVGTTAVAAELLLTGASFSAQRRAVETGLANRCLPAGKVLGAALRMAHDIATNVAPESAALTKRLLWDAQMTGMSAAEVAARETADHLRLMGSSQDAAEGPRAFIDGRPPRWAGQ

InterPro domains:
  IPR001753 Enoyl-CoA hydratase/isomerase-like domain [PF00378] (7-258)
  IPR014748 Enoyl-CoA hydratase, C-terminal [G3DSA:1.10.12.10] (200-260)
  IPR029045 ClpP/crotonase-like domain superfamily [SSF52096] (4-258)

CATH classification: 3.90.226.10 (+1 more: 1.10.12.10)